Protein AF-A0A345HVX6-F1 (afdb_monomer_lite)

Structure (mmCIF, N/CA/C/O backbone):
data_AF-A0A345HVX6-F1
#
_entry.id   AF-A0A345HVX6-F1
#
loop_
_atom_site.group_PDB
_atom_site.id
_atom_site.type_symbol
_atom_site.label_atom_id
_atom_site.label_alt_id
_atom_site.label_comp_id
_atom_site.label_asym_id
_atom_site.label_entity_id
_atom_site.label_seq_id
_atom_site.pdbx_PDB_ins_code
_atom_site.Cartn_x
_atom_site.Cartn_y
_atom_site.Cartn_z
_atom_site.occupancy
_atom_site.B_iso_or_equiv
_atom_site.auth_seq_id
_atom_site.auth_comp_id
_atom_site.auth_asym_id
_atom_site.auth_atom_id
_atom_site.pdbx_PDB_model_num
ATOM 1 N N . MET A 1 1 ? 5.519 0.344 -18.608 1.00 38.16 1 MET A N 1
ATOM 2 C CA . MET A 1 1 ? 5.430 -0.136 -20.007 1.00 38.16 1 MET A CA 1
ATOM 3 C C . MET A 1 1 ? 4.080 0.292 -20.556 1.00 38.16 1 MET A C 1
ATOM 5 O O . MET A 1 1 ? 3.084 -0.039 -19.929 1.00 38.16 1 MET A O 1
ATOM 9 N N . ASN A 1 2 ? 4.025 1.031 -21.668 1.00 46.47 2 ASN A N 1
ATOM 10 C CA . ASN A 1 2 ? 2.743 1.305 -22.325 1.00 46.47 2 ASN A CA 1
ATOM 11 C C . ASN A 1 2 ? 2.247 0.001 -22.948 1.00 46.47 2 ASN A C 1
ATOM 13 O O . ASN A 1 2 ? 2.864 -0.511 -23.882 1.00 46.47 2 ASN A O 1
ATOM 17 N N . THR A 1 3 ? 1.179 -0.567 -22.397 1.00 55.59 3 THR A N 1
ATOM 18 C CA . THR A 1 3 ? 0.609 -1.817 -22.893 1.00 55.59 3 THR A CA 1
ATOM 19 C C . THR A 1 3 ? 0.104 -1.596 -24.312 1.00 55.59 3 THR A C 1
ATOM 21 O O . THR A 1 3 ? -0.669 -0.674 -24.581 1.00 55.59 3 THR A O 1
ATOM 24 N N . VAL A 1 4 ? 0.602 -2.412 -25.236 1.00 77.06 4 VAL A N 1
ATOM 25 C CA . VAL A 1 4 ? 0.165 -2.403 -26.627 1.00 77.06 4 VAL A CA 1
ATOM 26 C C . VAL A 1 4 ? -1.145 -3.179 -26.706 1.00 77.06 4 VAL A C 1
ATOM 28 O O . VAL A 1 4 ? -1.187 -4.363 -26.374 1.00 77.06 4 VAL A O 1
ATOM 31 N N . THR A 1 5 ? -2.203 -2.516 -27.159 1.00 86.31 5 THR A N 1
ATOM 32 C CA . THR A 1 5 ? -3.561 -3.062 -27.213 1.00 86.31 5 THR A CA 1
ATOM 33 C C . THR A 1 5 ? -4.066 -3.037 -28.651 1.00 86.31 5 THR A C 1
ATOM 35 O O . THR A 1 5 ? -3.842 -2.084 -29.391 1.00 86.31 5 THR A O 1
ATOM 38 N N . THR A 1 6 ? -4.746 -4.101 -29.077 1.00 91.62 6 THR A N 1
ATOM 39 C CA . THR A 1 6 ? -5.383 -4.151 -30.402 1.00 91.62 6 THR A CA 1
ATOM 40 C C . THR A 1 6 ? -6.834 -3.701 -30.284 1.00 91.62 6 THR A C 1
ATOM 42 O O . THR A 1 6 ? -7.590 -4.261 -29.491 1.00 91.62 6 THR A O 1
ATOM 45 N N . VAL A 1 7 ? -7.224 -2.707 -31.079 1.00 92.88 7 VAL A N 1
ATOM 46 C CA . VAL A 1 7 ? -8.613 -2.253 -31.225 1.00 92.88 7 VAL A CA 1
ATOM 47 C C . VAL A 1 7 ? -9.146 -2.587 -32.612 1.00 92.88 7 VAL A C 1
ATOM 49 O O . VAL A 1 7 ? -8.379 -2.731 -33.562 1.00 92.88 7 VAL A O 1
ATOM 52 N N . TYR A 1 8 ? -10.466 -2.714 -32.736 1.00 93.88 8 TYR A N 1
ATOM 53 C CA . TYR A 1 8 ? -11.118 -3.152 -33.969 1.00 93.88 8 TYR A CA 1
ATOM 54 C C . TYR A 1 8 ? -11.921 -2.016 -34.589 1.00 93.88 8 TYR A C 1
ATOM 56 O O . TYR A 1 8 ? -12.885 -1.525 -33.994 1.00 93.88 8 TYR A O 1
ATOM 64 N N . VAL A 1 9 ? -11.535 -1.606 -35.796 1.00 91.75 9 VAL A N 1
ATOM 65 C CA . VAL A 1 9 ? -12.159 -0.484 -36.506 1.00 91.75 9 VAL A CA 1
ATOM 66 C C . VAL A 1 9 ? -13.152 -1.007 -37.549 1.00 91.75 9 VAL A C 1
ATOM 68 O O . VAL A 1 9 ? -12.753 -1.807 -38.403 1.00 91.75 9 VAL A O 1
ATOM 71 N N . PRO A 1 10 ? -14.432 -0.586 -37.512 1.00 90.88 10 PRO A N 1
ATOM 72 C CA . PRO A 1 10 ? -15.415 -1.011 -38.500 1.00 90.88 10 PRO A CA 1
ATOM 73 C C . PRO A 1 10 ? -15.145 -0.368 -39.867 1.00 90.88 10 PRO A C 1
ATOM 75 O O . PRO A 1 10 ? -14.775 0.802 -39.970 1.00 90.88 10 PRO A O 1
ATOM 78 N N . CYS A 1 11 ? -15.375 -1.147 -40.919 1.00 89.38 11 CYS A N 1
ATOM 79 C CA . CYS A 1 11 ? -15.205 -0.775 -42.317 1.00 89.38 11 CYS A CA 1
ATOM 80 C C . CYS A 1 11 ? -16.458 -1.146 -43.119 1.00 89.38 11 CYS A C 1
ATOM 82 O O . CYS A 1 11 ? -16.923 -2.287 -43.040 1.00 89.38 11 CYS A O 1
ATOM 84 N N . ASP A 1 12 ? -16.972 -0.229 -43.937 1.00 87.62 12 ASP A N 1
ATOM 85 C CA . ASP A 1 12 ? -18.117 -0.513 -44.813 1.00 87.62 12 ASP A CA 1
ATOM 86 C C . ASP A 1 12 ? -17.631 -1.097 -46.141 1.00 87.62 12 ASP A C 1
ATOM 88 O O . ASP A 1 12 ? -16.760 -0.513 -46.789 1.00 87.62 12 ASP A O 1
ATOM 92 N N . VAL A 1 13 ? -18.181 -2.244 -46.556 1.00 87.75 13 VAL A N 1
ATOM 93 C CA . VAL A 1 13 ? -17.798 -2.909 -47.810 1.00 87.75 13 VAL A CA 1
ATOM 94 C C . VAL A 1 13 ? -18.684 -2.430 -48.955 1.00 87.75 13 VAL A C 1
ATOM 96 O O . VAL A 1 13 ? -19.912 -2.522 -48.890 1.00 87.75 13 VAL A O 1
ATOM 99 N N . VAL A 1 14 ? -18.050 -1.974 -50.031 1.00 84.50 14 VAL A N 1
ATOM 100 C CA . VAL A 1 14 ? -18.683 -1.448 -51.238 1.00 84.50 14 VAL A CA 1
ATOM 101 C C . VAL A 1 14 ? -18.183 -2.212 -52.459 1.00 84.50 14 VAL A C 1
ATOM 103 O O . VAL A 1 14 ? -16.980 -2.325 -52.695 1.00 84.50 14 VAL A O 1
ATOM 106 N N . ARG A 1 15 ? -19.120 -2.684 -53.279 1.00 85.44 15 ARG A N 1
ATOM 107 C CA . ARG A 1 15 ? -18.826 -3.337 -54.555 1.00 85.44 15 ARG A CA 1
ATOM 108 C C . ARG A 1 15 ? -18.630 -2.317 -55.675 1.00 85.44 15 ARG A C 1
ATOM 110 O O . ARG A 1 15 ? -19.474 -1.445 -55.882 1.00 85.44 15 ARG A O 1
ATOM 117 N N . VAL A 1 16 ? -17.550 -2.468 -56.433 1.00 86.00 16 VAL A N 1
ATOM 118 C CA . VAL A 1 16 ? -17.239 -1.676 -57.630 1.00 86.00 16 VAL A CA 1
ATOM 119 C C . VAL A 1 16 ? -17.115 -2.568 -58.859 1.00 86.00 16 VAL A C 1
ATOM 121 O O . VAL A 1 16 ? -16.668 -3.711 -58.771 1.00 86.00 16 VAL A O 1
ATOM 124 N N . HIS A 1 17 ? -17.511 -2.049 -60.020 1.00 85.31 17 HIS A N 1
ATOM 125 C CA . HIS A 1 17 ? -17.252 -2.701 -61.302 1.00 85.31 17 HIS A CA 1
ATOM 126 C C . HIS A 1 17 ? -15.926 -2.192 -61.849 1.00 85.31 17 HIS A C 1
ATOM 128 O O . HIS A 1 17 ? -15.724 -0.983 -61.935 1.00 85.31 17 HIS A O 1
ATOM 134 N N . VAL A 1 18 ? -15.035 -3.099 -62.219 1.00 86.56 18 VAL A N 1
ATOM 135 C CA . VAL A 1 18 ? -13.683 -2.783 -62.673 1.00 86.56 18 VAL A CA 1
ATOM 136 C C . VAL A 1 18 ? -13.504 -3.358 -64.065 1.00 86.56 18 VAL A C 1
ATOM 138 O O . VAL A 1 18 ? -13.782 -4.536 -64.290 1.00 86.56 18 VAL A O 1
ATOM 141 N N . ARG A 1 19 ? -13.044 -2.525 -64.995 1.00 82.00 19 ARG A N 1
ATOM 142 C CA . ARG A 1 19 ? -12.552 -2.960 -66.298 1.00 82.00 19 ARG A CA 1
ATOM 143 C C . ARG A 1 19 ? -11.035 -3.077 -66.210 1.00 82.00 19 ARG A C 1
ATOM 145 O O . ARG A 1 19 ? -10.368 -2.137 -65.774 1.00 82.00 19 ARG A O 1
ATOM 152 N N . MET A 1 20 ? -10.510 -4.228 -66.593 1.00 81.25 20 MET A N 1
ATOM 153 C CA . MET A 1 20 ? -9.087 -4.545 -66.553 1.00 81.25 20 MET A CA 1
ATOM 154 C C . MET A 1 20 ? -8.583 -4.910 -67.936 1.00 81.25 20 MET A C 1
ATOM 156 O O . MET A 1 20 ? -9.332 -5.507 -68.704 1.00 81.25 20 MET A O 1
ATOM 160 N N . ASP A 1 21 ? -7.315 -4.615 -68.184 1.00 75.69 21 ASP A N 1
ATOM 161 C CA . ASP A 1 21 ? -6.576 -5.038 -69.370 1.00 75.69 21 ASP A CA 1
ATOM 162 C C . ASP A 1 21 ? -5.542 -6.109 -68.967 1.00 75.69 21 ASP A C 1
ATOM 164 O O . ASP A 1 21 ? -5.035 -6.103 -67.834 1.00 75.69 21 ASP A O 1
ATOM 168 N N . TYR A 1 22 ? -5.242 -7.044 -69.872 1.00 69.06 22 TYR A N 1
ATOM 169 C CA . TYR A 1 22 ? -4.302 -8.145 -69.625 1.00 69.06 22 TYR A CA 1
ATOM 170 C C . TYR A 1 22 ? -2.944 -7.909 -70.295 1.00 69.06 22 TYR A C 1
ATOM 172 O O . TYR A 1 22 ? -2.820 -8.061 -71.506 1.00 69.06 22 TYR A O 1
ATOM 180 N N . GLY A 1 23 ? -1.907 -7.678 -69.481 1.00 64.75 23 GLY A N 1
ATOM 181 C CA . GLY A 1 23 ? -0.492 -7.721 -69.875 1.00 64.75 23 GLY A CA 1
ATOM 182 C C . GLY A 1 23 ? -0.025 -6.725 -70.952 1.00 64.75 23 GLY A C 1
ATOM 183 O O . GLY A 1 23 ? -0.797 -6.128 -71.691 1.00 64.75 23 GLY A O 1
ATOM 184 N N . ASP A 1 24 ? 1.296 -6.574 -71.070 1.00 66.19 24 ASP A N 1
ATOM 185 C CA . ASP A 1 24 ? 1.933 -5.690 -72.063 1.00 66.19 24 ASP A CA 1
ATOM 186 C C . ASP A 1 24 ? 2.161 -6.360 -73.436 1.00 66.19 24 ASP A C 1
ATOM 188 O O . ASP A 1 24 ? 2.753 -5.749 -74.320 1.00 66.19 24 ASP A O 1
ATOM 192 N N . THR A 1 25 ? 1.713 -7.607 -73.626 1.00 75.50 25 THR A N 1
ATOM 193 C CA . THR A 1 25 ? 1.951 -8.421 -74.838 1.00 75.50 25 THR A CA 1
ATOM 194 C C . THR A 1 25 ? 0.644 -8.886 -75.482 1.00 75.50 25 THR A C 1
ATOM 196 O O . THR A 1 25 ? -0.409 -8.764 -74.866 1.00 75.50 25 THR A O 1
ATOM 199 N N . LEU A 1 26 ? 0.662 -9.461 -76.685 1.00 78.12 26 LEU A N 1
ATOM 200 C CA . LEU A 1 26 ? -0.516 -10.116 -77.276 1.00 78.12 26 LEU A CA 1
ATOM 201 C C . LEU A 1 26 ? -0.820 -11.470 -76.607 1.00 78.12 26 LEU A C 1
ATOM 203 O O . LEU A 1 26 ? 0.087 -12.178 -76.163 1.00 78.12 26 LEU A O 1
ATOM 207 N N . SER A 1 27 ? -2.098 -11.843 -76.527 1.00 77.94 27 SER A N 1
ATOM 208 C CA . SER A 1 27 ? -2.522 -13.207 -76.194 1.00 77.94 27 SER A CA 1
ATOM 209 C C . SER A 1 27 ? -2.293 -14.151 -77.388 1.00 77.94 27 SER A C 1
ATOM 211 O O . SER A 1 27 ? -2.257 -13.694 -78.532 1.00 77.94 27 SER A O 1
ATOM 213 N N . PRO A 1 28 ? -2.199 -15.479 -77.177 1.00 79.50 28 PRO A N 1
ATOM 214 C CA . PRO A 1 28 ? -2.025 -16.426 -78.282 1.00 79.50 28 PRO A CA 1
ATOM 215 C C . PRO A 1 28 ? -3.136 -16.354 -79.339 1.00 79.50 28 PRO A C 1
ATOM 217 O O . PRO A 1 28 ? -2.877 -16.556 -80.522 1.00 79.50 28 PRO A O 1
ATOM 220 N N . ILE A 1 29 ? -4.372 -16.046 -78.927 1.00 80.94 29 ILE A N 1
ATOM 221 C CA . ILE A 1 29 ? -5.516 -15.927 -79.838 1.00 80.94 29 ILE A CA 1
ATOM 222 C C . ILE A 1 29 ? -5.486 -14.602 -80.614 1.00 80.94 29 ILE A C 1
ATOM 224 O O . ILE A 1 29 ? -5.817 -14.583 -81.795 1.00 80.94 29 ILE A O 1
ATOM 228 N N . GLU A 1 30 ? -5.015 -13.517 -79.993 1.00 85.25 30 GLU A N 1
ATOM 229 C CA . GLU A 1 30 ? -4.784 -12.232 -80.664 1.00 85.25 30 GLU A CA 1
ATOM 230 C C . GLU A 1 30 ? -3.649 -12.333 -81.680 1.00 85.25 30 GLU A C 1
ATOM 232 O O . GLU A 1 30 ? -3.800 -11.888 -82.814 1.00 85.25 30 GLU A O 1
ATOM 237 N N . GLU A 1 31 ? -2.534 -12.962 -81.300 1.00 85.94 31 GLU A N 1
ATOM 238 C CA . GLU A 1 31 ? -1.410 -13.218 -82.197 1.00 85.94 31 GLU A CA 1
ATOM 239 C C . GLU A 1 31 ? -1.854 -14.041 -83.411 1.00 85.94 31 GLU A C 1
ATOM 241 O O . GLU A 1 31 ? -1.546 -13.685 -84.550 1.00 85.94 31 GLU A O 1
ATOM 246 N N . LEU A 1 32 ? -2.614 -15.115 -83.177 1.00 85.44 32 LEU A N 1
ATOM 247 C CA . LEU A 1 32 ? -3.136 -15.975 -84.234 1.00 85.44 32 LEU A CA 1
ATOM 248 C C . LEU A 1 32 ? -4.038 -15.199 -85.202 1.00 85.44 32 LEU A C 1
ATOM 250 O O . LEU A 1 32 ? -3.911 -15.354 -86.415 1.00 85.44 32 LEU A O 1
ATOM 254 N N . VAL A 1 33 ? -4.915 -14.339 -84.681 1.00 86.88 33 VAL A N 1
ATOM 255 C CA . VAL A 1 33 ? -5.845 -13.545 -85.494 1.00 86.88 33 VAL A CA 1
ATOM 256 C C . VAL A 1 33 ? -5.110 -12.454 -86.274 1.00 86.88 33 VAL A C 1
ATOM 258 O O . VAL A 1 33 ? -5.381 -12.278 -87.458 1.00 86.88 33 VAL A O 1
ATOM 261 N N . LEU A 1 34 ? -4.126 -11.775 -85.677 1.00 88.44 34 LEU A N 1
ATOM 262 C CA . LEU A 1 34 ? -3.296 -10.798 -86.392 1.00 88.44 34 LEU A CA 1
ATOM 263 C C . LEU A 1 34 ? -2.458 -11.458 -87.498 1.00 88.44 34 LEU A C 1
ATOM 265 O O . LEU A 1 34 ? -2.364 -10.912 -88.597 1.00 88.44 34 LEU A O 1
ATOM 269 N N . ARG A 1 35 ? -1.896 -12.650 -87.245 1.00 88.06 35 ARG A N 1
ATOM 270 C CA . ARG A 1 35 ? -1.192 -13.450 -88.264 1.00 88.06 35 ARG A CA 1
ATOM 271 C C . ARG A 1 35 ? -2.133 -13.876 -89.393 1.00 88.06 35 ARG A C 1
ATOM 273 O O . ARG A 1 35 ? -1.755 -13.764 -90.555 1.00 88.06 35 ARG A O 1
ATOM 280 N N . ALA A 1 36 ? -3.347 -14.321 -89.066 1.00 86.81 36 ALA A N 1
ATOM 281 C CA . ALA A 1 36 ? -4.362 -14.719 -90.042 1.00 86.81 36 ALA A CA 1
ATOM 282 C C . ALA A 1 36 ? -4.778 -13.548 -90.949 1.00 86.81 36 ALA A C 1
ATOM 284 O O . ALA A 1 36 ? -4.767 -13.686 -92.171 1.00 86.81 36 ALA A O 1
ATOM 285 N N . ILE A 1 37 ? -5.052 -12.377 -90.364 1.00 88.44 37 ILE A N 1
ATOM 286 C CA . ILE A 1 37 ? -5.403 -11.162 -91.114 1.00 88.44 37 ILE A CA 1
ATOM 287 C C . ILE A 1 37 ? -4.232 -10.706 -91.992 1.00 88.44 37 ILE A C 1
ATOM 289 O O . ILE A 1 37 ? -4.421 -10.377 -93.159 1.00 88.44 37 ILE A O 1
ATOM 293 N N . HIS A 1 38 ? -2.998 -10.740 -91.479 1.00 87.25 38 HIS A N 1
ATOM 294 C CA . HIS A 1 38 ? -1.813 -10.403 -92.274 1.00 87.25 38 HIS A CA 1
ATOM 295 C C . HIS A 1 38 ? -1.563 -11.375 -93.436 1.00 87.25 38 HIS A C 1
ATOM 297 O O . HIS A 1 38 ? -1.060 -10.963 -94.478 1.00 87.25 38 HIS A O 1
ATOM 303 N N . ALA A 1 39 ? -1.943 -12.645 -93.277 1.00 84.56 39 ALA A N 1
ATOM 304 C CA . ALA A 1 39 ? -1.863 -13.665 -94.320 1.00 84.56 39 ALA A CA 1
ATOM 305 C C . ALA A 1 39 ? -2.977 -13.556 -95.384 1.00 84.56 39 ALA A C 1
ATOM 307 O O . ALA A 1 39 ? -2.992 -14.357 -96.318 1.00 84.56 39 ALA A O 1
ATOM 308 N N . GLY A 1 40 ? -3.880 -12.573 -95.271 1.00 82.06 40 GLY A N 1
ATOM 309 C CA . GLY A 1 40 ? -4.923 -12.286 -96.260 1.00 82.06 40 GLY A CA 1
ATOM 310 C C . GLY A 1 40 ? -6.326 -12.769 -95.890 1.00 82.06 40 GLY A C 1
ATOM 311 O O . GLY A 1 40 ? -7.204 -12.736 -96.744 1.00 82.06 40 GLY A O 1
ATOM 312 N N . LEU A 1 41 ? -6.557 -13.214 -94.648 1.00 86.94 41 LEU A N 1
ATOM 313 C CA . LEU A 1 41 ? -7.904 -13.487 -94.129 1.00 86.94 41 LEU A CA 1
ATOM 314 C C . LEU A 1 41 ? -8.497 -12.194 -93.554 1.00 86.94 41 LEU A C 1
ATOM 316 O O . LEU A 1 41 ? -8.465 -11.966 -92.345 1.00 86.94 41 LEU A O 1
ATOM 320 N N . ASP A 1 42 ? -8.981 -11.324 -94.434 1.00 84.25 42 ASP A N 1
ATOM 321 C CA . ASP A 1 42 ? -9.360 -9.941 -94.127 1.00 84.25 42 ASP A CA 1
ATOM 322 C C . ASP A 1 42 ? -10.869 -9.731 -93.890 1.00 84.25 42 ASP A C 1
ATOM 324 O O . ASP A 1 42 ? -11.290 -8.607 -93.619 1.00 84.25 42 ASP A O 1
ATOM 328 N N . ASP A 1 43 ? -11.682 -10.794 -93.896 1.00 85.81 43 ASP A N 1
ATOM 329 C CA . ASP A 1 43 ? -13.117 -10.752 -93.579 1.00 85.81 43 ASP A CA 1
ATOM 330 C C . ASP A 1 43 ? -13.484 -11.575 -92.322 1.00 85.81 43 ASP A C 1
ATOM 332 O O . ASP A 1 43 ? -12.956 -12.656 -92.045 1.00 85.81 43 ASP A O 1
ATOM 336 N N . VAL A 1 44 ? -14.438 -11.073 -91.531 1.00 82.38 44 VAL A N 1
ATOM 337 C CA . VAL A 1 44 ? -14.821 -11.642 -90.223 1.00 82.38 44 VAL A CA 1
ATOM 338 C C . VAL A 1 44 ? -15.423 -13.058 -90.323 1.00 82.38 44 VAL A C 1
ATOM 340 O O . VAL A 1 44 ? -15.032 -13.916 -89.531 1.00 82.38 44 VAL A O 1
ATOM 343 N N . PRO A 1 45 ? -16.358 -13.365 -91.244 1.00 82.69 45 PRO A N 1
ATOM 344 C CA . PRO A 1 45 ? -16.824 -14.725 -91.514 1.00 82.69 45 PRO A CA 1
ATOM 345 C C . PRO A 1 45 ? -15.701 -15.696 -91.898 1.00 82.69 45 PRO A C 1
ATOM 347 O O . PRO A 1 45 ? -15.709 -16.823 -91.408 1.00 82.69 45 PRO A O 1
ATOM 350 N N . GLN A 1 46 ? -14.716 -15.261 -92.694 1.00 84.06 46 GLN A N 1
ATOM 351 C CA . GLN A 1 46 ? -13.571 -16.102 -93.063 1.00 84.06 46 GLN A CA 1
ATOM 352 C C . GLN A 1 46 ? -12.713 -16.434 -91.838 1.00 84.06 46 GLN A C 1
ATOM 354 O O . GLN A 1 46 ? -12.343 -17.588 -91.637 1.00 84.06 46 GLN A O 1
ATOM 359 N N . LEU A 1 47 ? -12.456 -15.456 -90.965 1.00 84.12 47 LEU A N 1
ATOM 360 C CA . LEU A 1 47 ? -11.737 -15.683 -89.706 1.00 84.12 47 LEU A CA 1
ATOM 361 C C . LEU A 1 47 ? -12.475 -16.659 -88.777 1.00 84.12 47 LEU A C 1
ATOM 363 O O . LEU A 1 47 ? -11.845 -17.499 -88.140 1.00 84.12 47 LEU A O 1
ATOM 367 N N . VAL A 1 48 ? -13.806 -16.580 -88.712 1.00 86.12 48 VAL A N 1
ATOM 368 C CA . VAL A 1 48 ? -14.647 -17.513 -87.938 1.00 86.12 48 VAL A CA 1
ATOM 369 C C . VAL A 1 48 ? -14.551 -18.936 -88.480 1.00 86.12 48 VAL A C 1
ATOM 371 O O . VAL A 1 48 ? -14.389 -19.877 -87.702 1.00 86.12 48 VAL A O 1
ATOM 374 N N . GLU A 1 49 ? -14.641 -19.092 -89.801 1.00 85.06 49 GLU A N 1
ATOM 375 C CA . GLU A 1 49 ? -14.573 -20.390 -90.470 1.00 85.06 49 GLU A CA 1
ATOM 376 C C . GLU A 1 49 ? -13.184 -21.027 -90.330 1.00 85.06 49 GLU A C 1
ATOM 378 O O . GLU A 1 49 ? -13.083 -22.182 -89.919 1.00 85.06 49 GLU A O 1
ATOM 383 N N . HIS A 1 50 ? -12.118 -20.262 -90.587 1.00 83.56 50 HIS A N 1
ATOM 384 C CA . HIS A 1 50 ? -10.743 -20.764 -90.608 1.00 83.56 50 HIS A CA 1
ATOM 385 C C . HIS A 1 50 ? -10.124 -20.975 -89.225 1.00 83.56 50 HIS A C 1
ATOM 387 O O . HIS A 1 50 ? -9.302 -21.875 -89.061 1.00 83.56 50 HIS A O 1
ATOM 393 N N . LEU A 1 51 ? -10.490 -20.167 -88.225 1.00 82.81 51 LEU A N 1
ATOM 394 C CA . LEU A 1 51 ? -9.970 -20.324 -86.862 1.00 82.81 51 LEU A CA 1
ATOM 395 C C . LEU A 1 51 ? -10.855 -21.233 -85.997 1.00 82.81 51 LEU A C 1
ATOM 397 O O . LEU A 1 51 ? -10.475 -21.553 -84.873 1.00 82.81 51 LEU A O 1
ATOM 401 N N . HIS A 1 52 ? -12.027 -21.647 -86.499 1.00 81.50 52 HIS A N 1
ATOM 402 C CA . HIS A 1 52 ? -13.040 -22.418 -85.766 1.00 81.50 52 HIS A CA 1
ATOM 403 C C . HIS A 1 52 ? -13.454 -21.781 -84.424 1.00 81.50 52 HIS A C 1
ATOM 405 O O . HIS A 1 52 ? -13.821 -22.466 -83.466 1.00 81.50 52 HIS A O 1
ATOM 411 N N . LEU A 1 53 ? -13.414 -20.450 -84.351 1.00 81.12 53 LEU A N 1
ATOM 412 C CA . LEU A 1 53 ? -13.787 -19.666 -83.175 1.00 81.12 53 LEU A CA 1
ATOM 413 C C . LEU A 1 53 ? -15.181 -19.065 -83.373 1.00 81.12 53 LEU A C 1
ATOM 415 O O . LEU A 1 53 ? -15.525 -18.609 -84.459 1.00 81.12 53 LEU A O 1
ATOM 419 N N . GLY A 1 54 ? -16.004 -19.035 -82.323 1.00 80.31 54 GLY A N 1
ATOM 420 C CA . GLY A 1 54 ? -17.383 -18.543 -82.424 1.00 80.31 54 GLY A CA 1
ATOM 421 C C . GLY A 1 54 ? -17.474 -17.097 -82.938 1.00 80.31 54 GLY A C 1
ATOM 422 O O . GLY A 1 54 ? -16.690 -16.238 -82.538 1.00 80.31 54 GLY A O 1
ATOM 423 N N . SER A 1 55 ? -18.482 -16.794 -83.771 1.00 80.31 55 SER A N 1
ATOM 424 C CA . SER A 1 55 ? -18.601 -15.479 -84.436 1.00 80.31 55 SER A CA 1
ATOM 425 C C . SER A 1 55 ? -18.607 -14.279 -83.492 1.00 80.31 55 SER A C 1
ATOM 427 O O . SER A 1 55 ? -18.121 -13.214 -83.866 1.00 80.31 55 SER A O 1
ATOM 429 N N . ARG A 1 56 ? -19.131 -14.439 -82.276 1.00 79.38 56 ARG A N 1
ATOM 430 C CA . ARG A 1 56 ? -19.115 -13.380 -81.265 1.00 79.38 56 ARG A CA 1
ATOM 431 C C . ARG A 1 56 ? -17.699 -13.099 -80.758 1.00 79.38 56 ARG A C 1
ATOM 433 O O . ARG A 1 56 ? -17.304 -11.945 -80.723 1.00 79.38 56 ARG A O 1
ATOM 440 N N . LEU A 1 57 ? -16.930 -14.148 -80.465 1.00 78.25 57 LEU A N 1
ATOM 441 C CA . LEU A 1 57 ? -15.555 -14.036 -79.979 1.00 78.25 57 LEU A CA 1
ATOM 442 C C . LEU A 1 57 ? -14.650 -13.350 -81.009 1.00 78.25 57 LEU A C 1
ATOM 444 O O . LEU A 1 57 ? -13.906 -12.447 -80.654 1.00 78.25 57 LEU A O 1
ATOM 448 N N . ILE A 1 58 ? -14.753 -13.732 -82.288 1.00 83.12 58 ILE A N 1
ATOM 449 C CA . ILE A 1 58 ? -13.969 -13.097 -83.360 1.00 83.12 58 ILE A CA 1
ATOM 450 C C . ILE A 1 58 ? -14.358 -11.626 -83.535 1.00 83.12 58 ILE A C 1
ATOM 452 O O . ILE A 1 58 ? -13.478 -10.789 -83.698 1.00 83.12 58 ILE A O 1
ATOM 456 N N . ARG A 1 59 ? -15.650 -11.278 -83.471 1.00 82.88 59 ARG A N 1
ATOM 457 C CA . ARG A 1 59 ? -16.084 -9.872 -83.565 1.00 82.88 59 ARG A CA 1
ATOM 458 C C . ARG A 1 59 ? -15.585 -9.033 -82.394 1.00 82.88 59 ARG A C 1
ATOM 460 O O . ARG A 1 59 ? -15.106 -7.930 -82.632 1.00 82.88 59 ARG A O 1
ATOM 467 N N . ASP A 1 60 ? -15.688 -9.550 -81.173 1.00 79.94 60 ASP A N 1
ATOM 468 C CA . ASP A 1 60 ? -15.223 -8.859 -79.967 1.00 79.94 60 ASP A CA 1
ATOM 469 C C . ASP A 1 60 ? -13.700 -8.649 -80.032 1.00 79.94 60 ASP A C 1
ATOM 471 O O . ASP A 1 60 ? -13.214 -7.546 -79.803 1.00 79.94 60 ASP A O 1
ATOM 475 N N . LEU A 1 61 ? -12.956 -9.662 -80.481 1.00 82.31 61 LEU A N 1
ATOM 476 C CA . LEU A 1 61 ? -11.503 -9.600 -80.611 1.00 82.31 61 LEU A CA 1
ATOM 477 C C . LEU A 1 61 ? -11.039 -8.679 -81.753 1.00 82.31 61 LEU A C 1
ATOM 479 O O . LEU A 1 61 ? -10.099 -7.910 -81.576 1.00 82.31 61 LEU A O 1
ATOM 483 N N . VAL A 1 62 ? -11.719 -8.685 -82.905 1.00 83.06 62 VAL A N 1
ATOM 484 C CA . VAL A 1 62 ? -11.469 -7.719 -83.992 1.00 83.06 62 VAL A CA 1
ATOM 485 C C . VAL A 1 62 ? -11.775 -6.293 -83.528 1.00 83.06 62 VAL A C 1
ATOM 487 O O . VAL A 1 62 ? -11.013 -5.375 -83.826 1.00 83.06 62 VAL A O 1
ATOM 490 N N . TYR A 1 63 ? -12.855 -6.095 -82.768 1.00 83.19 63 TYR A N 1
ATOM 491 C CA . TYR A 1 63 ? -13.202 -4.795 -82.200 1.00 83.19 63 TYR A CA 1
ATOM 492 C C . TYR A 1 63 ? -12.154 -4.304 -81.189 1.00 83.19 63 TYR A C 1
ATOM 494 O O . TYR A 1 63 ? -11.727 -3.151 -81.269 1.00 83.19 63 TYR A O 1
ATOM 502 N N . ASP A 1 64 ? -11.702 -5.169 -80.280 1.00 80.81 64 ASP A N 1
ATOM 503 C CA . ASP A 1 64 ? -10.689 -4.835 -79.277 1.00 80.81 64 ASP A CA 1
ATOM 504 C C . ASP A 1 64 ? -9.328 -4.532 -79.937 1.00 80.81 64 ASP A C 1
ATOM 506 O O . ASP A 1 64 ? -8.712 -3.504 -79.636 1.00 80.81 64 ASP A O 1
ATOM 510 N N . LEU A 1 65 ? -8.891 -5.344 -80.910 1.00 84.62 65 LEU A N 1
ATOM 511 C CA . LEU A 1 65 ? -7.660 -5.107 -81.679 1.00 84.62 65 LEU A CA 1
ATOM 512 C C . LEU A 1 65 ? -7.734 -3.827 -82.528 1.00 84.62 65 LEU A C 1
ATOM 514 O O . LEU A 1 65 ? -6.749 -3.093 -82.629 1.00 84.62 65 LEU A O 1
ATOM 518 N N . TRP A 1 66 ? -8.894 -3.515 -83.112 1.00 84.06 66 TRP A N 1
ATOM 519 C CA . TRP A 1 66 ? -9.118 -2.250 -83.817 1.00 84.06 66 TRP A CA 1
ATOM 520 C C . TRP A 1 66 ? -9.047 -1.051 -82.867 1.00 84.06 66 TRP A C 1
ATOM 522 O O . TRP A 1 66 ? -8.359 -0.074 -83.161 1.00 84.06 66 TRP A O 1
ATOM 532 N N . ARG A 1 67 ? -9.683 -1.137 -81.692 1.00 80.19 67 ARG A N 1
ATOM 533 C CA . ARG A 1 67 ? -9.657 -0.074 -80.676 1.00 80.19 67 ARG A CA 1
ATOM 534 C C . ARG A 1 67 ? -8.249 0.191 -80.133 1.00 80.19 67 ARG A C 1
ATOM 536 O O . ARG A 1 67 ? -7.939 1.343 -79.836 1.00 80.19 67 ARG A O 1
ATOM 543 N N . GLN A 1 68 ? -7.404 -0.836 -80.028 1.00 78.56 68 GLN A N 1
ATOM 544 C CA . GLN A 1 68 ? -5.986 -0.696 -79.664 1.00 78.56 68 GLN A CA 1
ATOM 545 C C . GLN A 1 68 ? -5.092 -0.197 -80.815 1.00 78.56 68 GLN A C 1
ATOM 547 O O . GLN A 1 68 ? -3.900 0.024 -80.614 1.00 78.56 68 GLN A O 1
ATOM 552 N N . GLY A 1 69 ? -5.642 0.003 -82.019 1.00 81.31 69 GLY A N 1
ATOM 553 C CA . GLY A 1 69 ? -4.898 0.485 -83.188 1.00 81.31 69 GLY A CA 1
ATOM 554 C C . GLY A 1 69 ? -4.072 -0.589 -83.907 1.00 81.31 69 GLY A C 1
ATOM 555 O O . GLY A 1 69 ? -3.237 -0.263 -84.756 1.00 81.31 69 GLY A O 1
ATOM 556 N N . HIS A 1 70 ? -4.299 -1.869 -83.600 1.00 86.88 70 HIS A N 1
ATOM 557 C CA . HIS A 1 70 ? -3.625 -2.999 -84.254 1.00 86.88 70 HIS A CA 1
ATOM 558 C C . HIS A 1 70 ? -4.247 -3.365 -85.596 1.00 86.88 70 HIS A C 1
ATOM 560 O O . HIS A 1 70 ? -3.567 -3.919 -86.457 1.00 86.88 70 HIS A O 1
ATOM 566 N N . LEU A 1 71 ? -5.517 -3.019 -85.794 1.00 88.06 71 LEU A N 1
ATOM 567 C CA . LEU A 1 71 ? -6.228 -3.188 -87.057 1.00 88.06 71 LEU A CA 1
ATOM 568 C C . LEU A 1 71 ? -6.648 -1.834 -87.632 1.00 88.06 71 LEU A C 1
ATOM 570 O O . LEU A 1 71 ? -6.865 -0.866 -86.903 1.00 88.06 71 LEU A O 1
ATOM 574 N N . THR A 1 72 ? -6.818 -1.782 -88.946 1.00 82.56 72 THR A N 1
ATOM 575 C CA . THR A 1 72 ? -7.486 -0.711 -89.682 1.00 82.56 72 THR A CA 1
ATOM 576 C C . THR A 1 72 ? -8.656 -1.316 -90.453 1.00 82.56 72 THR A C 1
ATOM 578 O O . THR A 1 72 ? -8.516 -2.337 -91.120 1.00 82.56 72 THR A O 1
ATOM 581 N N . ALA A 1 73 ? -9.838 -0.712 -90.342 1.00 81.81 73 ALA A N 1
ATOM 582 C CA . ALA A 1 73 ? -11.037 -1.201 -91.017 1.00 81.81 73 ALA A CA 1
ATOM 583 C C . ALA A 1 73 ? -11.291 -0.399 -92.298 1.00 81.81 73 ALA A C 1
ATOM 585 O O . ALA A 1 73 ? -11.334 0.834 -92.251 1.00 81.81 73 ALA A O 1
ATOM 586 N N . ASN A 1 74 ? -11.508 -1.087 -93.421 1.00 78.56 74 ASN A N 1
ATOM 587 C CA . ASN A 1 74 ? -12.053 -0.477 -94.628 1.00 78.56 74 ASN A CA 1
ATOM 588 C C . ASN A 1 74 ? -13.580 -0.615 -94.599 1.00 78.56 74 ASN A C 1
ATOM 590 O O . ASN A 1 74 ? -14.144 -1.677 -94.852 1.00 78.56 74 ASN A O 1
ATOM 594 N N . THR A 1 75 ? -14.276 0.473 -94.278 1.00 72.31 75 THR A N 1
ATOM 595 C CA . THR A 1 75 ? -15.737 0.461 -94.120 1.00 72.31 75 THR A CA 1
ATOM 596 C C . THR A 1 75 ? -16.498 0.277 -95.435 1.00 72.31 75 THR A C 1
ATOM 598 O O . THR A 1 75 ? -17.663 -0.120 -95.394 1.00 72.31 75 THR A O 1
ATOM 601 N N . VAL A 1 76 ? -15.862 0.531 -96.586 1.00 73.19 76 VAL A N 1
ATOM 602 C CA . VAL A 1 76 ? -16.469 0.372 -97.919 1.00 73.19 76 VAL A CA 1
ATOM 603 C C . VAL A 1 76 ? -16.425 -1.089 -98.363 1.00 73.19 76 VAL A C 1
ATOM 605 O O . VAL A 1 76 ? -17.433 -1.625 -98.814 1.00 73.19 76 VAL A O 1
ATOM 608 N N . GLU A 1 77 ? -15.279 -1.742 -98.182 1.00 74.00 77 GLU A N 1
ATOM 609 C CA . GLU A 1 77 ? -15.049 -3.136 -98.595 1.00 74.00 77 GLU A CA 1
ATOM 610 C C . GLU A 1 77 ? -15.409 -4.151 -97.498 1.00 74.00 77 GLU A C 1
ATOM 612 O O . GLU A 1 77 ? -15.476 -5.345 -97.764 1.00 74.00 77 GLU A O 1
ATOM 617 N N . ARG A 1 78 ? -15.705 -3.673 -96.279 1.00 76.88 78 ARG A N 1
ATOM 618 C CA . ARG A 1 78 ? -15.986 -4.472 -95.069 1.00 76.88 78 ARG A CA 1
ATOM 619 C C . ARG A 1 78 ? -14.847 -5.405 -94.651 1.00 76.88 78 ARG A C 1
ATOM 621 O O . ARG A 1 78 ? -15.079 -6.330 -93.881 1.00 76.88 78 ARG A O 1
ATOM 628 N N . THR A 1 79 ? -13.633 -5.111 -95.091 1.00 83.75 79 THR A N 1
ATOM 629 C CA . THR A 1 79 ? -12.426 -5.851 -94.734 1.00 83.75 79 THR A CA 1
ATOM 630 C C . THR A 1 79 ? -11.669 -5.173 -93.592 1.00 83.75 79 THR A C 1
ATOM 632 O O . THR A 1 79 ? -11.798 -3.967 -93.336 1.00 83.75 79 THR A O 1
ATOM 635 N N . VAL A 1 80 ? -10.871 -5.959 -92.877 1.00 86.25 80 VAL A N 1
ATOM 636 C CA . VAL A 1 80 ? -9.937 -5.508 -91.847 1.00 86.25 80 VAL A CA 1
ATOM 637 C C . VAL A 1 80 ? -8.516 -5.839 -92.269 1.00 86.25 80 VAL A C 1
ATOM 639 O O . VAL A 1 80 ? -8.220 -6.950 -92.685 1.00 86.25 80 VAL A O 1
ATOM 642 N N . ALA A 1 81 ? -7.616 -4.875 -92.128 1.00 86.38 81 ALA A N 1
ATOM 643 C CA . ALA A 1 81 ? -6.193 -5.061 -92.363 1.00 86.38 81 ALA A CA 1
ATOM 644 C C . ALA A 1 81 ? -5.420 -4.831 -91.063 1.00 86.38 81 ALA A C 1
ATOM 646 O O . ALA A 1 81 ? -5.852 -4.077 -90.191 1.00 86.38 81 ALA A O 1
ATOM 647 N N . VAL A 1 82 ? -4.256 -5.464 -90.922 1.00 90.12 82 VAL A N 1
ATOM 648 C CA . VAL A 1 82 ? -3.335 -5.136 -89.827 1.00 90.12 82 VAL A CA 1
ATOM 649 C C . VAL A 1 82 ? -2.743 -3.739 -90.030 1.00 90.12 82 VAL A C 1
ATOM 651 O O . VAL A 1 82 ? -2.464 -3.323 -91.156 1.00 90.12 82 VAL A O 1
ATOM 654 N N . SER A 1 83 ? -2.534 -2.999 -88.942 1.00 87.88 83 SER A N 1
ATOM 655 C CA . SER A 1 83 ? -1.908 -1.679 -89.006 1.00 87.88 83 SER A CA 1
ATOM 656 C C . SER A 1 83 ? -0.431 -1.783 -89.407 1.00 87.88 83 SER A C 1
ATOM 658 O O . SER A 1 83 ? 0.198 -2.839 -89.300 1.00 87.88 83 SER A O 1
ATOM 660 N N . ARG A 1 84 ? 0.157 -0.671 -89.870 1.00 84.38 84 ARG A N 1
ATOM 661 C CA . ARG A 1 84 ? 1.549 -0.645 -90.352 1.00 84.38 84 ARG A CA 1
ATOM 662 C C . ARG A 1 84 ? 2.549 -1.166 -89.312 1.00 84.38 84 ARG A C 1
ATOM 664 O O . ARG A 1 84 ? 3.443 -1.924 -89.670 1.00 84.38 84 ARG A O 1
ATOM 671 N N . LEU A 1 85 ? 2.358 -0.801 -88.043 1.00 83.69 85 LEU A N 1
ATOM 672 C CA . LEU A 1 85 ? 3.196 -1.255 -86.932 1.00 83.69 85 LEU A CA 1
ATOM 673 C C . LEU A 1 85 ? 3.114 -2.778 -86.750 1.00 83.69 85 LEU A C 1
ATOM 675 O O . LEU A 1 85 ? 4.135 -3.438 -86.595 1.00 83.69 85 LEU A O 1
ATOM 679 N N . VAL A 1 86 ? 1.909 -3.347 -86.826 1.00 86.44 86 VAL A N 1
ATOM 680 C CA . VAL A 1 86 ? 1.700 -4.795 -86.688 1.00 86.44 86 VAL A CA 1
ATOM 681 C C . VAL A 1 86 ? 2.304 -5.556 -87.868 1.00 86.44 86 VAL A C 1
ATOM 683 O O . VAL A 1 86 ? 2.963 -6.572 -87.667 1.00 86.44 86 VAL A O 1
ATOM 686 N N . ALA A 1 87 ? 2.150 -5.042 -89.091 1.00 84.19 87 ALA A N 1
ATOM 687 C CA . ALA A 1 87 ? 2.751 -5.629 -90.290 1.00 84.19 87 ALA A CA 1
ATOM 688 C C . ALA A 1 87 ? 4.293 -5.592 -90.284 1.00 84.19 87 ALA A C 1
ATOM 690 O O . ALA A 1 87 ? 4.928 -6.405 -90.955 1.00 84.19 87 ALA A O 1
ATOM 691 N N . GLU A 1 88 ? 4.904 -4.630 -89.586 1.00 84.38 88 GLU A N 1
ATOM 692 C CA . GLU A 1 88 ? 6.353 -4.573 -89.347 1.00 84.38 88 GLU A CA 1
ATOM 693 C C . GLU A 1 88 ? 6.763 -5.606 -88.283 1.00 84.38 88 GLU A C 1
ATOM 695 O O . GLU A 1 88 ? 7.627 -6.436 -88.550 1.00 84.38 88 GLU A O 1
ATOM 700 N N . CYS A 1 89 ? 6.072 -5.661 -87.138 1.00 85.12 89 CYS A N 1
ATOM 701 C CA . CYS A 1 89 ? 6.366 -6.642 -86.085 1.00 85.12 89 CYS A CA 1
ATOM 702 C C . CYS A 1 89 ? 6.173 -8.104 -86.529 1.00 85.12 89 CYS A C 1
ATOM 704 O O . CYS A 1 89 ? 6.911 -8.976 -86.079 1.00 85.12 89 CYS A O 1
ATOM 706 N N . LEU A 1 90 ? 5.209 -8.386 -87.414 1.00 86.44 90 LEU A N 1
ATOM 707 C CA . LEU A 1 90 ? 5.001 -9.722 -87.987 1.00 86.44 90 LEU A CA 1
ATOM 708 C C . LEU A 1 90 ? 6.129 -10.149 -88.932 1.00 86.44 90 LEU A C 1
ATOM 710 O O . LEU A 1 90 ? 6.478 -11.327 -88.948 1.00 86.44 90 LEU A O 1
ATOM 714 N N . ARG A 1 91 ? 6.700 -9.208 -89.697 1.00 85.56 91 ARG A N 1
ATOM 715 C CA . ARG A 1 91 ? 7.842 -9.469 -90.589 1.00 85.56 91 ARG A CA 1
ATOM 716 C C . ARG A 1 91 ? 9.134 -9.718 -89.820 1.00 85.56 91 ARG A C 1
ATOM 718 O O . ARG A 1 91 ? 9.895 -10.595 -90.209 1.00 85.56 91 ARG A O 1
ATOM 725 N N . ASP A 1 92 ? 9.345 -8.978 -88.736 1.00 83.62 92 ASP A N 1
ATOM 726 C CA . ASP A 1 92 ? 10.550 -9.077 -87.904 1.00 83.62 92 ASP A CA 1
ATOM 727 C C . ASP A 1 92 ? 10.455 -10.195 -86.840 1.00 83.62 92 ASP A C 1
ATOM 729 O O . ASP A 1 92 ? 11.344 -10.330 -86.003 1.00 83.62 92 ASP A O 1
ATOM 733 N N . GLU A 1 93 ? 9.364 -10.976 -86.844 1.00 79.56 93 GLU A N 1
ATOM 734 C CA . GLU A 1 93 ? 9.012 -11.989 -85.832 1.00 79.56 93 GLU A CA 1
ATOM 735 C C . GLU A 1 93 ? 9.034 -11.478 -84.373 1.00 79.56 93 GLU A C 1
ATOM 737 O O . GLU A 1 93 ? 9.151 -12.251 -83.421 1.00 79.56 93 GLU A O 1
ATOM 742 N N . ASP A 1 94 ? 8.839 -10.172 -84.172 1.00 82.00 94 ASP A N 1
ATOM 743 C CA . ASP A 1 94 ? 8.916 -9.505 -82.868 1.00 82.00 94 ASP A CA 1
ATOM 744 C C . ASP A 1 94 ? 7.546 -9.005 -82.389 1.00 82.00 94 ASP A C 1
ATOM 746 O O . ASP A 1 94 ? 7.318 -7.838 -82.059 1.00 82.00 94 ASP A O 1
ATOM 750 N N . LEU A 1 95 ? 6.588 -9.929 -82.339 1.00 80.06 95 LEU A N 1
ATOM 751 C CA . LEU A 1 95 ? 5.223 -9.670 -81.864 1.00 80.06 95 LEU A CA 1
ATOM 752 C C . LEU A 1 95 ? 5.145 -9.334 -80.371 1.00 80.06 95 LEU A C 1
ATOM 754 O O . LEU A 1 95 ? 4.134 -8.812 -79.904 1.00 80.06 95 LEU A O 1
ATOM 758 N N . LYS A 1 96 ? 6.230 -9.564 -79.624 1.00 74.12 96 LYS A N 1
ATOM 759 C CA . LYS A 1 96 ? 6.344 -9.202 -78.206 1.00 74.12 96 LYS A CA 1
ATOM 760 C C . LYS A 1 96 ? 6.331 -7.687 -77.984 1.00 74.12 96 LYS A C 1
ATOM 762 O O . LYS A 1 96 ? 6.074 -7.254 -76.865 1.00 74.12 96 LYS A O 1
ATOM 767 N N . ARG A 1 97 ? 6.574 -6.886 -79.030 1.00 79.38 97 ARG A N 1
ATOM 768 C CA . ARG A 1 97 ? 6.465 -5.417 -78.999 1.00 79.38 97 ARG A CA 1
ATOM 769 C C . ARG A 1 97 ? 5.026 -4.898 -78.991 1.00 79.38 97 ARG A C 1
ATOM 771 O O . ARG A 1 97 ? 4.820 -3.720 -78.701 1.00 79.38 97 ARG A O 1
ATOM 778 N N . LEU A 1 98 ? 4.044 -5.731 -79.335 1.00 82.00 98 LEU A N 1
ATOM 779 C CA . LEU A 1 98 ? 2.643 -5.330 -79.430 1.00 82.00 98 LEU A CA 1
ATOM 780 C C . LEU A 1 98 ? 1.905 -5.602 -78.117 1.00 82.00 98 LEU A C 1
ATOM 782 O O . LEU A 1 98 ? 2.001 -6.694 -77.560 1.00 82.00 98 LEU A O 1
ATOM 786 N N . ARG A 1 99 ? 1.131 -4.615 -77.653 1.00 78.12 99 ARG A N 1
ATOM 787 C CA . ARG A 1 99 ? 0.287 -4.733 -76.453 1.00 78.12 99 ARG A CA 1
ATOM 788 C C . ARG A 1 99 ? -0.985 -5.529 -76.724 1.00 78.12 99 ARG A C 1
ATOM 790 O O . ARG A 1 99 ? -1.565 -5.391 -77.794 1.00 78.12 99 ARG A O 1
ATOM 797 N N . GLY A 1 100 ? -1.442 -6.302 -75.746 1.00 78.44 100 GLY A N 1
ATOM 798 C CA . GLY A 1 100 ? -2.702 -7.046 -75.815 1.00 78.44 100 GLY A CA 1
ATOM 799 C C . GLY A 1 100 ? -3.917 -6.126 -75.852 1.00 78.44 100 GLY A C 1
ATOM 800 O O . GLY A 1 100 ? -3.863 -4.992 -75.374 1.00 78.44 100 GLY A O 1
ATOM 801 N N . ALA A 1 101 ? -5.012 -6.611 -76.429 1.00 74.31 101 ALA A N 1
ATOM 802 C CA . ALA A 1 101 ? -6.289 -5.906 -76.497 1.00 74.31 101 ALA A CA 1
ATOM 803 C C . ALA A 1 101 ? -7.366 -6.503 -75.577 1.00 74.31 101 ALA A C 1
ATOM 805 O O . ALA A 1 101 ? -8.385 -5.861 -75.323 1.00 74.31 101 ALA A O 1
ATOM 806 N N . GLU A 1 102 ? -7.107 -7.693 -75.041 1.00 74.81 102 GLU A N 1
ATOM 807 C CA . GLU A 1 102 ? -7.952 -8.420 -74.110 1.00 74.81 102 GLU A CA 1
ATOM 808 C C . GLU A 1 102 ? -8.295 -7.561 -72.888 1.00 74.81 102 GLU A C 1
ATOM 810 O O . GLU A 1 102 ? -7.419 -7.087 -72.155 1.00 74.81 102 GLU A O 1
ATOM 815 N N . SER A 1 103 ? -9.597 -7.399 -72.647 1.00 71.44 103 SER A N 1
ATOM 816 C CA . SER A 1 103 ? -10.111 -6.707 -71.470 1.00 71.44 103 SER A CA 1
ATOM 817 C C . SER A 1 103 ? -11.226 -7.502 -70.795 1.00 71.44 103 SER A C 1
ATOM 819 O O . SER A 1 103 ? -12.084 -8.086 -71.455 1.00 71.44 103 SER A O 1
ATOM 821 N N . ALA A 1 104 ? -11.232 -7.520 -69.463 1.00 75.69 104 ALA A N 1
ATOM 822 C CA . ALA A 1 104 ? -12.270 -8.168 -68.664 1.00 75.69 104 ALA A CA 1
ATOM 823 C C . ALA A 1 104 ? -12.988 -7.163 -67.773 1.00 75.69 104 ALA A C 1
ATOM 825 O O . ALA A 1 104 ? -12.391 -6.229 -67.235 1.00 75.69 104 ALA A O 1
ATOM 826 N N . GLN A 1 105 ? -14.284 -7.393 -67.574 1.00 77.81 105 GLN A N 1
ATOM 827 C CA . GLN A 1 105 ? -15.069 -6.680 -66.579 1.00 77.81 105 GLN A CA 1
ATOM 828 C C . GLN A 1 105 ? -15.343 -7.606 -65.393 1.00 77.81 105 GLN A C 1
ATOM 830 O O . GLN A 1 105 ? -16.013 -8.625 -65.535 1.00 77.81 105 GLN A O 1
ATOM 835 N N . GLU A 1 106 ? -14.858 -7.229 -64.213 1.00 84.12 106 GLU A N 1
ATOM 836 C CA . GLU A 1 106 ? -15.074 -7.963 -62.963 1.00 84.12 106 GLU A CA 1
ATOM 837 C C . GLU A 1 106 ? -15.725 -7.056 -61.909 1.00 84.12 106 GLU A C 1
ATOM 839 O O . GLU A 1 106 ? -15.647 -5.827 -61.962 1.00 84.12 106 GLU A O 1
ATOM 844 N N . THR A 1 107 ? -16.374 -7.660 -60.916 1.00 84.12 107 THR A N 1
ATOM 845 C CA . THR A 1 107 ? -16.781 -6.963 -59.689 1.00 84.12 107 THR A CA 1
ATOM 846 C C . THR A 1 107 ? -15.742 -7.169 -58.604 1.00 84.12 107 THR A C 1
ATOM 848 O O . THR A 1 107 ? -15.335 -8.304 -58.359 1.00 84.12 107 THR A O 1
ATOM 851 N N . ARG A 1 108 ? -15.365 -6.095 -57.912 1.00 87.06 108 ARG A N 1
ATOM 852 C CA . ARG A 1 108 ? -14.433 -6.131 -56.784 1.00 87.06 108 ARG A CA 1
ATOM 853 C C . ARG A 1 108 ? -15.046 -5.466 -55.564 1.00 87.06 108 ARG A C 1
ATOM 855 O O . ARG A 1 108 ? -15.684 -4.424 -55.681 1.00 87.06 108 ARG A O 1
ATOM 862 N N . ASP A 1 109 ? -14.833 -6.073 -54.405 1.00 88.50 109 ASP A N 1
ATOM 863 C CA . ASP A 1 109 ? -15.278 -5.523 -53.132 1.00 88.50 109 ASP A CA 1
ATOM 864 C C . ASP A 1 109 ? -14.117 -4.727 -52.515 1.00 88.50 109 ASP A C 1
ATOM 866 O O . ASP A 1 109 ? -13.017 -5.240 -52.295 1.00 88.50 109 ASP A O 1
ATOM 870 N N . LEU A 1 110 ? -14.364 -3.447 -52.260 1.00 89.50 110 LEU A N 1
ATOM 871 C CA . LEU A 1 110 ? -13.485 -2.554 -51.511 1.00 89.50 110 LEU A CA 1
ATOM 872 C C . LEU A 1 110 ? -14.124 -2.266 -50.158 1.00 89.50 110 LEU A C 1
ATOM 874 O O . LEU A 1 110 ? -15.327 -2.431 -49.991 1.00 89.50 110 LEU A O 1
ATOM 878 N N . MET A 1 111 ? -13.342 -1.820 -49.184 1.00 90.38 111 MET A N 1
ATOM 879 C CA . MET A 1 111 ? -13.867 -1.383 -47.896 1.00 90.38 111 MET A CA 1
ATOM 880 C C . MET A 1 111 ? -13.339 -0.006 -47.519 1.00 90.38 111 MET A C 1
ATOM 882 O O . MET A 1 111 ? -12.201 0.333 -47.840 1.00 90.38 111 MET A O 1
ATOM 886 N N . ILE A 1 112 ? -14.171 0.782 -46.845 1.00 88.00 112 ILE A N 1
ATOM 887 C CA . ILE A 1 112 ? -13.813 2.110 -46.343 1.00 88.00 112 ILE A CA 1
ATOM 888 C C . ILE A 1 112 ? -13.700 2.029 -44.829 1.00 88.00 112 ILE A C 1
ATOM 890 O O . ILE A 1 112 ? -14.670 1.724 -44.139 1.00 88.00 112 ILE A O 1
ATOM 894 N N . GLU A 1 113 ? -12.501 2.288 -44.337 1.00 88.00 113 GLU A N 1
ATOM 895 C CA . GLU A 1 113 ? -12.133 2.301 -42.928 1.00 88.00 113 GLU A CA 1
ATOM 896 C C . GLU A 1 113 ? -12.583 3.628 -42.289 1.00 88.00 113 GLU A C 1
ATOM 898 O O . GLU A 1 113 ? -12.233 4.695 -42.787 1.00 88.00 113 GLU A O 1
ATOM 903 N N . LYS A 1 114 ? -13.416 3.578 -41.238 1.00 86.81 114 LYS A N 1
ATOM 904 C CA . LYS A 1 114 ? -14.185 4.745 -40.749 1.00 86.81 114 LYS A CA 1
ATOM 905 C C . LYS A 1 114 ? -13.434 5.718 -39.827 1.00 86.81 114 LYS A C 1
ATOM 907 O O . LYS A 1 114 ? -13.960 6.789 -39.542 1.00 86.81 114 LYS A O 1
ATOM 912 N N . LEU A 1 115 ? -12.260 5.361 -39.317 1.00 86.25 115 LEU A N 1
ATOM 913 C CA . LEU A 1 115 ? -11.438 6.196 -38.438 1.00 86.25 115 LEU A CA 1
ATOM 914 C C . LEU A 1 115 ? -10.582 7.184 -39.239 1.00 86.25 115 LEU A C 1
ATOM 916 O O . LEU A 1 115 ? -10.619 8.374 -38.941 1.00 86.25 115 LEU A O 1
ATOM 920 N N . ALA A 1 116 ? -9.833 6.710 -40.243 1.00 81.50 116 ALA A N 1
ATOM 921 C CA . ALA A 1 116 ? -8.976 7.550 -41.089 1.00 81.50 116 ALA A CA 1
ATOM 922 C C . ALA A 1 116 ? -9.504 7.709 -42.528 1.00 81.50 116 ALA A C 1
ATOM 924 O O . ALA A 1 116 ? -8.818 8.279 -43.377 1.00 81.50 116 ALA A O 1
ATOM 925 N N . MET A 1 117 ? -10.717 7.219 -42.811 1.00 81.75 117 MET A N 1
ATOM 926 C CA . MET A 1 117 ? -11.400 7.341 -44.109 1.00 81.75 117 MET A CA 1
ATOM 927 C C . MET A 1 117 ? -10.614 6.725 -45.275 1.00 81.75 117 MET A C 1
ATOM 929 O O . MET A 1 117 ? -10.661 7.195 -46.414 1.00 81.75 117 MET A O 1
ATOM 933 N N . ARG A 1 118 ? -9.876 5.644 -45.001 1.00 84.88 118 ARG A N 1
ATOM 934 C CA . ARG A 1 118 ? -9.014 4.988 -45.988 1.00 84.88 118 ARG A CA 1
ATOM 935 C C . ARG A 1 118 ? -9.784 3.950 -46.802 1.00 84.88 118 ARG A C 1
ATOM 937 O O . ARG A 1 118 ? -10.482 3.106 -46.246 1.00 84.88 118 ARG A O 1
ATOM 944 N N . VAL A 1 119 ? -9.581 3.955 -48.120 1.00 87.75 119 VAL A N 1
ATOM 945 C CA . VAL A 1 119 ? -10.080 2.898 -49.012 1.00 87.75 119 VAL A CA 1
ATOM 946 C C . VAL A 1 119 ? -9.075 1.750 -49.037 1.00 87.75 119 VAL A C 1
ATOM 948 O O . VAL A 1 119 ? -7.886 1.954 -49.276 1.00 87.75 119 VAL A O 1
ATOM 951 N N . LEU A 1 120 ? -9.550 0.539 -48.771 1.00 89.06 120 LEU A N 1
ATOM 952 C CA . LEU A 1 120 ? -8.751 -0.677 -48.667 1.00 89.06 120 LEU A CA 1
ATOM 953 C C . LEU A 1 120 ? -9.373 -1.809 -49.500 1.00 89.06 120 LEU A C 1
ATOM 955 O O . LEU A 1 120 ? -10.586 -1.815 -49.716 1.00 89.06 120 LEU A O 1
ATOM 959 N N . PRO A 1 121 ? -8.588 -2.813 -49.933 1.00 88.69 121 PRO A N 1
ATOM 960 C CA . PRO A 1 121 ? -9.150 -4.067 -50.433 1.00 88.69 121 PRO A CA 1
ATOM 961 C C . PRO A 1 121 ? -10.002 -4.738 -49.351 1.00 88.69 121 PRO A C 1
ATOM 963 O O . PRO A 1 121 ? -9.580 -4.775 -48.188 1.00 88.69 121 PRO A O 1
ATOM 966 N N . ALA A 1 122 ? -11.155 -5.312 -49.714 1.00 87.12 122 ALA A N 1
ATOM 967 C CA . ALA A 1 122 ? -12.001 -6.018 -48.753 1.00 87.12 122 ALA A CA 1
ATOM 968 C C . ALA A 1 122 ? -11.217 -7.151 -48.067 1.00 87.12 122 ALA A C 1
ATOM 970 O O . ALA A 1 122 ? -10.807 -8.133 -48.684 1.00 87.12 122 ALA A O 1
ATOM 971 N N . SER A 1 123 ? -10.960 -6.977 -46.774 1.00 82.69 123 SER A N 1
ATOM 972 C CA . SER A 1 123 ? -10.177 -7.892 -45.946 1.00 82.69 123 SER A CA 1
ATOM 973 C C . SER A 1 123 ? -10.556 -7.718 -44.472 1.00 82.69 123 SER A C 1
ATOM 975 O O . SER A 1 123 ? -11.434 -6.924 -44.141 1.00 82.69 123 SER A O 1
ATOM 977 N N . GLY A 1 124 ? -9.940 -8.494 -43.582 1.00 84.88 124 GLY A N 1
ATOM 978 C CA . GLY A 1 124 ? -10.232 -8.440 -42.151 1.00 84.88 124 GLY A CA 1
ATOM 979 C C . GLY A 1 124 ? -11.418 -9.308 -41.729 1.00 84.88 124 GLY A C 1
ATOM 980 O O . GLY A 1 124 ? -11.914 -10.164 -42.471 1.00 84.88 124 GLY A O 1
ATOM 981 N N . TRP A 1 125 ? -11.849 -9.112 -40.490 1.00 86.19 125 TRP A N 1
ATOM 982 C CA . TRP A 1 125 ? -12.783 -9.997 -39.813 1.00 86.19 125 TRP A CA 1
ATOM 983 C C . TRP A 1 125 ? -14.231 -9.716 -40.219 1.00 86.19 125 TRP A C 1
ATOM 985 O O . TRP A 1 125 ? -14.618 -8.570 -40.433 1.00 86.19 125 TRP A O 1
ATOM 995 N N . SER A 1 126 ? -15.055 -10.763 -40.326 1.00 84.81 126 SER A N 1
ATOM 996 C CA . SER A 1 126 ? -16.513 -10.631 -40.516 1.00 84.81 126 SER A CA 1
ATOM 997 C C . SER A 1 126 ? -17.257 -10.239 -39.238 1.00 84.81 126 SER A C 1
ATOM 999 O O . SER A 1 126 ? -18.412 -9.839 -39.319 1.00 84.81 126 SER A O 1
ATOM 1001 N N . LYS A 1 127 ? -16.618 -10.398 -38.075 1.00 84.06 127 LYS A N 1
ATOM 1002 C CA . LYS A 1 127 ? -17.053 -9.948 -36.748 1.00 84.06 127 LYS A CA 1
ATOM 1003 C C . LYS A 1 127 ? -15.800 -9.599 -35.939 1.00 84.06 127 LYS A C 1
ATOM 1005 O O . LYS A 1 127 ? -14.796 -10.286 -36.127 1.00 84.06 127 LYS A O 1
ATOM 1010 N N . PRO A 1 128 ? -15.821 -8.594 -35.052 1.00 85.62 128 PRO A N 1
ATOM 1011 C CA . PRO A 1 128 ? -14.644 -8.253 -34.264 1.00 85.62 128 PRO A CA 1
ATOM 1012 C C . PRO A 1 128 ? -14.299 -9.416 -33.312 1.00 85.62 128 PRO A C 1
ATOM 1014 O O . PRO A 1 128 ? -15.187 -9.886 -32.596 1.00 85.62 128 PRO A O 1
ATOM 1017 N N . PRO A 1 129 ? -13.036 -9.880 -33.268 1.00 85.00 129 PRO A N 1
ATOM 1018 C CA . PRO A 1 129 ? -12.594 -10.932 -32.350 1.00 85.00 129 PRO A CA 1
ATOM 1019 C C . PRO A 1 129 ? -12.875 -10.627 -30.874 1.00 85.00 129 PRO A C 1
ATOM 1021 O O . PRO A 1 129 ? -13.154 -11.539 -30.099 1.00 85.00 129 PRO A O 1
ATOM 1024 N N . ASN A 1 130 ? -12.840 -9.349 -30.483 1.00 85.88 130 ASN A N 1
ATOM 1025 C CA . ASN A 1 130 ? -13.245 -8.913 -29.153 1.00 85.88 130 ASN A CA 1
ATOM 1026 C C . ASN A 1 130 ? -14.125 -7.660 -29.236 1.00 85.88 130 ASN A C 1
ATOM 1028 O O . ASN A 1 130 ? -13.656 -6.553 -29.514 1.00 85.88 130 ASN A O 1
ATOM 1032 N N . SER A 1 131 ? -15.412 -7.839 -28.937 1.00 84.88 131 SER A N 1
ATOM 1033 C CA . SER A 1 131 ? -16.408 -6.765 -28.958 1.00 84.88 131 SER A CA 1
ATOM 1034 C C . SER A 1 131 ? -16.087 -5.632 -27.980 1.00 84.88 131 SER A C 1
ATOM 1036 O O . SER A 1 131 ? -16.410 -4.482 -28.266 1.00 84.88 131 SER A O 1
ATOM 1038 N N . ARG A 1 132 ? -15.380 -5.908 -26.872 1.00 87.06 132 ARG A N 1
ATOM 1039 C CA . ARG A 1 132 ? -15.012 -4.881 -25.882 1.00 87.06 132 ARG A CA 1
ATOM 1040 C C . ARG A 1 132 ? -14.067 -3.829 -26.452 1.00 87.06 132 ARG A C 1
ATOM 1042 O O . ARG A 1 132 ? -14.170 -2.684 -26.035 1.00 87.06 132 ARG A O 1
ATOM 1049 N N . PHE A 1 133 ? -13.224 -4.181 -27.425 1.00 91.38 133 PHE A N 1
ATOM 1050 C CA . PHE A 1 133 ? -12.273 -3.268 -28.077 1.00 91.38 133 PHE A CA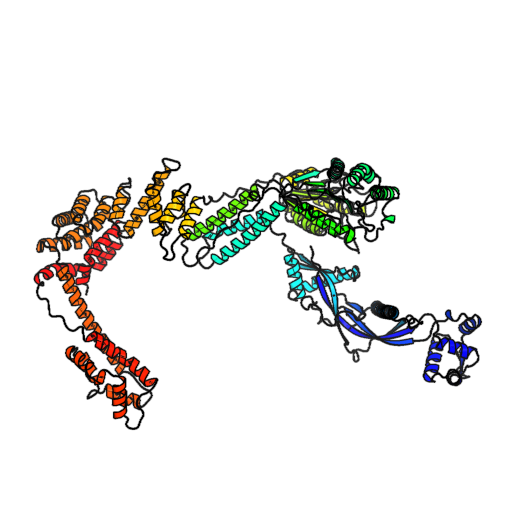 1
ATOM 1051 C C . PHE A 1 133 ? -12.752 -2.757 -29.445 1.00 91.38 133 PHE A C 1
ATOM 1053 O O . PHE A 1 133 ? -11.946 -2.328 -30.272 1.00 91.38 133 PHE A O 1
ATOM 1060 N N . THR A 1 134 ? -14.056 -2.820 -29.716 1.00 92.38 134 THR A N 1
ATOM 1061 C CA . THR A 1 134 ? -14.621 -2.341 -30.985 1.00 92.38 134 THR A CA 1
ATOM 1062 C C . THR A 1 134 ? -14.865 -0.834 -30.940 1.00 92.38 134 THR A C 1
ATOM 1064 O O . THR A 1 134 ? -15.406 -0.311 -29.967 1.00 92.38 134 THR A O 1
ATOM 1067 N N . MET A 1 135 ? -14.455 -0.128 -31.995 1.00 90.44 135 MET A N 1
ATOM 1068 C CA . MET A 1 135 ? -14.640 1.319 -32.117 1.00 90.44 135 MET A CA 1
ATOM 1069 C C . MET A 1 135 ? -16.113 1.696 -32.337 1.00 90.44 135 MET A C 1
ATOM 1071 O O . MET A 1 135 ? -16.760 1.097 -33.201 1.00 90.44 135 MET A O 1
ATOM 1075 N N . PRO A 1 136 ? -16.639 2.731 -31.648 1.00 86.88 136 PRO A N 1
ATOM 1076 C CA . PRO A 1 136 ? -18.042 3.144 -31.742 1.00 86.88 136 PRO A CA 1
ATOM 1077 C C . PRO A 1 136 ? -18.322 3.981 -33.008 1.00 86.88 136 PRO A C 1
ATOM 1079 O O . PRO A 1 136 ? -18.823 5.097 -32.935 1.00 86.88 136 PRO A O 1
ATOM 1082 N N . LEU A 1 137 ? -17.975 3.459 -34.188 1.00 83.44 137 LEU A N 1
ATOM 1083 C CA . LEU A 1 137 ? -18.073 4.172 -35.475 1.00 83.44 137 LEU A CA 1
ATOM 1084 C C . LEU A 1 137 ? -19.129 3.577 -36.420 1.00 83.44 137 LEU A C 1
ATOM 1086 O O . LEU A 1 137 ? -19.234 3.979 -37.577 1.00 83.44 137 LEU A O 1
ATOM 1090 N N . GLU A 1 138 ? -19.937 2.624 -35.952 1.00 72.69 138 GLU A N 1
ATOM 1091 C CA . GLU A 1 138 ? -20.910 1.907 -36.789 1.00 72.69 138 GLU A CA 1
ATOM 1092 C C . GLU A 1 138 ? -21.976 2.832 -37.400 1.00 72.69 138 GLU A C 1
ATOM 1094 O O . GLU A 1 138 ? -22.350 2.640 -38.557 1.00 72.69 138 GLU A O 1
ATOM 1099 N N . GLY A 1 139 ? -22.393 3.877 -36.674 1.00 68.62 139 GLY A N 1
ATOM 1100 C CA . GLY A 1 139 ? -23.404 4.846 -37.118 1.00 68.62 139 GLY A CA 1
ATOM 1101 C C . GLY A 1 139 ? -22.934 5.856 -38.173 1.00 68.62 139 GLY A C 1
ATOM 1102 O O . GLY A 1 139 ? -23.768 6.537 -38.771 1.00 68.62 139 GLY A O 1
ATOM 1103 N N . ILE A 1 140 ? -21.627 5.955 -38.437 1.00 75.19 140 ILE A N 1
ATOM 1104 C CA . ILE A 1 140 ? -21.083 6.894 -39.425 1.00 75.19 140 ILE A CA 1
ATOM 1105 C C . ILE A 1 140 ? -21.219 6.283 -40.818 1.00 75.19 140 ILE A C 1
ATOM 1107 O O . ILE A 1 140 ? -20.651 5.226 -41.102 1.00 75.19 140 ILE A O 1
ATOM 1111 N N . ARG A 1 141 ? -21.989 6.937 -41.694 1.00 69.44 141 ARG A N 1
ATOM 1112 C CA . ARG A 1 141 ? -22.125 6.530 -43.096 1.00 69.44 141 ARG A CA 1
ATOM 1113 C C . ARG A 1 141 ? -20.996 7.134 -43.913 1.00 69.44 141 ARG A C 1
ATOM 1115 O O . ARG A 1 141 ? -20.812 8.344 -43.898 1.00 69.44 141 ARG A O 1
ATOM 1122 N N . VAL A 1 142 ? -20.287 6.284 -44.645 1.00 72.44 142 VAL A N 1
ATOM 1123 C CA . VAL A 1 142 ? -19.175 6.685 -45.509 1.00 72.44 142 VAL A CA 1
ATOM 1124 C C . VAL A 1 142 ? -19.470 6.274 -46.948 1.00 72.44 142 VAL A C 1
ATOM 1126 O O . VAL A 1 142 ? -19.997 5.189 -47.202 1.00 72.44 142 VAL A O 1
ATOM 1129 N N . SER A 1 143 ? -19.183 7.156 -47.906 1.00 77.06 143 SER A N 1
ATOM 1130 C CA . SER A 1 143 ? -19.487 6.938 -49.322 1.00 77.06 143 SER A CA 1
ATOM 1131 C C . SER A 1 143 ? -18.205 6.847 -50.135 1.00 77.06 143 SER A C 1
ATOM 1133 O O . SER A 1 143 ? -17.371 7.745 -50.106 1.00 77.06 143 SER A O 1
ATOM 1135 N N . LEU A 1 144 ? -18.076 5.795 -50.948 1.00 77.56 144 LEU A N 1
ATOM 1136 C CA . LEU A 1 144 ? -16.931 5.651 -51.854 1.00 77.56 144 LEU A CA 1
ATOM 1137 C C . LEU A 1 144 ? -16.868 6.778 -52.898 1.00 77.56 144 LEU A C 1
ATOM 1139 O O . LEU A 1 144 ? -15.799 7.067 -53.415 1.00 77.56 144 LEU A O 1
ATOM 1143 N N . ALA A 1 145 ? -17.999 7.428 -53.195 1.00 73.31 145 ALA A N 1
ATOM 1144 C CA . ALA A 1 145 ? -18.053 8.546 -54.138 1.00 73.31 145 ALA A CA 1
ATOM 1145 C C . ALA A 1 145 ? -17.359 9.818 -53.618 1.00 73.31 145 ALA A C 1
ATOM 1147 O O . ALA A 1 145 ? -17.069 10.709 -54.406 1.00 73.31 145 ALA A O 1
ATOM 1148 N N . GLU A 1 146 ? -17.115 9.902 -52.310 1.00 73.44 146 GLU A N 1
ATOM 1149 C CA . GLU A 1 146 ? -16.430 11.028 -51.663 1.00 73.44 146 GLU A CA 1
ATOM 1150 C C . GLU A 1 146 ? -14.927 10.757 -51.489 1.00 73.44 146 GLU A C 1
ATOM 1152 O O . GLU A 1 146 ? -14.169 11.658 -51.135 1.00 73.44 146 GLU A O 1
ATOM 1157 N N . ALA A 1 147 ? -14.477 9.523 -51.742 1.00 79.44 147 ALA A N 1
ATOM 1158 C CA . ALA A 1 147 ? -13.072 9.164 -51.637 1.00 79.44 147 ALA A CA 1
ATOM 1159 C C . ALA A 1 147 ? -12.283 9.654 -52.869 1.00 79.44 147 ALA A C 1
ATOM 1161 O O . ALA A 1 147 ? -12.772 9.532 -53.995 1.00 79.44 147 ALA A O 1
ATOM 1162 N N . PRO A 1 148 ? -11.036 10.138 -52.695 1.00 80.31 148 PRO A N 1
ATOM 1163 C CA . PRO A 1 148 ? -10.178 10.496 -53.818 1.00 80.31 148 PRO A CA 1
ATOM 1164 C C . PRO A 1 148 ? -9.968 9.314 -54.768 1.00 80.31 148 PRO A C 1
ATOM 1166 O O . PRO A 1 148 ? -9.628 8.209 -54.338 1.00 80.31 148 PRO A O 1
ATOM 1169 N N . GLU A 1 149 ? -10.090 9.564 -56.072 1.00 78.94 149 GLU A N 1
ATOM 1170 C CA . GLU A 1 149 ? -9.926 8.548 -57.120 1.00 78.94 149 GLU A CA 1
ATOM 1171 C C . GLU A 1 149 ? -8.591 7.791 -57.008 1.00 78.94 149 GLU A C 1
ATOM 1173 O O . GLU A 1 149 ? -8.547 6.567 -57.155 1.00 78.94 149 GLU A O 1
ATOM 1178 N N . ALA A 1 150 ? -7.511 8.494 -56.650 1.00 78.06 150 ALA A N 1
ATOM 1179 C CA . ALA A 1 150 ? -6.192 7.900 -56.444 1.00 78.06 150 ALA A CA 1
ATOM 1180 C C . ALA A 1 150 ? -6.193 6.786 -55.377 1.00 78.06 150 ALA A C 1
ATOM 1182 O O . ALA A 1 150 ? -5.549 5.753 -55.568 1.00 78.06 150 ALA A O 1
ATOM 1183 N N . HIS A 1 151 ? -6.949 6.949 -54.285 1.00 81.75 151 HIS A N 1
ATOM 1184 C CA . HIS A 1 151 ? -7.035 5.956 -53.210 1.00 81.75 151 HIS A CA 1
ATOM 1185 C C . HIS A 1 151 ? -7.841 4.721 -53.632 1.00 81.75 151 HIS A C 1
ATOM 1187 O O . HIS A 1 151 ? -7.486 3.598 -53.273 1.00 81.75 151 HIS A O 1
ATOM 1193 N N . ILE A 1 152 ? -8.891 4.909 -54.437 1.00 84.81 152 ILE A N 1
ATOM 1194 C CA . ILE A 1 152 ? -9.695 3.808 -54.986 1.00 84.81 152 ILE A CA 1
ATOM 1195 C C . ILE A 1 152 ? -8.847 2.973 -55.950 1.00 84.81 152 ILE A C 1
ATOM 1197 O O . ILE A 1 152 ? -8.794 1.748 -55.828 1.00 84.81 152 ILE A O 1
ATOM 1201 N N . LEU A 1 153 ? -8.126 3.624 -56.868 1.00 82.44 153 LEU A N 1
ATOM 1202 C CA . LEU A 1 153 ? -7.228 2.947 -57.806 1.00 82.44 153 LEU A CA 1
ATOM 1203 C C . LEU A 1 153 ? -6.088 2.218 -57.085 1.00 82.44 153 LEU A C 1
ATOM 1205 O O . LEU A 1 153 ? -5.748 1.096 -57.461 1.00 82.44 153 LEU A O 1
ATOM 1209 N N . GLN A 1 154 ? -5.518 2.811 -56.032 1.00 83.12 154 GLN A N 1
ATOM 1210 C CA . GLN A 1 154 ? -4.492 2.161 -55.216 1.00 83.12 154 GLN A CA 1
ATOM 1211 C C . GLN A 1 154 ? -5.029 0.905 -54.515 1.00 83.12 154 GLN A C 1
ATOM 1213 O O . GLN A 1 154 ? -4.378 -0.139 -54.556 1.00 83.12 154 GLN A O 1
ATOM 1218 N N . ALA A 1 155 ? -6.225 0.973 -53.923 1.00 86.69 155 ALA A N 1
ATOM 1219 C CA . ALA A 1 155 ? -6.860 -0.176 -53.283 1.00 86.69 155 ALA A CA 1
ATOM 1220 C C . ALA A 1 155 ? -7.193 -1.292 -54.290 1.00 86.69 155 ALA A C 1
ATOM 1222 O O . ALA A 1 155 ? -7.001 -2.469 -53.991 1.00 86.69 155 ALA A O 1
ATOM 1223 N N . LEU A 1 156 ? -7.631 -0.941 -55.503 1.00 86.56 156 LEU A N 1
ATOM 1224 C CA . LEU A 1 156 ? -7.866 -1.910 -56.578 1.00 86.56 156 LEU A CA 1
ATOM 1225 C C . LEU A 1 156 ? -6.573 -2.588 -57.043 1.00 86.56 156 LEU A C 1
ATOM 1227 O O . LEU A 1 156 ? -6.544 -3.810 -57.174 1.00 86.56 156 LEU A O 1
ATOM 1231 N N . ARG A 1 157 ? -5.490 -1.824 -57.236 1.00 84.88 157 ARG A N 1
ATOM 1232 C CA . ARG A 1 157 ? -4.171 -2.374 -57.596 1.00 84.88 157 ARG A CA 1
ATOM 1233 C C . ARG A 1 157 ? -3.644 -3.328 -56.524 1.00 84.88 157 ARG A C 1
ATOM 1235 O O . ARG A 1 157 ? -3.197 -4.422 -56.849 1.00 84.88 157 ARG A O 1
ATOM 1242 N N . GLU A 1 158 ? -3.750 -2.952 -55.252 1.00 83.31 158 GLU A N 1
ATOM 1243 C CA . GLU A 1 158 ? -3.351 -3.816 -54.135 1.00 83.31 158 GLU A CA 1
ATOM 1244 C C . GLU A 1 158 ? -4.237 -5.070 -54.036 1.00 83.31 158 GLU A C 1
ATOM 1246 O O . GLU A 1 158 ? -3.738 -6.152 -53.735 1.00 83.31 158 GLU A O 1
ATOM 1251 N N . SER A 1 159 ? -5.536 -4.968 -54.348 1.00 86.00 159 SER A N 1
ATOM 1252 C CA . SER A 1 159 ? -6.415 -6.140 -54.436 1.00 86.00 159 SER A CA 1
ATOM 1253 C C . SER A 1 159 ? -5.966 -7.124 -55.520 1.00 86.00 159 SER A C 1
ATOM 1255 O O . SER A 1 159 ? -5.990 -8.325 -55.269 1.00 86.00 159 SER A O 1
ATOM 1257 N N . LEU A 1 160 ? -5.566 -6.642 -56.702 1.00 82.44 160 LEU A N 1
ATOM 1258 C CA . LEU A 1 160 ? -5.081 -7.499 -57.791 1.00 82.44 160 LEU A CA 1
ATOM 1259 C C . LEU A 1 160 ? -3.734 -8.140 -57.450 1.00 82.44 160 LEU A C 1
ATOM 1261 O O . LEU A 1 160 ? -3.555 -9.338 -57.651 1.00 82.44 160 LEU A O 1
ATOM 1265 N N . ARG A 1 161 ? -2.829 -7.374 -56.829 1.00 80.38 161 ARG A N 1
ATOM 1266 C CA . ARG A 1 161 ? -1.525 -7.874 -56.375 1.00 80.38 161 ARG A CA 1
ATOM 1267 C C . ARG A 1 161 ? -1.660 -9.027 -55.375 1.00 80.38 161 ARG A C 1
ATOM 1269 O O . ARG A 1 161 ? -0.894 -9.986 -55.429 1.00 80.38 161 ARG A O 1
ATOM 1276 N N . ARG A 1 162 ? -2.645 -8.960 -54.471 1.00 78.94 162 ARG A N 1
ATOM 1277 C CA . ARG A 1 162 ? -2.932 -10.039 -53.507 1.00 78.94 162 ARG A CA 1
ATOM 1278 C C . ARG A 1 162 ? -3.441 -11.312 -54.181 1.00 78.94 162 ARG A C 1
ATOM 1280 O O . ARG A 1 162 ? -3.059 -12.399 -53.753 1.00 78.94 162 ARG A O 1
ATOM 1287 N N . ASP A 1 163 ? -4.272 -11.195 -55.214 1.00 75.25 163 ASP A N 1
ATOM 1288 C CA . ASP A 1 163 ? -4.743 -12.354 -55.982 1.00 75.25 163 ASP A CA 1
ATOM 1289 C C . ASP A 1 163 ? -3.587 -13.043 -56.714 1.00 75.25 163 ASP A C 1
ATOM 1291 O O . ASP A 1 163 ? -3.467 -14.266 -56.651 1.00 75.25 163 ASP A O 1
ATOM 1295 N N . GLU A 1 164 ? -2.707 -12.263 -57.350 1.00 71.69 164 GLU A N 1
ATOM 1296 C CA . GLU A 1 164 ? -1.517 -12.770 -58.045 1.00 71.69 164 GLU A CA 1
ATOM 1297 C C . GLU A 1 164 ? -0.588 -13.532 -57.087 1.00 71.69 164 GLU A C 1
ATOM 1299 O O . GLU A 1 164 ? -0.200 -14.666 -57.374 1.00 71.69 164 GLU A O 1
ATOM 1304 N N . GLN A 1 165 ? -0.314 -12.969 -55.904 1.00 70.38 165 GLN A N 1
ATOM 1305 C CA . GLN A 1 165 ? 0.484 -13.628 -54.861 1.00 70.38 165 GLN A CA 1
ATOM 1306 C C . GLN A 1 165 ? -0.176 -14.911 -54.339 1.00 70.38 165 GLN A C 1
ATOM 1308 O O . GLN A 1 165 ? 0.499 -15.914 -54.106 1.00 70.38 165 GLN A O 1
ATOM 1313 N N . ARG A 1 166 ? -1.505 -14.911 -54.168 1.00 68.31 166 ARG A N 1
ATOM 1314 C CA . ARG A 1 166 ? -2.252 -16.087 -53.700 1.00 68.31 166 ARG A CA 1
ATOM 1315 C C . ARG A 1 166 ? -2.260 -17.202 -54.747 1.00 68.31 166 ARG A C 1
ATOM 1317 O O . ARG A 1 166 ? -2.132 -18.368 -54.384 1.00 68.31 166 ARG A O 1
ATOM 1324 N N . HIS A 1 167 ? -2.369 -16.852 -56.028 1.00 64.31 167 HIS A N 1
ATOM 1325 C CA . HIS A 1 167 ? -2.269 -17.794 -57.143 1.00 64.31 167 HIS A CA 1
ATOM 1326 C C . HIS A 1 167 ? -0.848 -18.363 -57.292 1.00 64.31 167 HIS A C 1
ATOM 1328 O O . HIS A 1 167 ? -0.714 -19.560 -57.537 1.00 64.31 167 HIS A O 1
ATOM 1334 N N . GLN A 1 168 ? 0.201 -17.560 -57.076 1.00 62.12 168 GLN A N 1
ATOM 1335 C CA . GLN A 1 168 ? 1.590 -18.043 -57.035 1.00 62.12 168 GLN A CA 1
ATOM 1336 C C . GLN A 1 168 ? 1.828 -19.025 -55.876 1.00 62.12 168 GLN A C 1
ATOM 1338 O O . GLN A 1 168 ? 2.356 -20.110 -56.100 1.00 62.12 168 GLN A O 1
ATOM 1343 N N . ALA A 1 169 ? 1.349 -18.713 -54.667 1.00 58.91 169 ALA A N 1
ATOM 1344 C CA . ALA A 1 169 ? 1.493 -19.595 -53.504 1.00 58.91 169 ALA A CA 1
ATOM 1345 C C . ALA A 1 169 ? 0.744 -20.941 -53.647 1.00 58.91 169 ALA A C 1
ATOM 1347 O O . ALA A 1 169 ? 1.165 -21.946 -53.081 1.00 58.91 169 ALA A O 1
ATOM 1348 N N . LEU A 1 170 ? -0.363 -20.979 -54.401 1.00 56.97 170 LEU A N 1
ATOM 1349 C CA . LEU A 1 170 ? -1.101 -22.210 -54.730 1.00 56.97 170 LEU A CA 1
ATOM 1350 C C . LEU A 1 170 ? -0.423 -23.032 -55.847 1.00 56.97 170 LEU A C 1
ATOM 1352 O O . LEU A 1 170 ? -0.516 -24.261 -55.838 1.00 56.97 170 LEU A O 1
ATOM 1356 N N . ALA A 1 171 ? 0.276 -22.377 -56.781 1.00 54.09 171 ALA A N 1
ATOM 1357 C CA . ALA A 1 171 ? 1.005 -23.033 -57.870 1.00 54.09 171 ALA A CA 1
ATOM 1358 C C . ALA A 1 171 ? 2.269 -23.774 -57.386 1.00 54.09 171 ALA A C 1
ATOM 1360 O O . ALA A 1 171 ? 2.579 -24.844 -57.908 1.00 54.09 171 ALA A O 1
ATOM 1361 N N . ASP A 1 172 ? 2.935 -23.291 -56.331 1.00 51.47 172 ASP A N 1
ATOM 1362 C CA . ASP A 1 172 ? 4.101 -23.962 -55.725 1.00 51.47 172 ASP A CA 1
ATOM 1363 C C . ASP A 1 172 ? 3.763 -25.312 -55.051 1.00 51.47 172 ASP A C 1
ATOM 1365 O O . ASP A 1 172 ? 4.652 -26.125 -54.794 1.00 51.47 172 ASP A O 1
ATOM 1369 N N . GLY A 1 173 ? 2.477 -25.602 -54.806 1.00 52.31 173 GLY A N 1
ATOM 1370 C CA . GLY A 1 173 ? 2.013 -26.865 -54.216 1.00 52.31 173 GLY A CA 1
ATOM 1371 C C . GLY A 1 173 ? 1.627 -27.962 -55.219 1.00 52.31 173 GLY A C 1
ATOM 1372 O O . GLY A 1 173 ? 1.518 -29.125 -54.833 1.00 52.31 173 GLY A O 1
ATOM 1373 N N . THR A 1 174 ? 1.425 -27.640 -56.502 1.00 49.66 174 THR A N 1
ATOM 1374 C CA . THR A 1 174 ? 1.023 -28.619 -57.530 1.00 49.66 174 THR A CA 1
ATOM 1375 C C . THR A 1 174 ? 1.763 -28.367 -58.843 1.00 49.66 174 THR A C 1
ATOM 1377 O O . THR A 1 174 ? 1.527 -27.391 -59.547 1.00 49.66 174 THR A O 1
ATOM 1380 N N . ARG A 1 175 ? 2.678 -29.282 -59.192 1.00 46.09 175 ARG A N 1
ATOM 1381 C CA . ARG A 1 175 ? 3.466 -29.270 -60.437 1.00 46.09 175 ARG A CA 1
ATOM 1382 C C . ARG A 1 175 ? 2.604 -29.560 -61.673 1.00 46.09 175 ARG A C 1
ATOM 1384 O O . ARG A 1 175 ? 2.813 -30.577 -62.315 1.00 46.09 175 ARG A O 1
ATOM 1391 N N . THR A 1 176 ? 1.671 -28.687 -62.036 1.00 43.31 176 THR A N 1
ATOM 1392 C CA . THR A 1 176 ? 1.040 -28.689 -63.370 1.00 43.31 176 THR A CA 1
ATOM 1393 C C . THR A 1 176 ? 0.330 -27.360 -63.644 1.00 43.31 176 THR A C 1
ATOM 1395 O O . THR A 1 176 ? -0.876 -27.258 -63.455 1.00 43.31 176 THR A O 1
ATOM 1398 N N . SER A 1 177 ? 1.060 -26.349 -64.120 1.00 38.25 177 SER A N 1
ATOM 1399 C CA . SER A 1 177 ? 0.619 -25.473 -65.222 1.00 38.25 177 SER A CA 1
ATOM 1400 C C . SER A 1 177 ? 1.782 -24.570 -65.647 1.00 38.25 177 SER A C 1
ATOM 1402 O O . SER A 1 177 ? 2.277 -23.774 -64.857 1.00 38.25 177 SER A O 1
ATOM 1404 N N . ALA A 1 178 ? 2.247 -24.712 -66.889 1.00 42.88 178 ALA A N 1
ATOM 1405 C CA . ALA A 1 178 ? 3.416 -24.011 -67.432 1.00 42.88 178 ALA A CA 1
ATOM 1406 C C . ALA A 1 178 ? 3.101 -22.612 -68.008 1.00 42.88 178 ALA A C 1
ATOM 1408 O O . ALA A 1 178 ? 3.864 -22.094 -68.817 1.00 42.88 178 ALA A O 1
ATOM 1409 N N . VAL A 1 179 ? 1.998 -21.975 -67.601 1.00 45.78 179 VAL A N 1
ATOM 1410 C CA . VAL A 1 179 ? 1.684 -20.586 -67.971 1.00 45.78 179 VAL A CA 1
ATOM 1411 C C . VAL A 1 179 ? 1.174 -19.865 -66.727 1.00 45.78 179 VAL A C 1
ATOM 1413 O O . VAL A 1 179 ? 0.072 -20.135 -66.253 1.00 45.78 179 VAL A O 1
ATOM 1416 N N . GLY A 1 180 ? 1.994 -18.974 -66.166 1.00 51.00 180 GLY A N 1
ATOM 1417 C CA . GLY A 1 180 ? 1.566 -18.099 -65.074 1.00 51.00 180 GLY A CA 1
ATOM 1418 C C . GLY A 1 180 ? 0.443 -17.156 -65.535 1.00 51.00 180 GLY A C 1
ATOM 1419 O O . GLY A 1 180 ? 0.414 -16.781 -66.710 1.00 51.00 180 GLY A O 1
ATOM 1420 N N . PRO A 1 181 ? -0.495 -16.765 -64.653 1.00 57.38 181 PRO A N 1
ATOM 1421 C CA . PRO A 1 181 ? -1.535 -15.802 -65.004 1.00 57.38 181 PRO A CA 1
ATOM 1422 C C . PRO A 1 181 ? -0.900 -14.475 -65.452 1.00 57.38 181 PRO A C 1
ATOM 1424 O O . PRO A 1 181 ? 0.012 -13.965 -64.803 1.00 57.38 181 PRO A O 1
ATOM 1427 N N . ARG A 1 182 ? -1.367 -13.929 -66.583 1.00 63.50 182 ARG A N 1
ATOM 1428 C CA . ARG A 1 182 ? -0.903 -12.638 -67.120 1.00 63.50 182 ARG A CA 1
ATOM 1429 C C . ARG A 1 182 ? -1.258 -11.519 -66.134 1.00 63.50 182 ARG A C 1
ATOM 1431 O O . ARG A 1 182 ? -2.359 -11.529 -65.584 1.00 63.50 182 ARG A O 1
ATOM 1438 N N . ALA A 1 183 ? -0.344 -10.567 -65.939 1.00 65.38 183 ALA A N 1
ATOM 1439 C CA . ALA A 1 183 ? -0.537 -9.452 -65.013 1.00 65.38 183 ALA A CA 1
ATOM 1440 C C . ALA A 1 183 ? -1.775 -8.623 -65.397 1.00 65.38 183 ALA A C 1
ATOM 1442 O O . ALA A 1 183 ? -1.908 -8.202 -66.552 1.00 65.38 183 ALA A O 1
ATOM 1443 N N . LYS A 1 184 ? -2.676 -8.395 -64.436 1.00 75.81 184 LYS A N 1
ATOM 1444 C CA . LYS A 1 184 ? -3.908 -7.617 -64.647 1.00 75.81 184 LYS A CA 1
ATOM 1445 C C . LYS A 1 184 ? -3.662 -6.149 -64.307 1.00 75.81 184 LYS A C 1
ATOM 1447 O O . LYS A 1 184 ? -3.183 -5.838 -63.218 1.00 75.81 184 LYS A O 1
ATOM 1452 N N . GLN A 1 185 ? -4.052 -5.230 -65.188 1.00 75.56 185 GLN A N 1
ATOM 1453 C CA . GLN A 1 185 ? -3.999 -3.790 -64.913 1.00 75.56 185 GLN A CA 1
ATOM 1454 C C . GLN A 1 185 ? -5.398 -3.172 -64.908 1.00 75.56 185 GLN A C 1
ATOM 1456 O O . GLN A 1 185 ? -6.250 -3.518 -65.718 1.00 75.56 185 GLN A O 1
ATOM 1461 N N . VAL A 1 186 ? -5.648 -2.245 -63.980 1.00 81.62 186 VAL A N 1
ATOM 1462 C CA . VAL A 1 186 ? -6.932 -1.532 -63.881 1.00 81.62 186 VAL A CA 1
ATOM 1463 C C . VAL A 1 186 ? -7.001 -0.459 -64.968 1.00 81.62 186 VAL A C 1
ATOM 1465 O O . VAL A 1 186 ? -6.244 0.508 -64.903 1.00 81.62 186 VAL A O 1
ATOM 1468 N N . HIS A 1 187 ? -7.928 -0.604 -65.917 1.00 77.81 187 HIS A N 1
ATOM 1469 C CA . HIS A 1 187 ? -8.177 0.375 -66.979 1.00 77.81 187 HIS A CA 1
ATOM 1470 C C . HIS A 1 187 ? -9.136 1.472 -66.513 1.00 77.81 187 HIS A C 1
ATOM 1472 O O . HIS A 1 187 ? -8.875 2.663 -66.657 1.00 77.81 187 HIS A O 1
ATOM 1478 N N . SER A 1 188 ? -10.270 1.067 -65.941 1.00 80.00 188 SER A N 1
ATOM 1479 C CA . SER A 1 188 ? -11.270 1.984 -65.398 1.00 80.00 188 SER A CA 1
ATOM 1480 C C . SER A 1 188 ? -12.139 1.298 -64.349 1.00 80.00 188 SER A C 1
ATOM 1482 O O . SER A 1 188 ? -12.190 0.069 -64.258 1.00 80.00 188 SER A O 1
ATOM 1484 N N . TYR A 1 189 ? -12.839 2.088 -63.537 1.00 85.81 189 TYR A N 1
ATOM 1485 C CA . TYR A 1 189 ? -13.800 1.580 -62.564 1.00 85.81 189 TYR A CA 1
ATOM 1486 C C . TYR A 1 189 ? -15.099 2.384 -62.617 1.00 85.81 189 TYR A C 1
ATOM 1488 O O . TYR A 1 189 ? -15.128 3.544 -63.023 1.00 85.81 189 TYR A O 1
ATOM 1496 N N . ARG A 1 190 ? -16.198 1.752 -62.206 1.00 82.75 190 ARG A N 1
ATOM 1497 C CA . ARG A 1 190 ? -17.513 2.375 -62.089 1.00 82.75 190 ARG A CA 1
ATOM 1498 C C . ARG A 1 190 ? -18.149 1.995 -60.761 1.00 82.75 190 ARG A C 1
ATOM 1500 O O . ARG A 1 190 ? -18.324 0.814 -60.452 1.00 82.75 190 ARG A O 1
ATOM 1507 N N . ILE A 1 191 ? -18.541 3.013 -60.001 1.00 79.69 191 ILE A N 1
ATOM 1508 C CA . ILE A 1 191 ? -19.335 2.853 -58.782 1.00 79.69 191 ILE A CA 1
ATOM 1509 C C . ILE A 1 191 ? -20.817 2.756 -59.189 1.00 79.69 191 ILE A C 1
ATOM 1511 O O . ILE A 1 191 ? -21.292 3.619 -59.936 1.00 79.69 191 ILE A O 1
ATOM 1515 N N . PRO A 1 192 ? -21.568 1.738 -58.734 1.00 71.31 192 PRO A N 1
ATOM 1516 C CA . PRO A 1 192 ? -22.998 1.640 -59.007 1.00 71.31 192 PRO A CA 1
ATOM 1517 C C . PRO A 1 192 ? -23.781 2.885 -58.530 1.00 71.31 192 PRO A C 1
ATOM 1519 O O . PRO A 1 192 ? -23.474 3.444 -57.463 1.00 71.31 192 PRO A O 1
ATOM 1522 N N . PRO A 1 193 ? -24.813 3.327 -59.280 1.00 64.69 193 PRO A N 1
ATOM 1523 C CA . PRO A 1 193 ? -25.672 4.431 -58.863 1.00 64.69 193 PRO A CA 1
ATOM 1524 C C . PRO A 1 193 ? -26.386 4.116 -57.535 1.00 64.69 193 PRO A C 1
ATOM 1526 O O . PRO A 1 193 ? -26.639 2.943 -57.257 1.00 64.69 193 PRO A O 1
ATOM 1529 N N . PRO A 1 194 ? -26.748 5.131 -56.721 1.00 58.94 194 PRO A N 1
ATOM 1530 C CA . PRO A 1 194 ? -27.245 4.954 -55.350 1.00 58.94 194 PRO A CA 1
ATOM 1531 C C . PRO A 1 194 ? -28.364 3.913 -55.170 1.00 58.94 194 PRO A C 1
ATOM 1533 O O . PRO A 1 194 ? -28.340 3.183 -54.186 1.00 58.94 194 PRO A O 1
ATOM 1536 N N . GLY A 1 195 ? -29.288 3.783 -56.131 1.00 50.03 195 GLY A N 1
ATOM 1537 C CA . GLY A 1 195 ? -30.402 2.820 -56.087 1.00 50.03 195 GLY A CA 1
ATOM 1538 C C . GLY A 1 195 ? -30.038 1.351 -56.362 1.00 50.03 195 GLY A C 1
ATOM 1539 O O . GLY A 1 195 ? -30.872 0.479 -56.153 1.00 50.03 195 GLY A O 1
ATOM 1540 N N . LEU A 1 196 ? -28.810 1.064 -56.811 1.00 52.66 196 LEU A N 1
ATOM 1541 C CA . LEU A 1 196 ? -28.283 -0.287 -57.073 1.00 52.66 196 LEU A CA 1
ATOM 1542 C C . LEU A 1 196 ? -27.114 -0.651 -56.135 1.00 52.66 196 LEU A C 1
ATOM 1544 O O . LEU A 1 196 ? -26.446 -1.666 -56.331 1.00 52.66 196 LEU A O 1
ATOM 1548 N N . ARG A 1 197 ? -26.840 0.176 -55.116 1.00 63.06 197 ARG A N 1
ATOM 1549 C CA . ARG A 1 197 ? -25.801 -0.087 -54.113 1.00 63.06 197 ARG A CA 1
ATOM 1550 C C . ARG A 1 197 ? -26.307 -1.119 -53.107 1.00 63.06 197 ARG A C 1
ATOM 1552 O O . ARG A 1 197 ? -26.879 -0.767 -52.080 1.00 63.06 197 ARG A O 1
ATOM 1559 N N . THR A 1 198 ? -26.080 -2.401 -53.364 1.00 52.25 198 THR A N 1
ATOM 1560 C CA . THR A 1 198 ? -26.197 -3.411 -52.306 1.00 52.25 198 THR A CA 1
ATOM 1561 C C . THR A 1 198 ? -25.015 -3.234 -51.355 1.00 52.25 198 THR A C 1
ATOM 1563 O O . THR A 1 198 ? -23.879 -3.512 -51.739 1.00 52.25 198 THR A O 1
ATOM 1566 N N . SER A 1 199 ? -25.260 -2.754 -50.134 1.00 54.09 199 SER A N 1
ATOM 1567 C CA . SER A 1 199 ? -24.292 -2.894 -49.040 1.00 54.09 199 SER A CA 1
ATOM 1568 C C . SER A 1 199 ? -23.936 -4.377 -48.919 1.00 54.09 199 SER A C 1
ATOM 1570 O O . SER A 1 199 ? -24.802 -5.207 -48.649 1.00 54.09 199 SER A O 1
ATOM 1572 N N . THR A 1 200 ? -22.679 -4.722 -49.186 1.00 62.44 200 THR A N 1
ATOM 1573 C CA . THR A 1 200 ? -22.186 -6.109 -49.156 1.00 62.44 200 THR A CA 1
ATOM 1574 C C . THR A 1 200 ? -21.813 -6.578 -47.746 1.00 62.44 200 THR A C 1
ATOM 1576 O O . THR A 1 200 ? -21.380 -7.715 -47.572 1.00 62.44 200 THR A O 1
ATOM 1579 N N . GLY A 1 201 ? -22.000 -5.723 -46.733 1.00 76.56 201 GLY A N 1
ATOM 1580 C CA . GLY A 1 201 ? -21.741 -6.011 -45.323 1.00 76.56 201 GLY A CA 1
ATOM 1581 C C . GLY A 1 201 ? -20.677 -5.104 -44.699 1.00 76.56 201 GLY A C 1
ATOM 1582 O O . GLY A 1 201 ? -20.208 -4.143 -45.311 1.00 76.56 201 GLY A O 1
ATOM 1583 N N . GLN A 1 202 ? -20.300 -5.431 -43.465 1.00 85.94 202 GLN A N 1
ATOM 1584 C CA . GLN A 1 202 ? -19.293 -4.724 -42.673 1.00 85.94 202 GLN A CA 1
ATOM 1585 C C . GLN A 1 202 ? -18.121 -5.659 -42.351 1.00 85.94 202 GLN A C 1
ATOM 1587 O O . GLN A 1 202 ? -18.299 -6.874 -42.216 1.00 85.94 202 GLN A O 1
ATOM 1592 N N . ARG A 1 203 ? -16.914 -5.098 -42.258 1.00 89.81 203 ARG A N 1
ATOM 1593 C CA . ARG A 1 203 ? -15.691 -5.800 -41.842 1.00 89.81 203 ARG A CA 1
ATOM 1594 C C . ARG A 1 203 ? -15.002 -5.041 -40.720 1.00 89.81 203 ARG A C 1
ATOM 1596 O O . ARG A 1 203 ? -15.211 -3.844 -40.575 1.00 89.81 203 ARG A O 1
ATOM 1603 N N . TRP A 1 204 ? -14.161 -5.727 -39.958 1.00 92.38 204 TRP A N 1
ATOM 1604 C CA . TRP A 1 204 ? -13.343 -5.116 -38.913 1.00 92.38 204 TRP A CA 1
ATOM 1605 C C . TRP A 1 204 ? -11.872 -5.346 -39.207 1.00 92.38 204 TRP A C 1
ATOM 1607 O O . TRP A 1 204 ? -11.463 -6.467 -39.521 1.00 92.38 204 TRP A O 1
ATOM 1617 N N . ILE A 1 205 ? -11.083 -4.284 -39.086 1.00 91.06 205 ILE A N 1
ATOM 1618 C CA . ILE A 1 205 ? -9.627 -4.366 -39.166 1.00 91.06 205 ILE A CA 1
ATOM 1619 C C . ILE A 1 205 ? -9.005 -4.146 -37.795 1.00 91.06 205 ILE A C 1
ATOM 1621 O O . ILE A 1 205 ? -9.520 -3.380 -36.978 1.00 91.06 205 ILE A O 1
ATOM 1625 N N . ASP A 1 206 ? -7.875 -4.804 -37.582 1.00 90.50 206 ASP A N 1
ATOM 1626 C CA . ASP A 1 206 ? -7.090 -4.686 -36.362 1.00 90.50 206 ASP A CA 1
ATOM 1627 C C . ASP A 1 206 ? -6.228 -3.433 -36.459 1.00 90.50 206 ASP A C 1
ATOM 1629 O O . ASP A 1 206 ? -5.500 -3.264 -37.440 1.00 90.50 206 ASP A O 1
ATOM 1633 N N . LEU A 1 207 ? -6.281 -2.593 -35.434 1.00 89.50 207 LEU A N 1
ATOM 1634 C CA . LEU A 1 207 ? -5.439 -1.420 -35.286 1.00 89.50 207 LEU A CA 1
ATOM 1635 C C . LEU A 1 207 ? -4.703 -1.509 -33.953 1.00 89.50 207 LEU A C 1
ATOM 1637 O O . LEU A 1 207 ? -5.316 -1.651 -32.897 1.00 89.50 207 LEU A O 1
ATOM 1641 N N . ILE A 1 208 ? -3.379 -1.432 -34.002 1.00 86.19 208 ILE A N 1
ATOM 1642 C CA . ILE A 1 208 ? -2.540 -1.516 -32.806 1.00 86.19 208 ILE A CA 1
ATOM 1643 C C . ILE A 1 208 ? -2.365 -0.119 -32.199 1.00 86.19 208 ILE A C 1
ATOM 1645 O O . ILE A 1 208 ? -1.899 0.807 -32.870 1.00 86.19 208 ILE A O 1
ATOM 1649 N N . VAL A 1 209 ? -2.717 0.029 -30.921 1.00 87.69 209 VAL A N 1
ATOM 1650 C CA . VAL A 1 209 ? -2.678 1.298 -30.185 1.00 87.69 209 VAL A CA 1
ATOM 1651 C C . VAL A 1 209 ? -1.972 1.157 -28.838 1.00 87.69 209 VAL A C 1
ATOM 1653 O O . VAL A 1 209 ? -1.875 0.071 -28.271 1.00 87.69 209 VAL A O 1
ATOM 1656 N N . THR A 1 210 ? -1.498 2.274 -28.305 1.00 81.12 210 THR A N 1
ATOM 1657 C CA . THR A 1 210 ? -1.101 2.438 -26.907 1.00 81.12 210 THR A CA 1
ATOM 1658 C C . THR A 1 210 ? -1.968 3.517 -26.273 1.00 81.12 210 THR A C 1
ATOM 1660 O O . THR A 1 210 ? -2.358 4.481 -26.931 1.00 81.12 210 THR A O 1
ATOM 1663 N N . SER A 1 211 ? -2.304 3.353 -24.998 1.00 81.88 211 SER A N 1
ATOM 1664 C CA . SER A 1 211 ? -3.132 4.302 -24.250 1.00 81.88 211 SER A CA 1
ATOM 1665 C C . SER A 1 211 ? -2.371 4.873 -23.061 1.00 81.88 211 SER A C 1
ATOM 1667 O O . SER A 1 211 ? -1.656 4.146 -22.373 1.00 81.88 211 SER A O 1
ATOM 1669 N N . HIS A 1 212 ? -2.554 6.164 -22.811 1.00 74.62 212 HIS A N 1
ATOM 1670 C CA . HIS A 1 212 ? -1.946 6.914 -21.719 1.00 74.62 212 HIS A CA 1
ATOM 1671 C C . HIS A 1 212 ? -3.017 7.755 -21.020 1.00 74.62 212 HIS A C 1
ATOM 1673 O O . HIS A 1 212 ? -3.853 8.359 -21.689 1.00 74.62 212 HIS A O 1
ATOM 1679 N N . TRP A 1 213 ? -3.013 7.770 -19.690 1.00 79.81 213 TRP A N 1
ATOM 1680 C CA . TRP A 1 213 ? -3.904 8.604 -18.893 1.00 79.81 213 TRP A CA 1
ATOM 1681 C C . TRP A 1 213 ? -3.136 9.847 -18.451 1.00 79.81 213 TRP A C 1
ATOM 1683 O O . TRP A 1 213 ? -2.032 9.732 -17.930 1.00 79.81 213 TRP A O 1
ATOM 1693 N N . ASP A 1 214 ? -3.698 11.014 -18.727 1.00 61.62 214 ASP A N 1
ATOM 1694 C CA . ASP A 1 214 ? -3.157 12.306 -18.325 1.00 61.62 214 ASP A CA 1
ATOM 1695 C C . ASP A 1 214 ? -3.892 12.748 -17.058 1.00 61.62 214 ASP A C 1
ATOM 1697 O O . ASP A 1 214 ? -5.055 13.147 -17.144 1.00 61.62 214 ASP A O 1
ATOM 1701 N N . ASP A 1 215 ? -3.243 12.608 -15.898 1.00 51.94 215 ASP A N 1
ATOM 1702 C CA . ASP A 1 215 ? -3.831 12.921 -14.587 1.00 51.94 215 ASP A CA 1
ATOM 1703 C C . ASP A 1 215 ? -4.163 14.412 -14.439 1.00 51.94 215 ASP A C 1
ATOM 1705 O O . ASP A 1 215 ? -5.192 14.749 -13.864 1.00 51.94 215 ASP A O 1
ATOM 1709 N N . ASP A 1 216 ? -3.358 15.299 -15.032 1.00 43.25 216 ASP A N 1
ATOM 1710 C CA . ASP A 1 216 ? -3.526 16.754 -14.904 1.00 43.25 216 ASP A CA 1
ATOM 1711 C C . ASP A 1 216 ? -4.752 17.280 -15.669 1.00 43.25 216 ASP A C 1
ATOM 1713 O O . ASP A 1 216 ? -5.370 18.270 -15.281 1.00 43.25 216 ASP A O 1
ATOM 1717 N N . HIS A 1 217 ? -5.122 16.608 -16.763 1.00 53.75 217 HIS A N 1
ATOM 1718 C CA . HIS A 1 217 ? -6.258 16.982 -17.614 1.00 53.75 217 HIS A CA 1
ATOM 1719 C C . HIS A 1 217 ? -7.408 15.968 -17.555 1.00 53.75 217 HIS A C 1
ATOM 1721 O O . HIS A 1 217 ? -8.346 16.064 -18.352 1.00 53.75 217 HIS A O 1
ATOM 1727 N N . GLU A 1 218 ? -7.302 14.968 -16.675 1.00 69.00 218 GLU A N 1
ATOM 1728 C CA . GLU A 1 218 ? -8.213 13.825 -16.542 1.00 69.00 218 GLU A CA 1
ATOM 1729 C C . GLU A 1 218 ? -8.612 13.204 -17.896 1.00 69.00 218 GLU A C 1
ATOM 1731 O O . GLU A 1 218 ? -9.784 12.910 -18.172 1.00 69.00 218 GLU A O 1
ATOM 1736 N N . ARG A 1 219 ? -7.632 13.021 -18.793 1.00 76.06 219 ARG A N 1
ATOM 1737 C CA . ARG A 1 219 ? -7.898 12.656 -20.192 1.00 76.06 219 ARG A CA 1
ATOM 1738 C C . ARG A 1 219 ? -7.144 11.413 -20.642 1.00 76.06 219 ARG A C 1
ATOM 1740 O O . ARG A 1 219 ? -5.944 11.264 -20.453 1.00 76.06 219 ARG A O 1
ATOM 1747 N N . LEU A 1 220 ? -7.854 10.539 -21.355 1.00 79.50 220 LEU A N 1
ATOM 1748 C CA . LEU A 1 220 ? -7.262 9.399 -22.050 1.00 79.50 220 LEU A CA 1
ATOM 1749 C C . LEU A 1 220 ? -6.683 9.842 -23.401 1.00 79.50 220 LEU A C 1
ATOM 1751 O O . LEU A 1 220 ? -7.431 10.244 -24.289 1.00 79.50 220 LEU A O 1
ATOM 1755 N N . THR A 1 221 ? -5.373 9.704 -23.570 1.00 80.88 221 THR A N 1
ATOM 1756 C CA . THR A 1 221 ? -4.670 9.873 -24.847 1.00 80.88 221 THR A CA 1
ATOM 1757 C C . THR A 1 221 ? -4.427 8.507 -25.486 1.00 80.88 221 THR A C 1
ATOM 1759 O O . THR A 1 221 ? -3.923 7.592 -24.833 1.00 80.88 221 THR A O 1
ATOM 1762 N N . VAL A 1 222 ? -4.777 8.350 -26.764 1.00 83.19 222 VAL A N 1
ATOM 1763 C CA . VAL A 1 222 ? -4.625 7.088 -27.507 1.00 83.19 222 VAL A CA 1
ATOM 1764 C C . VAL A 1 222 ? -3.726 7.308 -28.721 1.00 83.19 222 VAL A C 1
ATOM 1766 O O . VAL A 1 222 ? -4.037 8.115 -29.594 1.00 83.19 222 VAL A O 1
ATOM 1769 N N . THR A 1 223 ? -2.631 6.554 -28.797 1.00 82.56 223 THR A N 1
ATOM 1770 C CA . THR A 1 223 ? -1.620 6.651 -29.857 1.00 82.56 223 THR A CA 1
ATOM 1771 C C . THR A 1 223 ? -1.628 5.399 -30.725 1.00 82.56 223 THR A C 1
ATOM 1773 O O . THR A 1 223 ? -1.491 4.284 -30.231 1.00 82.56 223 THR A O 1
ATOM 1776 N N . VAL A 1 224 ? -1.738 5.561 -32.041 1.00 81.56 224 VAL A N 1
ATOM 1777 C CA . VAL A 1 224 ? -1.653 4.467 -33.016 1.00 81.56 224 VAL A CA 1
ATOM 1778 C C . VAL A 1 224 ? -0.190 4.103 -33.264 1.00 81.56 224 VAL A C 1
ATOM 1780 O O . VAL A 1 224 ? 0.594 4.903 -33.781 1.00 81.56 224 VAL A O 1
ATOM 1783 N N . VAL A 1 225 ? 0.169 2.861 -32.943 1.00 80.31 225 VAL A N 1
ATOM 1784 C CA . VAL A 1 225 ? 1.526 2.312 -33.115 1.00 80.31 225 VAL A CA 1
ATOM 1785 C C . VAL A 1 225 ? 1.602 1.243 -34.211 1.00 80.31 225 VAL A C 1
ATOM 1787 O O . VAL A 1 225 ? 2.639 0.617 -34.396 1.00 80.31 225 VAL A O 1
ATOM 1790 N N . ASP A 1 226 ? 0.515 1.037 -34.959 1.00 75.75 226 ASP A N 1
ATOM 1791 C CA . ASP A 1 226 ? 0.438 0.044 -36.031 1.00 75.75 226 ASP A CA 1
ATOM 1792 C C . ASP A 1 226 ? 1.345 0.383 -37.226 1.00 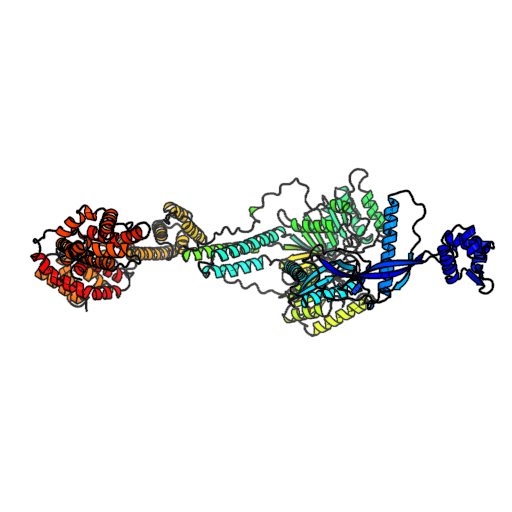75.75 226 ASP A C 1
ATOM 1794 O O . ASP A 1 226 ? 1.029 1.253 -38.040 1.00 75.75 226 ASP A O 1
ATOM 1798 N N . GLU A 1 227 ? 2.459 -0.337 -37.372 1.00 71.75 227 GLU A N 1
ATOM 1799 C CA . GLU A 1 227 ? 3.442 -0.127 -38.446 1.00 71.75 227 GLU A CA 1
ATOM 1800 C C . GLU A 1 227 ? 2.873 -0.360 -39.859 1.00 71.75 227 GLU A C 1
ATOM 1802 O O . GLU A 1 227 ? 3.428 0.141 -40.837 1.00 71.75 227 GLU A O 1
ATOM 1807 N N . ARG A 1 228 ? 1.731 -1.056 -39.990 1.00 75.31 228 ARG A N 1
ATOM 1808 C CA . ARG A 1 228 ? 1.031 -1.244 -41.277 1.00 75.31 228 ARG A CA 1
ATOM 1809 C C . ARG A 1 228 ? 0.356 0.046 -41.762 1.00 75.31 228 ARG A C 1
ATOM 1811 O O . ARG A 1 228 ? -0.151 0.096 -42.887 1.00 75.31 228 ARG A O 1
ATOM 1818 N N . MET A 1 229 ? 0.307 1.085 -40.926 1.00 72.44 229 MET A N 1
ATOM 1819 C CA . MET A 1 229 ? -0.239 2.398 -41.254 1.00 72.44 229 MET A CA 1
ATOM 1820 C C . MET A 1 229 ? 0.888 3.432 -41.481 1.00 72.44 229 MET A C 1
ATOM 1822 O O . MET A 1 229 ? 1.771 3.585 -40.630 1.00 72.44 229 MET A O 1
ATOM 1826 N N . PRO A 1 230 ? 0.862 4.187 -42.600 1.00 71.62 230 PRO A N 1
ATOM 1827 C CA . PRO A 1 230 ? 1.797 5.288 -42.846 1.00 71.62 230 PRO A CA 1
ATOM 1828 C C . PRO A 1 230 ? 1.820 6.307 -41.699 1.00 71.62 230 PRO A C 1
ATOM 1830 O O . PRO A 1 230 ? 0.783 6.600 -41.112 1.00 71.62 230 PRO A O 1
ATOM 1833 N N . ALA A 1 231 ? 2.994 6.875 -41.400 1.00 57.47 231 ALA A N 1
ATOM 1834 C CA . ALA A 1 231 ? 3.193 7.758 -40.242 1.00 57.47 231 ALA A CA 1
ATOM 1835 C C . ALA A 1 231 ? 2.246 8.972 -40.216 1.00 57.47 231 ALA A C 1
ATOM 1837 O O . ALA A 1 231 ? 1.678 9.268 -39.172 1.00 57.47 231 ALA A O 1
ATOM 1838 N N . GLU A 1 232 ? 2.025 9.604 -41.369 1.00 62.53 232 GLU A N 1
ATOM 1839 C CA . GLU A 1 232 ? 1.119 10.754 -41.523 1.00 62.53 232 GLU A CA 1
ATOM 1840 C C . GLU A 1 232 ? -0.337 10.397 -41.171 1.00 62.53 232 GLU A C 1
ATOM 1842 O O . GLU A 1 232 ? -1.046 11.182 -40.551 1.00 62.53 232 GLU A O 1
ATOM 1847 N N . LEU A 1 233 ? -0.772 9.170 -41.484 1.00 69.62 233 LEU A N 1
ATOM 1848 C CA . LEU A 1 233 ? -2.111 8.684 -41.135 1.00 69.62 233 LEU A CA 1
ATOM 1849 C C . LEU A 1 233 ? -2.206 8.225 -39.674 1.00 69.62 233 LEU A C 1
ATOM 1851 O O . LEU A 1 233 ? -3.281 8.307 -39.084 1.00 69.62 233 LEU A O 1
ATOM 1855 N N . ARG A 1 234 ? -1.097 7.775 -39.069 1.00 76.00 234 ARG A N 1
ATOM 1856 C CA . ARG A 1 234 ? -1.062 7.387 -37.649 1.00 76.00 234 ARG A CA 1
ATOM 1857 C C . ARG A 1 234 ? -1.305 8.573 -36.729 1.00 76.00 234 ARG A C 1
ATOM 1859 O O . ARG A 1 234 ? -2.015 8.417 -35.741 1.00 76.00 234 ARG A O 1
ATOM 1866 N N . GLU A 1 235 ? -0.747 9.738 -37.040 1.00 64.06 235 GLU A N 1
ATOM 1867 C CA . GLU A 1 235 ? -0.950 10.948 -36.239 1.00 64.06 235 GLU A CA 1
ATOM 1868 C C . GLU A 1 235 ? -2.414 11.404 -36.277 1.00 64.06 235 GLU A C 1
ATOM 1870 O O . GLU A 1 235 ? -3.041 11.522 -35.223 1.00 64.06 235 GLU A O 1
ATOM 1875 N N . GLY A 1 236 ? -2.996 11.527 -37.475 1.00 70.25 236 GLY A N 1
ATOM 1876 C CA . GLY A 1 236 ? -4.415 11.866 -37.634 1.00 70.25 236 GLY A CA 1
ATOM 1877 C C . GLY A 1 236 ? -5.353 10.847 -36.974 1.00 70.25 236 GLY A C 1
ATOM 1878 O O . GLY A 1 236 ? -6.301 11.223 -36.286 1.00 70.25 236 GLY A O 1
ATOM 1879 N N . ALA A 1 237 ? -5.056 9.549 -37.094 1.00 77.62 237 ALA A N 1
ATOM 1880 C CA . ALA A 1 237 ? -5.822 8.498 -36.426 1.00 77.62 237 ALA A CA 1
ATOM 1881 C C . ALA A 1 237 ? -5.683 8.545 -34.891 1.00 77.62 237 ALA A C 1
ATOM 1883 O O . ALA A 1 237 ? -6.666 8.330 -34.187 1.00 77.62 237 ALA A O 1
ATOM 1884 N N . SER A 1 238 ? -4.498 8.870 -34.359 1.00 79.12 238 SER A N 1
ATOM 1885 C CA . SER A 1 238 ? -4.262 9.028 -32.911 1.00 79.12 238 SER A CA 1
ATOM 1886 C C . SER A 1 238 ? -5.041 10.213 -32.340 1.00 79.12 238 SER A C 1
ATOM 1888 O O . SER A 1 238 ? -5.717 10.089 -31.316 1.00 79.12 238 SER A O 1
ATOM 1890 N N . GLN A 1 239 ? -5.008 11.352 -33.038 1.00 78.50 239 GLN A N 1
ATOM 1891 C CA . GLN A 1 239 ? -5.790 12.535 -32.679 1.00 78.50 239 GLN A CA 1
ATOM 1892 C C . GLN A 1 239 ? -7.290 12.218 -32.693 1.00 78.50 239 GLN A C 1
ATOM 1894 O O . GLN A 1 239 ? -7.987 12.501 -31.718 1.00 78.50 239 GLN A O 1
ATOM 1899 N N . ARG A 1 240 ? -7.782 11.543 -33.743 1.00 84.19 240 ARG A N 1
ATOM 1900 C CA . ARG A 1 240 ? -9.196 11.160 -33.841 1.00 84.19 240 ARG A CA 1
ATOM 1901 C C . ARG A 1 240 ? -9.611 10.158 -32.764 1.00 84.19 240 ARG A C 1
ATOM 1903 O O . ARG A 1 240 ? -10.693 10.305 -32.209 1.00 84.19 240 ARG A O 1
ATOM 1910 N N . LEU A 1 241 ? -8.778 9.173 -32.424 1.00 87.00 241 LEU A N 1
ATOM 1911 C CA . LEU A 1 241 ? -9.058 8.229 -31.330 1.00 87.00 241 LEU A CA 1
ATOM 1912 C C . LEU A 1 241 ? -9.101 8.917 -29.966 1.00 87.00 241 LEU A C 1
ATOM 1914 O O . LEU A 1 241 ? -9.993 8.636 -29.170 1.00 87.00 241 LEU A O 1
ATOM 1918 N N . THR A 1 242 ? -8.170 9.836 -29.716 1.00 83.12 242 THR A N 1
ATOM 1919 C CA . THR A 1 242 ? -8.153 10.649 -28.494 1.00 83.12 242 THR A CA 1
ATOM 1920 C C . THR A 1 242 ? -9.408 11.523 -28.407 1.00 83.12 242 THR A C 1
ATOM 1922 O O . THR A 1 242 ? -10.039 11.599 -27.357 1.00 83.12 242 THR A O 1
ATOM 1925 N N . GLN A 1 243 ? -9.845 12.109 -29.524 1.00 84.31 243 GLN A N 1
ATOM 1926 C CA . GLN A 1 243 ? -11.101 12.857 -29.597 1.00 84.31 243 GLN A CA 1
ATOM 1927 C C . GLN A 1 243 ? -12.327 11.960 -29.356 1.00 84.31 243 GLN A C 1
ATOM 1929 O O . GLN A 1 243 ? -13.205 12.312 -28.573 1.00 84.31 243 GLN A O 1
ATOM 1934 N N . LEU A 1 244 ? -12.383 10.777 -29.972 1.00 86.75 244 LEU A N 1
ATOM 1935 C CA . LEU A 1 244 ? -13.475 9.816 -29.780 1.00 86.75 244 LEU A CA 1
ATOM 1936 C C . LEU A 1 244 ? -13.568 9.315 -28.333 1.00 86.75 244 LEU A C 1
ATOM 1938 O O . LEU A 1 244 ? -14.670 9.052 -27.857 1.00 86.75 244 LEU A O 1
ATOM 1942 N N . ALA A 1 245 ? -12.442 9.218 -27.622 1.00 85.25 245 ALA A N 1
ATOM 1943 C CA . ALA A 1 245 ? -12.426 8.887 -26.200 1.00 85.25 245 ALA A CA 1
ATOM 1944 C C . ALA A 1 245 ? -13.117 9.959 -25.337 1.00 85.25 245 ALA A C 1
ATOM 1946 O O . ALA A 1 245 ? -13.704 9.626 -24.305 1.00 85.25 245 ALA A O 1
ATOM 1947 N N . VAL A 1 246 ? -13.076 11.223 -25.774 1.00 81.94 246 VAL A N 1
ATOM 1948 C CA . VAL A 1 246 ? -13.791 12.348 -25.152 1.00 81.94 246 VAL A CA 1
ATOM 1949 C C . VAL A 1 246 ? -15.260 12.377 -25.579 1.00 81.94 246 VAL A C 1
ATOM 1951 O O . VAL A 1 246 ? -16.127 12.578 -24.735 1.00 81.94 246 VAL A O 1
ATOM 1954 N N . GLU A 1 247 ? -15.558 12.142 -26.862 1.00 84.31 247 GLU A N 1
ATOM 1955 C CA . GLU A 1 247 ? -16.932 12.127 -27.395 1.00 84.31 247 GLU A CA 1
ATOM 1956 C C . GLU A 1 247 ? -17.763 10.952 -26.834 1.00 84.31 247 GLU A C 1
ATOM 1958 O O . GLU A 1 247 ? -18.951 11.106 -26.551 1.00 84.31 247 GLU A O 1
ATOM 1963 N N . TYR A 1 248 ? -17.142 9.784 -26.629 1.00 86.88 248 TYR A N 1
ATOM 1964 C CA . TYR A 1 248 ? -17.807 8.547 -26.199 1.00 86.88 248 TYR A CA 1
ATOM 1965 C C . TYR A 1 248 ? -17.141 7.916 -24.959 1.00 86.88 248 TYR A C 1
ATOM 1967 O O . TYR A 1 248 ? -16.709 6.759 -24.999 1.00 86.88 248 TYR A O 1
ATOM 1975 N N . PRO A 1 249 ? -17.106 8.604 -23.802 1.00 82.56 249 PRO A N 1
ATOM 1976 C CA . PRO A 1 249 ? -16.310 8.194 -22.639 1.00 82.56 249 PRO A CA 1
ATOM 1977 C C . PRO A 1 249 ? -16.803 6.910 -21.953 1.00 82.56 249 PRO A C 1
ATOM 1979 O O . PRO A 1 249 ? -16.092 6.355 -21.113 1.00 82.56 249 PRO A O 1
ATOM 1982 N N . ARG A 1 250 ? -18.021 6.456 -22.288 1.00 87.44 250 ARG A N 1
ATOM 1983 C CA . ARG A 1 250 ? -18.656 5.226 -21.784 1.00 87.44 250 ARG A CA 1
ATOM 1984 C C . ARG A 1 250 ? -18.603 4.056 -22.771 1.00 87.44 250 ARG A C 1
ATOM 1986 O O . ARG A 1 250 ? -19.099 2.981 -22.445 1.00 87.44 250 ARG A O 1
ATOM 1993 N N . ALA A 1 251 ? -18.043 4.234 -23.970 1.00 87.44 251 ALA A N 1
ATOM 1994 C CA . ALA A 1 251 ? -17.883 3.118 -24.897 1.00 87.44 251 ALA A CA 1
ATOM 1995 C C . ALA A 1 251 ? -16.922 2.082 -24.294 1.00 87.44 251 ALA A C 1
ATOM 1997 O O . ALA A 1 251 ? -15.890 2.448 -23.727 1.00 87.44 251 ALA A O 1
ATOM 1998 N N . SER A 1 252 ? -17.246 0.791 -24.428 1.00 87.81 252 SER A N 1
ATOM 1999 C CA . SER A 1 252 ? -16.515 -0.303 -23.766 1.00 87.81 252 SER A CA 1
ATOM 2000 C C . SER A 1 252 ? -15.011 -0.269 -24.036 1.00 87.81 252 SER A C 1
ATOM 2002 O O . SER A 1 252 ? -14.218 -0.541 -23.140 1.00 87.81 252 SER A O 1
ATOM 2004 N N . VAL A 1 253 ? -14.624 0.125 -25.250 1.00 91.44 253 VAL A N 1
ATOM 2005 C CA . VAL A 1 253 ? -13.224 0.216 -25.660 1.00 91.44 253 VAL A CA 1
ATOM 2006 C C . VAL A 1 253 ? -12.470 1.306 -24.911 1.00 91.44 253 VAL A C 1
ATOM 2008 O O . VAL A 1 253 ? -11.355 1.068 -24.467 1.00 91.44 253 VAL A O 1
ATOM 2011 N N . PHE A 1 254 ? -13.074 2.475 -24.697 1.00 92.19 254 PHE A N 1
ATOM 2012 C CA . PHE A 1 254 ? -12.422 3.573 -23.984 1.00 92.19 254 PHE A CA 1
ATOM 2013 C C . PHE A 1 254 ? -12.463 3.382 -22.470 1.00 92.19 254 PHE A C 1
ATOM 2015 O O . PHE A 1 254 ? -11.525 3.792 -21.797 1.00 92.19 254 PHE A O 1
ATOM 2022 N N . VAL A 1 255 ? -13.480 2.698 -21.934 1.00 87.31 255 VAL A N 1
ATOM 2023 C CA . VAL A 1 255 ? -13.488 2.257 -20.528 1.00 87.31 255 VAL A CA 1
ATOM 2024 C C . VAL A 1 255 ? -12.334 1.291 -20.267 1.00 87.31 255 VAL A C 1
ATOM 2026 O O . VAL A 1 255 ? -11.600 1.458 -19.299 1.00 87.31 255 VAL A O 1
ATOM 2029 N N . GLU A 1 256 ? -12.133 0.314 -21.149 1.00 83.62 256 GLU A N 1
ATOM 2030 C CA . GLU A 1 256 ? -11.076 -0.683 -20.992 1.00 83.62 256 GLU A CA 1
ATOM 2031 C C . GLU A 1 256 ? -9.679 -0.096 -21.248 1.00 83.62 256 GLU A C 1
ATOM 2033 O O . GLU A 1 256 ? -8.763 -0.362 -20.474 1.00 83.62 256 GLU A O 1
ATOM 2038 N N . LEU A 1 257 ? -9.513 0.765 -22.260 1.00 84.75 257 LEU A N 1
ATOM 2039 C CA . LEU A 1 257 ? -8.258 1.494 -22.485 1.00 84.75 257 LEU A CA 1
ATOM 2040 C C . LEU A 1 257 ? -7.940 2.461 -21.335 1.00 84.75 257 LEU A C 1
ATOM 2042 O O . LEU A 1 257 ? -6.783 2.565 -20.942 1.00 84.75 257 LEU A O 1
ATOM 2046 N N . ARG A 1 258 ? -8.945 3.130 -20.750 1.00 83.25 258 ARG A N 1
ATOM 2047 C CA . ARG A 1 258 ? -8.771 3.965 -19.551 1.00 83.25 258 ARG A CA 1
ATOM 2048 C C . ARG A 1 258 ? -8.363 3.121 -18.355 1.00 83.25 258 ARG A C 1
ATOM 2050 O O . ARG A 1 258 ? -7.388 3.462 -17.703 1.00 83.25 258 ARG A O 1
ATOM 2057 N N . ARG A 1 259 ? -9.047 2.002 -18.103 1.00 75.69 259 ARG A N 1
ATOM 2058 C CA . ARG A 1 259 ? -8.690 1.062 -17.034 1.00 75.69 259 ARG A CA 1
ATOM 2059 C C . ARG A 1 259 ? -7.248 0.592 -17.193 1.00 75.69 259 ARG A C 1
ATOM 2061 O O . ARG A 1 259 ? -6.494 0.641 -16.232 1.00 75.69 259 ARG A O 1
ATOM 2068 N N . GLN A 1 260 ? -6.843 0.195 -18.400 1.00 70.88 260 GLN A N 1
ATOM 2069 C CA . GLN A 1 260 ? -5.461 -0.189 -18.697 1.00 70.88 260 GLN A CA 1
ATOM 2070 C C . GLN A 1 260 ? -4.487 0.968 -18.460 1.00 70.88 260 GLN A C 1
ATOM 2072 O O . GLN A 1 260 ? -3.494 0.777 -17.770 1.00 70.88 260 GLN A O 1
ATOM 2077 N N . ALA A 1 261 ? -4.790 2.168 -18.955 1.00 67.19 261 ALA A N 1
ATOM 2078 C CA . ALA A 1 261 ? -3.949 3.349 -18.784 1.00 67.19 261 ALA A CA 1
ATOM 2079 C C . ALA A 1 261 ? -3.810 3.784 -17.311 1.00 67.19 261 ALA A C 1
ATOM 2081 O O . ALA A 1 261 ? -2.710 4.110 -16.886 1.00 67.19 261 ALA A O 1
ATOM 2082 N N . GLN A 1 262 ? -4.886 3.712 -16.524 1.00 62.22 262 GLN A N 1
ATOM 2083 C CA . GLN A 1 262 ? -4.906 4.021 -15.089 1.00 62.22 262 GLN A CA 1
ATOM 2084 C C . GLN A 1 262 ? -4.234 2.926 -14.248 1.00 62.22 262 GLN A C 1
ATOM 2086 O O . GLN A 1 262 ? -3.565 3.224 -13.268 1.00 62.22 262 GLN A O 1
ATOM 2091 N N . THR A 1 263 ? -4.327 1.654 -14.659 1.00 51.09 263 THR A N 1
ATOM 2092 C CA . THR A 1 263 ? -3.606 0.546 -13.997 1.00 51.09 263 THR A CA 1
ATOM 2093 C C . THR A 1 263 ? -2.086 0.651 -14.216 1.00 51.09 263 THR A C 1
ATOM 2095 O O . THR A 1 263 ? -1.311 0.117 -13.430 1.00 51.09 263 THR A O 1
ATOM 2098 N N . ILE A 1 264 ? -1.644 1.351 -15.270 1.00 46.34 264 ILE A N 1
ATOM 2099 C CA . ILE A 1 264 ? -0.224 1.608 -15.578 1.00 46.34 264 ILE A CA 1
ATOM 2100 C C . ILE A 1 264 ? 0.320 2.835 -14.809 1.00 46.34 264 ILE A C 1
ATOM 2102 O O . ILE A 1 264 ? 1.536 3.018 -14.761 1.00 46.34 264 ILE A O 1
ATOM 2106 N N . LEU A 1 265 ? -0.539 3.651 -14.182 1.00 39.50 265 LEU A N 1
ATOM 2107 C CA . LEU A 1 265 ? -0.207 4.985 -13.656 1.00 39.50 265 LEU A CA 1
ATOM 2108 C C . LEU A 1 265 ? -0.578 5.191 -12.180 1.00 39.50 265 LEU A C 1
ATOM 2110 O O . LEU A 1 265 ? -1.195 6.167 -11.782 1.00 39.50 265 LEU A O 1
ATOM 2114 N N . ALA A 1 266 ? -0.064 4.322 -11.327 1.00 42.62 266 ALA A N 1
ATOM 2115 C CA . ALA A 1 266 ? 0.585 4.830 -10.130 1.00 42.62 266 ALA A CA 1
ATOM 2116 C C . ALA A 1 266 ? 1.879 4.040 -10.007 1.00 42.62 266 ALA A C 1
ATOM 2118 O O . ALA A 1 266 ? 1.835 2.811 -9.910 1.00 42.62 266 ALA A O 1
ATOM 2119 N N . GLU A 1 267 ? 3.039 4.707 -10.036 1.00 50.12 267 GLU A N 1
ATOM 2120 C CA . GLU A 1 267 ? 4.199 4.062 -9.428 1.00 50.12 267 GLU A CA 1
ATOM 2121 C C . GLU A 1 267 ? 3.751 3.624 -8.032 1.00 50.12 267 GLU A C 1
ATOM 2123 O O . GLU A 1 267 ? 3.190 4.451 -7.300 1.00 50.12 267 GLU A O 1
ATOM 2128 N N . PRO A 1 268 ? 3.893 2.332 -7.679 1.00 55.00 268 PRO A N 1
ATOM 2129 C CA . PRO A 1 268 ? 3.496 1.892 -6.358 1.00 55.00 268 PRO A CA 1
ATOM 2130 C C . PRO A 1 268 ? 4.206 2.802 -5.350 1.00 55.00 268 PRO A C 1
ATOM 2132 O O . PRO A 1 268 ? 5.390 3.104 -5.553 1.00 55.00 268 PRO A O 1
ATOM 2135 N N . PRO A 1 269 ? 3.490 3.297 -4.324 1.00 64.69 269 PRO A N 1
ATOM 2136 C CA . PRO A 1 269 ? 4.059 4.256 -3.393 1.00 64.69 269 PRO A CA 1
ATOM 2137 C C . PRO A 1 269 ? 5.370 3.702 -2.839 1.00 64.69 269 PRO A C 1
ATOM 2139 O O . PRO A 1 269 ? 5.510 2.493 -2.637 1.00 64.69 269 PRO A O 1
ATOM 2142 N N . SER A 1 270 ? 6.342 4.581 -2.604 1.00 72.88 270 SER A N 1
ATOM 2143 C CA . SER A 1 270 ? 7.570 4.166 -1.934 1.00 72.88 270 SER A CA 1
ATOM 2144 C C . SER A 1 270 ? 7.229 3.555 -0.569 1.00 72.88 270 SER A C 1
ATOM 2146 O O . SER A 1 270 ? 6.230 3.931 0.051 1.00 72.88 270 SER A O 1
ATOM 2148 N N . ALA A 1 271 ? 8.053 2.618 -0.092 1.00 83.12 271 ALA A N 1
ATOM 2149 C CA . ALA A 1 271 ? 7.862 2.018 1.229 1.00 83.12 271 ALA A CA 1
ATOM 2150 C C . ALA A 1 271 ? 7.673 3.076 2.345 1.00 83.12 271 ALA A C 1
ATOM 2152 O O . ALA A 1 271 ? 6.730 2.918 3.118 1.00 83.12 271 ALA A O 1
ATOM 2153 N N . PRO A 1 272 ? 8.440 4.191 2.385 1.00 81.38 272 PRO A N 1
ATOM 2154 C CA . PRO A 1 272 ? 8.176 5.291 3.317 1.00 81.38 272 PRO A CA 1
ATOM 2155 C C . PRO A 1 272 ? 6.770 5.895 3.184 1.00 81.38 272 PRO A C 1
ATOM 2157 O O . PRO A 1 272 ? 6.040 5.971 4.164 1.00 81.38 272 PRO A O 1
ATOM 2160 N N . LYS A 1 273 ? 6.323 6.237 1.964 1.00 77.50 273 LYS A N 1
ATOM 2161 C CA . LYS A 1 273 ? 4.983 6.819 1.746 1.00 77.50 273 LYS A CA 1
ATOM 2162 C C . LYS A 1 273 ? 3.858 5.856 2.140 1.00 77.50 273 LYS A C 1
ATOM 2164 O O . LYS A 1 273 ? 2.832 6.291 2.665 1.00 77.50 273 LYS A O 1
ATOM 2169 N N . ALA A 1 274 ? 4.027 4.563 1.863 1.00 82.44 274 ALA A N 1
ATOM 2170 C CA . ALA A 1 274 ? 3.076 3.528 2.260 1.00 82.44 274 ALA A CA 1
ATOM 2171 C C . ALA A 1 274 ? 3.032 3.359 3.788 1.00 82.44 274 ALA A C 1
ATOM 2173 O O . ALA A 1 274 ? 1.945 3.256 4.353 1.00 82.44 274 ALA A O 1
ATOM 2174 N N . LEU A 1 275 ? 4.191 3.410 4.453 1.00 88.31 275 LEU A N 1
ATOM 2175 C CA . LEU A 1 275 ? 4.297 3.379 5.909 1.00 88.31 275 LEU A CA 1
ATOM 2176 C C . LEU A 1 275 ? 3.625 4.597 6.554 1.00 88.31 275 LEU A C 1
ATOM 2178 O O . LEU A 1 275 ? 2.841 4.424 7.481 1.00 88.31 275 LEU A O 1
ATOM 2182 N N . ASP A 1 276 ? 3.847 5.805 6.036 1.00 83.38 276 ASP A N 1
ATOM 2183 C CA . ASP A 1 276 ? 3.200 7.017 6.554 1.00 83.38 276 ASP A CA 1
ATOM 2184 C C . ASP A 1 276 ? 1.681 6.977 6.361 1.00 83.38 276 ASP A C 1
ATOM 2186 O O . ASP A 1 276 ? 0.917 7.427 7.218 1.00 83.38 276 ASP A O 1
ATOM 2190 N N . ARG A 1 277 ? 1.215 6.420 5.234 1.00 85.38 277 ARG A N 1
ATOM 2191 C CA . ARG A 1 277 ? -0.217 6.190 5.002 1.00 85.38 277 ARG A CA 1
ATOM 2192 C C . ARG A 1 277 ? -0.784 5.235 6.046 1.00 85.38 277 ARG A C 1
ATOM 2194 O O . ARG A 1 277 ? -1.805 5.564 6.645 1.00 85.38 277 ARG A O 1
ATOM 2201 N N . LEU A 1 278 ? -0.127 4.097 6.273 1.00 90.06 278 LEU A N 1
ATOM 2202 C CA . LEU A 1 278 ? -0.540 3.132 7.289 1.00 90.06 278 LEU A CA 1
ATOM 2203 C C . LEU A 1 278 ? -0.550 3.783 8.679 1.00 90.06 278 LEU A C 1
ATOM 2205 O O . LEU A 1 278 ? -1.563 3.710 9.363 1.00 90.06 278 LEU A O 1
ATOM 2209 N N . ALA A 1 279 ? 0.506 4.509 9.054 1.00 88.38 279 ALA A N 1
ATOM 2210 C CA . ALA A 1 279 ? 0.611 5.219 10.329 1.00 88.38 279 ALA A CA 1
ATOM 2211 C C . ALA A 1 279 ? -0.567 6.180 10.566 1.00 88.38 279 ALA A C 1
ATOM 2213 O O . ALA A 1 279 ? -1.213 6.120 11.613 1.00 88.38 279 ALA A O 1
ATOM 2214 N N . ARG A 1 280 ? -0.910 7.011 9.571 1.00 86.94 280 ARG A N 1
ATOM 2215 C CA . ARG A 1 280 ? -2.057 7.933 9.660 1.00 86.94 280 ARG A CA 1
ATOM 2216 C C . ARG A 1 280 ? -3.389 7.207 9.837 1.00 86.94 280 ARG A C 1
ATOM 2218 O O . ARG A 1 280 ? -4.243 7.678 10.580 1.00 86.94 280 ARG A O 1
ATOM 2225 N N . ARG A 1 281 ? -3.583 6.070 9.165 1.00 88.62 281 ARG A N 1
ATOM 2226 C CA . ARG A 1 281 ? -4.813 5.273 9.292 1.00 88.62 281 ARG A CA 1
ATOM 2227 C C . ARG A 1 281 ? -4.897 4.546 10.630 1.00 88.62 281 ARG A C 1
ATOM 2229 O O . ARG A 1 281 ? -5.968 4.479 11.225 1.00 88.62 281 ARG A O 1
ATOM 2236 N N . VAL A 1 282 ? -3.773 4.036 11.119 1.00 90.12 282 VAL A N 1
ATOM 2237 C CA . VAL A 1 282 ? -3.663 3.409 12.439 1.00 90.12 282 VAL A CA 1
ATOM 2238 C C . VAL A 1 282 ? -3.967 4.415 13.551 1.00 90.12 282 VAL A C 1
ATOM 2240 O O . VAL A 1 282 ? -4.658 4.070 14.503 1.00 90.12 282 VAL A O 1
ATOM 2243 N N . ALA A 1 283 ? -3.550 5.677 13.414 1.00 86.00 283 ALA A N 1
ATOM 2244 C CA . ALA A 1 283 ? -3.877 6.727 14.382 1.00 86.00 283 ALA A CA 1
ATOM 2245 C C . ALA A 1 283 ? -5.394 6.974 14.537 1.00 86.00 283 ALA A C 1
ATOM 2247 O O . ALA A 1 283 ? -5.840 7.421 15.590 1.00 86.00 283 ALA A O 1
ATOM 2248 N N . GLN A 1 284 ? -6.200 6.649 13.519 1.00 88.00 284 GLN A N 1
ATOM 2249 C CA . GLN A 1 284 ? -7.664 6.773 13.555 1.00 88.00 284 GLN A CA 1
ATOM 2250 C C . GLN A 1 284 ? -8.355 5.549 14.180 1.00 88.00 284 GLN A C 1
ATOM 2252 O O . GLN A 1 284 ? -9.538 5.621 14.510 1.00 88.00 284 GLN A O 1
ATOM 2257 N N . ALA A 1 285 ? -7.633 4.437 14.363 1.00 86.06 285 ALA A N 1
ATOM 2258 C CA . ALA A 1 285 ? -8.184 3.150 14.787 1.00 86.06 285 ALA A CA 1
ATOM 2259 C C . ALA A 1 285 ? -8.980 3.191 16.113 1.00 86.06 285 ALA A C 1
ATOM 2261 O O . ALA A 1 285 ? -10.052 2.582 16.150 1.00 86.06 285 ALA A O 1
ATOM 2262 N N . PRO A 1 286 ? -8.564 3.928 17.169 1.00 82.25 286 PRO A N 1
ATOM 2263 C CA . PRO A 1 286 ? -9.332 3.992 18.418 1.00 82.25 286 PRO A CA 1
ATOM 2264 C C . PRO A 1 286 ? -10.735 4.603 18.267 1.00 82.25 286 PRO A C 1
ATOM 2266 O O . PRO A 1 286 ? -11.620 4.301 19.059 1.00 82.25 286 PRO A O 1
ATOM 2269 N N . GLY A 1 287 ? -10.950 5.457 17.257 1.00 83.31 287 GLY A N 1
ATOM 2270 C CA . GLY A 1 287 ? -12.217 6.163 17.033 1.00 83.31 287 GLY A CA 1
ATOM 2271 C C . GLY A 1 287 ? -13.225 5.418 16.152 1.00 83.31 287 GLY A C 1
ATOM 2272 O O . GLY A 1 287 ? -14.288 5.964 15.859 1.00 83.31 287 GLY A O 1
ATOM 2273 N N . ILE A 1 288 ? -12.908 4.204 15.689 1.00 84.69 288 ILE A N 1
ATOM 2274 C CA . ILE A 1 288 ? -13.755 3.472 14.737 1.00 84.69 288 ILE A CA 1
ATOM 2275 C C . ILE A 1 288 ? -14.960 2.812 15.452 1.00 84.69 288 ILE A C 1
ATOM 2277 O O . ILE A 1 288 ? -14.766 2.073 16.428 1.00 84.69 288 ILE A O 1
ATOM 2281 N N . PRO A 1 289 ? -16.209 3.014 14.972 1.00 84.69 289 PRO A N 1
ATOM 2282 C CA . PRO A 1 289 ? -17.412 2.410 15.561 1.00 84.69 289 PRO A CA 1
ATOM 2283 C C . PRO A 1 289 ? -17.419 0.875 15.503 1.00 84.69 289 PRO A C 1
ATOM 2285 O O . PRO A 1 289 ? -16.973 0.306 14.509 1.00 84.69 289 PRO A O 1
ATOM 2288 N N . ALA A 1 290 ? -18.002 0.212 16.513 1.00 80.50 290 ALA A N 1
ATOM 2289 C CA . ALA A 1 290 ? -17.988 -1.250 16.701 1.00 80.50 290 ALA A CA 1
ATOM 2290 C C . ALA A 1 290 ? -18.282 -2.081 15.434 1.00 80.50 290 ALA A C 1
ATOM 2292 O O . ALA A 1 290 ? -17.484 -2.947 15.093 1.00 80.50 290 ALA A O 1
ATOM 2293 N N . GLY A 1 291 ? -19.329 -1.746 14.670 1.00 80.50 291 GLY A N 1
ATOM 2294 C CA . GLY A 1 291 ? -19.709 -2.471 13.442 1.00 80.50 291 GLY A CA 1
ATOM 2295 C C . GLY A 1 291 ? -18.872 -2.177 12.186 1.00 80.50 291 GLY A C 1
ATOM 2296 O O . GLY A 1 291 ? -19.222 -2.636 11.103 1.00 80.50 291 GLY A O 1
ATOM 2297 N N . GLN A 1 292 ? -17.815 -1.363 12.285 1.00 85.31 292 GLN A N 1
ATOM 2298 C CA . GLN A 1 292 ? -16.891 -1.071 11.176 1.00 85.31 292 GLN A CA 1
ATOM 2299 C C . GLN A 1 292 ? -15.458 -1.539 11.461 1.00 85.31 292 GLN A C 1
ATOM 2301 O O . GLN A 1 292 ? -14.607 -1.508 10.568 1.00 85.31 292 GLN A O 1
ATOM 2306 N N . ARG A 1 293 ? -15.165 -1.984 12.689 1.00 86.38 293 ARG A N 1
ATOM 2307 C CA . ARG A 1 293 ? -13.796 -2.284 13.134 1.00 86.38 293 ARG A CA 1
ATOM 2308 C C . ARG A 1 293 ? -13.181 -3.454 12.375 1.00 86.38 293 ARG A C 1
ATOM 2310 O O . ARG A 1 293 ? -12.004 -3.383 12.032 1.00 86.38 293 ARG A O 1
ATOM 2317 N N . ARG A 1 294 ? -13.947 -4.504 12.055 1.00 85.38 294 ARG A N 1
ATOM 2318 C CA . ARG A 1 294 ? -13.425 -5.658 11.305 1.00 85.38 294 ARG A CA 1
ATOM 2319 C C . ARG A 1 294 ? -13.105 -5.312 9.856 1.00 85.38 294 ARG A C 1
ATOM 2321 O O . ARG A 1 294 ? -12.060 -5.716 9.351 1.00 85.38 294 ARG A O 1
ATOM 2328 N N . ALA A 1 295 ? -13.970 -4.534 9.205 1.00 84.56 295 ALA A N 1
ATOM 2329 C CA . ALA A 1 295 ? -13.704 -4.011 7.867 1.00 84.56 295 ALA A CA 1
ATOM 2330 C C . ALA A 1 295 ? -12.429 -3.152 7.870 1.00 84.56 295 ALA A C 1
ATOM 2332 O O . ALA A 1 295 ? -11.513 -3.408 7.092 1.00 84.56 295 ALA A O 1
ATOM 2333 N N . TRP A 1 296 ? -12.313 -2.226 8.828 1.00 89.56 296 TRP A N 1
ATOM 2334 C CA . TRP A 1 296 ? -11.115 -1.402 8.994 1.00 89.56 296 TRP A CA 1
ATOM 2335 C C . TRP A 1 296 ? -9.857 -2.234 9.270 1.00 89.56 296 TRP A C 1
ATOM 2337 O O . TRP A 1 296 ? -8.808 -1.976 8.689 1.00 89.56 296 TRP A O 1
ATOM 2347 N N . HIS A 1 297 ? -9.948 -3.271 10.108 1.00 90.50 297 HIS A N 1
ATOM 2348 C CA . HIS A 1 297 ? -8.848 -4.204 10.350 1.00 90.50 297 HIS A CA 1
ATOM 2349 C C . HIS A 1 297 ? -8.380 -4.888 9.063 1.00 90.50 297 HIS A C 1
ATOM 2351 O O . HIS A 1 297 ? -7.177 -4.971 8.824 1.00 90.50 297 HIS A O 1
ATOM 2357 N N . HIS A 1 298 ? -9.306 -5.362 8.226 1.00 87.44 298 HIS A N 1
ATOM 2358 C CA . HIS A 1 298 ? -8.948 -5.967 6.946 1.00 87.44 298 HIS A CA 1
ATOM 2359 C C . HIS A 1 298 ? -8.251 -4.966 6.020 1.00 87.44 298 HIS A C 1
ATOM 2361 O O . HIS A 1 298 ? -7.239 -5.324 5.423 1.00 87.44 298 HIS A O 1
ATOM 2367 N N . GLU A 1 299 ? -8.712 -3.714 5.982 1.00 88.56 299 GLU A N 1
ATOM 2368 C CA . GLU A 1 299 ? -8.067 -2.650 5.208 1.00 88.56 299 GLU A CA 1
ATOM 2369 C C . GLU A 1 299 ? -6.659 -2.308 5.728 1.00 88.56 299 GLU A C 1
ATOM 2371 O O . GLU A 1 299 ? -5.734 -2.163 4.929 1.00 88.56 299 GLU A O 1
ATOM 2376 N N . LEU A 1 300 ? -6.458 -2.232 7.051 1.00 89.69 300 LEU A N 1
ATOM 2377 C CA . LEU A 1 300 ? -5.126 -2.065 7.650 1.00 89.69 300 LEU A CA 1
ATOM 2378 C C . LEU A 1 300 ? -4.217 -3.263 7.342 1.00 89.69 300 LEU A C 1
ATOM 2380 O O . LEU A 1 300 ? -3.039 -3.085 7.041 1.00 89.69 300 LEU A O 1
ATOM 2384 N N . ALA A 1 301 ? -4.756 -4.484 7.372 1.00 87.88 301 ALA A N 1
ATOM 2385 C CA . ALA A 1 301 ? -4.014 -5.695 7.040 1.00 87.88 301 ALA A CA 1
ATOM 2386 C C . ALA A 1 301 ? -3.646 -5.778 5.552 1.00 87.88 301 ALA A C 1
ATOM 2388 O O . ALA A 1 301 ? -2.564 -6.267 5.226 1.00 87.88 301 ALA A O 1
ATOM 2389 N N . ASP A 1 302 ? -4.503 -5.292 4.654 1.00 82.12 302 ASP A N 1
ATOM 2390 C CA . ASP A 1 302 ? -4.183 -5.131 3.234 1.00 82.12 302 ASP A CA 1
ATOM 2391 C C . ASP A 1 302 ? -3.077 -4.093 3.023 1.00 82.12 302 ASP A C 1
ATOM 2393 O O . ASP A 1 302 ? -2.098 -4.381 2.330 1.00 82.12 302 ASP A O 1
ATOM 2397 N N . ASP A 1 303 ? -3.177 -2.929 3.672 1.00 85.44 303 ASP A N 1
ATOM 2398 C CA . ASP A 1 303 ? -2.135 -1.898 3.633 1.00 85.44 303 ASP A CA 1
ATOM 2399 C C . ASP A 1 303 ? -0.796 -2.427 4.170 1.00 85.44 303 ASP A C 1
ATOM 2401 O O . ASP A 1 303 ? 0.253 -2.190 3.567 1.00 85.44 303 ASP A O 1
ATOM 2405 N N . ALA A 1 304 ? -0.819 -3.198 5.258 1.00 88.12 304 ALA A N 1
ATOM 2406 C CA . ALA A 1 304 ? 0.372 -3.805 5.842 1.00 88.12 304 ALA A CA 1
ATOM 2407 C C . ALA A 1 304 ? 0.974 -4.906 4.957 1.00 88.12 304 ALA A C 1
ATOM 2409 O O . ALA A 1 304 ? 2.192 -4.971 4.816 1.00 88.12 304 ALA A O 1
ATOM 2410 N N . ARG A 1 305 ? 0.155 -5.733 4.288 1.00 84.25 305 ARG A N 1
ATOM 2411 C CA . ARG A 1 305 ? 0.638 -6.693 3.275 1.00 84.25 305 ARG A CA 1
ATOM 2412 C C . ARG A 1 305 ? 1.260 -5.987 2.074 1.00 84.25 305 ARG A C 1
ATOM 2414 O O . ARG A 1 305 ? 2.292 -6.426 1.567 1.00 84.25 305 ARG A O 1
ATOM 2421 N N . GLN A 1 306 ? 0.648 -4.894 1.615 1.00 81.69 306 GLN A N 1
ATOM 2422 C CA . GLN A 1 306 ? 1.212 -4.076 0.546 1.00 81.69 306 GLN A CA 1
ATOM 2423 C C . GLN A 1 306 ? 2.562 -3.490 0.980 1.00 81.69 306 GLN A C 1
ATOM 2425 O O . GLN A 1 306 ? 3.527 -3.551 0.216 1.00 81.69 306 GLN A O 1
ATOM 2430 N N . LEU A 1 307 ? 2.644 -2.965 2.205 1.00 87.00 307 LEU A N 1
ATOM 2431 C CA . LEU A 1 307 ? 3.881 -2.458 2.787 1.00 87.00 307 LEU A CA 1
ATOM 2432 C C . LEU A 1 307 ? 4.947 -3.556 2.909 1.00 87.00 307 LEU A C 1
ATOM 2434 O O . LEU A 1 307 ? 6.072 -3.315 2.487 1.00 87.00 307 LEU A O 1
ATOM 2438 N N . ASP A 1 308 ? 4.614 -4.755 3.394 1.00 86.75 308 ASP A N 1
ATOM 2439 C CA . ASP A 1 308 ? 5.537 -5.901 3.466 1.00 86.75 308 ASP A CA 1
ATOM 2440 C C . ASP A 1 308 ? 6.147 -6.205 2.090 1.00 86.75 308 ASP A C 1
ATOM 2442 O O . ASP A 1 308 ? 7.368 -6.263 1.940 1.00 86.75 308 ASP A O 1
ATOM 2446 N N . GLY A 1 309 ? 5.311 -6.279 1.048 1.00 81.56 309 GLY A N 1
ATOM 2447 C CA . GLY A 1 309 ? 5.777 -6.447 -0.329 1.00 81.56 309 GLY A CA 1
ATOM 2448 C C . GLY A 1 309 ? 6.730 -5.334 -0.782 1.00 81.56 309 GLY A C 1
ATOM 2449 O O . GLY A 1 309 ? 7.742 -5.612 -1.428 1.00 81.56 309 GLY A O 1
ATOM 2450 N N . LEU A 1 310 ? 6.455 -4.078 -0.413 1.00 84.62 310 LEU A N 1
ATOM 2451 C CA . LEU A 1 310 ? 7.324 -2.932 -0.708 1.00 84.62 310 LEU A CA 1
ATOM 2452 C C . LEU A 1 310 ? 8.640 -2.967 0.085 1.00 84.62 310 LEU A C 1
ATOM 2454 O O . LEU A 1 310 ? 9.678 -2.605 -0.469 1.00 84.62 310 LEU A O 1
ATOM 2458 N N . LEU A 1 311 ? 8.620 -3.419 1.342 1.00 88.44 311 LEU A N 1
ATOM 2459 C CA . LEU A 1 311 ? 9.803 -3.576 2.193 1.00 88.44 311 LEU A CA 1
ATOM 2460 C C . LEU A 1 311 ? 10.713 -4.695 1.678 1.00 88.44 311 LEU A C 1
ATOM 2462 O O . LEU A 1 311 ? 11.911 -4.469 1.516 1.00 88.44 311 LEU A O 1
ATOM 2466 N N . ARG A 1 312 ? 10.165 -5.861 1.312 1.00 85.94 312 ARG A N 1
ATOM 2467 C CA . ARG A 1 312 ? 10.943 -6.931 0.653 1.00 85.94 312 ARG A CA 1
ATOM 2468 C C . ARG A 1 312 ? 11.550 -6.441 -0.655 1.00 85.94 312 ARG A C 1
ATOM 2470 O O . ARG A 1 312 ? 12.749 -6.565 -0.876 1.00 85.94 312 ARG A O 1
ATOM 2477 N N . ALA A 1 313 ? 10.736 -5.791 -1.487 1.00 82.88 313 ALA A N 1
ATOM 2478 C CA . ALA A 1 313 ? 11.169 -5.211 -2.753 1.00 82.88 313 ALA A CA 1
ATOM 2479 C C . ALA A 1 313 ? 12.249 -4.126 -2.594 1.00 82.88 313 ALA A C 1
ATOM 2481 O O . ALA A 1 313 ? 13.009 -3.900 -3.541 1.00 82.88 313 ALA A O 1
ATOM 2482 N N . ARG A 1 314 ? 12.288 -3.433 -1.447 1.00 86.62 314 ARG A N 1
ATOM 2483 C CA . ARG A 1 314 ? 13.333 -2.474 -1.068 1.00 86.62 314 ARG A CA 1
ATOM 2484 C C . ARG A 1 314 ? 14.635 -3.198 -0.723 1.00 86.62 314 ARG A C 1
ATOM 2486 O O . ARG A 1 314 ? 15.657 -2.813 -1.284 1.00 86.62 314 ARG A O 1
ATOM 2493 N N . VAL A 1 315 ? 14.580 -4.243 0.107 1.00 87.06 315 VAL A N 1
ATOM 2494 C CA . VAL A 1 315 ? 15.743 -5.051 0.531 1.00 87.06 315 VAL A CA 1
ATOM 2495 C C . VAL A 1 315 ? 16.373 -5.809 -0.635 1.00 87.06 315 VAL A C 1
ATOM 2497 O O . VAL A 1 315 ? 17.580 -5.748 -0.840 1.00 87.06 315 VAL A O 1
ATOM 2500 N N . GLU A 1 316 ? 15.571 -6.468 -1.472 1.00 85.81 316 GLU A N 1
ATOM 2501 C CA . GLU A 1 316 ? 16.075 -7.206 -2.641 1.00 85.81 316 GLU A CA 1
ATOM 2502 C C . GLU A 1 316 ? 16.845 -6.312 -3.626 1.00 85.81 316 GLU A C 1
ATOM 2504 O O . GLU A 1 316 ? 17.687 -6.791 -4.389 1.00 85.81 316 GLU A O 1
ATOM 2509 N N . ARG A 1 317 ? 16.545 -5.010 -3.610 1.00 89.56 317 ARG A N 1
ATOM 2510 C CA . ARG A 1 317 ? 17.134 -3.989 -4.480 1.00 89.56 317 ARG A CA 1
ATOM 2511 C C . ARG A 1 317 ? 18.177 -3.120 -3.784 1.00 89.56 317 ARG A C 1
ATOM 2513 O O . ARG A 1 317 ? 18.639 -2.157 -4.392 1.00 89.56 317 ARG A O 1
ATOM 2520 N N . GLU A 1 318 ? 18.531 -3.435 -2.539 1.00 91.44 318 GLU A N 1
ATOM 2521 C CA . GLU A 1 318 ? 19.674 -2.829 -1.857 1.00 91.44 318 GLU A CA 1
ATOM 2522 C C . GLU A 1 318 ? 20.955 -3.298 -2.511 1.00 91.44 318 GLU A C 1
ATOM 2524 O O . GLU A 1 318 ? 21.234 -4.493 -2.568 1.00 91.44 318 GLU A O 1
ATOM 2529 N N . ILE A 1 319 ? 21.736 -2.356 -3.011 1.00 93.81 319 ILE A N 1
ATOM 2530 C CA . ILE A 1 319 ? 22.979 -2.666 -3.697 1.00 93.81 319 ILE A CA 1
ATOM 2531 C C . ILE A 1 319 ? 24.012 -1.600 -3.369 1.00 93.81 319 ILE A C 1
ATOM 2533 O O . ILE A 1 319 ? 23.676 -0.441 -3.123 1.00 93.81 319 ILE A O 1
ATOM 2537 N N . GLU A 1 320 ? 25.275 -2.001 -3.328 1.00 95.88 320 GLU A N 1
ATOM 2538 C CA . GLU A 1 320 ? 26.367 -1.054 -3.176 1.00 95.88 320 GLU A CA 1
ATOM 2539 C C . GLU A 1 320 ? 26.533 -0.269 -4.476 1.00 95.88 320 GLU A C 1
ATOM 2541 O O . GLU A 1 320 ? 26.591 -0.861 -5.555 1.00 95.88 320 GLU A O 1
ATOM 2546 N N . VAL A 1 321 ? 26.573 1.059 -4.367 1.00 96.88 321 VAL A N 1
ATOM 2547 C CA . VAL A 1 321 ? 26.670 1.963 -5.513 1.00 96.88 321 VAL A CA 1
ATOM 2548 C C . VAL A 1 321 ? 27.922 2.807 -5.371 1.00 96.88 321 VAL A C 1
ATOM 2550 O O . VAL A 1 321 ? 28.089 3.513 -4.379 1.00 96.88 321 VAL A O 1
ATOM 2553 N N . ARG A 1 322 ? 28.773 2.776 -6.394 1.00 96.62 322 ARG A N 1
ATOM 2554 C CA . ARG A 1 322 ? 29.925 3.668 -6.521 1.00 96.62 322 ARG A CA 1
ATOM 2555 C C . ARG A 1 322 ? 29.745 4.558 -7.742 1.00 96.62 322 ARG A C 1
ATOM 2557 O O . ARG A 1 322 ? 29.585 4.064 -8.859 1.00 96.62 322 ARG A O 1
ATOM 2564 N N . ILE A 1 323 ? 29.781 5.871 -7.532 1.00 96.50 323 ILE A N 1
ATOM 2565 C CA . ILE A 1 323 ? 29.754 6.854 -8.618 1.00 96.50 323 ILE A CA 1
ATOM 2566 C C . ILE A 1 323 ? 31.119 6.856 -9.316 1.00 96.50 323 ILE A C 1
ATOM 2568 O O . ILE A 1 323 ? 32.159 6.810 -8.658 1.00 96.50 323 ILE A O 1
ATOM 2572 N N . VAL A 1 324 ? 31.122 6.860 -10.649 1.00 94.62 324 VAL A N 1
ATOM 2573 C CA . VAL A 1 324 ? 32.338 6.783 -11.468 1.00 94.62 324 VAL A CA 1
ATOM 2574 C C . VAL A 1 324 ? 32.330 7.890 -12.518 1.00 94.62 324 VAL A C 1
ATOM 2576 O O . VAL A 1 324 ? 31.499 7.899 -13.431 1.00 94.62 324 VAL A O 1
ATOM 2579 N N . ASP A 1 325 ? 33.284 8.808 -12.421 1.00 86.31 325 ASP A N 1
ATOM 2580 C CA . ASP A 1 325 ? 33.457 9.917 -13.358 1.00 86.31 325 ASP A CA 1
ATOM 2581 C C . ASP A 1 325 ? 34.457 9.593 -14.488 1.00 86.31 325 ASP A C 1
ATOM 2583 O O . ASP A 1 325 ? 35.119 8.550 -14.500 1.00 86.31 325 ASP A O 1
ATOM 2587 N N . GLY A 1 326 ? 34.502 10.465 -15.502 1.00 75.25 326 GLY A N 1
ATOM 2588 C CA . GLY A 1 326 ? 35.076 10.221 -16.834 1.00 75.25 326 GLY A CA 1
ATOM 2589 C C . GLY A 1 326 ? 36.427 9.489 -16.893 1.00 75.25 326 GLY A C 1
ATOM 2590 O O . GLY A 1 326 ? 36.559 8.536 -17.673 1.00 75.25 326 GLY A O 1
ATOM 2591 N N . ALA A 1 327 ? 37.409 9.881 -16.073 1.00 72.50 327 ALA A N 1
ATOM 2592 C CA . ALA A 1 327 ? 38.755 9.293 -16.092 1.00 72.50 327 ALA A CA 1
ATOM 2593 C C . ALA A 1 327 ? 38.782 7.862 -15.520 1.00 72.50 327 ALA A C 1
ATOM 2595 O O . ALA A 1 327 ? 39.522 6.996 -16.001 1.00 72.50 327 ALA A O 1
ATOM 2596 N N . ASP A 1 328 ? 37.913 7.580 -14.552 1.00 88.00 328 ASP A N 1
ATOM 2597 C CA . ASP A 1 328 ? 37.906 6.330 -13.793 1.00 88.00 328 ASP A CA 1
ATOM 2598 C C . ASP A 1 328 ? 37.048 5.242 -14.434 1.00 88.00 328 ASP A C 1
ATOM 2600 O O . ASP A 1 328 ? 37.188 4.054 -14.122 1.00 88.00 328 ASP A O 1
ATOM 2604 N N . GLN A 1 329 ? 36.214 5.607 -15.408 1.00 90.88 329 GLN A N 1
ATOM 2605 C CA . GLN A 1 329 ? 35.371 4.647 -16.118 1.00 90.88 329 GLN A CA 1
ATOM 2606 C C . GLN A 1 329 ? 36.176 3.625 -16.931 1.00 90.88 329 GLN A C 1
ATOM 2608 O O . GLN A 1 329 ? 35.799 2.457 -16.986 1.00 90.88 329 GLN A O 1
ATOM 2613 N N . ALA A 1 330 ? 37.303 4.025 -17.536 1.00 88.31 330 ALA A N 1
ATOM 2614 C CA . ALA A 1 330 ? 38.164 3.092 -18.278 1.00 88.31 330 ALA A CA 1
ATOM 2615 C C . ALA A 1 330 ? 38.829 2.076 -17.337 1.00 88.31 330 ALA A C 1
ATOM 2617 O O . ALA A 1 330 ? 38.941 0.896 -17.671 1.00 88.31 330 ALA A O 1
ATOM 2618 N N . ARG A 1 331 ? 39.244 2.537 -16.147 1.00 90.38 331 ARG A N 1
ATOM 2619 C CA . ARG A 1 331 ? 39.800 1.679 -15.093 1.00 90.38 331 ARG A CA 1
ATOM 2620 C C . ARG A 1 331 ? 38.747 0.703 -14.576 1.00 90.38 331 ARG A C 1
ATOM 2622 O O . ARG A 1 331 ? 39.036 -0.481 -14.468 1.00 90.38 331 ARG A O 1
ATOM 2629 N N . THR A 1 332 ? 37.526 1.185 -14.355 1.00 94.56 332 THR A N 1
ATOM 2630 C CA . THR A 1 332 ? 36.384 0.365 -13.921 1.00 94.56 332 THR A CA 1
ATOM 2631 C C . THR A 1 332 ? 36.040 -0.708 -14.959 1.00 94.56 332 THR A C 1
ATOM 2633 O O . THR A 1 332 ? 35.906 -1.874 -14.609 1.00 94.56 332 THR A O 1
ATOM 2636 N N . LEU A 1 333 ? 35.998 -0.362 -16.253 1.00 94.25 333 LEU A N 1
ATOM 2637 C CA . LEU A 1 333 ? 35.807 -1.343 -17.328 1.00 94.25 333 LEU A CA 1
ATOM 2638 C C . LEU A 1 333 ? 36.888 -2.437 -17.309 1.00 94.25 333 LEU A C 1
ATOM 2640 O O . LEU A 1 333 ? 36.568 -3.621 -17.368 1.00 94.25 333 LEU A O 1
ATOM 2644 N N . ASN A 1 334 ? 38.162 -2.054 -17.195 1.00 93.44 334 ASN A N 1
ATOM 2645 C CA . ASN A 1 334 ? 39.266 -3.013 -17.120 1.00 93.44 334 ASN A CA 1
ATOM 2646 C C . ASN A 1 334 ? 39.206 -3.909 -15.877 1.00 93.44 334 ASN A C 1
ATOM 2648 O O . ASN A 1 334 ? 39.497 -5.101 -15.987 1.00 93.44 334 ASN A O 1
ATOM 2652 N N . ALA A 1 335 ? 38.815 -3.361 -14.724 1.00 94.50 335 ALA A N 1
ATOM 2653 C CA . ALA A 1 335 ? 38.603 -4.140 -13.508 1.00 94.50 335 ALA A CA 1
ATOM 2654 C C . ALA A 1 335 ? 37.514 -5.199 -13.732 1.00 94.50 335 ALA A C 1
ATOM 2656 O O . ALA A 1 335 ? 37.785 -6.383 -13.581 1.00 94.50 335 ALA A O 1
ATOM 2657 N N . LEU A 1 336 ? 36.349 -4.813 -14.266 1.00 96.50 336 LEU A N 1
ATOM 2658 C CA . LEU A 1 336 ? 35.257 -5.751 -14.566 1.00 96.50 336 LEU A CA 1
ATOM 2659 C C . LEU A 1 336 ? 35.655 -6.853 -15.558 1.00 96.50 336 LEU A C 1
ATOM 2661 O O . LEU A 1 336 ? 35.260 -8.005 -15.389 1.00 96.50 336 LEU A O 1
ATOM 2665 N N . ILE A 1 337 ? 36.452 -6.529 -16.584 1.00 96.12 337 ILE A N 1
ATOM 2666 C CA . ILE A 1 337 ? 36.980 -7.529 -17.530 1.00 96.12 337 ILE A CA 1
ATOM 2667 C C . ILE A 1 337 ? 37.921 -8.518 -16.822 1.00 96.12 337 ILE A C 1
ATOM 2669 O O . ILE A 1 337 ? 37.928 -9.719 -17.115 1.00 96.12 337 ILE A O 1
ATOM 2673 N N . THR A 1 338 ? 38.745 -8.012 -15.908 1.00 95.12 338 THR A N 1
ATOM 2674 C CA . THR A 1 338 ? 39.733 -8.810 -15.173 1.00 95.12 338 THR A CA 1
ATOM 2675 C C . THR A 1 338 ? 39.061 -9.705 -14.136 1.00 95.12 338 THR A C 1
ATOM 2677 O O . THR A 1 338 ? 39.414 -10.880 -14.028 1.00 95.12 338 THR A O 1
ATOM 2680 N N . ASP A 1 339 ? 38.051 -9.182 -13.449 1.00 93.88 339 ASP A N 1
ATOM 2681 C CA . ASP A 1 339 ? 37.394 -9.840 -12.324 1.00 93.88 339 ASP A CA 1
ATOM 2682 C C . ASP A 1 339 ? 36.334 -10.856 -12.763 1.00 93.88 339 ASP A C 1
ATOM 2684 O O . ASP A 1 339 ? 36.044 -11.786 -12.011 1.00 93.88 339 ASP A O 1
ATOM 2688 N N . ALA A 1 340 ? 35.798 -10.742 -13.985 1.00 95.19 340 ALA A N 1
ATOM 2689 C CA . ALA A 1 340 ? 34.822 -11.688 -14.522 1.00 95.19 340 ALA A CA 1
ATOM 2690 C C . ALA A 1 340 ? 35.354 -13.134 -14.522 1.00 95.19 340 ALA A C 1
ATOM 2692 O O . ALA A 1 340 ? 36.456 -13.414 -15.016 1.00 95.19 340 ALA A O 1
ATOM 2693 N N . GLN A 1 341 ? 34.535 -14.059 -14.006 1.00 92.69 341 GLN A N 1
ATOM 2694 C CA . GLN A 1 341 ? 34.870 -15.481 -13.860 1.00 92.69 341 GLN A CA 1
ATOM 2695 C C . GLN A 1 341 ? 34.048 -16.396 -14.777 1.00 92.69 341 GLN A C 1
ATOM 2697 O O . GLN A 1 341 ? 34.555 -17.406 -15.263 1.00 92.69 341 GLN A O 1
ATOM 2702 N N . GLN A 1 342 ? 32.779 -16.070 -15.027 1.00 91.88 342 GLN A N 1
ATOM 2703 C CA . GLN A 1 342 ? 31.834 -16.908 -15.772 1.00 91.88 342 GLN A CA 1
ATOM 2704 C C . GLN A 1 342 ? 31.368 -16.247 -17.069 1.00 91.88 342 GLN A C 1
ATOM 2706 O O . GLN A 1 342 ? 31.388 -16.882 -18.128 1.00 91.88 342 GLN A O 1
ATOM 2711 N N . GLN A 1 343 ? 30.937 -14.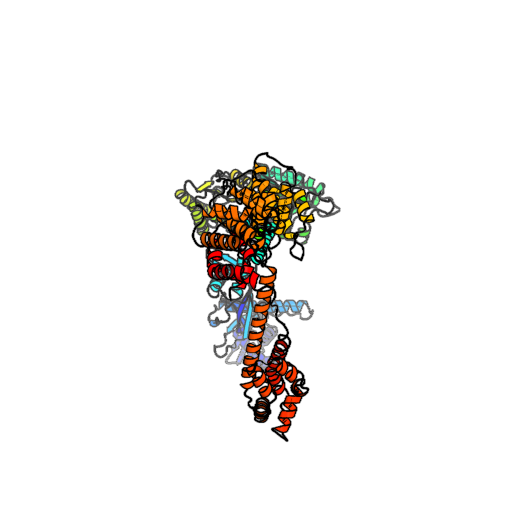990 -17.001 1.00 94.12 343 GLN A N 1
ATOM 2712 C CA . GLN A 1 343 ? 30.484 -14.211 -18.146 1.00 94.12 343 GLN A CA 1
ATOM 2713 C C . GLN A 1 343 ? 30.866 -12.739 -18.015 1.00 94.12 343 GLN A C 1
ATOM 2715 O O . GLN A 1 343 ? 30.926 -12.178 -16.923 1.00 94.12 343 GLN A O 1
ATOM 2720 N N . LEU A 1 344 ? 31.051 -12.105 -19.163 1.00 96.69 344 LEU A N 1
ATOM 2721 C CA . LEU A 1 344 ? 31.187 -10.669 -19.292 1.00 96.69 344 LEU A CA 1
ATOM 2722 C C . LEU A 1 344 ? 30.241 -10.213 -20.397 1.00 96.69 344 LEU A C 1
ATOM 2724 O O . LEU A 1 344 ? 30.375 -10.625 -21.547 1.00 96.69 344 LEU A O 1
ATOM 2728 N N . VAL A 1 345 ? 29.288 -9.358 -20.055 1.00 97.00 345 VAL A N 1
ATOM 2729 C CA . VAL A 1 345 ? 28.354 -8.756 -21.005 1.00 97.00 345 VAL A CA 1
ATOM 2730 C C . VAL A 1 345 ? 28.768 -7.313 -21.231 1.00 97.00 345 VAL A C 1
ATOM 2732 O O . VAL A 1 345 ? 28.868 -6.556 -20.274 1.00 97.00 345 VAL A O 1
ATOM 2735 N N . VAL A 1 346 ? 28.974 -6.912 -22.483 1.00 97.06 346 VAL A N 1
ATOM 2736 C CA . VAL A 1 346 ? 29.273 -5.526 -22.859 1.00 97.06 346 VAL A CA 1
ATOM 2737 C C . VAL A 1 346 ? 28.247 -5.059 -23.881 1.00 97.06 346 VAL A C 1
ATOM 2739 O O . VAL A 1 346 ? 28.183 -5.558 -25.004 1.00 97.06 346 VAL A O 1
ATOM 2742 N N . VAL A 1 347 ? 27.452 -4.070 -23.492 1.00 95.81 347 VAL A N 1
ATOM 2743 C CA . VAL A 1 347 ? 26.496 -3.373 -24.347 1.00 95.81 347 VAL A CA 1
ATOM 2744 C C . VAL A 1 347 ? 27.115 -2.043 -24.741 1.00 95.81 347 VAL A C 1
ATOM 2746 O O . VAL A 1 347 ? 27.343 -1.169 -23.901 1.00 95.81 347 VAL A O 1
ATOM 2749 N N . SER A 1 348 ? 27.432 -1.902 -26.024 1.00 93.81 348 SER A N 1
ATOM 2750 C CA . SER A 1 348 ? 28.054 -0.700 -26.560 1.00 93.81 348 SER A CA 1
ATOM 2751 C C . SER A 1 348 ? 27.427 -0.350 -27.906 1.00 93.81 348 SER A C 1
ATOM 2753 O O . SER A 1 348 ? 27.531 -1.143 -28.841 1.00 93.81 348 SER A O 1
ATOM 2755 N N . PRO A 1 349 ? 26.791 0.828 -28.053 1.00 89.50 349 PRO A N 1
ATOM 2756 C CA . PRO A 1 349 ? 26.090 1.173 -29.289 1.00 89.50 349 PRO A CA 1
ATOM 2757 C C . PRO A 1 349 ? 27.035 1.207 -30.493 1.00 89.50 349 PRO A C 1
ATOM 2759 O O . PRO A 1 349 ? 26.651 0.822 -31.594 1.00 89.50 349 PRO A O 1
ATOM 2762 N N . TRP A 1 350 ? 28.291 1.591 -30.270 1.00 89.06 350 TRP A N 1
ATOM 2763 C CA . TRP A 1 350 ? 29.352 1.569 -31.268 1.00 89.06 350 TRP A CA 1
ATOM 2764 C C . TRP A 1 350 ? 30.590 0.886 -30.693 1.00 89.06 350 TRP A C 1
ATOM 2766 O O . TRP A 1 350 ? 30.862 1.001 -29.501 1.00 89.06 350 TRP A O 1
ATOM 2776 N N . ILE A 1 351 ? 31.372 0.235 -31.553 1.00 91.25 351 ILE A N 1
ATOM 2777 C CA . ILE A 1 351 ? 32.676 -0.347 -31.214 1.00 91.25 351 ILE A CA 1
ATOM 2778 C C . ILE A 1 351 ? 33.681 0.212 -32.219 1.00 91.25 351 ILE A C 1
ATOM 2780 O O . ILE A 1 351 ? 33.408 0.215 -33.418 1.00 91.25 351 ILE A O 1
ATOM 2784 N N . ARG A 1 352 ? 34.812 0.734 -31.737 1.00 89.94 352 ARG A N 1
ATOM 2785 C CA . ARG A 1 352 ? 35.879 1.300 -32.577 1.00 89.94 352 ARG A CA 1
ATOM 2786 C C . ARG A 1 352 ? 37.232 0.773 -32.135 1.00 89.94 352 ARG A C 1
ATOM 2788 O O . ARG A 1 352 ? 37.506 0.755 -30.936 1.00 89.94 352 ARG A O 1
ATOM 2795 N N . TYR A 1 353 ? 38.101 0.456 -33.093 1.00 90.50 353 TYR A N 1
ATOM 2796 C CA . TYR A 1 353 ? 39.407 -0.149 -32.830 1.00 90.50 353 TYR A CA 1
ATOM 2797 C C . TYR A 1 353 ? 40.232 0.616 -31.792 1.00 90.50 353 TYR A C 1
ATOM 2799 O O . TYR A 1 353 ? 40.780 0.003 -30.888 1.00 90.50 353 TYR A O 1
ATOM 2807 N N . ARG A 1 354 ? 40.269 1.955 -31.845 1.00 87.44 354 ARG A N 1
ATOM 2808 C CA . ARG A 1 354 ? 41.046 2.764 -30.887 1.00 87.44 354 ARG A CA 1
ATOM 2809 C C . ARG A 1 354 ? 40.680 2.494 -29.421 1.00 87.44 354 ARG A C 1
ATOM 2811 O O . ARG A 1 354 ? 41.575 2.434 -28.588 1.00 87.44 354 ARG A O 1
ATOM 2818 N N . ALA A 1 355 ? 39.389 2.363 -29.111 1.00 88.56 355 ALA A N 1
ATOM 2819 C CA . ALA A 1 355 ? 38.915 2.111 -27.749 1.00 88.56 355 ALA A CA 1
ATOM 2820 C C . ALA A 1 355 ? 38.868 0.610 -27.431 1.00 88.56 355 ALA A C 1
ATOM 2822 O O . ALA A 1 355 ? 39.186 0.208 -26.322 1.00 88.56 355 ALA A O 1
ATOM 2823 N N . LEU A 1 356 ? 38.529 -0.241 -28.403 1.00 91.31 356 LEU A N 1
ATOM 2824 C CA . LEU A 1 356 ? 38.607 -1.694 -28.244 1.00 91.31 356 LEU A CA 1
ATOM 2825 C C . LEU A 1 356 ? 40.048 -2.150 -27.954 1.00 91.31 356 LEU A C 1
ATOM 2827 O O . LEU A 1 356 ? 40.273 -2.955 -27.057 1.00 91.31 356 LEU A O 1
ATOM 2831 N N . GLY A 1 357 ? 41.018 -1.595 -28.682 1.00 90.12 357 GLY A N 1
ATOM 2832 C CA . GLY A 1 357 ? 42.437 -1.934 -28.627 1.00 90.12 357 GLY A CA 1
ATOM 2833 C C . GLY A 1 357 ? 43.053 -1.783 -27.240 1.00 90.12 357 GLY A C 1
ATOM 2834 O O . GLY A 1 357 ? 43.841 -2.632 -26.841 1.00 90.12 357 GLY A O 1
ATOM 2835 N N . SER A 1 358 ? 42.632 -0.783 -26.457 1.00 89.50 358 SER A N 1
ATOM 2836 C CA . SER A 1 358 ? 43.098 -0.606 -25.073 1.00 89.50 358 SER A CA 1
ATOM 2837 C C . SER A 1 358 ? 42.592 -1.675 -24.097 1.00 89.50 358 SER A C 1
ATOM 2839 O O . SER A 1 358 ? 43.045 -1.713 -22.956 1.00 89.50 358 SER A O 1
ATOM 2841 N N . HIS A 1 359 ? 41.655 -2.524 -24.526 1.00 92.50 359 HIS A N 1
ATOM 2842 C CA . HIS A 1 359 ? 41.041 -3.577 -23.718 1.00 92.50 359 HIS A CA 1
ATOM 2843 C C . HIS A 1 359 ? 41.255 -4.988 -24.298 1.00 92.50 359 HIS A C 1
ATOM 2845 O O . HIS A 1 359 ? 40.878 -5.965 -23.650 1.00 92.50 359 HIS A O 1
ATOM 2851 N N . LEU A 1 360 ? 41.857 -5.127 -25.490 1.00 91.19 360 LEU A N 1
ATOM 2852 C CA . LEU A 1 360 ? 41.987 -6.416 -26.189 1.00 91.19 360 LEU A CA 1
ATOM 2853 C C . LEU A 1 360 ? 42.774 -7.458 -25.390 1.00 91.19 360 LEU A C 1
ATOM 2855 O O . LEU A 1 360 ? 42.340 -8.608 -25.328 1.00 91.19 360 LEU A O 1
ATOM 2859 N N . ASP A 1 361 ? 43.875 -7.073 -24.743 1.00 91.62 361 ASP A N 1
ATOM 2860 C CA . ASP A 1 361 ? 44.689 -8.002 -23.947 1.00 91.62 361 ASP A CA 1
ATOM 2861 C C . ASP A 1 361 ? 43.899 -8.554 -22.753 1.00 91.62 361 ASP A C 1
ATOM 2863 O O . ASP A 1 361 ? 43.874 -9.763 -22.513 1.00 91.62 361 ASP A O 1
ATOM 2867 N N . ALA A 1 362 ? 43.174 -7.681 -22.045 1.00 93.44 362 ALA A N 1
ATOM 2868 C CA . ALA A 1 362 ? 42.339 -8.063 -20.910 1.00 93.44 362 ALA A CA 1
ATOM 2869 C C . ALA A 1 362 ? 41.160 -8.954 -21.340 1.00 93.44 362 ALA A C 1
ATOM 2871 O O . ALA A 1 362 ? 40.888 -9.974 -20.703 1.00 93.44 362 ALA A O 1
ATOM 2872 N N . LEU A 1 363 ? 40.490 -8.611 -22.448 1.00 93.75 363 LEU A N 1
ATOM 2873 C CA . LEU A 1 363 ? 39.401 -9.408 -23.023 1.00 93.75 363 LEU A CA 1
ATOM 2874 C C . LEU A 1 363 ? 39.893 -10.784 -23.485 1.00 93.75 363 LEU A C 1
ATOM 2876 O O . LEU A 1 363 ? 39.243 -11.796 -23.221 1.00 93.75 363 LEU A O 1
ATOM 2880 N N . THR A 1 364 ? 41.062 -10.836 -24.125 1.00 91.50 364 THR A N 1
ATOM 2881 C CA . THR A 1 364 ? 41.694 -12.086 -24.565 1.00 91.50 364 THR A CA 1
ATOM 2882 C C . THR A 1 364 ? 42.024 -12.969 -23.366 1.00 91.50 364 THR A C 1
ATOM 2884 O O . THR A 1 364 ? 41.666 -14.148 -23.358 1.00 91.50 364 THR A O 1
ATOM 2887 N N . ALA A 1 365 ? 42.621 -12.394 -22.318 1.00 90.88 365 ALA A N 1
ATOM 2888 C CA . ALA A 1 365 ? 42.893 -13.106 -21.076 1.00 90.88 365 ALA A CA 1
ATOM 2889 C C . ALA A 1 365 ? 41.601 -13.642 -20.432 1.00 90.88 365 ALA A C 1
ATOM 2891 O O . ALA A 1 365 ? 41.570 -14.790 -19.998 1.00 90.88 365 ALA A O 1
ATOM 2892 N N . ALA A 1 366 ? 40.513 -12.865 -20.412 1.00 92.25 366 ALA A N 1
ATOM 2893 C CA . ALA A 1 366 ? 39.224 -13.309 -19.874 1.00 92.25 366 ALA A CA 1
ATOM 2894 C C . ALA A 1 366 ? 38.648 -14.514 -20.637 1.00 92.25 366 ALA A C 1
ATOM 2896 O O . ALA A 1 366 ? 38.280 -15.523 -20.028 1.00 92.25 366 ALA A O 1
ATOM 2897 N N . VAL A 1 367 ? 38.639 -14.461 -21.971 1.00 90.56 367 VAL A N 1
ATOM 2898 C CA . VAL A 1 367 ? 38.163 -15.571 -22.816 1.00 90.56 367 VAL A CA 1
ATOM 2899 C C . VAL A 1 367 ? 39.018 -16.829 -22.613 1.00 90.56 367 VAL A C 1
ATOM 2901 O O . VAL A 1 367 ? 38.474 -17.933 -22.474 1.00 90.56 367 VAL A O 1
ATOM 2904 N N . GLN A 1 368 ? 40.346 -16.670 -22.522 1.00 86.81 368 GLN A N 1
ATOM 2905 C CA . GLN A 1 368 ? 41.282 -17.762 -22.227 1.00 86.81 368 GLN A CA 1
ATOM 2906 C C . GLN A 1 368 ? 41.034 -18.390 -20.847 1.00 86.81 368 GLN A C 1
ATOM 2908 O O . GLN A 1 368 ? 41.121 -19.611 -20.718 1.00 86.81 368 GLN A O 1
ATOM 2913 N N . ARG A 1 369 ? 40.663 -17.592 -19.832 1.00 88.94 369 ARG A N 1
ATOM 2914 C CA . ARG A 1 369 ? 40.359 -18.095 -18.479 1.00 88.94 369 ARG A CA 1
ATOM 2915 C C . ARG A 1 369 ? 39.119 -18.983 -18.415 1.00 88.94 369 ARG A C 1
ATOM 2917 O O . ARG A 1 369 ? 39.050 -19.851 -17.553 1.00 88.94 369 ARG A O 1
ATOM 2924 N N . GLY A 1 370 ? 38.121 -18.785 -19.272 1.00 88.00 370 GLY A N 1
ATOM 2925 C CA . GLY A 1 370 ? 36.804 -19.376 -18.989 1.00 88.00 370 GLY A CA 1
ATOM 2926 C C . GLY A 1 370 ? 35.612 -18.549 -19.419 1.00 88.00 370 GLY A C 1
ATOM 2927 O O . GLY A 1 370 ? 34.540 -19.104 -19.654 1.00 88.00 370 GLY A O 1
ATOM 2928 N N . VAL A 1 371 ? 35.798 -17.233 -19.480 1.00 91.75 371 VAL A N 1
ATOM 2929 C CA . VAL A 1 371 ? 34.698 -16.275 -19.451 1.00 91.75 371 VAL A CA 1
ATOM 2930 C C . VAL A 1 371 ? 33.954 -16.279 -20.781 1.00 91.75 371 VAL A C 1
ATOM 2932 O O . VAL A 1 371 ? 34.558 -16.197 -21.851 1.00 91.75 371 VAL A O 1
ATOM 2935 N N . THR A 1 372 ? 32.626 -16.355 -20.711 1.00 91.88 372 THR A N 1
ATOM 2936 C CA . THR A 1 372 ? 31.757 -16.152 -21.875 1.00 91.88 372 THR A CA 1
ATOM 2937 C C . THR A 1 372 ? 31.587 -14.656 -22.118 1.00 91.88 372 THR A C 1
ATOM 2939 O O . THR A 1 372 ? 30.961 -13.966 -21.318 1.00 91.88 372 THR A O 1
ATOM 2942 N N . LEU A 1 373 ? 32.140 -14.146 -23.213 1.00 94.00 373 LEU A N 1
ATOM 2943 C CA . LEU A 1 373 ? 32.012 -12.752 -23.623 1.00 94.00 373 LEU A CA 1
ATOM 2944 C C . LEU A 1 373 ? 30.768 -12.568 -24.498 1.00 94.00 373 LEU A C 1
ATOM 2946 O O . LEU A 1 373 ? 30.675 -13.172 -25.564 1.00 94.00 373 LEU A O 1
ATOM 2950 N N . VAL A 1 374 ? 29.844 -11.697 -24.094 1.00 93.69 374 VAL A N 1
ATOM 2951 C CA . VAL A 1 374 ? 28.661 -11.315 -24.877 1.00 93.69 374 VAL A CA 1
ATOM 2952 C C . VAL A 1 374 ? 28.760 -9.845 -25.264 1.00 93.69 374 VAL A C 1
ATOM 2954 O O . VAL A 1 374 ? 28.772 -8.972 -24.401 1.00 93.69 374 VAL A O 1
ATOM 2957 N N . LEU A 1 375 ? 28.801 -9.565 -26.564 1.00 93.38 375 LEU A N 1
ATOM 2958 C CA . LEU A 1 375 ? 28.859 -8.213 -27.114 1.00 93.38 375 LEU A CA 1
ATOM 2959 C C . LEU A 1 375 ? 27.518 -7.847 -27.754 1.00 93.38 375 LEU A C 1
ATOM 2961 O O . LEU A 1 375 ? 27.077 -8.497 -28.700 1.00 93.38 375 LEU A O 1
ATOM 2965 N N . VAL A 1 376 ? 26.882 -6.783 -27.269 1.00 92.00 376 VAL A N 1
ATOM 2966 C CA . VAL A 1 376 ? 25.606 -6.263 -27.786 1.00 92.00 376 VAL A CA 1
ATOM 2967 C C . VAL A 1 376 ? 25.848 -4.881 -28.380 1.00 92.00 376 VAL A C 1
ATOM 2969 O O . VAL A 1 376 ? 26.381 -4.006 -27.699 1.00 92.00 376 VAL A O 1
ATOM 2972 N N . TRP A 1 377 ? 25.492 -4.681 -29.653 1.00 90.56 377 TRP A N 1
ATOM 2973 C CA . TRP A 1 377 ? 25.919 -3.496 -30.403 1.00 90.56 377 TRP A CA 1
ATOM 2974 C C . TRP A 1 377 ? 24.912 -2.986 -31.435 1.00 90.56 377 TRP A C 1
ATOM 2976 O O . TRP A 1 377 ? 24.017 -3.707 -31.882 1.00 90.56 377 TRP A O 1
ATOM 2986 N N . GLY A 1 378 ? 25.117 -1.736 -31.854 1.00 83.31 378 GLY A N 1
ATOM 2987 C CA . GLY A 1 378 ? 24.466 -1.101 -32.995 1.00 83.31 378 GLY A CA 1
ATOM 2988 C C . GLY A 1 378 ? 23.145 -0.402 -32.641 1.00 83.31 378 GLY A C 1
ATOM 2989 O O . GLY A 1 378 ? 22.262 -1.048 -32.078 1.00 83.31 378 GLY A O 1
ATOM 2990 N N . PRO A 1 379 ? 22.956 0.873 -33.027 1.00 74.50 379 PRO A N 1
ATOM 2991 C CA . PRO A 1 379 ? 21.705 1.602 -32.813 1.00 74.50 379 PRO A CA 1
ATOM 2992 C C . PRO A 1 379 ? 20.687 1.506 -33.970 1.00 74.50 379 PRO A C 1
ATOM 2994 O O . PRO A 1 379 ? 19.520 1.842 -33.777 1.00 74.50 379 PRO A O 1
ATOM 2997 N N . GLY A 1 380 ? 21.105 1.091 -35.174 1.00 68.88 380 GLY A N 1
ATOM 2998 C CA . GLY A 1 380 ? 20.311 1.166 -36.411 1.00 68.88 380 GLY A CA 1
ATOM 2999 C C . GLY A 1 380 ? 19.537 -0.109 -36.767 1.00 68.88 380 GLY A C 1
ATOM 3000 O O . GLY A 1 380 ? 19.925 -1.211 -36.409 1.00 68.88 380 GLY A O 1
ATOM 3001 N N . SER A 1 381 ? 18.430 0.028 -37.505 1.00 54.78 381 SER A N 1
ATOM 3002 C CA . SER A 1 381 ? 17.573 -1.107 -37.889 1.00 54.78 381 SER A CA 1
ATOM 3003 C C . SER A 1 381 ? 18.124 -1.994 -39.007 1.00 54.78 381 SER A C 1
ATOM 3005 O O . SER A 1 381 ? 17.703 -3.143 -39.101 1.00 54.78 381 SER A O 1
ATOM 3007 N N . ASP A 1 382 ? 19.023 -1.448 -39.833 1.00 56.16 382 ASP A N 1
ATOM 3008 C CA . ASP A 1 382 ? 19.487 -2.035 -41.103 1.00 56.16 382 ASP A CA 1
ATOM 3009 C C . ASP A 1 382 ? 21.027 -2.032 -41.183 1.00 56.16 382 ASP A C 1
ATOM 3011 O O . ASP A 1 382 ? 21.609 -2.098 -42.259 1.00 56.16 382 ASP A O 1
ATOM 3015 N N . SER A 1 383 ? 21.706 -1.871 -40.045 1.00 59.50 383 SER A N 1
ATOM 3016 C CA . SER A 1 383 ? 23.165 -1.847 -39.991 1.00 59.50 383 SER A CA 1
ATOM 3017 C C . SER A 1 383 ? 23.690 -3.282 -40.031 1.00 59.50 383 SER A C 1
ATOM 3019 O O . SER A 1 383 ? 23.591 -4.007 -39.034 1.00 59.50 383 SER A O 1
ATOM 3021 N N . GLU A 1 384 ? 24.215 -3.702 -41.181 1.00 60.75 384 GLU A N 1
ATOM 3022 C CA . GLU A 1 384 ? 24.895 -4.988 -41.311 1.00 60.75 384 GLU A CA 1
ATOM 3023 C C . GLU A 1 384 ? 26.282 -4.938 -40.651 1.00 60.75 384 GLU A C 1
ATOM 3025 O O . GLU A 1 384 ? 26.936 -3.891 -40.577 1.00 60.75 384 GLU A O 1
ATOM 3030 N N . TYR A 1 385 ? 26.724 -6.085 -40.124 1.00 67.31 385 TYR A N 1
ATOM 3031 C CA . TYR A 1 385 ? 28.021 -6.245 -39.455 1.00 67.31 385 TYR A CA 1
ATOM 3032 C C . TYR A 1 385 ? 29.193 -5.754 -40.316 1.00 67.31 385 TYR A C 1
ATOM 3034 O O . TYR A 1 385 ? 30.119 -5.126 -39.802 1.00 67.31 385 TYR A O 1
ATOM 3042 N N . GLU A 1 386 ? 29.144 -6.017 -41.623 1.00 62.38 386 GLU A N 1
ATOM 3043 C CA . GLU A 1 386 ? 30.216 -5.675 -42.562 1.00 62.38 386 GLU A CA 1
ATOM 3044 C C . GLU A 1 386 ? 30.258 -4.186 -42.924 1.00 62.38 386 GLU A C 1
ATOM 3046 O O . GLU A 1 386 ? 31.336 -3.667 -43.206 1.00 62.38 386 GLU A O 1
ATOM 3051 N N . ASP A 1 387 ? 29.131 -3.484 -42.831 1.00 63.75 387 ASP A N 1
ATOM 3052 C CA . ASP A 1 387 ? 29.044 -2.055 -43.151 1.00 63.75 387 ASP A CA 1
ATOM 3053 C C . ASP A 1 387 ? 29.321 -1.161 -41.935 1.00 63.75 387 ASP A C 1
ATOM 3055 O O . ASP A 1 387 ? 29.650 0.017 -42.073 1.00 63.75 387 ASP A O 1
ATOM 3059 N N . THR A 1 388 ? 29.180 -1.705 -40.720 1.00 73.38 388 THR A N 1
ATOM 3060 C CA . THR A 1 388 ? 29.261 -0.917 -39.478 1.00 73.38 388 THR A CA 1
ATOM 3061 C C . THR A 1 388 ? 30.667 -0.866 -38.879 1.00 73.38 388 THR A C 1
ATOM 3063 O O . THR A 1 388 ? 31.037 0.144 -38.277 1.00 73.38 388 THR A O 1
ATOM 3066 N N . PHE A 1 389 ? 31.448 -1.943 -39.008 1.00 82.94 389 PHE A N 1
ATOM 3067 C CA . PHE A 1 389 ? 32.793 -2.034 -38.434 1.00 82.94 389 PHE A CA 1
ATOM 3068 C C . PHE A 1 389 ? 33.873 -1.809 -39.488 1.00 82.94 389 PHE A C 1
ATOM 3070 O O . PHE A 1 389 ? 33.895 -2.495 -40.517 1.00 82.94 389 PHE A O 1
ATOM 3077 N N . ASP A 1 390 ? 34.815 -0.911 -39.182 1.00 84.75 390 ASP A N 1
ATOM 3078 C CA . ASP A 1 390 ? 36.049 -0.791 -39.956 1.00 84.75 390 ASP A CA 1
ATOM 3079 C C . ASP A 1 390 ? 36.849 -2.108 -39.936 1.00 84.75 390 ASP A C 1
ATOM 3081 O O . ASP A 1 390 ? 36.668 -2.972 -39.069 1.00 84.75 390 ASP A O 1
ATOM 3085 N N . GLU A 1 391 ? 37.718 -2.279 -40.932 1.00 86.00 391 GLU A N 1
ATOM 3086 C CA . GLU A 1 391 ? 38.478 -3.516 -41.141 1.00 86.00 391 GLU A CA 1
ATOM 3087 C C . GLU A 1 391 ? 39.313 -3.901 -39.907 1.00 86.00 391 GLU A C 1
ATOM 3089 O O . GLU A 1 391 ? 39.334 -5.063 -39.505 1.00 86.00 391 GLU A O 1
ATOM 3094 N N . GLN A 1 392 ? 39.933 -2.921 -39.240 1.00 89.56 392 GLN A N 1
ATOM 3095 C CA . GLN A 1 392 ? 40.752 -3.152 -38.045 1.00 89.56 392 GLN A CA 1
ATOM 3096 C C . GLN A 1 392 ? 39.920 -3.663 -36.862 1.00 89.56 392 GLN A C 1
ATOM 3098 O O . GLN A 1 392 ? 40.302 -4.626 -36.197 1.00 89.56 392 GLN A O 1
ATOM 3103 N N . THR A 1 393 ? 38.763 -3.049 -36.611 1.00 89.50 393 THR A N 1
ATOM 3104 C CA . THR A 1 393 ? 37.830 -3.448 -35.550 1.00 89.50 393 THR A CA 1
ATOM 3105 C C . THR A 1 393 ? 37.302 -4.854 -35.808 1.00 89.50 393 THR A C 1
ATOM 3107 O O . THR A 1 393 ? 37.245 -5.673 -34.892 1.00 89.50 393 THR A O 1
ATOM 3110 N N . ARG A 1 394 ? 36.954 -5.157 -37.063 1.00 88.31 394 ARG A N 1
ATOM 3111 C CA . ARG A 1 394 ? 36.460 -6.473 -37.470 1.00 88.31 394 ARG A CA 1
ATOM 3112 C C . ARG A 1 394 ? 37.504 -7.561 -37.262 1.00 88.31 394 ARG A C 1
ATOM 3114 O O . ARG A 1 394 ? 37.198 -8.559 -36.617 1.00 88.31 394 ARG A O 1
ATOM 3121 N N . ASN A 1 395 ? 38.725 -7.335 -37.744 1.00 88.50 395 ASN A N 1
ATOM 3122 C CA . ASN A 1 395 ? 39.829 -8.277 -37.591 1.00 88.50 395 ASN A CA 1
ATOM 3123 C C . ASN A 1 395 ? 40.104 -8.559 -36.110 1.00 88.50 395 ASN A C 1
ATOM 3125 O O . ASN A 1 395 ? 40.188 -9.720 -35.724 1.00 88.50 395 ASN A O 1
ATOM 3129 N N . ALA A 1 396 ? 40.122 -7.526 -35.261 1.00 89.19 396 ALA A N 1
ATOM 3130 C CA . ALA A 1 396 ? 40.320 -7.687 -33.821 1.00 89.19 396 ALA A CA 1
ATOM 3131 C C . ALA A 1 396 ? 39.206 -8.506 -33.139 1.00 89.19 396 ALA A C 1
ATOM 3133 O O . ALA A 1 396 ? 39.488 -9.372 -32.310 1.00 89.19 396 ALA A O 1
ATOM 3134 N N . LEU A 1 397 ? 37.936 -8.266 -33.488 1.00 88.88 397 LEU A N 1
ATOM 3135 C CA . LEU A 1 397 ? 36.800 -9.027 -32.950 1.00 88.88 397 LEU A CA 1
ATOM 3136 C C . LEU A 1 397 ? 36.805 -10.486 -33.432 1.00 88.88 397 LEU A C 1
ATOM 3138 O O . LEU A 1 397 ? 36.482 -11.397 -32.668 1.00 88.88 397 LEU A O 1
ATOM 3142 N N . GLU A 1 398 ? 37.188 -10.723 -34.686 1.00 86.31 398 GLU A N 1
ATOM 3143 C CA . GLU A 1 398 ? 37.321 -12.069 -35.242 1.00 86.31 398 GLU A CA 1
ATOM 3144 C C . GLU A 1 398 ? 38.515 -12.825 -34.662 1.00 86.31 398 GLU A C 1
ATOM 3146 O O . GLU A 1 398 ? 38.390 -14.015 -34.381 1.00 86.31 398 GLU A O 1
ATOM 3151 N N . ASP A 1 399 ? 39.644 -12.156 -34.436 1.00 86.06 399 ASP A N 1
ATOM 3152 C CA . ASP A 1 399 ? 40.805 -12.730 -33.756 1.00 86.06 399 ASP A CA 1
ATOM 3153 C C . ASP A 1 399 ? 40.457 -13.102 -32.310 1.00 86.06 399 ASP A C 1
ATOM 3155 O O . ASP A 1 399 ? 40.787 -14.204 -31.872 1.00 86.06 399 ASP A O 1
ATOM 3159 N N . LEU A 1 400 ? 39.698 -12.262 -31.598 1.00 86.38 400 LEU A N 1
ATOM 3160 C CA . LEU A 1 400 ? 39.190 -12.567 -30.256 1.00 86.38 400 LEU A CA 1
ATOM 3161 C C . LEU A 1 400 ? 38.265 -13.802 -30.255 1.00 86.38 400 LEU A C 1
ATOM 3163 O O . LEU A 1 400 ? 38.346 -14.649 -29.361 1.00 86.38 400 LEU A O 1
ATOM 3167 N N . ALA A 1 401 ? 37.421 -13.944 -31.282 1.00 82.94 401 ALA A N 1
ATOM 3168 C CA . ALA A 1 401 ? 36.544 -15.103 -31.462 1.00 82.94 401 ALA A CA 1
ATOM 3169 C C . ALA A 1 401 ? 37.279 -16.372 -31.951 1.00 82.94 401 ALA A C 1
ATOM 3171 O O . ALA A 1 401 ? 36.829 -17.485 -31.678 1.00 82.94 401 ALA A O 1
ATOM 3172 N N . ARG A 1 402 ? 38.400 -16.232 -32.676 1.00 77.00 402 ARG A N 1
ATOM 3173 C CA . ARG A 1 402 ? 39.239 -17.345 -33.169 1.00 77.00 402 ARG A CA 1
ATOM 3174 C C . ARG A 1 402 ? 40.250 -17.824 -32.126 1.00 77.00 402 ARG A C 1
ATOM 3176 O O . ARG A 1 402 ? 40.517 -19.022 -32.043 1.00 77.00 402 ARG A O 1
ATOM 3183 N N . GLY A 1 403 ? 40.770 -16.918 -31.299 1.00 65.44 403 GLY A N 1
ATOM 3184 C CA . GLY A 1 403 ? 41.716 -17.191 -30.214 1.00 65.44 403 GLY A CA 1
ATOM 3185 C C . GLY A 1 403 ? 41.149 -18.054 -29.079 1.00 65.44 403 GLY A C 1
ATOM 3186 O O . GLY A 1 403 ? 41.890 -18.455 -28.187 1.00 65.44 403 GLY A O 1
ATOM 3187 N N . SER A 1 404 ? 39.855 -18.395 -29.122 1.00 60.50 404 SER A N 1
ATOM 3188 C CA . SER A 1 404 ? 39.145 -19.174 -28.097 1.00 60.50 404 SER A CA 1
ATOM 3189 C C . SER A 1 404 ? 39.464 -20.684 -28.070 1.00 60.50 404 SER A C 1
ATOM 3191 O O . SER A 1 404 ? 38.847 -21.408 -27.294 1.00 60.50 404 SER A O 1
ATOM 3193 N N . GLY A 1 405 ? 40.422 -21.173 -28.869 1.00 53.50 405 GLY A N 1
ATOM 3194 C CA . GLY A 1 405 ? 40.878 -22.572 -28.863 1.00 53.50 405 GLY A CA 1
ATOM 3195 C C . GLY A 1 405 ? 39.948 -23.538 -29.616 1.00 53.50 405 GLY A C 1
ATOM 3196 O O . GLY A 1 405 ? 38.754 -23.640 -29.354 1.00 53.50 405 GLY A O 1
ATOM 3197 N N . GLY A 1 406 ? 40.507 -24.285 -30.572 1.00 49.34 406 GLY A N 1
ATOM 3198 C CA . GLY A 1 406 ? 39.788 -25.053 -31.601 1.00 49.34 406 GLY A CA 1
ATOM 3199 C C . GLY A 1 406 ? 39.003 -26.303 -31.175 1.00 49.34 406 GLY A C 1
ATOM 3200 O O . GLY A 1 406 ? 38.841 -27.198 -31.999 1.00 49.34 406 GLY A O 1
ATOM 3201 N N . ARG A 1 407 ? 38.509 -26.421 -29.941 1.00 48.56 407 ARG A N 1
ATOM 3202 C CA . ARG A 1 407 ? 37.628 -27.526 -29.518 1.00 48.56 407 ARG A CA 1
ATOM 3203 C C . ARG A 1 407 ? 36.946 -27.150 -28.197 1.00 48.56 407 ARG A C 1
ATOM 3205 O O . ARG A 1 407 ? 37.627 -27.079 -27.185 1.00 48.56 407 ARG A O 1
ATOM 3212 N N . ILE A 1 408 ? 35.609 -27.032 -28.224 1.00 46.56 408 ILE A N 1
ATOM 3213 C CA . ILE A 1 408 ? 34.654 -26.922 -27.090 1.00 46.56 408 ILE A CA 1
ATOM 3214 C C . ILE A 1 408 ? 34.133 -25.484 -26.808 1.00 46.56 408 ILE A C 1
ATOM 3216 O O . ILE A 1 408 ? 34.724 -24.722 -26.055 1.00 46.56 408 ILE A O 1
ATOM 3220 N N . LEU A 1 409 ? 32.934 -25.205 -27.360 1.00 53.88 409 LEU A N 1
ATOM 3221 C CA . LEU A 1 409 ? 31.996 -24.083 -27.117 1.00 53.88 409 LEU A CA 1
ATOM 3222 C C . LEU A 1 409 ? 32.436 -22.677 -27.587 1.00 53.88 409 LEU A C 1
ATOM 3224 O O . LEU A 1 409 ? 33.484 -22.170 -27.207 1.00 53.88 409 LEU A O 1
ATOM 3228 N N . ARG A 1 410 ? 31.588 -22.005 -28.387 1.00 64.56 410 ARG A N 1
ATOM 3229 C CA . ARG A 1 410 ? 31.752 -20.582 -28.746 1.00 64.56 410 ARG A CA 1
ATOM 3230 C C . ARG A 1 410 ? 31.699 -19.738 -27.465 1.00 64.56 410 ARG A C 1
ATOM 3232 O O . ARG A 1 4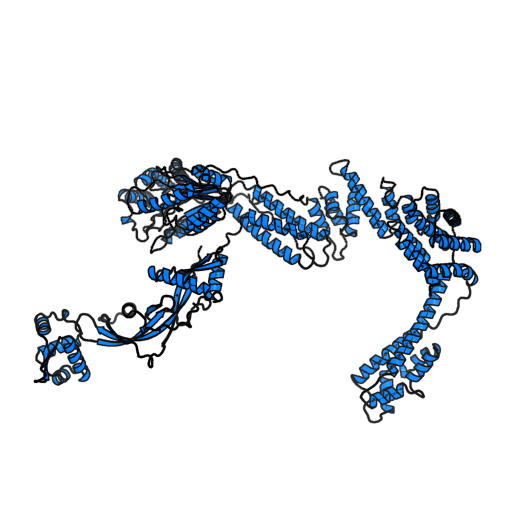10 ? 30.633 -19.615 -26.871 1.00 64.56 410 ARG A O 1
ATOM 3239 N N . ARG A 1 411 ? 32.838 -19.181 -27.039 1.00 79.94 411 ARG A N 1
ATOM 3240 C CA . ARG A 1 411 ? 32.950 -18.336 -25.830 1.00 79.94 411 ARG A CA 1
ATOM 3241 C C . ARG A 1 411 ? 32.756 -16.849 -26.092 1.00 79.94 411 ARG A C 1
ATOM 3243 O O . ARG A 1 411 ? 32.589 -16.095 -25.145 1.00 79.94 411 ARG A O 1
ATOM 3250 N N . VAL A 1 412 ? 32.766 -16.435 -27.356 1.00 87.44 412 VAL A N 1
ATOM 3251 C CA . VAL A 1 412 ? 32.469 -15.063 -27.772 1.00 87.44 412 VAL A CA 1
ATOM 3252 C C . VAL A 1 412 ? 31.153 -15.067 -28.539 1.00 87.44 412 VAL A C 1
ATOM 3254 O O . VAL A 1 412 ? 31.007 -15.768 -29.543 1.00 87.44 412 VAL A O 1
ATOM 3257 N N . VAL A 1 413 ? 30.194 -14.288 -28.053 1.00 87.56 413 VAL A N 1
ATOM 3258 C CA . VAL A 1 413 ? 28.860 -14.113 -28.621 1.00 87.56 413 VAL A CA 1
ATOM 3259 C C . VAL A 1 413 ? 28.774 -12.703 -29.179 1.00 87.56 413 VAL A C 1
ATOM 3261 O O . VAL A 1 413 ? 28.752 -11.725 -28.435 1.00 87.56 413 VAL A O 1
ATOM 3264 N N . LEU A 1 414 ? 28.728 -12.609 -30.504 1.00 87.50 414 LEU A N 1
ATOM 3265 C CA . LEU A 1 414 ? 28.667 -11.353 -31.241 1.00 87.50 414 LEU A CA 1
ATOM 3266 C C . LEU A 1 414 ? 27.575 -11.472 -32.316 1.00 87.50 414 LEU A C 1
ATOM 3268 O O . LEU A 1 414 ? 27.776 -12.165 -33.319 1.00 87.50 414 LEU A O 1
ATOM 3272 N N . PRO A 1 415 ? 26.395 -10.855 -32.119 1.00 83.88 415 PRO A N 1
ATOM 3273 C CA . PRO A 1 415 ? 25.332 -10.850 -33.115 1.00 83.88 415 PRO A CA 1
ATOM 3274 C C . PRO A 1 415 ? 25.808 -10.241 -34.440 1.00 83.88 415 PRO A C 1
ATOM 3276 O O . PRO A 1 415 ? 26.526 -9.244 -34.447 1.00 83.88 415 PRO A O 1
ATOM 3279 N N . ARG A 1 416 ? 25.386 -10.828 -35.569 1.00 82.94 416 ARG A N 1
ATOM 3280 C CA . ARG A 1 416 ? 25.674 -10.308 -36.923 1.00 82.94 416 ARG A CA 1
ATOM 3281 C C . ARG A 1 416 ? 24.730 -9.181 -37.352 1.00 82.94 416 ARG A C 1
ATOM 3283 O O . ARG A 1 416 ? 24.992 -8.498 -38.332 1.00 82.94 416 ARG A O 1
ATOM 3290 N N . THR A 1 417 ? 23.646 -8.983 -36.615 1.00 81.75 417 THR A N 1
ATOM 3291 C CA . THR A 1 417 ? 22.687 -7.901 -36.828 1.00 81.75 417 THR A CA 1
ATOM 3292 C C . THR A 1 417 ? 22.723 -6.958 -35.641 1.00 81.75 417 THR A C 1
ATOM 3294 O O . THR A 1 417 ? 22.866 -7.404 -34.497 1.00 81.75 417 THR A O 1
ATOM 3297 N N . SER A 1 418 ? 22.524 -5.669 -35.902 1.00 83.56 418 SER A N 1
ATOM 3298 C CA . SER A 1 418 ? 22.375 -4.677 -34.845 1.00 83.56 418 SER A CA 1
ATOM 3299 C C . SER A 1 418 ? 21.276 -5.066 -33.845 1.00 83.56 418 SER A C 1
ATOM 3301 O O . SER A 1 418 ? 20.195 -5.533 -34.207 1.00 83.56 418 SER A O 1
ATOM 3303 N N . SER A 1 419 ? 21.565 -4.836 -32.567 1.00 83.81 419 SER A N 1
ATOM 3304 C CA . SER A 1 419 ? 20.645 -5.011 -31.438 1.00 83.81 419 SER A CA 1
ATOM 3305 C C . SER A 1 419 ? 19.730 -3.800 -31.233 1.00 83.81 419 SER A C 1
ATOM 3307 O O . SER A 1 419 ? 18.935 -3.788 -30.300 1.00 83.81 419 SER A O 1
ATOM 3309 N N . ARG A 1 420 ? 19.831 -2.780 -32.102 1.00 84.00 420 ARG A N 1
ATOM 3310 C CA . ARG A 1 420 ? 19.045 -1.540 -32.058 1.00 84.00 420 ARG A CA 1
ATOM 3311 C C . ARG A 1 420 ? 19.049 -0.931 -30.660 1.00 84.00 420 ARG A C 1
ATOM 3313 O O . ARG A 1 420 ? 17.999 -0.674 -30.092 1.00 84.00 420 ARG A O 1
ATOM 3320 N N . THR A 1 421 ? 20.225 -0.735 -30.083 1.00 85.75 421 THR A N 1
ATOM 3321 C CA . THR A 1 421 ? 20.367 -0.268 -28.704 1.00 85.75 421 THR A CA 1
ATOM 3322 C C . THR A 1 421 ? 21.300 0.928 -28.620 1.00 85.75 421 THR A C 1
ATOM 3324 O O . THR A 1 421 ? 22.334 0.976 -29.288 1.00 85.75 421 THR A O 1
ATOM 3327 N N . HIS A 1 422 ? 20.913 1.908 -27.807 1.00 87.88 422 HIS A N 1
ATOM 3328 C CA . HIS A 1 422 ? 21.766 3.016 -27.379 1.00 87.88 422 HIS A CA 1
ATOM 3329 C C . HIS A 1 422 ? 22.287 2.824 -25.949 1.00 87.88 422 HIS A C 1
ATOM 3331 O O . HIS A 1 422 ? 23.097 3.632 -25.487 1.00 87.88 422 HIS A O 1
ATOM 3337 N N . ALA A 1 423 ? 21.877 1.755 -25.266 1.00 92.19 423 ALA A N 1
ATOM 3338 C CA . ALA A 1 423 ? 22.306 1.432 -23.916 1.00 92.19 423 ALA A CA 1
ATOM 3339 C C . ALA A 1 423 ? 23.821 1.232 -23.803 1.00 92.19 423 ALA A C 1
ATOM 3341 O O . ALA A 1 423 ? 24.499 0.824 -24.746 1.00 92.19 423 ALA A O 1
ATOM 3342 N N . LYS A 1 424 ? 24.344 1.516 -22.614 1.00 95.00 424 LYS A N 1
ATOM 3343 C CA . LYS A 1 424 ? 25.770 1.481 -22.292 1.00 95.00 424 LYS A CA 1
ATOM 3344 C C . LYS A 1 424 ? 25.907 0.800 -20.937 1.00 95.00 424 LYS A C 1
ATOM 3346 O O . LYS A 1 424 ? 25.662 1.403 -19.893 1.00 95.00 424 LYS A O 1
ATOM 3351 N N . LEU A 1 425 ? 26.198 -0.490 -20.988 1.00 97.56 425 LEU A N 1
ATOM 3352 C CA . LEU A 1 425 ? 26.141 -1.382 -19.837 1.00 97.56 425 LEU A CA 1
ATOM 3353 C C . LEU A 1 425 ? 27.292 -2.372 -19.920 1.00 97.56 425 LEU A C 1
ATOM 3355 O O . LEU A 1 425 ? 27.568 -2.912 -20.988 1.00 97.56 425 LEU A O 1
ATOM 3359 N N . VAL A 1 426 ? 27.913 -2.655 -18.785 1.00 97.94 426 VAL A N 1
ATOM 3360 C CA . VAL A 1 426 ? 28.841 -3.774 -18.634 1.00 97.94 426 VAL A CA 1
ATOM 3361 C C . VAL A 1 426 ? 28.409 -4.595 -17.435 1.00 97.94 426 VAL A C 1
ATOM 3363 O O . VAL A 1 426 ? 28.140 -4.025 -16.389 1.00 97.94 426 VAL A O 1
ATOM 3366 N N . VAL A 1 427 ? 28.307 -5.914 -17.565 1.00 97.62 427 VAL A N 1
ATOM 3367 C CA . VAL A 1 427 ? 27.976 -6.804 -16.444 1.00 97.62 427 VAL A CA 1
ATOM 3368 C C . VAL A 1 427 ? 29.034 -7.887 -16.346 1.00 97.62 427 VAL A C 1
ATOM 3370 O O . VAL A 1 427 ? 29.269 -8.607 -17.316 1.00 97.62 427 VAL A O 1
ATOM 3373 N N . ALA A 1 428 ? 29.653 -8.001 -15.176 1.00 96.06 428 ALA A N 1
ATOM 3374 C CA . ALA A 1 428 ? 30.526 -9.105 -14.817 1.00 96.06 428 ALA A CA 1
ATOM 3375 C C . ALA A 1 428 ? 29.728 -10.102 -13.965 1.00 96.06 428 ALA A C 1
ATOM 3377 O O . ALA A 1 428 ? 29.238 -9.790 -12.873 1.00 96.06 428 ALA A O 1
ATOM 3378 N N . ASP A 1 429 ? 29.587 -11.318 -14.486 1.00 93.19 429 ASP A N 1
ATOM 3379 C CA . ASP A 1 429 ? 28.881 -12.421 -13.841 1.00 93.19 429 ASP A CA 1
ATOM 3380 C C . ASP A 1 429 ? 27.427 -12.087 -13.462 1.00 93.19 429 ASP A C 1
ATOM 3382 O O . ASP A 1 429 ? 26.646 -11.672 -14.316 1.00 93.19 429 ASP A O 1
ATOM 3386 N N . HIS A 1 430 ? 27.037 -12.352 -12.216 1.00 89.12 430 HIS A N 1
ATOM 3387 C CA . HIS A 1 430 ? 25.727 -12.047 -11.628 1.00 89.12 430 HIS A CA 1
ATOM 3388 C C . HIS A 1 430 ? 25.880 -11.123 -10.408 1.00 89.12 430 HIS A C 1
ATOM 3390 O O . HIS A 1 430 ? 24.978 -11.044 -9.577 1.00 89.12 430 HIS A O 1
ATOM 3396 N N . ARG A 1 431 ? 27.043 -10.461 -10.284 1.00 90.38 431 ARG A N 1
ATOM 3397 C CA . ARG A 1 431 ? 27.426 -9.701 -9.087 1.00 90.38 431 ARG A CA 1
ATOM 3398 C C . ARG A 1 431 ? 27.624 -8.219 -9.344 1.00 90.38 431 ARG A C 1
ATOM 3400 O O . ARG A 1 431 ? 27.146 -7.428 -8.540 1.00 90.38 431 ARG A O 1
ATOM 3407 N N . THR A 1 432 ? 28.282 -7.847 -10.442 1.00 96.06 432 THR A N 1
ATOM 3408 C CA . THR A 1 432 ? 28.670 -6.449 -10.658 1.00 96.06 432 THR A CA 1
ATOM 3409 C C . THR A 1 432 ? 28.195 -5.941 -12.008 1.00 96.06 432 THR A C 1
ATOM 3411 O O . THR A 1 432 ? 28.384 -6.598 -13.033 1.00 96.06 432 THR A O 1
ATOM 3414 N N . ALA A 1 433 ? 27.586 -4.759 -12.022 1.00 97.88 433 ALA A N 1
ATOM 3415 C CA . ALA A 1 433 ? 27.153 -4.078 -13.233 1.00 97.88 433 ALA A CA 1
ATOM 3416 C C . ALA A 1 433 ? 27.654 -2.632 -13.254 1.00 97.88 433 ALA A C 1
ATOM 3418 O O . ALA A 1 433 ? 27.664 -1.955 -12.237 1.00 97.88 433 ALA A O 1
ATOM 3419 N N . PHE A 1 434 ? 28.027 -2.136 -14.426 1.00 98.06 434 PHE A N 1
ATOM 3420 C CA . PHE A 1 434 ? 28.425 -0.758 -14.662 1.00 98.06 434 PHE A CA 1
ATOM 3421 C C . PHE A 1 434 ? 27.519 -0.137 -15.719 1.00 98.06 434 PHE A C 1
ATOM 3423 O O . PHE A 1 434 ? 27.549 -0.525 -16.889 1.00 98.06 434 PHE A O 1
ATOM 3430 N N . VAL A 1 435 ? 26.694 0.815 -15.288 1.00 98.00 435 VAL A N 1
ATOM 3431 C CA . VAL A 1 435 ? 25.737 1.549 -16.125 1.00 98.00 435 VAL A CA 1
ATOM 3432 C C . VAL A 1 435 ? 26.269 2.960 -16.310 1.00 98.00 435 VAL A C 1
ATOM 3434 O O . VAL A 1 435 ? 26.591 3.628 -15.332 1.00 98.00 435 VAL A O 1
ATOM 3437 N N . THR A 1 436 ? 26.397 3.429 -17.549 1.00 95.88 436 THR A N 1
ATOM 3438 C CA . THR A 1 436 ? 27.120 4.683 -17.812 1.00 95.88 436 THR A CA 1
ATOM 3439 C C . THR A 1 436 ? 26.557 5.483 -18.984 1.00 95.88 436 THR A C 1
ATOM 3441 O O . THR A 1 436 ? 25.859 4.960 -19.846 1.00 95.88 436 THR A O 1
ATOM 3444 N N . SER A 1 437 ? 26.884 6.774 -19.047 1.00 93.38 437 SER A N 1
ATOM 3445 C CA . SER A 1 437 ? 26.671 7.624 -20.219 1.00 93.38 437 SER A CA 1
ATOM 3446 C C . SER A 1 437 ? 27.760 7.480 -21.292 1.00 93.38 437 SER A C 1
ATOM 3448 O O . SER A 1 437 ? 27.548 7.966 -22.415 1.00 93.38 437 SER A O 1
ATOM 3450 N N . ARG A 1 438 ? 28.880 6.815 -20.959 1.00 91.38 438 ARG A N 1
ATOM 3451 C CA . ARG A 1 438 ? 30.046 6.532 -21.813 1.00 91.38 438 ARG A CA 1
ATOM 3452 C C . ARG A 1 438 ? 29.838 5.316 -22.694 1.00 91.38 438 ARG A C 1
ATOM 3454 O O . ARG A 1 438 ? 29.402 4.278 -22.224 1.00 91.38 438 ARG A O 1
ATOM 3461 N N . ASN A 1 439 ? 30.229 5.398 -23.964 1.00 91.56 439 ASN A N 1
ATOM 3462 C CA . ASN A 1 439 ? 30.279 4.217 -24.832 1.00 91.56 439 ASN A CA 1
ATOM 3463 C C . ASN A 1 439 ? 31.474 3.329 -24.440 1.00 91.56 439 ASN A C 1
ATOM 3465 O O . ASN A 1 439 ? 32.609 3.762 -24.681 1.00 91.56 439 ASN A O 1
ATOM 3469 N N . PRO A 1 440 ? 31.264 2.106 -23.901 1.00 92.12 440 PRO A N 1
ATOM 3470 C CA . PRO A 1 440 ? 32.365 1.328 -23.326 1.00 92.12 440 PRO A CA 1
ATOM 3471 C C . PRO A 1 440 ? 33.498 1.012 -24.310 1.00 92.12 440 PRO A C 1
ATOM 3473 O O . PRO A 1 440 ? 34.661 1.082 -23.935 1.00 92.12 440 PRO A O 1
ATOM 3476 N N . LEU A 1 441 ? 33.174 0.729 -25.578 1.00 92.31 441 LEU A N 1
ATOM 3477 C CA . LEU A 1 441 ? 34.145 0.286 -26.587 1.00 92.31 441 LEU A CA 1
ATOM 3478 C C . LEU A 1 441 ? 34.323 1.272 -27.753 1.00 92.31 441 LEU A C 1
ATOM 3480 O O . LEU A 1 441 ? 34.818 0.893 -28.816 1.00 92.31 441 LEU A O 1
ATOM 3484 N N . SER A 1 442 ? 33.925 2.540 -27.592 1.00 87.88 442 SER A N 1
ATOM 3485 C CA . SER A 1 442 ? 34.139 3.564 -28.633 1.00 87.88 442 SER A CA 1
ATOM 3486 C C . SER A 1 442 ? 34.542 4.952 -28.136 1.00 87.88 442 SER A C 1
ATOM 3488 O O . SER A 1 442 ? 34.929 5.777 -28.965 1.00 87.88 442 SER A O 1
ATOM 3490 N N . SER A 1 443 ? 34.386 5.251 -26.842 1.00 84.62 443 SER A N 1
ATOM 3491 C CA . SER A 1 443 ? 34.764 6.541 -26.248 1.00 84.62 443 SER A CA 1
ATOM 3492 C C . SER A 1 443 ? 36.185 6.470 -25.693 1.00 84.62 443 SER A C 1
ATOM 3494 O O . SER A 1 443 ? 36.534 5.510 -25.001 1.00 84.62 443 SER A O 1
ATOM 3496 N N . ASP A 1 444 ? 36.984 7.506 -25.947 1.00 75.19 444 ASP A N 1
ATOM 3497 C CA . ASP A 1 444 ? 38.326 7.667 -25.376 1.00 75.19 444 ASP A CA 1
ATOM 3498 C C . ASP A 1 444 ? 38.314 8.276 -23.961 1.00 75.19 444 ASP A C 1
ATOM 3500 O O . ASP A 1 444 ? 39.369 8.410 -23.349 1.00 75.19 444 ASP A O 1
ATOM 3504 N N . GLY A 1 445 ? 37.131 8.595 -23.419 1.00 75.12 445 GLY A N 1
ATOM 3505 C CA . GLY A 1 445 ? 36.968 9.138 -22.067 1.00 75.12 445 GLY A CA 1
ATOM 3506 C C . GLY A 1 445 ? 37.332 10.620 -21.934 1.00 75.12 445 GLY A C 1
ATOM 3507 O O . GLY A 1 445 ? 37.442 11.113 -20.819 1.00 75.12 445 GLY A O 1
ATOM 3508 N N . SER A 1 446 ? 37.506 11.340 -23.048 1.00 77.06 446 SER A N 1
ATOM 3509 C CA . SER A 1 446 ? 37.856 12.772 -23.060 1.00 77.06 446 SER A CA 1
ATOM 3510 C C . SER A 1 446 ? 36.704 13.721 -22.692 1.00 77.06 446 SER A C 1
ATOM 3512 O O . SER A 1 446 ? 36.918 14.922 -22.528 1.00 77.06 446 SER A O 1
ATOM 3514 N N . ARG A 1 447 ? 35.474 13.206 -22.585 1.00 82.69 447 ARG A N 1
ATOM 3515 C CA . ARG A 1 447 ? 34.258 13.972 -22.276 1.00 82.69 447 ARG A CA 1
ATOM 3516 C C . ARG A 1 447 ? 33.860 13.780 -20.814 1.00 82.69 447 ARG A C 1
ATOM 3518 O O . ARG A 1 447 ? 34.114 12.727 -20.238 1.00 82.69 447 ARG A O 1
ATOM 3525 N N . GLY A 1 448 ? 33.182 14.773 -20.241 1.00 84.81 448 GLY A N 1
ATOM 3526 C CA . GLY A 1 448 ? 32.575 14.676 -18.914 1.00 84.81 448 GLY A CA 1
ATOM 3527 C C . GLY A 1 448 ? 31.430 13.668 -18.932 1.00 84.81 448 GLY A C 1
ATOM 3528 O O . GLY A 1 448 ? 30.314 14.004 -19.311 1.00 84.81 448 GLY A O 1
ATOM 3529 N N . GLU A 1 449 ? 31.719 12.416 -18.598 1.00 91.00 449 GLU A N 1
ATOM 3530 C CA . GLU A 1 449 ? 30.770 11.302 -18.579 1.00 91.00 449 GLU A CA 1
ATOM 3531 C C . GLU A 1 449 ? 30.592 10.794 -17.147 1.00 91.00 449 GLU A C 1
ATOM 3533 O O . GLU A 1 449 ? 31.513 10.868 -16.334 1.00 91.00 449 GLU A O 1
ATOM 3538 N N . LEU A 1 450 ? 29.414 10.242 -16.856 1.00 94.00 450 LEU A N 1
ATOM 3539 C CA . LEU A 1 450 ? 29.062 9.727 -15.537 1.00 94.00 450 LEU A CA 1
ATOM 3540 C C . LEU A 1 450 ? 28.564 8.290 -15.657 1.00 94.00 450 LEU A C 1
ATOM 3542 O O . LEU A 1 450 ? 27.813 7.963 -16.579 1.00 94.00 450 LEU A O 1
ATOM 3546 N N . GLY A 1 451 ? 28.977 7.440 -14.728 1.00 96.06 451 GLY A N 1
ATOM 3547 C CA . GLY A 1 451 ? 28.458 6.093 -14.584 1.00 96.06 451 GLY A CA 1
ATOM 3548 C C . GLY A 1 451 ? 28.342 5.686 -13.126 1.00 96.06 451 GLY A C 1
ATOM 3549 O O . GLY A 1 451 ? 28.814 6.378 -12.227 1.00 96.06 451 GLY A O 1
ATOM 3550 N N . VAL A 1 452 ? 27.701 4.547 -12.914 1.00 97.94 452 VAL A N 1
ATOM 3551 C CA . VAL A 1 452 ? 27.541 3.923 -11.607 1.00 97.94 452 VAL A CA 1
ATOM 3552 C C . VAL A 1 452 ? 27.934 2.462 -11.690 1.00 97.94 452 VAL A C 1
ATOM 3554 O O . VAL A 1 452 ? 27.465 1.725 -12.561 1.00 97.94 452 VAL A O 1
ATOM 3557 N N . GLU A 1 453 ? 28.833 2.059 -10.801 1.00 97.88 453 GLU A N 1
ATOM 3558 C CA . GLU A 1 453 ? 29.125 0.658 -10.533 1.00 97.88 453 GLU A CA 1
ATOM 3559 C C . GLU A 1 453 ? 28.189 0.168 -9.429 1.00 97.88 453 GLU A C 1
ATOM 3561 O O . GLU A 1 453 ? 28.031 0.819 -8.397 1.00 97.88 453 GLU A O 1
ATOM 3566 N N . LEU A 1 454 ? 27.549 -0.965 -9.684 1.00 97.75 454 LEU A N 1
ATOM 3567 C CA . LEU A 1 454 ? 26.566 -1.616 -8.838 1.00 97.75 454 LEU A CA 1
ATOM 3568 C C . LEU A 1 454 ? 27.125 -2.975 -8.432 1.00 97.75 454 LEU A C 1
ATOM 3570 O O . LEU A 1 454 ? 27.328 -3.817 -9.308 1.00 97.75 454 LEU A O 1
ATOM 3574 N N . THR A 1 455 ? 27.328 -3.206 -7.138 1.00 96.38 455 THR A N 1
ATOM 3575 C CA . THR A 1 455 ? 27.910 -4.454 -6.619 1.00 96.38 455 THR A CA 1
ATOM 3576 C C . THR A 1 455 ? 26.946 -5.135 -5.653 1.00 96.38 455 THR A C 1
ATOM 3578 O O . THR A 1 455 ? 26.650 -4.617 -4.575 1.00 96.38 455 THR A O 1
ATOM 3581 N N . ALA A 1 456 ? 26.440 -6.308 -6.040 1.00 91.44 456 ALA A N 1
ATOM 3582 C CA . ALA A 1 456 ? 25.573 -7.135 -5.208 1.00 91.44 456 ALA A CA 1
ATOM 3583 C C . ALA A 1 456 ? 26.352 -7.761 -4.039 1.00 91.44 456 ALA A C 1
ATOM 3585 O O . ALA A 1 456 ? 27.473 -8.253 -4.212 1.00 91.44 456 ALA A O 1
ATOM 3586 N N . ARG A 1 457 ? 25.731 -7.781 -2.856 1.00 85.06 457 ARG A N 1
ATOM 3587 C CA . ARG A 1 457 ? 26.254 -8.427 -1.643 1.00 85.06 457 ARG A CA 1
ATOM 3588 C C . ARG A 1 457 ? 25.504 -9.733 -1.397 1.00 85.06 457 ARG A C 1
ATOM 3590 O O . ARG A 1 457 ? 24.433 -9.958 -1.952 1.00 85.06 457 ARG A O 1
ATOM 3597 N N . ASP A 1 458 ? 26.052 -10.600 -0.555 1.00 72.94 458 ASP A N 1
ATOM 3598 C CA . ASP A 1 458 ? 25.384 -11.860 -0.228 1.00 72.94 458 ASP A CA 1
ATOM 3599 C C . ASP A 1 458 ? 24.026 -11.567 0.445 1.00 72.94 458 ASP A C 1
ATOM 3601 O O . ASP A 1 458 ? 23.965 -11.024 1.549 1.00 72.94 458 ASP A O 1
ATOM 3605 N N . GLY A 1 459 ? 22.931 -11.895 -0.249 1.00 70.69 459 GLY A N 1
ATOM 3606 C CA . GLY A 1 459 ? 21.555 -11.681 0.215 1.00 70.69 459 GLY A CA 1
ATOM 3607 C C . GLY A 1 459 ? 20.859 -10.395 -0.260 1.00 70.69 459 GLY A C 1
ATOM 3608 O O . GLY A 1 459 ? 19.658 -10.275 -0.028 1.00 70.69 459 GLY A O 1
ATOM 3609 N N . THR A 1 460 ? 21.537 -9.462 -0.945 1.00 81.94 460 THR A N 1
ATOM 3610 C CA . THR A 1 460 ? 20.916 -8.231 -1.490 1.00 81.94 460 THR A CA 1
ATOM 3611 C C . THR A 1 460 ? 21.518 -7.802 -2.839 1.00 81.94 460 THR A C 1
ATOM 3613 O O . THR A 1 460 ? 22.680 -8.059 -3.150 1.00 81.94 460 THR A O 1
ATOM 3616 N N . GLY A 1 461 ? 20.725 -7.155 -3.698 1.00 84.50 461 GLY A N 1
ATOM 3617 C CA . GLY A 1 461 ? 21.214 -6.530 -4.936 1.00 84.50 461 GLY A CA 1
ATOM 3618 C C . GLY A 1 461 ? 21.347 -7.466 -6.143 1.00 84.50 461 GLY A C 1
ATOM 3619 O O . GLY A 1 461 ? 21.307 -6.998 -7.281 1.00 84.50 461 GLY A O 1
ATOM 3620 N N . GLU A 1 462 ? 21.390 -8.789 -5.947 1.00 88.94 462 GLU A N 1
ATOM 3621 C CA . GLU A 1 462 ? 21.391 -9.774 -7.046 1.00 88.94 462 GLU A CA 1
ATOM 3622 C C . GLU A 1 462 ? 20.181 -9.610 -7.980 1.00 88.94 462 GLU A C 1
ATOM 3624 O O . GLU A 1 462 ? 20.289 -9.796 -9.193 1.00 88.94 462 GLU A O 1
ATOM 3629 N N . THR A 1 463 ? 19.024 -9.218 -7.429 1.00 88.94 463 THR A N 1
ATOM 3630 C CA . THR A 1 463 ? 17.817 -8.920 -8.211 1.00 88.94 463 THR A CA 1
ATOM 3631 C C . THR A 1 463 ? 18.063 -7.799 -9.220 1.00 88.94 463 THR A C 1
ATOM 3633 O O . THR A 1 463 ? 17.610 -7.916 -10.355 1.00 88.94 463 THR A O 1
ATOM 3636 N N . VAL A 1 464 ? 18.819 -6.760 -8.857 1.00 92.06 464 VAL A N 1
ATOM 3637 C CA . VAL A 1 464 ? 19.122 -5.627 -9.747 1.00 92.06 464 VAL A CA 1
ATOM 3638 C C . VAL A 1 464 ? 19.974 -6.088 -10.928 1.00 92.06 464 VAL A C 1
ATOM 3640 O O . VAL A 1 464 ? 19.637 -5.828 -12.083 1.00 92.06 464 VAL A O 1
ATOM 3643 N N . VAL A 1 465 ? 21.056 -6.825 -10.654 1.00 94.94 465 VAL A N 1
ATOM 3644 C CA . VAL A 1 465 ? 21.956 -7.342 -11.699 1.00 94.94 465 VAL A CA 1
ATOM 3645 C C . VAL A 1 465 ? 21.225 -8.337 -12.602 1.00 94.94 465 VAL A C 1
ATOM 3647 O O . VAL A 1 465 ? 21.381 -8.300 -13.824 1.00 94.94 465 VAL A O 1
ATOM 3650 N N . ARG A 1 466 ? 20.363 -9.182 -12.026 1.00 92.62 466 ARG A N 1
ATOM 3651 C CA . ARG A 1 466 ? 19.490 -10.088 -12.778 1.00 92.62 466 ARG A CA 1
ATOM 3652 C C . ARG A 1 466 ? 18.535 -9.334 -13.699 1.00 92.62 466 ARG A C 1
ATOM 3654 O O . ARG A 1 466 ? 18.462 -9.694 -14.866 1.00 92.62 466 ARG A O 1
ATOM 3661 N N . GLU A 1 467 ? 17.839 -8.303 -13.216 1.00 90.94 467 GLU A N 1
ATOM 3662 C CA . GLU A 1 467 ? 16.920 -7.498 -14.038 1.00 90.94 467 GLU A CA 1
ATOM 3663 C C . GLU A 1 467 ? 17.664 -6.823 -15.215 1.00 90.94 467 GLU A C 1
ATOM 3665 O O . GLU A 1 467 ? 17.142 -6.779 -16.331 1.00 90.94 467 GLU A O 1
ATOM 3670 N N . LEU A 1 468 ? 18.910 -6.370 -15.012 1.00 95.19 468 LEU A N 1
ATOM 3671 C CA . LEU A 1 468 ? 19.766 -5.846 -16.089 1.00 95.19 468 LEU A CA 1
ATOM 3672 C C . LEU A 1 468 ? 20.139 -6.930 -17.115 1.00 95.19 468 LEU A C 1
ATOM 3674 O O . LEU A 1 468 ? 20.058 -6.694 -18.320 1.00 95.19 468 LEU A O 1
ATOM 3678 N N . LEU A 1 469 ? 20.518 -8.128 -16.666 1.00 94.31 469 LEU A N 1
ATOM 3679 C CA . LEU A 1 469 ? 20.822 -9.261 -17.549 1.00 94.31 469 LEU A CA 1
ATOM 3680 C C . LEU A 1 469 ? 19.574 -9.771 -18.291 1.00 94.31 469 LEU A C 1
ATOM 3682 O O . LEU A 1 469 ? 19.663 -10.132 -19.466 1.00 94.31 469 LEU A O 1
ATOM 3686 N N . ASP A 1 470 ? 18.408 -9.777 -17.642 1.00 89.50 470 ASP A N 1
ATOM 3687 C CA . ASP A 1 470 ? 17.126 -10.117 -18.265 1.00 89.50 470 ASP A CA 1
ATOM 3688 C C . ASP A 1 470 ? 16.792 -9.102 -19.368 1.00 89.50 470 ASP A C 1
ATOM 3690 O O . ASP A 1 470 ? 16.417 -9.497 -20.474 1.00 89.50 470 ASP A O 1
ATOM 3694 N N . TRP A 1 471 ? 17.025 -7.805 -19.130 1.00 91.94 471 TRP A N 1
ATOM 3695 C CA . TRP A 1 471 ? 16.920 -6.790 -20.179 1.00 91.94 471 TRP A CA 1
ATOM 3696 C C . TRP A 1 471 ? 17.880 -7.075 -21.345 1.00 91.94 471 TRP A C 1
ATOM 3698 O O . TRP A 1 471 ? 17.450 -7.063 -22.501 1.00 91.94 471 TRP A O 1
ATOM 3708 N N . VAL A 1 472 ? 19.143 -7.435 -21.079 1.00 91.12 472 VAL A N 1
ATOM 3709 C CA . VAL A 1 472 ? 20.100 -7.802 -22.142 1.00 91.12 472 VAL A CA 1
ATOM 3710 C C . VAL A 1 472 ? 19.564 -8.955 -22.993 1.00 91.12 472 VAL A C 1
ATOM 3712 O O . VAL A 1 472 ? 19.643 -8.891 -24.220 1.00 91.12 472 VAL A O 1
ATOM 3715 N N . ARG A 1 473 ? 18.962 -9.987 -22.384 1.00 87.94 473 ARG A N 1
ATOM 3716 C CA . ARG A 1 473 ? 18.354 -11.105 -23.134 1.00 87.94 473 ARG A CA 1
ATOM 3717 C C . ARG A 1 473 ? 17.278 -10.646 -24.106 1.00 87.94 473 ARG A C 1
ATOM 3719 O O . ARG A 1 473 ? 17.152 -11.234 -25.176 1.00 87.94 473 ARG A O 1
ATOM 3726 N N . THR A 1 474 ? 16.520 -9.612 -23.749 1.00 82.50 474 THR A N 1
ATOM 3727 C CA . THR A 1 474 ? 15.505 -9.034 -24.641 1.00 82.50 474 THR A CA 1
ATOM 3728 C C . THR A 1 474 ? 16.101 -8.163 -25.746 1.00 82.50 474 THR A C 1
ATOM 3730 O O . THR A 1 474 ? 15.530 -8.094 -26.832 1.00 82.50 474 THR A O 1
ATOM 3733 N N . ALA A 1 475 ? 17.256 -7.537 -25.499 1.00 83.94 475 ALA A N 1
ATOM 3734 C CA . ALA A 1 475 ? 17.943 -6.683 -26.466 1.00 83.94 475 ALA A CA 1
ATOM 3735 C C . ALA A 1 475 ? 18.709 -7.480 -27.540 1.00 83.94 475 ALA A C 1
ATOM 3737 O O . ALA A 1 475 ? 18.900 -6.995 -28.655 1.00 83.94 475 ALA A O 1
ATOM 3738 N N . VAL A 1 476 ? 19.147 -8.707 -27.237 1.00 83.38 476 VAL A N 1
ATOM 3739 C CA . VAL A 1 476 ? 19.871 -9.555 -28.195 1.00 83.38 476 VAL A CA 1
ATOM 3740 C C . VAL A 1 476 ? 18.918 -10.063 -29.297 1.00 83.38 476 VAL A C 1
ATOM 3742 O O . VAL A 1 476 ? 17.953 -10.764 -28.995 1.00 83.38 476 VAL A O 1
ATOM 3745 N N . PRO A 1 477 ? 19.188 -9.788 -30.590 1.00 77.75 477 PRO A N 1
ATOM 3746 C CA . PRO A 1 477 ? 18.227 -10.043 -31.669 1.00 77.75 477 PRO A CA 1
ATOM 3747 C C . PRO A 1 477 ? 18.040 -11.528 -32.021 1.00 77.75 477 PRO A C 1
ATOM 3749 O O . PRO A 1 477 ? 16.985 -11.912 -32.520 1.00 77.75 477 PRO A O 1
ATOM 3752 N N . SER A 1 478 ? 19.046 -12.375 -31.775 1.00 78.81 478 SER A N 1
ATOM 3753 C CA . SER A 1 478 ? 18.960 -13.822 -32.015 1.00 78.81 478 SER A CA 1
ATOM 3754 C C . SER A 1 478 ? 18.551 -14.556 -30.743 1.00 78.81 478 SER A C 1
ATOM 3756 O O . SER A 1 478 ? 19.210 -14.410 -29.713 1.00 78.81 478 SER A O 1
ATOM 3758 N N . TYR A 1 479 ? 17.524 -15.406 -30.834 1.00 76.12 479 TYR A N 1
ATOM 3759 C CA . TYR A 1 479 ? 17.105 -16.269 -29.727 1.00 76.12 479 TYR A CA 1
ATOM 3760 C C . TYR A 1 479 ? 18.242 -17.182 -29.241 1.00 76.12 479 TYR A C 1
ATOM 3762 O O . TYR A 1 479 ? 18.419 -17.358 -28.042 1.00 76.12 479 TYR A O 1
ATOM 3770 N N . GLU A 1 480 ? 19.062 -17.718 -30.149 1.00 78.81 480 GLU A N 1
ATOM 3771 C CA . GLU A 1 480 ? 20.208 -18.564 -29.785 1.00 78.81 480 GLU A CA 1
ATOM 3772 C C . GLU A 1 480 ? 21.221 -17.789 -28.932 1.00 78.81 480 GLU A C 1
ATOM 3774 O O . GLU A 1 480 ? 21.635 -18.249 -27.869 1.00 78.81 480 GLU A O 1
ATOM 3779 N N . HIS A 1 481 ? 21.566 -16.570 -29.353 1.00 82.44 481 HIS A N 1
ATOM 3780 C CA . HIS A 1 481 ? 22.476 -15.711 -28.603 1.00 82.44 481 HIS A CA 1
ATOM 3781 C C . HIS A 1 481 ? 21.841 -15.232 -27.288 1.00 82.44 481 HIS A C 1
ATOM 3783 O O . HIS A 1 481 ? 22.537 -15.155 -26.282 1.00 82.44 481 HIS A O 1
ATOM 3789 N N . SER A 1 482 ? 20.531 -14.981 -27.221 1.00 83.06 482 SER A N 1
ATOM 3790 C CA . SER A 1 482 ? 19.885 -14.571 -25.966 1.00 83.06 482 SER A CA 1
ATOM 3791 C C . SER A 1 482 ? 19.842 -15.686 -24.915 1.00 83.06 482 SER A C 1
ATOM 3793 O O . SER A 1 482 ? 19.812 -15.395 -23.720 1.00 83.06 482 SER A O 1
ATOM 3795 N N . GLN A 1 483 ? 19.884 -16.963 -25.318 1.00 83.31 483 GLN A N 1
ATOM 3796 C CA . GLN A 1 483 ? 20.018 -18.090 -24.384 1.00 83.31 483 GLN A CA 1
ATOM 3797 C C . GLN A 1 483 ? 21.428 -18.230 -23.791 1.00 83.31 483 GLN A C 1
ATOM 3799 O O . GLN A 1 483 ? 21.588 -18.888 -22.766 1.00 83.31 483 GLN A O 1
ATOM 3804 N N . THR A 1 484 ? 22.447 -17.611 -24.393 1.00 84.50 484 THR A N 1
ATOM 3805 C CA . THR A 1 484 ? 23.820 -17.651 -23.853 1.00 84.50 484 THR A CA 1
ATOM 3806 C C . THR A 1 484 ? 24.056 -16.690 -22.689 1.00 84.50 484 THR A C 1
ATOM 3808 O O . THR A 1 484 ? 24.963 -16.923 -21.891 1.00 84.50 484 THR A O 1
ATOM 3811 N N . VAL A 1 485 ? 23.228 -15.649 -22.550 1.00 89.06 485 VAL A N 1
ATOM 3812 C CA . VAL A 1 485 ? 23.286 -14.718 -21.416 1.00 89.06 485 VAL A CA 1
ATOM 3813 C C . VAL A 1 485 ? 22.709 -15.413 -20.186 1.00 89.06 485 VAL A C 1
ATOM 3815 O O . VAL A 1 485 ? 21.527 -15.769 -20.149 1.00 89.06 485 VAL A O 1
ATOM 3818 N N . ARG A 1 486 ? 23.536 -15.605 -19.158 1.00 88.06 486 ARG A N 1
ATOM 3819 C CA . ARG A 1 486 ? 23.119 -16.274 -17.922 1.00 88.06 486 ARG A CA 1
ATOM 3820 C C . ARG A 1 486 ? 22.525 -15.245 -16.973 1.00 88.06 486 ARG A C 1
ATOM 3822 O O . ARG A 1 486 ? 23.206 -14.311 -16.580 1.00 88.06 486 ARG A O 1
ATOM 3829 N N . THR A 1 487 ? 21.270 -15.419 -16.573 1.00 86.62 487 THR A N 1
ATOM 3830 C CA . THR A 1 487 ? 20.601 -14.498 -15.629 1.00 86.62 487 THR A CA 1
ATOM 3831 C C . THR A 1 487 ? 20.547 -15.034 -14.202 1.00 86.62 487 THR A C 1
ATOM 3833 O O . THR A 1 487 ? 20.085 -14.353 -13.292 1.00 86.62 487 THR A O 1
ATOM 3836 N N . ARG A 1 488 ? 21.029 -16.263 -13.983 1.00 80.94 488 ARG A N 1
ATOM 3837 C CA . ARG A 1 488 ? 21.130 -16.902 -12.669 1.00 80.94 488 ARG A CA 1
ATOM 3838 C C . ARG A 1 488 ? 22.497 -17.572 -12.507 1.00 80.94 488 ARG A C 1
ATOM 3840 O O . ARG A 1 488 ? 23.038 -18.054 -13.509 1.00 80.94 488 ARG A O 1
ATOM 3847 N N . PRO A 1 489 ? 23.038 -17.637 -11.279 1.00 70.50 489 PRO A N 1
ATOM 3848 C CA . PRO A 1 489 ? 24.237 -18.415 -10.993 1.00 70.50 489 PRO A CA 1
ATOM 3849 C C . PRO A 1 489 ? 24.025 -19.906 -11.292 1.00 70.50 489 PRO A C 1
ATOM 3851 O O . PRO A 1 489 ? 22.911 -20.428 -11.200 1.00 70.50 489 PRO A O 1
ATOM 3854 N N . VAL A 1 490 ? 25.104 -20.606 -11.647 1.00 62.69 490 VAL A N 1
ATOM 3855 C CA . VAL A 1 490 ? 25.097 -22.069 -11.801 1.00 62.69 490 VAL A CA 1
ATOM 3856 C C . VAL A 1 490 ? 24.929 -22.699 -10.414 1.00 62.69 490 VAL A C 1
ATOM 3858 O O . VAL A 1 490 ? 25.695 -22.395 -9.504 1.00 62.69 490 VAL A O 1
ATOM 3861 N N . SER A 1 491 ? 23.910 -23.545 -10.243 1.00 48.56 491 SER A N 1
ATOM 3862 C CA . SER A 1 491 ? 23.539 -24.165 -8.964 1.00 48.56 491 SER A CA 1
ATOM 3863 C C . SER A 1 491 ? 24.715 -24.927 -8.334 1.00 48.56 491 SER A C 1
ATOM 3865 O O . SER A 1 491 ? 25.261 -25.827 -8.971 1.00 48.56 491 SER A O 1
ATOM 3867 N N . GLY A 1 492 ? 25.088 -24.596 -7.089 1.00 46.09 492 GLY A N 1
ATOM 3868 C CA . GLY A 1 492 ? 26.156 -25.314 -6.377 1.00 46.09 492 GLY A CA 1
ATOM 3869 C C . GLY A 1 492 ? 26.660 -24.721 -5.056 1.00 46.09 492 GLY A C 1
ATOM 3870 O O . GLY A 1 492 ? 27.255 -25.458 -4.277 1.00 46.09 492 GLY A O 1
ATOM 3871 N N . THR A 1 493 ? 26.408 -23.449 -4.748 1.00 37.94 493 THR A N 1
ATOM 3872 C CA . THR A 1 493 ? 26.774 -22.856 -3.449 1.00 37.94 493 THR A CA 1
ATOM 3873 C C . THR A 1 493 ? 25.516 -22.533 -2.641 1.00 37.94 493 THR A C 1
ATOM 3875 O O . THR A 1 493 ? 24.732 -21.686 -3.069 1.00 37.94 493 THR A O 1
ATOM 3878 N N . PRO A 1 494 ? 25.280 -23.197 -1.494 1.00 37.22 494 PRO A N 1
ATOM 3879 C CA . PRO A 1 494 ? 24.284 -22.740 -0.536 1.00 37.22 494 PRO A CA 1
ATOM 3880 C C . PRO A 1 494 ? 24.719 -21.359 -0.039 1.00 37.22 494 PRO A C 1
ATOM 3882 O O . PRO A 1 494 ? 25.819 -21.226 0.498 1.00 37.22 494 PRO A O 1
ATOM 3885 N N . SER A 1 495 ? 23.886 -20.337 -0.235 1.00 40.47 495 SER A N 1
ATOM 3886 C CA . SER A 1 495 ? 24.099 -19.051 0.432 1.00 40.47 495 SER A CA 1
ATOM 3887 C C . SER A 1 495 ? 23.983 -19.268 1.944 1.00 40.47 495 SER A C 1
ATOM 3889 O O . SER A 1 495 ? 23.029 -19.924 2.377 1.00 40.47 495 SER A O 1
ATOM 3891 N N . PRO A 1 496 ? 24.935 -18.774 2.753 1.00 38.59 496 PRO A N 1
ATOM 3892 C CA . PRO A 1 496 ? 24.843 -18.879 4.197 1.00 38.59 496 PRO A CA 1
ATOM 3893 C C . PRO A 1 496 ? 23.595 -18.143 4.686 1.00 38.59 496 PRO A C 1
ATOM 3895 O O . PRO A 1 496 ? 23.211 -17.093 4.178 1.00 38.59 496 PRO A O 1
ATOM 3898 N N . THR A 1 497 ? 22.959 -18.752 5.674 1.00 41.34 497 THR A N 1
ATOM 3899 C CA . THR A 1 497 ? 21.753 -18.340 6.385 1.00 41.34 497 THR A CA 1
ATOM 3900 C C . THR A 1 497 ? 21.918 -16.940 7.001 1.00 41.34 497 THR A C 1
ATOM 3902 O O . THR A 1 497 ? 22.232 -16.799 8.175 1.00 41.34 497 THR A O 1
ATOM 3905 N N . THR A 1 498 ? 21.718 -15.878 6.218 1.00 46.59 498 THR A N 1
ATOM 3906 C CA . THR A 1 498 ? 21.566 -14.485 6.699 1.00 46.59 498 THR A CA 1
ATOM 3907 C C . THR A 1 498 ? 20.099 -14.036 6.738 1.00 46.59 498 THR A C 1
ATOM 3909 O O . THR A 1 498 ? 19.809 -12.861 6.958 1.00 46.59 498 THR A O 1
ATOM 3912 N N . ALA A 1 499 ? 19.163 -14.975 6.548 1.00 49.00 499 ALA A N 1
ATOM 3913 C CA . ALA A 1 499 ? 17.734 -14.722 6.359 1.00 49.00 499 ALA A CA 1
ATOM 3914 C C . ALA A 1 499 ? 17.069 -13.927 7.502 1.00 49.00 499 ALA A C 1
ATOM 3916 O O . ALA A 1 499 ? 16.213 -13.093 7.228 1.00 49.00 499 ALA A O 1
ATOM 3917 N N . GLU A 1 500 ? 17.494 -14.097 8.759 1.00 50.19 500 GLU A N 1
ATOM 3918 C CA . GLU A 1 500 ? 16.810 -13.466 9.902 1.00 50.19 500 GLU A CA 1
ATOM 3919 C C . GLU A 1 500 ? 16.992 -11.939 9.997 1.00 50.19 500 GLU A C 1
ATOM 3921 O O . GLU A 1 500 ? 16.145 -11.263 10.572 1.00 50.19 500 GLU A O 1
ATOM 3926 N N . VAL A 1 501 ? 18.047 -11.352 9.412 1.00 54.84 501 VAL A N 1
ATOM 3927 C CA . VAL A 1 501 ? 18.317 -9.897 9.532 1.00 54.84 501 VAL A CA 1
ATOM 3928 C C . VAL A 1 501 ? 17.570 -9.071 8.465 1.00 54.84 501 VAL A C 1
ATOM 3930 O O . VAL A 1 501 ? 17.467 -7.845 8.558 1.00 54.84 501 VAL A O 1
ATOM 3933 N N . ASN A 1 502 ? 17.013 -9.727 7.443 1.00 66.56 502 ASN A N 1
ATOM 3934 C CA . ASN A 1 502 ? 16.486 -9.072 6.243 1.00 66.56 502 ASN A CA 1
ATOM 3935 C C . ASN A 1 502 ? 14.977 -9.238 6.016 1.00 66.56 502 ASN A C 1
ATOM 3937 O O . ASN A 1 502 ? 14.455 -8.658 5.062 1.00 66.56 502 ASN A O 1
ATOM 3941 N N . GLU A 1 503 ? 14.265 -9.958 6.884 1.00 77.81 503 GLU A N 1
ATOM 3942 C CA . GLU A 1 503 ? 12.811 -10.085 6.772 1.00 77.81 503 GLU A CA 1
ATOM 3943 C C . GLU A 1 503 ? 12.072 -8.887 7.387 1.00 77.81 503 GLU A C 1
ATOM 3945 O O . GLU A 1 503 ? 12.413 -8.450 8.492 1.00 77.81 503 GLU A O 1
ATOM 3950 N N . PRO A 1 504 ? 11.057 -8.332 6.698 1.00 81.94 504 PRO A N 1
ATOM 3951 C CA . PRO A 1 504 ? 10.246 -7.271 7.271 1.00 81.94 504 PRO A CA 1
ATOM 3952 C C . PRO A 1 504 ? 9.444 -7.768 8.485 1.00 81.94 504 PRO A C 1
ATOM 3954 O O . PRO A 1 504 ? 9.117 -8.954 8.576 1.00 81.94 504 PRO A O 1
ATOM 3957 N N . PRO A 1 505 ? 9.066 -6.868 9.410 1.00 83.44 505 PRO A N 1
ATOM 3958 C CA . PRO A 1 505 ? 8.222 -7.229 10.544 1.00 83.44 505 PRO A CA 1
ATOM 3959 C C . PRO A 1 505 ? 6.871 -7.779 10.071 1.00 83.44 505 PRO A C 1
ATOM 3961 O O . PRO A 1 505 ? 6.197 -7.147 9.261 1.00 83.44 505 PRO A O 1
ATOM 3964 N N . SER A 1 506 ? 6.429 -8.913 10.617 1.00 77.56 506 SER A N 1
ATOM 3965 C CA . SER A 1 506 ? 5.105 -9.466 10.306 1.00 77.56 506 SER A CA 1
ATOM 3966 C C . SER A 1 506 ? 4.004 -8.818 11.165 1.00 77.56 506 SER A C 1
ATOM 3968 O O . SER A 1 506 ? 4.157 -8.740 12.393 1.00 77.56 506 SER A O 1
ATOM 3970 N N . PRO A 1 507 ? 2.877 -8.377 10.573 1.00 75.38 507 PRO A N 1
ATOM 3971 C CA . PRO A 1 507 ? 1.703 -7.913 11.304 1.00 75.38 507 PRO A CA 1
ATOM 3972 C C . PRO A 1 507 ? 0.879 -9.120 11.783 1.00 75.38 507 PRO A C 1
ATOM 3974 O O . PRO A 1 507 ? -0.184 -9.416 11.245 1.00 75.38 507 PRO A O 1
ATOM 3977 N N . ALA A 1 508 ? 1.358 -9.858 12.785 1.00 74.88 508 ALA A N 1
ATOM 3978 C CA . ALA A 1 508 ? 0.577 -10.920 13.432 1.00 74.88 508 ALA A CA 1
ATOM 3979 C C . ALA A 1 508 ? -0.493 -10.324 14.378 1.00 74.88 508 ALA A C 1
ATOM 3981 O O . ALA A 1 508 ? -0.461 -10.523 15.592 1.00 74.88 508 ALA A O 1
ATOM 3982 N N . ILE A 1 509 ? -1.409 -9.526 13.823 1.00 82.12 509 ILE A N 1
ATOM 3983 C CA . ILE A 1 509 ? -2.443 -8.779 14.550 1.00 82.12 509 ILE A CA 1
ATOM 3984 C C . ILE A 1 509 ? -3.806 -9.348 14.149 1.00 82.12 509 ILE A C 1
ATOM 3986 O O . ILE A 1 509 ? -4.099 -9.448 12.959 1.00 82.12 509 ILE A O 1
ATOM 3990 N N . GLY A 1 510 ? -4.625 -9.741 15.127 1.00 78.88 510 GLY A N 1
ATOM 3991 C CA . GLY A 1 510 ? -5.992 -10.223 14.899 1.00 78.88 510 GLY A CA 1
ATOM 3992 C C . GLY A 1 510 ? -7.022 -9.082 14.848 1.00 78.88 510 GLY A C 1
ATOM 3993 O O . GLY A 1 510 ? -6.724 -7.969 15.293 1.00 78.88 510 GLY A O 1
ATOM 3994 N N . PRO A 1 511 ? -8.228 -9.313 14.296 1.00 79.81 511 PRO A N 1
ATOM 3995 C CA . PRO A 1 511 ? -9.323 -8.350 14.386 1.00 79.81 511 PRO A CA 1
ATOM 3996 C C . PRO A 1 511 ? -9.847 -8.249 15.829 1.00 79.81 511 PRO A C 1
ATOM 3998 O O . PRO A 1 511 ? -9.860 -9.260 16.531 1.00 79.81 511 PRO A O 1
ATOM 4001 N N . PRO A 1 512 ? -10.335 -7.074 16.266 1.00 76.38 512 PRO A N 1
ATOM 4002 C CA . PRO A 1 512 ? -11.067 -6.965 17.523 1.00 76.38 512 PRO A CA 1
ATOM 4003 C C . PRO A 1 512 ? -12.454 -7.622 17.375 1.00 76.38 512 PRO A C 1
ATOM 4005 O O . PRO A 1 512 ? -13.041 -7.584 16.290 1.00 76.38 512 PRO A O 1
ATOM 4008 N N . GLU A 1 513 ? -12.991 -8.216 18.444 1.00 71.44 513 GLU A N 1
ATOM 4009 C CA . GLU A 1 513 ? -14.353 -8.784 18.446 1.00 71.44 513 GLU A CA 1
ATOM 4010 C C . GLU A 1 513 ? -15.419 -7.671 18.342 1.00 71.44 513 GLU A C 1
ATOM 4012 O O . GLU A 1 513 ? -15.354 -6.678 19.061 1.00 71.44 513 GLU A O 1
ATOM 4017 N N . GLU A 1 514 ? -16.399 -7.793 17.437 1.00 66.06 514 GLU A N 1
ATOM 4018 C CA . GLU A 1 514 ? -17.338 -6.690 17.137 1.00 66.06 514 GLU A CA 1
ATOM 4019 C C . GLU A 1 514 ? -18.436 -6.496 18.198 1.00 66.06 514 GLU A C 1
ATOM 4021 O O . GLU A 1 514 ? -18.824 -5.355 18.453 1.00 66.06 514 GLU A O 1
ATOM 4026 N N . ASP A 1 515 ? -18.884 -7.577 18.846 1.00 54.50 515 ASP A N 1
ATOM 4027 C CA . ASP A 1 515 ? -20.063 -7.574 19.730 1.00 54.50 515 ASP A CA 1
ATOM 4028 C C . ASP A 1 515 ? -19.721 -7.535 21.239 1.00 54.50 515 ASP A C 1
ATOM 4030 O O . ASP A 1 515 ? -20.605 -7.324 22.069 1.00 54.50 515 ASP A O 1
ATOM 4034 N N . SER A 1 516 ? -18.446 -7.715 21.607 1.00 54.59 516 SER A N 1
ATOM 4035 C CA . SER A 1 516 ? -17.976 -7.921 22.994 1.00 54.59 516 SER A CA 1
ATOM 4036 C C . SER A 1 516 ? -16.722 -7.120 23.374 1.00 54.59 516 SER A C 1
ATOM 4038 O O . SER A 1 516 ? -16.367 -7.078 24.556 1.00 54.59 516 SER A O 1
ATOM 4040 N N . ALA A 1 517 ? -16.020 -6.498 22.416 1.00 59.47 517 ALA A N 1
ATOM 4041 C CA . ALA A 1 517 ? -14.761 -5.814 22.708 1.00 59.47 517 ALA A CA 1
ATOM 4042 C C . ALA A 1 517 ? -14.992 -4.557 23.556 1.00 59.47 517 ALA A C 1
ATOM 4044 O O . ALA A 1 517 ? -15.590 -3.580 23.096 1.00 59.47 517 ALA A O 1
ATOM 4045 N N . SER A 1 518 ? -14.452 -4.572 24.778 1.00 66.88 518 SER A N 1
ATOM 4046 C CA . SER A 1 518 ? -14.361 -3.386 25.630 1.00 66.88 518 SER A CA 1
ATOM 4047 C C . SER A 1 518 ? -13.502 -2.301 24.973 1.00 66.88 518 SER A C 1
ATOM 4049 O O . SER A 1 518 ? -12.649 -2.590 24.127 1.00 66.88 518 SER A O 1
ATOM 4051 N N . ASP A 1 519 ? -13.667 -1.045 25.394 1.00 72.62 519 ASP A N 1
ATOM 4052 C CA . ASP A 1 519 ? -12.821 0.062 24.925 1.00 72.62 519 ASP A CA 1
ATOM 4053 C C . ASP A 1 519 ? -11.325 -0.230 25.148 1.00 72.62 519 ASP A C 1
ATOM 4055 O O . ASP A 1 519 ? -10.489 0.113 24.311 1.00 72.62 519 ASP A O 1
ATOM 4059 N N . THR A 1 520 ? -10.978 -0.972 26.207 1.00 71.31 520 THR A N 1
ATOM 4060 C CA . THR A 1 520 ? -9.627 -1.515 26.418 1.00 71.31 520 THR A CA 1
ATOM 4061 C C . THR A 1 520 ? -9.173 -2.432 25.280 1.00 71.31 520 THR A C 1
ATOM 4063 O O . THR A 1 520 ? -8.073 -2.244 24.766 1.00 71.31 520 THR A O 1
ATOM 4066 N N . ALA A 1 521 ? -9.988 -3.397 24.846 1.00 73.62 521 ALA A N 1
ATOM 4067 C CA . ALA A 1 521 ? -9.614 -4.306 23.759 1.00 73.62 521 ALA A CA 1
ATOM 4068 C C . ALA A 1 521 ? -9.363 -3.550 22.439 1.00 73.62 521 ALA A C 1
ATOM 4070 O O . ALA A 1 521 ? -8.425 -3.867 21.707 1.00 73.62 521 ALA A O 1
ATOM 4071 N N . VAL A 1 522 ? -10.141 -2.495 22.168 1.00 80.19 522 VAL A N 1
ATOM 4072 C CA . VAL A 1 522 ? -9.946 -1.619 20.999 1.00 80.19 522 VAL A CA 1
ATOM 4073 C C . VAL A 1 522 ? -8.655 -0.804 21.118 1.00 80.19 522 VAL A C 1
ATOM 4075 O O . VAL A 1 522 ? -7.902 -0.718 20.146 1.00 80.19 522 VAL A O 1
ATOM 4078 N N . ARG A 1 523 ? -8.364 -0.237 22.300 1.00 80.06 523 ARG A N 1
ATOM 4079 C CA . ARG A 1 523 ? -7.105 0.483 22.569 1.00 80.06 523 ARG A CA 1
ATOM 4080 C C . ARG A 1 523 ? -5.886 -0.417 22.355 1.00 80.06 523 ARG A C 1
ATOM 4082 O O . ARG A 1 523 ? -4.937 0.005 21.700 1.00 80.06 523 ARG A O 1
ATOM 4089 N N . LEU A 1 524 ? -5.927 -1.653 22.853 1.00 76.31 524 LEU A N 1
ATOM 4090 C CA . LEU A 1 524 ? -4.836 -2.622 22.702 1.00 76.31 524 LEU A CA 1
ATOM 4091 C C . LEU A 1 524 ? -4.634 -3.032 21.238 1.00 76.31 524 LEU A C 1
ATOM 4093 O O . LEU A 1 524 ? -3.509 -2.988 20.746 1.00 76.31 524 LEU A O 1
ATOM 4097 N N . TRP A 1 525 ? -5.718 -3.326 20.513 1.00 85.44 525 TRP A N 1
ATOM 4098 C CA . TRP A 1 525 ? -5.663 -3.609 19.076 1.00 85.44 525 TRP A CA 1
ATOM 4099 C C . TRP A 1 525 ? -5.051 -2.453 18.269 1.00 85.44 525 TRP A C 1
ATOM 4101 O O . TRP A 1 525 ? -4.203 -2.676 17.402 1.00 85.44 525 TRP A O 1
ATOM 4111 N N . ALA A 1 526 ? -5.445 -1.208 18.557 1.00 86.25 526 ALA A N 1
ATOM 4112 C CA . ALA A 1 526 ? -4.847 -0.033 17.926 1.00 86.25 526 ALA A CA 1
ATOM 4113 C C . ALA A 1 526 ? -3.356 0.116 18.293 1.00 86.25 526 ALA A C 1
ATOM 4115 O O . ALA A 1 526 ? -2.545 0.461 17.432 1.00 86.25 526 ALA A O 1
ATOM 4116 N N . GLY A 1 527 ? -2.988 -0.195 19.540 1.00 81.62 527 GLY A N 1
ATOM 4117 C CA . GLY A 1 527 ? -1.604 -0.214 20.012 1.00 81.62 527 GLY A CA 1
ATOM 4118 C C . GLY A 1 527 ? -0.717 -1.210 19.255 1.00 81.62 527 GLY A C 1
ATOM 4119 O O . GLY A 1 527 ? 0.388 -0.856 18.850 1.00 81.62 527 GLY A O 1
ATOM 4120 N N . ASP A 1 528 ? -1.201 -2.418 18.960 1.00 82.44 528 ASP A N 1
ATOM 4121 C CA . ASP A 1 528 ? -0.427 -3.401 18.184 1.00 82.44 528 ASP A CA 1
ATOM 4122 C C . ASP A 1 528 ? -0.107 -2.919 16.768 1.00 82.44 528 ASP A C 1
ATOM 4124 O O . ASP A 1 528 ? 0.988 -3.146 16.243 1.00 82.44 528 ASP A O 1
ATOM 4128 N N . TRP A 1 529 ? -1.061 -2.232 16.138 1.00 89.50 529 TRP A N 1
ATOM 4129 C CA . TRP A 1 529 ? -0.837 -1.619 14.836 1.00 89.50 529 TRP A CA 1
ATOM 4130 C C . TRP A 1 529 ? 0.209 -0.506 14.903 1.00 89.50 529 TRP A C 1
ATOM 4132 O O . TRP A 1 529 ? 1.026 -0.385 13.988 1.00 89.50 529 TRP A O 1
ATOM 4142 N N . GLN A 1 530 ? 0.223 0.281 15.982 1.00 87.31 530 GLN A N 1
ATOM 4143 C CA . GLN A 1 530 ? 1.246 1.305 16.206 1.00 87.31 530 GLN A CA 1
ATOM 4144 C C . GLN A 1 530 ? 2.631 0.675 16.416 1.00 87.31 530 GLN A C 1
ATOM 4146 O O . GLN A 1 530 ? 3.592 1.122 15.791 1.00 87.31 530 GLN A O 1
ATOM 4151 N N . ASP A 1 531 ? 2.739 -0.402 17.202 1.00 82.00 531 ASP A N 1
ATOM 4152 C CA . ASP A 1 531 ? 3.987 -1.171 17.366 1.00 82.00 531 ASP A CA 1
ATOM 4153 C C . ASP A 1 531 ? 4.478 -1.741 16.027 1.00 82.00 531 ASP A C 1
ATOM 4155 O O . ASP A 1 531 ? 5.665 -1.671 15.703 1.00 82.00 531 ASP A O 1
ATOM 4159 N N . HIS A 1 532 ? 3.575 -2.270 15.195 1.00 88.06 532 HIS A N 1
ATOM 4160 C CA . HIS A 1 532 ? 3.931 -2.739 13.857 1.00 88.06 532 HIS A CA 1
ATOM 4161 C C . HIS A 1 532 ? 4.480 -1.609 12.969 1.00 88.06 532 HIS A C 1
ATOM 4163 O O . HIS A 1 532 ? 5.553 -1.768 12.383 1.00 88.06 532 HIS A O 1
ATOM 4169 N N . VAL A 1 533 ? 3.809 -0.453 12.922 1.00 90.00 533 VAL A N 1
ATOM 4170 C CA . VAL A 1 533 ? 4.284 0.739 12.193 1.00 90.00 533 VAL A CA 1
ATOM 4171 C C . VAL A 1 533 ? 5.672 1.169 12.676 1.00 90.00 533 VAL A C 1
ATOM 4173 O O . VAL A 1 533 ? 6.554 1.420 11.854 1.00 90.00 533 VAL A O 1
ATOM 4176 N N . SER A 1 534 ? 5.901 1.206 13.989 1.00 84.38 534 SER A N 1
ATOM 4177 C CA . SER A 1 534 ? 7.199 1.573 14.565 1.00 84.38 534 SER A CA 1
ATOM 4178 C C . SER A 1 534 ? 8.297 0.582 14.189 1.00 84.38 534 SER A C 1
ATOM 4180 O O . SER A 1 534 ? 9.348 0.997 13.705 1.00 84.38 534 SER A O 1
ATOM 4182 N N . ARG A 1 535 ? 8.040 -0.729 14.282 1.00 86.94 535 ARG A N 1
ATOM 4183 C CA . ARG A 1 535 ? 9.000 -1.753 13.835 1.00 86.94 535 ARG A CA 1
ATOM 4184 C C . ARG A 1 535 ? 9.320 -1.632 12.346 1.00 86.94 535 ARG A C 1
ATOM 4186 O O . ARG A 1 535 ? 10.472 -1.814 11.960 1.00 86.94 535 ARG A O 1
ATOM 4193 N N . CYS A 1 536 ? 8.338 -1.304 11.504 1.00 90.38 536 CYS A N 1
ATOM 4194 C CA . CYS A 1 536 ? 8.566 -1.044 10.081 1.00 90.38 536 CYS A CA 1
ATOM 4195 C C . CYS A 1 536 ? 9.391 0.231 9.843 1.00 90.38 536 CYS A C 1
ATOM 4197 O O . CYS A 1 536 ? 10.238 0.246 8.947 1.00 90.38 536 CYS A O 1
ATOM 4199 N N . ARG A 1 537 ? 9.185 1.283 10.647 1.00 90.00 537 ARG A N 1
ATOM 4200 C CA . ARG A 1 537 ? 9.984 2.516 10.595 1.00 90.00 537 ARG A CA 1
ATOM 4201 C C . ARG A 1 537 ? 11.436 2.253 10.979 1.00 90.00 537 ARG A C 1
ATOM 4203 O O . ARG A 1 537 ? 12.328 2.608 10.214 1.00 90.00 537 ARG A O 1
ATOM 4210 N N . ASP A 1 538 ? 11.667 1.553 12.086 1.00 85.88 538 ASP A N 1
ATOM 4211 C CA . ASP A 1 538 ? 13.004 1.149 12.533 1.00 85.88 538 ASP A CA 1
ATOM 4212 C C . ASP A 1 538 ? 13.691 0.246 11.508 1.00 85.88 538 ASP A C 1
ATOM 4214 O O . ASP A 1 538 ? 14.889 0.373 11.247 1.00 85.88 538 ASP A O 1
ATOM 4218 N N . PHE A 1 539 ? 12.931 -0.669 10.900 1.00 89.25 539 PHE A N 1
ATOM 4219 C CA . PHE A 1 539 ? 13.427 -1.534 9.838 1.00 89.25 539 PHE A CA 1
ATOM 4220 C C . PHE A 1 539 ? 13.916 -0.727 8.632 1.00 89.25 539 PHE A C 1
ATOM 4222 O O . PHE A 1 539 ? 14.995 -1.023 8.124 1.00 89.25 539 PHE A O 1
ATOM 4229 N N . LEU A 1 540 ? 13.161 0.289 8.191 1.00 86.94 540 LEU A N 1
ATOM 4230 C CA . LEU A 1 540 ? 13.566 1.190 7.106 1.00 86.94 540 LEU A CA 1
ATOM 4231 C C . LEU A 1 540 ? 14.748 2.082 7.501 1.00 86.94 540 LEU A C 1
ATOM 4233 O O . LEU A 1 540 ? 15.664 2.241 6.700 1.00 86.94 540 LEU A O 1
ATOM 4237 N N . GLY A 1 541 ? 14.761 2.620 8.723 1.00 84.31 541 GLY A N 1
ATOM 4238 C CA . GLY A 1 541 ? 15.832 3.491 9.218 1.00 84.31 541 GLY A CA 1
ATOM 4239 C C . GLY A 1 541 ? 17.198 2.802 9.302 1.00 84.31 541 GLY A C 1
ATOM 4240 O O . GLY A 1 541 ? 18.229 3.449 9.158 1.00 84.31 541 GLY A O 1
ATOM 4241 N N . LYS A 1 542 ? 17.226 1.472 9.461 1.00 86.00 542 LYS A N 1
ATOM 4242 C CA . LYS A 1 542 ? 18.459 0.663 9.435 1.00 86.00 542 LYS A CA 1
ATOM 4243 C C . LYS A 1 542 ? 19.003 0.411 8.019 1.00 86.00 542 LYS A C 1
ATOM 4245 O O . LYS A 1 542 ? 20.090 -0.151 7.881 1.00 86.00 542 LYS A O 1
ATOM 4250 N N . ARG A 1 543 ? 18.272 0.779 6.958 1.00 85.44 543 ARG A N 1
ATOM 4251 C CA . ARG A 1 543 ? 18.666 0.534 5.558 1.00 85.44 543 ARG A CA 1
ATOM 4252 C C . ARG A 1 543 ? 19.554 1.652 5.021 1.00 85.44 543 ARG A C 1
ATOM 4254 O O . ARG A 1 543 ? 19.066 2.634 4.473 1.00 85.44 543 ARG A O 1
ATOM 4261 N N . VAL A 1 544 ? 20.865 1.454 5.131 1.00 84.06 544 VAL A N 1
ATOM 4262 C CA . VAL A 1 544 ? 21.884 2.431 4.701 1.00 84.06 544 VAL A CA 1
ATOM 4263 C C . VAL A 1 544 ? 22.206 2.389 3.203 1.00 84.06 544 VAL A C 1
ATOM 4265 O O . VAL A 1 544 ? 22.629 3.387 2.635 1.00 84.06 544 VAL A O 1
ATOM 4268 N N . LEU A 1 545 ? 22.009 1.249 2.530 1.00 90.06 545 LEU A N 1
ATOM 4269 C CA . LEU A 1 545 ? 22.312 1.123 1.099 1.00 90.06 545 LEU A CA 1
ATOM 4270 C C . LEU A 1 545 ? 21.170 1.678 0.236 1.00 90.06 545 LEU A C 1
ATOM 4272 O O . LEU A 1 545 ? 20.000 1.442 0.562 1.00 90.06 545 LEU A O 1
ATOM 4276 N N . PRO A 1 546 ? 21.455 2.339 -0.898 1.00 92.38 546 PRO A N 1
ATOM 4277 C CA . PRO A 1 546 ? 20.415 2.820 -1.801 1.00 92.38 546 PRO A CA 1
ATOM 4278 C C . PRO A 1 546 ? 19.652 1.667 -2.467 1.00 92.38 546 PRO A C 1
ATOM 4280 O O . PRO A 1 546 ? 20.146 0.544 -2.586 1.00 92.38 546 PRO A O 1
ATOM 4283 N N . SER A 1 547 ? 18.425 1.949 -2.910 1.00 91.81 547 SER A N 1
ATOM 4284 C CA . SER A 1 547 ? 17.630 1.017 -3.718 1.00 91.81 547 SER A CA 1
ATOM 4285 C C . SER A 1 547 ? 17.819 1.318 -5.195 1.00 91.81 547 SER A C 1
ATOM 4287 O O . SER A 1 547 ? 17.764 2.485 -5.582 1.00 91.81 547 SER A O 1
ATOM 4289 N N . VAL A 1 548 ? 18.001 0.290 -6.025 1.00 92.62 548 VAL A N 1
ATOM 4290 C CA . VAL A 1 548 ? 18.254 0.480 -7.460 1.00 92.62 548 VAL A CA 1
ATOM 4291 C C . VAL A 1 548 ? 17.247 -0.264 -8.330 1.00 92.62 548 VAL A C 1
ATOM 4293 O O . VAL A 1 548 ? 16.896 -1.412 -8.062 1.00 92.62 548 VAL A O 1
ATOM 4296 N N . ARG A 1 549 ? 16.769 0.394 -9.393 1.00 91.50 549 ARG A N 1
ATOM 4297 C CA . ARG A 1 549 ? 15.851 -0.177 -10.393 1.00 91.50 549 ARG A CA 1
ATOM 4298 C C . ARG A 1 549 ? 16.289 0.167 -11.816 1.00 91.50 549 ARG A C 1
ATOM 4300 O O . ARG A 1 549 ? 16.576 1.334 -12.077 1.00 91.50 549 ARG A O 1
ATOM 4307 N N . PRO A 1 550 ? 16.283 -0.781 -12.766 1.00 91.06 550 PRO A N 1
ATOM 4308 C CA . PRO A 1 550 ? 16.472 -0.462 -14.176 1.00 91.06 550 PRO A CA 1
ATOM 4309 C C . PRO A 1 550 ? 15.351 0.434 -14.718 1.00 91.06 550 PRO A C 1
ATOM 4311 O O . PRO A 1 550 ? 14.177 0.273 -14.385 1.00 91.06 550 PRO A O 1
ATOM 4314 N N . VAL A 1 551 ? 15.718 1.360 -15.596 1.00 88.25 551 VAL A N 1
ATOM 4315 C CA . VAL A 1 551 ? 14.823 2.274 -16.312 1.00 88.25 551 VAL A CA 1
ATOM 4316 C C . VAL A 1 551 ? 15.037 2.060 -17.801 1.00 88.25 551 VAL A C 1
ATOM 4318 O O . VAL A 1 551 ? 16.170 2.066 -18.274 1.00 88.25 551 VAL A O 1
ATOM 4321 N N . THR A 1 552 ? 13.952 1.870 -18.546 1.00 84.44 552 THR A N 1
ATOM 4322 C CA . THR A 1 552 ? 14.008 1.544 -19.975 1.00 84.44 552 THR A CA 1
ATOM 4323 C C . THR A 1 552 ? 13.114 2.461 -20.795 1.00 84.44 552 THR A C 1
ATOM 4325 O O . THR A 1 552 ? 12.018 2.837 -20.372 1.00 84.44 552 THR A O 1
ATOM 4328 N N . ASP A 1 553 ? 13.596 2.832 -21.980 1.00 81.06 553 ASP A N 1
ATOM 4329 C CA . ASP A 1 553 ? 12.819 3.472 -23.046 1.00 81.06 553 ASP A CA 1
ATOM 4330 C C . ASP A 1 553 ? 11.933 4.638 -22.564 1.00 81.06 553 ASP A C 1
ATOM 4332 O O . ASP A 1 553 ? 12.432 5.626 -22.019 1.00 81.06 553 ASP A O 1
ATOM 4336 N N . SER A 1 554 ? 10.609 4.533 -22.734 1.00 70.75 554 SER A N 1
ATOM 4337 C CA . SER A 1 554 ? 9.649 5.592 -22.410 1.00 70.75 554 SER A CA 1
ATOM 4338 C C . SER A 1 554 ? 9.599 5.952 -20.922 1.00 70.75 554 SER A C 1
ATOM 4340 O O . SER A 1 554 ? 9.156 7.051 -20.595 1.00 70.75 554 SER A O 1
ATOM 4342 N N . ALA A 1 555 ? 10.062 5.075 -20.020 1.00 76.62 555 ALA A N 1
ATOM 4343 C CA . ALA A 1 555 ? 10.069 5.349 -18.582 1.00 76.62 555 ALA A CA 1
ATOM 4344 C C . ALA A 1 555 ? 10.936 6.569 -18.228 1.00 76.62 555 ALA A C 1
ATOM 4346 O O . ALA A 1 555 ? 10.617 7.292 -17.289 1.00 76.62 555 ALA A O 1
ATOM 4347 N N . HIS A 1 556 ? 11.976 6.862 -19.017 1.00 84.06 556 HIS A N 1
ATOM 4348 C CA . HIS A 1 556 ? 12.814 8.047 -18.814 1.00 84.06 556 HIS A CA 1
ATOM 4349 C C . HIS A 1 556 ? 12.016 9.353 -18.938 1.00 84.06 556 HIS A C 1
ATOM 4351 O O . HIS A 1 556 ? 12.251 10.289 -18.178 1.00 84.06 556 HIS A O 1
ATOM 4357 N N . ARG A 1 557 ? 11.049 9.421 -19.865 1.00 82.94 557 ARG A N 1
ATOM 4358 C CA . ARG A 1 557 ? 10.200 10.609 -20.043 1.00 82.94 557 ARG A CA 1
ATOM 4359 C C . ARG A 1 557 ? 9.188 10.768 -18.918 1.00 82.94 557 ARG A C 1
ATOM 4361 O O . ARG A 1 557 ? 8.990 11.885 -18.453 1.00 82.94 557 ARG A O 1
ATOM 4368 N N . THR A 1 558 ? 8.621 9.663 -18.440 1.00 80.56 558 THR A N 1
ATOM 4369 C CA . THR A 1 558 ? 7.782 9.675 -17.238 1.00 80.56 558 THR A CA 1
ATOM 4370 C C . THR A 1 558 ? 8.568 10.206 -16.042 1.00 80.56 558 THR A C 1
ATOM 4372 O O . THR A 1 558 ? 8.107 11.139 -15.399 1.00 80.56 558 THR A O 1
ATOM 4375 N N . LEU A 1 559 ? 9.787 9.705 -15.805 1.00 86.00 559 LEU A N 1
ATOM 4376 C CA . LEU A 1 559 ? 10.628 10.163 -14.695 1.00 86.00 559 LEU A CA 1
ATOM 4377 C C . LEU A 1 559 ? 11.069 11.623 -14.836 1.00 86.00 559 LEU A C 1
ATOM 4379 O O . LEU A 1 559 ? 11.141 12.318 -13.833 1.00 86.00 559 LEU A O 1
ATOM 4383 N N . LEU A 1 560 ? 11.310 12.119 -16.054 1.00 91.31 560 LEU A N 1
ATOM 4384 C CA . LEU A 1 560 ? 11.578 13.544 -16.264 1.00 91.31 560 LEU A CA 1
ATOM 4385 C C . LEU A 1 560 ? 10.385 14.415 -15.843 1.00 91.31 560 LEU A C 1
ATOM 4387 O O . LEU A 1 560 ? 10.579 15.408 -15.148 1.00 91.31 560 LEU A O 1
ATOM 4391 N N . ARG A 1 561 ? 9.159 14.043 -16.239 1.00 87.88 561 ARG A N 1
ATOM 4392 C CA . ARG A 1 561 ? 7.946 14.768 -15.827 1.00 87.88 561 ARG A CA 1
ATOM 4393 C C . ARG A 1 561 ? 7.732 14.663 -14.318 1.00 87.88 561 ARG A C 1
ATOM 4395 O O . ARG A 1 561 ? 7.439 15.671 -13.683 1.00 87.88 561 ARG A O 1
ATOM 4402 N N . THR A 1 562 ? 7.950 13.486 -13.728 1.00 86.19 562 THR A N 1
ATOM 4403 C CA . THR A 1 562 ? 7.941 13.299 -12.269 1.00 86.19 562 THR A CA 1
ATOM 4404 C C . THR A 1 562 ? 8.934 14.238 -11.593 1.00 86.19 562 THR A C 1
ATOM 4406 O O . THR A 1 562 ? 8.556 14.951 -10.674 1.00 86.19 562 THR A O 1
ATOM 4409 N N . ALA A 1 563 ? 10.174 14.311 -12.077 1.00 93.12 563 ALA A N 1
ATOM 4410 C CA . ALA A 1 563 ? 11.188 15.199 -11.527 1.00 93.12 563 ALA A CA 1
ATOM 4411 C C . ALA A 1 563 ? 10.753 16.674 -11.633 1.00 93.12 563 ALA A C 1
ATOM 4413 O O . ALA A 1 563 ? 10.768 17.391 -10.638 1.00 93.12 563 ALA A O 1
ATOM 4414 N N . LEU A 1 564 ? 10.263 17.129 -12.789 1.00 93.00 564 LEU A N 1
ATOM 4415 C CA . LEU A 1 564 ? 9.793 18.512 -12.967 1.00 93.00 564 LEU A CA 1
ATOM 4416 C C . LEU A 1 564 ? 8.586 18.871 -12.082 1.00 93.00 564 LEU A C 1
ATOM 4418 O O . LEU A 1 564 ? 8.479 20.002 -11.611 1.00 93.00 564 LEU A O 1
ATOM 4422 N N . THR A 1 565 ? 7.684 17.925 -11.824 1.00 89.88 565 THR A N 1
ATOM 4423 C CA . THR A 1 565 ? 6.426 18.178 -11.093 1.00 89.88 565 THR A CA 1
ATOM 4424 C C . THR A 1 565 ? 6.523 17.915 -9.591 1.00 89.88 565 THR A C 1
ATOM 4426 O O . THR A 1 565 ? 5.852 18.589 -8.813 1.00 89.88 565 THR A O 1
ATOM 4429 N N . GLN A 1 566 ? 7.363 16.970 -9.164 1.00 87.38 566 GLN A N 1
ATOM 4430 C CA . GLN A 1 566 ? 7.425 16.500 -7.776 1.00 87.38 566 GLN A CA 1
ATOM 4431 C C . GLN A 1 566 ? 8.659 16.967 -7.006 1.00 87.38 566 GLN A C 1
ATOM 4433 O O . GLN A 1 566 ? 8.651 16.821 -5.784 1.00 87.38 566 GLN A O 1
ATOM 4438 N N . SER A 1 567 ? 9.676 17.538 -7.670 1.00 92.56 567 SER A N 1
ATOM 4439 C CA . SER A 1 567 ? 10.835 18.111 -6.967 1.00 92.56 567 SER A CA 1
ATOM 4440 C C . SER A 1 567 ? 10.384 19.146 -5.942 1.00 92.56 567 SER A C 1
ATOM 4442 O O . SER A 1 567 ? 9.545 20.005 -6.254 1.00 92.56 567 SER A O 1
ATOM 4444 N N . ARG A 1 568 ? 10.965 19.073 -4.742 1.00 92.56 568 ARG A N 1
ATOM 4445 C CA . ARG A 1 568 ? 10.689 19.981 -3.622 1.00 92.56 568 ARG A CA 1
ATOM 4446 C C . ARG A 1 568 ? 11.856 20.899 -3.294 1.00 92.56 568 ARG A C 1
ATOM 4448 O O . ARG A 1 568 ? 11.621 22.042 -2.920 1.00 92.56 568 ARG A O 1
ATOM 4455 N N . HIS A 1 569 ? 13.089 20.423 -3.439 1.00 93.31 569 HIS A N 1
ATOM 4456 C CA . HIS A 1 569 ? 14.279 21.166 -3.024 1.00 93.31 569 HIS A CA 1
ATOM 4457 C C . HIS A 1 569 ? 15.253 21.381 -4.178 1.00 93.31 569 HIS A C 1
ATOM 4459 O O . HIS A 1 569 ? 15.728 22.502 -4.384 1.00 93.31 569 HIS A O 1
ATOM 4465 N N . GLN A 1 570 ? 15.537 20.329 -4.947 1.00 95.12 570 GLN A N 1
ATOM 4466 C CA . GLN A 1 570 ? 16.535 20.385 -6.010 1.00 95.12 570 GLN A CA 1
ATOM 4467 C C . GLN A 1 570 ? 16.144 19.531 -7.213 1.00 95.12 570 GLN A C 1
ATOM 4469 O O . GLN A 1 570 ? 15.629 18.428 -7.059 1.00 95.12 570 GLN A O 1
ATOM 4474 N N . LEU A 1 571 ? 16.474 20.029 -8.404 1.00 97.56 571 LEU A N 1
ATOM 4475 C CA . LEU A 1 571 ? 16.416 19.307 -9.668 1.00 97.56 571 LEU A CA 1
ATOM 4476 C C . LEU A 1 571 ? 17.724 19.515 -10.442 1.00 97.56 571 LEU A C 1
ATOM 4478 O O . LEU A 1 571 ? 18.113 20.644 -10.726 1.00 97.56 571 LEU A O 1
ATOM 4482 N N . VAL A 1 572 ? 18.398 18.442 -10.841 1.00 97.69 572 VAL A N 1
ATOM 4483 C CA . VAL A 1 572 ? 19.569 18.491 -11.728 1.00 97.69 572 VAL A CA 1
ATOM 4484 C C . VAL A 1 572 ? 19.261 17.690 -12.981 1.00 97.69 572 VAL A C 1
ATOM 4486 O O . VAL A 1 572 ? 18.816 16.552 -12.887 1.00 97.69 572 VAL A O 1
ATOM 4489 N N . ILE A 1 573 ? 19.499 18.255 -14.163 1.00 97.44 573 ILE A N 1
ATOM 4490 C CA . ILE A 1 573 ? 19.329 17.549 -15.438 1.00 97.44 573 ILE A CA 1
ATOM 4491 C C . ILE A 1 573 ? 20.619 17.674 -16.238 1.00 97.44 573 ILE A C 1
ATOM 4493 O O . ILE A 1 573 ? 20.973 18.761 -16.687 1.00 97.44 573 ILE A O 1
ATOM 4497 N N . ALA A 1 574 ? 21.297 16.552 -16.458 1.00 95.50 574 ALA A N 1
ATOM 4498 C CA . ALA A 1 574 ? 22.470 16.444 -17.309 1.00 95.50 574 ALA A CA 1
ATOM 4499 C C . ALA A 1 574 ? 22.143 15.697 -18.605 1.00 95.50 574 ALA A C 1
ATOM 4501 O O . ALA A 1 574 ? 21.559 14.611 -18.597 1.00 95.50 574 ALA A O 1
ATOM 4502 N N . SER A 1 575 ? 22.542 16.274 -19.735 1.00 94.38 575 SER A N 1
ATOM 4503 C CA . SER A 1 575 ? 22.312 15.694 -21.058 1.00 94.38 575 SER A CA 1
ATOM 4504 C C . SER A 1 575 ? 23.525 15.893 -21.960 1.00 94.38 575 SER A C 1
ATOM 4506 O O . SER A 1 575 ? 24.155 16.950 -21.944 1.00 94.38 575 SER A O 1
ATOM 4508 N N . GLY A 1 576 ? 23.819 14.904 -22.811 1.00 89.81 576 GLY A N 1
ATOM 4509 C CA . GLY A 1 576 ? 24.917 14.966 -23.782 1.00 89.81 576 GLY A CA 1
ATOM 4510 C C . GLY A 1 576 ? 24.620 15.806 -25.026 1.00 89.81 576 GLY A C 1
ATOM 4511 O O . GLY A 1 576 ? 25.399 15.793 -25.974 1.00 89.81 576 GLY A O 1
ATOM 4512 N N . GLY A 1 577 ? 23.498 16.523 -25.030 1.00 89.88 577 GLY A N 1
ATOM 4513 C CA . GLY A 1 577 ? 23.107 17.493 -26.044 1.00 89.88 577 GLY A CA 1
ATOM 4514 C C . GLY A 1 577 ? 21.979 18.389 -25.534 1.00 89.88 577 GLY A C 1
ATOM 4515 O O . GLY A 1 577 ? 21.362 18.091 -24.508 1.00 89.88 577 GLY A O 1
ATOM 4516 N N . LEU A 1 578 ? 21.686 19.441 -26.299 1.00 92.75 578 LEU A N 1
ATOM 4517 C CA . LEU A 1 578 ? 20.590 20.384 -26.068 1.00 92.75 578 LEU A CA 1
ATOM 4518 C C . LEU A 1 578 ? 19.872 20.673 -27.400 1.00 92.75 578 LEU A C 1
ATOM 4520 O O . LEU A 1 578 ? 20.543 20.933 -28.399 1.00 92.75 578 LEU A O 1
ATOM 4524 N N . SER A 1 579 ? 18.538 20.598 -27.422 1.00 92.19 579 SER A N 1
ATOM 4525 C CA . SER A 1 579 ? 17.709 20.842 -28.613 1.00 92.19 579 SER A CA 1
ATOM 4526 C C . SER A 1 579 ? 16.338 21.405 -28.242 1.00 92.19 579 SER A C 1
ATOM 4528 O O . SER A 1 579 ? 15.763 21.021 -27.228 1.00 92.19 579 SER A O 1
ATOM 4530 N N . ASP A 1 580 ? 15.789 22.248 -29.111 1.00 90.81 580 ASP A N 1
ATOM 4531 C CA . ASP A 1 580 ? 14.440 22.831 -29.028 1.00 90.81 580 ASP A CA 1
ATOM 4532 C C . ASP A 1 580 ? 13.302 21.803 -29.145 1.00 90.81 580 ASP A C 1
ATOM 4534 O O . ASP A 1 580 ? 12.236 22.014 -28.587 1.00 90.81 580 ASP A O 1
ATOM 4538 N N . GLU A 1 581 ? 13.539 20.661 -29.796 1.00 87.19 581 GLU A N 1
ATOM 4539 C CA . GLU A 1 581 ? 12.625 19.503 -29.780 1.00 87.19 581 GLU A CA 1
ATOM 4540 C C . GLU A 1 581 ? 12.382 18.957 -28.359 1.00 87.19 581 GLU A C 1
ATOM 4542 O O . GLU A 1 581 ? 11.270 18.604 -27.990 1.00 87.19 581 GLU A O 1
ATOM 4547 N N . ALA A 1 582 ? 13.420 18.884 -27.521 1.00 87.94 582 ALA A N 1
ATOM 4548 C CA . ALA A 1 582 ? 13.275 18.385 -26.151 1.00 87.94 582 ALA A CA 1
ATOM 4549 C C . ALA A 1 582 ? 12.981 19.497 -25.135 1.00 87.94 582 ALA A C 1
ATOM 4551 O O . ALA A 1 582 ? 12.383 19.219 -24.098 1.00 87.94 582 ALA A O 1
ATOM 4552 N N . VAL A 1 583 ? 13.428 20.722 -25.418 1.00 92.69 583 VAL A N 1
ATOM 4553 C CA . VAL A 1 583 ? 13.137 21.935 -24.644 1.00 92.69 583 VAL A CA 1
ATOM 4554 C C . VAL A 1 583 ? 12.003 22.685 -25.344 1.00 92.69 583 VAL A C 1
ATOM 4556 O O . VAL A 1 583 ? 12.180 23.784 -25.869 1.00 92.69 583 VAL A O 1
ATOM 4559 N N . ASP A 1 584 ? 10.846 22.032 -25.396 1.00 88.94 584 ASP A N 1
ATOM 4560 C CA . ASP A 1 584 ? 9.630 22.554 -26.008 1.00 88.94 584 ASP A CA 1
ATOM 4561 C C . ASP A 1 584 ? 8.808 23.402 -25.013 1.00 88.94 584 ASP A C 1
ATOM 4563 O O . ASP A 1 584 ? 9.198 23.636 -23.866 1.00 88.94 584 ASP A O 1
ATOM 4567 N N . GLN A 1 585 ? 7.641 23.886 -25.445 1.00 89.00 585 GLN A N 1
ATOM 4568 C CA . GLN A 1 585 ? 6.771 24.713 -24.598 1.00 89.00 585 GLN A CA 1
ATOM 4569 C C . GLN A 1 585 ? 6.207 23.967 -23.380 1.00 89.00 585 GLN A C 1
ATOM 4571 O O . GLN A 1 585 ? 5.992 24.584 -22.336 1.00 89.00 585 GLN A O 1
ATOM 4576 N N . ALA A 1 586 ? 5.968 22.659 -23.492 1.00 86.69 586 ALA A N 1
ATOM 4577 C CA . ALA A 1 586 ? 5.468 21.857 -22.380 1.00 86.69 586 ALA A CA 1
ATOM 4578 C C . ALA A 1 586 ? 6.550 21.704 -21.303 1.00 86.69 586 ALA A C 1
ATOM 4580 O O . ALA A 1 586 ? 6.313 22.029 -20.142 1.00 86.69 586 ALA A O 1
ATOM 4581 N N . PHE A 1 587 ? 7.770 21.337 -21.706 1.00 93.06 587 PHE A N 1
ATOM 4582 C CA . PHE A 1 587 ? 8.926 21.274 -20.814 1.00 93.06 587 PHE A CA 1
ATOM 4583 C C . PHE A 1 587 ? 9.182 22.612 -20.112 1.00 93.06 587 PHE A C 1
ATOM 4585 O O . PHE A 1 587 ? 9.437 22.638 -18.910 1.00 93.06 587 PHE A O 1
ATOM 4592 N N . LEU A 1 588 ? 9.103 23.729 -20.841 1.00 95.25 588 LEU A N 1
ATOM 4593 C CA . LEU A 1 588 ? 9.322 25.062 -20.272 1.00 95.25 588 LEU A CA 1
ATOM 4594 C C . LEU A 1 588 ? 8.244 25.458 -19.262 1.00 95.25 588 LEU A C 1
ATOM 4596 O O . LEU A 1 588 ? 8.559 26.106 -18.267 1.00 95.25 588 LEU A O 1
ATOM 4600 N N . THR A 1 589 ? 6.996 25.057 -19.502 1.00 94.75 589 THR A N 1
ATOM 4601 C CA . THR A 1 589 ? 5.878 25.296 -18.583 1.00 94.75 589 THR A CA 1
ATOM 4602 C C . THR A 1 589 ? 6.082 24.515 -17.284 1.00 94.75 589 THR A C 1
ATOM 4604 O O . THR A 1 589 ? 6.027 25.102 -16.204 1.00 94.75 589 THR A O 1
ATOM 4607 N N . ASP A 1 590 ? 6.417 23.227 -17.380 1.00 94.31 590 ASP A N 1
ATOM 4608 C CA . ASP A 1 590 ? 6.693 22.377 -16.216 1.00 94.31 590 ASP A CA 1
ATOM 4609 C C . ASP A 1 590 ? 7.933 22.856 -15.442 1.00 94.31 590 ASP A C 1
ATOM 4611 O O . ASP A 1 590 ? 7.938 22.894 -14.209 1.00 94.31 590 ASP A O 1
ATOM 4615 N N . LEU A 1 591 ? 8.986 23.272 -16.156 1.00 97.25 591 LEU A N 1
ATOM 4616 C CA . LEU A 1 591 ? 10.196 23.833 -15.558 1.00 97.25 591 LEU A CA 1
ATOM 4617 C C . LEU A 1 591 ? 9.912 25.157 -14.839 1.00 97.25 591 LEU A C 1
ATOM 4619 O O . LEU A 1 591 ? 10.410 25.359 -13.732 1.00 97.25 591 LEU A O 1
ATOM 4623 N N . ARG A 1 592 ? 9.098 26.043 -15.425 1.00 97.62 592 ARG A N 1
ATOM 4624 C CA . ARG A 1 592 ? 8.682 27.291 -14.771 1.00 97.62 592 ARG A CA 1
ATOM 4625 C C . ARG A 1 592 ? 7.894 27.001 -13.498 1.00 97.62 592 ARG A C 1
ATOM 4627 O O . ARG A 1 592 ? 8.255 27.519 -12.449 1.00 97.62 592 ARG A O 1
ATOM 4634 N N . ALA A 1 593 ? 6.903 26.112 -13.564 1.00 96.12 593 ALA A N 1
ATOM 4635 C CA . ALA A 1 593 ? 6.134 25.700 -12.392 1.00 96.12 593 ALA A CA 1
ATOM 4636 C C . ALA A 1 593 ? 7.030 25.082 -11.301 1.00 96.12 593 ALA A C 1
ATOM 4638 O O . ALA A 1 593 ? 6.766 25.241 -10.112 1.00 96.12 593 ALA A O 1
ATOM 4639 N N . CYS A 1 594 ? 8.104 24.382 -11.684 1.00 96.38 594 CYS A N 1
ATOM 4640 C CA . CYS A 1 594 ? 9.120 23.879 -10.758 1.00 96.38 594 CYS A CA 1
ATOM 4641 C C . CYS A 1 594 ? 9.872 25.012 -10.043 1.00 96.38 594 CYS A C 1
ATOM 4643 O O . CYS A 1 594 ? 9.969 25.011 -8.815 1.00 96.38 594 CYS A O 1
ATOM 4645 N N . LEU A 1 595 ? 10.341 26.009 -10.795 1.00 97.25 595 LEU A N 1
ATOM 4646 C CA . LEU A 1 595 ? 11.035 27.184 -10.258 1.00 97.25 595 LEU A CA 1
ATOM 4647 C C . LEU A 1 595 ? 10.122 28.037 -9.362 1.00 97.25 595 LEU A C 1
ATOM 4649 O O . LEU A 1 595 ? 10.550 28.480 -8.301 1.00 97.25 595 LEU A O 1
ATOM 4653 N N . GLU A 1 596 ? 8.851 28.209 -9.730 1.00 96.44 596 GLU A N 1
ATOM 4654 C CA . GLU A 1 596 ? 7.850 28.940 -8.937 1.00 96.44 596 GLU A CA 1
ATOM 4655 C C . GLU A 1 596 ? 7.581 28.297 -7.568 1.00 96.44 596 GLU A C 1
ATOM 4657 O O . GLU A 1 596 ? 7.268 29.000 -6.608 1.00 96.44 596 GLU A O 1
ATOM 4662 N N . ARG A 1 597 ? 7.770 26.975 -7.433 1.00 94.88 597 ARG A N 1
ATOM 4663 C CA . ARG A 1 597 ? 7.728 26.280 -6.131 1.00 94.88 597 ARG A CA 1
ATOM 4664 C C . ARG A 1 597 ? 8.968 26.530 -5.261 1.00 94.88 597 ARG A C 1
ATOM 4666 O O . ARG A 1 597 ? 9.020 26.032 -4.140 1.00 94.88 597 ARG A O 1
ATOM 4673 N N . GLY A 1 598 ? 9.961 27.271 -5.753 1.00 95.38 598 GLY A N 1
ATOM 4674 C CA . GLY A 1 598 ? 11.218 27.542 -5.051 1.00 95.38 598 GLY A CA 1
ATOM 4675 C C . GLY A 1 598 ? 12.274 26.443 -5.201 1.00 95.38 598 GLY A C 1
ATOM 4676 O O . GLY A 1 598 ? 13.260 26.443 -4.465 1.00 95.38 598 GLY A O 1
ATOM 4677 N N . VAL A 1 599 ? 12.093 25.504 -6.136 1.00 96.19 599 VAL A N 1
ATOM 4678 C CA . VAL A 1 599 ? 13.057 24.424 -6.393 1.00 96.19 599 VAL A CA 1
ATOM 4679 C C . VAL A 1 599 ? 14.300 24.991 -7.076 1.00 96.19 599 VAL A C 1
ATOM 4681 O O . VAL A 1 599 ? 14.197 25.704 -8.075 1.00 96.19 599 VAL A O 1
ATOM 4684 N N . ARG A 1 600 ? 15.494 24.627 -6.593 1.00 96.19 600 ARG A N 1
ATOM 4685 C CA . ARG A 1 600 ? 16.749 24.965 -7.278 1.00 96.19 600 ARG A CA 1
ATOM 4686 C C . ARG A 1 600 ? 16.985 24.010 -8.444 1.00 96.19 600 ARG A C 1
ATOM 4688 O O . ARG A 1 600 ? 17.134 22.808 -8.235 1.00 96.19 600 ARG A O 1
ATOM 4695 N N . VAL A 1 601 ? 17.079 24.543 -9.657 1.00 97.50 601 VAL A N 1
ATOM 4696 C CA . VAL A 1 601 ? 17.282 23.767 -10.881 1.00 97.50 601 VAL A CA 1
ATOM 4697 C C . VAL A 1 601 ? 18.668 24.010 -11.478 1.00 97.50 601 VAL A C 1
ATOM 4699 O O . VAL A 1 601 ? 19.047 25.148 -11.749 1.00 97.50 601 VAL A O 1
ATOM 4702 N N . THR A 1 602 ? 19.401 22.936 -11.768 1.00 97.00 602 THR A N 1
ATOM 4703 C CA . THR A 1 602 ? 20.683 22.974 -12.486 1.00 97.00 602 THR A CA 1
ATOM 4704 C C . THR A 1 602 ? 20.579 22.184 -13.788 1.00 97.00 602 THR A C 1
ATOM 4706 O O . THR A 1 602 ? 20.372 20.972 -13.774 1.00 97.00 602 THR A O 1
ATOM 4709 N N . LEU A 1 603 ? 20.761 22.848 -14.930 1.00 96.62 603 LEU A N 1
ATOM 4710 C CA . LEU A 1 603 ? 20.806 22.201 -16.244 1.00 96.62 603 LEU A CA 1
ATOM 4711 C C . LEU A 1 603 ? 22.252 22.119 -16.736 1.00 96.62 603 LEU A C 1
ATOM 4713 O O . LEU A 1 603 ? 22.900 23.146 -16.937 1.00 96.62 603 LEU A O 1
ATOM 4717 N N . VAL A 1 604 ? 22.746 20.902 -16.958 1.00 94.56 604 VAL A N 1
ATOM 4718 C CA . VAL A 1 604 ? 24.108 20.614 -17.418 1.00 94.56 604 VAL A CA 1
ATOM 4719 C C . VAL A 1 604 ? 24.062 20.103 -18.857 1.00 94.56 604 VAL A C 1
ATOM 4721 O O . VAL A 1 604 ? 23.481 19.056 -19.154 1.00 94.56 604 VAL A O 1
ATOM 4724 N N . HIS A 1 605 ? 24.679 20.834 -19.779 1.00 92.62 605 HIS A N 1
ATOM 4725 C CA . HIS A 1 605 ? 24.670 20.516 -21.206 1.00 92.62 605 HIS A CA 1
ATOM 4726 C C . HIS A 1 605 ? 26.029 20.831 -21.853 1.00 92.62 605 HIS A C 1
ATOM 4728 O O . HIS A 1 605 ? 26.800 21.615 -21.304 1.00 92.62 605 HIS A O 1
ATOM 4734 N N . PRO A 1 606 ? 26.372 20.230 -23.007 1.00 89.56 606 PRO A N 1
ATOM 4735 C CA . PRO A 1 606 ? 27.586 20.601 -23.727 1.00 89.56 606 PRO A CA 1
ATOM 4736 C C . PRO A 1 606 ? 27.475 21.986 -24.370 1.00 89.56 606 PRO A C 1
ATOM 4738 O O . PRO A 1 606 ? 26.370 22.507 -24.592 1.00 89.56 606 PRO A O 1
ATOM 4741 N N . GLY A 1 607 ? 28.631 22.520 -24.763 1.00 86.12 607 GLY A N 1
ATOM 4742 C CA . GLY A 1 607 ? 28.727 23.672 -25.657 1.00 86.12 607 GLY A CA 1
ATOM 4743 C C . GLY A 1 607 ? 28.075 23.437 -27.034 1.00 86.12 607 GLY A C 1
ATOM 4744 O O . GLY A 1 607 ? 27.632 22.326 -27.347 1.00 86.12 607 GLY A O 1
ATOM 4745 N N . PRO A 1 608 ? 27.989 24.486 -27.871 1.00 86.25 608 PRO A N 1
ATOM 4746 C CA . PRO A 1 608 ? 27.332 24.405 -29.170 1.00 86.25 608 PRO A CA 1
ATOM 4747 C C . PRO A 1 608 ? 28.036 23.399 -30.098 1.00 86.25 608 PRO A C 1
ATOM 4749 O O . PRO A 1 608 ? 29.266 23.361 -30.127 1.00 86.25 608 PRO A O 1
ATOM 4752 N N . PRO A 1 609 ? 27.289 22.621 -30.902 1.00 84.56 609 PRO A N 1
ATOM 4753 C CA . PRO A 1 609 ? 27.885 21.755 -31.914 1.00 84.56 609 PRO A CA 1
ATOM 4754 C C . PRO A 1 609 ? 28.524 22.572 -33.054 1.00 84.56 609 PRO A C 1
ATOM 4756 O O . PRO A 1 609 ? 28.148 23.723 -33.302 1.00 84.56 609 PRO A O 1
ATOM 4759 N N . ASP A 1 610 ? 29.462 21.955 -33.780 1.00 79.06 610 ASP A N 1
ATOM 4760 C CA . ASP A 1 610 ? 30.353 22.646 -34.727 1.00 79.06 610 ASP A CA 1
ATOM 4761 C C . ASP A 1 610 ? 29.605 23.380 -35.864 1.00 79.06 610 ASP A C 1
ATOM 4763 O O . ASP A 1 610 ? 29.898 24.544 -36.157 1.00 79.06 610 ASP A O 1
ATOM 4767 N N . ALA A 1 611 ? 28.593 22.750 -36.482 1.00 79.19 611 ALA A N 1
ATOM 4768 C CA . ALA A 1 611 ? 27.799 23.337 -37.571 1.00 79.19 611 ALA A CA 1
ATOM 4769 C C . ALA A 1 611 ? 26.459 22.603 -37.822 1.00 79.19 611 ALA A C 1
ATOM 4771 O O . ALA A 1 611 ? 26.224 21.506 -37.319 1.00 79.19 611 ALA A O 1
ATOM 4772 N N . GLY A 1 612 ? 25.589 23.195 -38.654 1.00 84.44 612 GLY A N 1
ATOM 4773 C CA . GLY A 1 612 ? 24.384 22.552 -39.205 1.00 84.44 612 GLY A CA 1
ATOM 4774 C C . GLY A 1 612 ? 23.092 22.764 -38.405 1.00 84.44 612 GLY A C 1
ATOM 4775 O O . GLY A 1 612 ? 23.034 23.580 -37.488 1.00 84.44 612 GLY A O 1
ATOM 4776 N N . GLN A 1 613 ? 22.035 22.017 -38.751 1.00 81.94 613 GLN A N 1
ATOM 4777 C CA . GLN A 1 613 ? 20.712 22.135 -38.110 1.00 81.94 613 GLN A CA 1
ATOM 4778 C C . GLN A 1 613 ? 20.761 21.901 -36.592 1.00 81.94 613 GLN A C 1
ATOM 4780 O O . GLN A 1 613 ? 20.063 22.584 -35.849 1.00 81.94 613 GLN A O 1
ATOM 4785 N N . ALA A 1 614 ? 21.634 21.004 -36.121 1.00 81.94 614 ALA A N 1
ATOM 4786 C CA . ALA A 1 614 ? 21.839 20.758 -34.695 1.00 81.94 614 ALA A CA 1
ATOM 4787 C C . ALA A 1 614 ? 22.317 22.013 -33.940 1.00 81.94 614 ALA A C 1
ATOM 4789 O O . ALA A 1 614 ? 21.906 22.237 -32.806 1.00 81.94 614 ALA A O 1
ATOM 4790 N N . LYS A 1 615 ? 23.134 22.866 -34.576 1.00 88.88 615 LYS A N 1
ATOM 4791 C CA . LYS A 1 615 ? 23.588 24.136 -33.991 1.00 88.88 615 LYS A CA 1
ATOM 4792 C C . LYS A 1 615 ? 22.446 25.135 -33.859 1.00 88.88 615 LYS A C 1
ATOM 4794 O O . LYS A 1 615 ? 22.316 25.751 -32.809 1.00 88.88 615 LYS A O 1
ATOM 4799 N N . ASN A 1 616 ? 21.595 25.244 -34.879 1.00 89.06 616 ASN A N 1
ATOM 4800 C CA . ASN A 1 616 ? 20.435 26.137 -34.840 1.00 89.06 616 ASN A CA 1
ATOM 4801 C C . ASN A 1 616 ? 19.456 25.723 -33.731 1.00 89.06 616 ASN A C 1
ATOM 4803 O O . ASN A 1 616 ? 19.050 26.554 -32.927 1.00 89.06 616 ASN A O 1
ATOM 4807 N N . ARG A 1 617 ? 19.139 24.428 -33.640 1.00 89.81 617 ARG A N 1
ATOM 4808 C CA . ARG A 1 617 ? 18.264 23.874 -32.595 1.00 89.81 617 ARG A CA 1
ATOM 4809 C C . ARG A 1 617 ? 18.819 24.074 -31.187 1.00 89.81 617 ARG A C 1
ATOM 4811 O O . ARG A 1 617 ? 18.091 24.462 -30.278 1.00 89.81 617 ARG A O 1
ATOM 4818 N N . TRP A 1 618 ? 20.126 23.864 -31.021 1.00 93.31 618 TRP A N 1
ATOM 4819 C CA . TRP A 1 618 ? 20.829 24.161 -29.774 1.00 93.31 618 TRP A CA 1
ATOM 4820 C C . TRP A 1 618 ? 20.725 25.648 -29.414 1.00 93.31 618 TRP A C 1
ATOM 4822 O O . TRP A 1 618 ? 20.431 25.978 -28.269 1.00 93.31 618 TRP A O 1
ATOM 4832 N N . GLN A 1 619 ? 20.928 26.551 -30.383 1.00 92.94 619 GLN A N 1
ATOM 4833 C CA . GLN A 1 619 ? 20.866 28.001 -30.164 1.00 92.94 619 GLN A CA 1
ATOM 4834 C C . GLN A 1 619 ? 19.472 28.453 -29.730 1.00 92.94 619 GLN A C 1
ATOM 4836 O O . GLN A 1 619 ? 19.372 29.272 -28.820 1.00 92.94 619 GLN A O 1
ATOM 4841 N N . ILE A 1 620 ? 18.418 27.896 -30.335 1.00 93.81 620 ILE A N 1
ATOM 4842 C CA . ILE A 1 620 ? 17.026 28.175 -29.962 1.00 93.81 620 ILE A CA 1
ATOM 4843 C C . ILE A 1 620 ? 16.780 27.747 -28.511 1.00 93.81 620 ILE A C 1
ATOM 4845 O O . ILE A 1 620 ? 16.447 28.590 -27.682 1.00 93.81 620 ILE A O 1
ATOM 4849 N N . ALA A 1 621 ? 17.040 26.480 -28.171 1.00 94.31 621 ALA A N 1
ATOM 4850 C CA . ALA A 1 621 ? 16.852 25.984 -26.807 1.00 94.31 621 ALA A CA 1
ATOM 4851 C C . ALA A 1 621 ? 17.681 26.761 -25.775 1.00 94.31 621 ALA A C 1
ATOM 4853 O O . ALA A 1 621 ? 17.187 27.102 -24.699 1.00 94.31 621 ALA A O 1
ATOM 4854 N N . ARG A 1 622 ? 18.938 27.086 -26.102 1.00 94.88 622 ARG A N 1
ATOM 4855 C CA . ARG A 1 622 ? 19.815 27.865 -25.223 1.00 94.88 622 ARG A CA 1
ATOM 4856 C C . ARG A 1 622 ? 19.278 29.274 -24.987 1.00 94.88 622 ARG A C 1
ATOM 4858 O O . ARG A 1 622 ? 19.316 29.730 -23.848 1.00 94.88 622 ARG A O 1
ATOM 4865 N N . ALA A 1 623 ? 18.789 29.949 -26.028 1.00 94.50 623 ALA A N 1
ATOM 4866 C CA . ALA A 1 623 ? 18.208 31.283 -25.906 1.00 94.50 623 ALA A CA 1
ATOM 4867 C C . ALA A 1 623 ? 16.949 31.266 -25.026 1.00 94.50 623 ALA A C 1
ATOM 4869 O O . ALA A 1 623 ? 16.800 32.119 -24.155 1.00 94.50 623 ALA A O 1
ATOM 4870 N N . THR A 1 624 ? 16.084 30.262 -25.188 1.00 95.19 624 THR A N 1
ATOM 4871 C CA . THR A 1 624 ? 14.864 30.143 -24.381 1.00 95.19 624 THR A CA 1
ATOM 4872 C C . THR A 1 624 ? 15.160 29.852 -22.908 1.00 95.19 624 THR A C 1
ATOM 4874 O O . THR A 1 624 ? 14.565 30.472 -22.030 1.00 95.19 624 THR A O 1
ATOM 4877 N N . LEU A 1 625 ? 16.127 28.975 -22.616 1.00 96.31 625 LEU A N 1
ATOM 4878 C CA . LEU A 1 625 ? 16.567 28.724 -21.238 1.00 96.31 625 LEU A CA 1
ATOM 4879 C C . LEU A 1 625 ? 17.264 29.941 -20.615 1.00 96.31 625 LEU A C 1
ATOM 4881 O O . LEU A 1 625 ? 17.109 30.180 -19.420 1.00 96.31 625 LEU A O 1
ATOM 4885 N N . ALA A 1 626 ? 18.018 30.715 -21.402 1.00 95.31 626 ALA A N 1
ATOM 4886 C CA . ALA A 1 626 ? 18.647 31.946 -20.929 1.00 95.31 626 ALA A CA 1
ATOM 4887 C C . ALA A 1 626 ? 17.601 32.995 -20.526 1.00 95.31 626 ALA A C 1
ATOM 4889 O O . ALA A 1 626 ? 17.723 33.572 -19.451 1.00 95.31 626 ALA A O 1
ATOM 4890 N N . ALA A 1 627 ? 16.540 33.164 -21.321 1.00 95.69 627 ALA A N 1
ATOM 4891 C CA . ALA A 1 627 ? 15.430 34.051 -20.975 1.00 95.69 627 ALA A CA 1
ATOM 4892 C C . ALA A 1 627 ? 14.731 33.624 -19.668 1.00 95.69 627 ALA A C 1
ATOM 4894 O O . ALA A 1 627 ? 14.451 34.462 -18.818 1.00 95.69 627 ALA A O 1
ATOM 4895 N N . LEU A 1 628 ? 14.512 32.319 -19.459 1.00 96.38 628 LEU A N 1
ATOM 4896 C CA . LEU A 1 628 ? 13.940 31.816 -18.203 1.00 96.38 628 LEU A CA 1
ATOM 4897 C C . LEU A 1 628 ? 14.888 32.020 -17.007 1.00 96.38 628 LEU A C 1
ATOM 4899 O O . LEU A 1 628 ? 14.445 32.279 -15.892 1.00 96.38 628 LEU A O 1
ATOM 4903 N N . ARG A 1 629 ? 16.205 31.940 -17.224 1.00 96.56 629 ARG A N 1
ATOM 4904 C CA . ARG A 1 629 ? 17.204 32.224 -16.184 1.00 96.56 629 ARG A CA 1
ATOM 4905 C C . ARG A 1 629 ? 17.213 33.696 -15.777 1.00 96.56 629 ARG A C 1
ATOM 4907 O O . ARG A 1 629 ? 17.454 33.977 -14.610 1.00 96.56 629 ARG A O 1
ATOM 4914 N N . GLU A 1 630 ? 16.973 34.620 -16.704 1.00 96.12 630 GLU A N 1
ATOM 4915 C CA . GLU A 1 630 ? 16.850 36.048 -16.375 1.00 96.12 630 GLU A CA 1
ATOM 4916 C C . GLU A 1 630 ? 15.654 36.322 -15.452 1.00 96.12 630 GLU A C 1
ATOM 4918 O O . GLU A 1 630 ? 15.728 37.209 -14.605 1.00 96.12 630 GLU A O 1
ATOM 4923 N N . GLU A 1 631 ? 14.585 35.531 -15.565 1.00 96.56 631 GLU A N 1
ATOM 4924 C CA . GLU A 1 631 ? 13.420 35.600 -14.677 1.00 96.56 631 GLU A CA 1
ATOM 4925 C C . GLU A 1 631 ? 13.670 34.957 -13.301 1.00 96.56 631 GLU A C 1
ATOM 4927 O O . GLU A 1 631 ? 13.194 35.469 -12.290 1.00 96.56 631 GLU A O 1
ATOM 4932 N N . PHE A 1 632 ? 14.452 33.872 -13.246 1.00 97.06 632 PHE A N 1
ATOM 4933 C CA . PHE A 1 632 ? 14.754 33.121 -12.019 1.00 97.06 632 PHE A CA 1
ATOM 4934 C C . PHE A 1 632 ? 16.272 33.002 -11.749 1.00 97.06 632 PHE A C 1
ATOM 4936 O O . PHE A 1 632 ? 16.804 31.885 -11.713 1.00 97.06 632 PHE A O 1
ATOM 4943 N N . PRO A 1 633 ? 17.001 34.116 -11.537 1.00 95.12 633 PRO A N 1
ATOM 4944 C CA . PRO A 1 633 ? 18.468 34.122 -11.505 1.00 95.12 633 PRO A CA 1
ATOM 4945 C C . PRO A 1 633 ? 19.084 33.319 -10.349 1.00 95.12 633 PRO A C 1
ATOM 4947 O O . PRO A 1 633 ? 20.165 32.755 -10.518 1.00 95.12 633 PRO A O 1
ATOM 4950 N N . ASP A 1 634 ? 18.391 33.226 -9.210 1.00 93.56 634 ASP A N 1
ATOM 4951 C CA . ASP A 1 634 ? 18.869 32.526 -8.005 1.00 93.56 634 ASP A CA 1
ATOM 4952 C C . ASP A 1 634 ? 18.467 31.041 -7.957 1.00 93.56 634 ASP A C 1
ATOM 4954 O O . ASP A 1 634 ? 18.998 30.266 -7.154 1.00 93.56 634 ASP A O 1
ATOM 4958 N N . LEU A 1 635 ? 17.520 30.634 -8.810 1.00 95.31 635 LEU A N 1
ATOM 4959 C CA . LEU A 1 635 ? 16.953 29.285 -8.817 1.00 95.31 635 LEU A CA 1
ATOM 4960 C C . LEU A 1 635 ? 17.364 28.473 -10.045 1.00 95.31 635 LEU A C 1
ATOM 4962 O O . LEU A 1 635 ? 17.484 27.259 -9.918 1.00 95.31 635 LEU A O 1
ATOM 4966 N N . LEU A 1 636 ? 17.626 29.098 -11.201 1.00 97.06 636 LEU A N 1
ATOM 4967 C CA . LEU A 1 636 ? 18.020 28.395 -12.426 1.00 97.06 636 LEU A CA 1
ATOM 4968 C C . LEU A 1 636 ? 19.505 28.594 -12.759 1.00 97.06 636 LEU A C 1
ATOM 4970 O O . LEU A 1 636 ? 19.941 29.642 -13.234 1.00 97.06 636 LEU A O 1
ATOM 4974 N N . THR A 1 637 ? 20.281 27.525 -12.606 1.00 95.44 637 THR A N 1
ATOM 4975 C CA . THR A 1 637 ? 21.683 27.459 -13.025 1.00 95.44 637 THR A CA 1
ATOM 4976 C C . THR A 1 637 ? 21.806 26.733 -14.361 1.00 95.44 637 THR A C 1
ATOM 4978 O O . THR A 1 637 ? 21.284 25.634 -14.539 1.00 95.44 637 THR A O 1
ATOM 4981 N N . LEU A 1 638 ? 22.533 27.331 -15.309 1.00 94.06 638 LEU A N 1
ATOM 4982 C CA . LEU A 1 638 ? 22.829 26.706 -16.599 1.00 94.06 638 LEU A CA 1
ATOM 4983 C C . LEU A 1 638 ? 24.340 26.502 -16.764 1.00 94.06 638 LEU A C 1
ATOM 4985 O O . LEU A 1 638 ? 25.063 27.482 -16.958 1.00 94.06 638 LEU A O 1
ATOM 4989 N N . ASN A 1 639 ? 24.781 25.246 -16.767 1.00 90.06 639 ASN A N 1
ATOM 4990 C CA . ASN A 1 639 ? 26.177 24.833 -16.913 1.00 90.06 639 ASN A CA 1
ATOM 4991 C C . ASN A 1 639 ? 26.408 24.314 -18.341 1.00 90.06 639 ASN A C 1
ATOM 4993 O O . ASN A 1 639 ? 26.058 23.177 -18.655 1.00 90.06 639 ASN A O 1
ATOM 4997 N N . GLY A 1 640 ? 26.952 25.172 -19.213 1.00 76.69 640 GLY A N 1
ATOM 4998 C CA . GLY A 1 640 ? 27.005 24.937 -20.663 1.00 76.69 640 GLY A CA 1
ATOM 4999 C C . GLY A 1 640 ? 28.388 24.972 -21.321 1.00 76.69 640 GLY A C 1
ATOM 5000 O O . GLY A 1 640 ? 28.480 24.729 -22.521 1.00 76.69 640 GLY A O 1
ATOM 5001 N N . ASP A 1 641 ? 29.450 25.284 -20.573 1.00 63.75 641 ASP A N 1
ATOM 5002 C CA . ASP A 1 641 ? 30.738 25.709 -21.155 1.00 63.75 641 ASP A CA 1
ATOM 5003 C C . ASP A 1 641 ? 31.786 24.579 -21.250 1.00 63.75 641 ASP A C 1
ATOM 5005 O O . ASP A 1 641 ? 32.935 24.812 -21.622 1.00 63.75 641 ASP A O 1
ATOM 5009 N N . GLY A 1 642 ? 31.401 23.338 -20.925 1.00 67.62 642 GLY A N 1
ATOM 5010 C CA . GLY A 1 642 ? 32.295 22.176 -20.862 1.00 67.62 642 GLY A CA 1
ATOM 5011 C C . GLY A 1 642 ? 31.980 21.064 -21.869 1.00 67.62 642 GLY A C 1
ATOM 5012 O O . GLY A 1 642 ? 30.940 21.046 -22.529 1.00 67.62 642 GLY A O 1
ATOM 5013 N N . ALA A 1 643 ? 32.867 20.066 -21.939 1.00 78.56 643 ALA A N 1
ATOM 5014 C CA . ALA A 1 643 ? 32.697 18.842 -22.729 1.00 78.56 643 ALA A CA 1
ATOM 5015 C C . ALA A 1 643 ? 31.729 17.834 -22.066 1.00 78.56 643 ALA A C 1
ATOM 5017 O O . ALA A 1 643 ? 32.022 16.638 -22.013 1.00 78.56 643 ALA A O 1
ATOM 5018 N N . ASN A 1 644 ? 30.599 18.302 -21.519 1.00 87.56 644 ASN A N 1
ATOM 5019 C CA . ASN A 1 644 ? 29.635 17.440 -20.834 1.00 87.56 644 ASN A CA 1
ATOM 5020 C C . ASN A 1 644 ? 28.993 16.439 -21.804 1.00 87.56 644 ASN A C 1
ATOM 5022 O O . ASN A 1 644 ? 28.490 16.791 -22.868 1.00 87.56 644 ASN A O 1
ATOM 5026 N N . HIS A 1 645 ? 28.964 15.179 -21.401 1.00 89.62 645 HIS A N 1
ATOM 5027 C CA . HIS A 1 645 ? 28.270 14.103 -22.092 1.00 89.62 645 HIS A CA 1
ATOM 5028 C C . HIS A 1 645 ? 27.543 13.164 -21.111 1.00 89.62 645 HIS A C 1
ATOM 5030 O O . HIS A 1 645 ? 27.065 12.091 -21.508 1.00 89.62 645 HIS A O 1
ATOM 5036 N N . ALA A 1 646 ? 27.432 13.575 -19.842 1.00 92.19 646 ALA A N 1
ATOM 5037 C CA . ALA A 1 646 ? 26.657 12.899 -18.818 1.00 92.19 646 ALA A CA 1
ATOM 5038 C C . ALA A 1 646 ? 25.163 12.913 -19.159 1.00 92.19 646 ALA A C 1
ATOM 5040 O O . ALA A 1 646 ? 24.661 13.793 -19.864 1.00 92.19 646 ALA A O 1
ATOM 5041 N N . LYS A 1 647 ? 24.471 11.877 -18.694 1.00 94.56 647 LYS A N 1
ATOM 5042 C CA . LYS A 1 647 ? 23.069 11.589 -18.993 1.00 94.56 647 LYS A CA 1
ATOM 5043 C C . LYS A 1 647 ? 22.418 11.131 -17.707 1.00 94.56 647 LYS A C 1
ATOM 5045 O O . LYS A 1 647 ? 22.477 9.950 -17.356 1.00 94.56 647 LYS A O 1
ATOM 5050 N N . ALA A 1 648 ? 21.913 12.106 -16.970 1.00 96.56 648 ALA A N 1
ATOM 5051 C CA . ALA A 1 648 ? 21.390 11.879 -15.644 1.00 96.56 648 ALA A CA 1
ATOM 5052 C C . ALA A 1 648 ? 20.324 12.905 -15.278 1.00 96.56 648 ALA A C 1
ATOM 5054 O O . ALA A 1 648 ? 20.337 14.031 -15.774 1.00 96.56 648 ALA A O 1
ATOM 5055 N N . ILE A 1 649 ? 19.422 12.513 -14.389 1.00 97.19 649 ILE A N 1
ATOM 5056 C CA . ILE A 1 649 ? 18.529 13.434 -13.688 1.00 97.19 649 ILE A CA 1
ATOM 5057 C C . ILE A 1 649 ? 18.616 13.157 -12.195 1.00 97.19 649 ILE A C 1
ATOM 5059 O O . ILE A 1 649 ? 18.735 12.000 -11.805 1.00 97.19 649 ILE A O 1
ATOM 5063 N N . VAL A 1 650 ? 18.560 14.196 -11.375 1.00 97.19 650 VAL A N 1
ATOM 5064 C CA . VAL A 1 650 ? 18.481 14.099 -9.915 1.00 97.19 650 VAL A CA 1
ATOM 5065 C C . VAL A 1 650 ? 17.312 14.948 -9.460 1.00 97.19 650 VAL A C 1
ATOM 5067 O O . VAL A 1 650 ? 17.200 16.090 -9.898 1.00 97.19 650 VAL A O 1
ATOM 5070 N N . TRP A 1 651 ? 16.454 14.414 -8.603 1.00 95.12 651 TRP A N 1
ATOM 5071 C CA . TRP A 1 651 ? 15.458 15.197 -7.887 1.00 95.12 651 TRP A CA 1
ATOM 5072 C C . TRP A 1 651 ? 15.362 14.697 -6.455 1.00 95.12 651 TRP A C 1
ATOM 5074 O O . TRP A 1 651 ? 15.123 13.515 -6.218 1.00 95.12 651 TRP A O 1
ATOM 5084 N N . ASP A 1 652 ? 15.563 15.601 -5.501 1.00 91.69 652 ASP A N 1
ATOM 5085 C CA . ASP A 1 652 ? 15.554 15.292 -4.071 1.00 91.69 652 ASP A CA 1
ATOM 5086 C C . ASP A 1 652 ? 16.348 13.997 -3.744 1.00 91.69 652 ASP A C 1
ATOM 5088 O O . ASP A 1 652 ? 17.564 13.958 -3.925 1.00 91.69 652 ASP A O 1
ATOM 5092 N N . ASP A 1 653 ? 15.717 12.937 -3.227 1.00 90.62 653 ASP A N 1
ATOM 5093 C CA . ASP A 1 653 ? 16.375 11.677 -2.810 1.00 90.62 653 ASP A CA 1
ATOM 5094 C C . ASP A 1 653 ? 16.611 10.676 -3.953 1.00 90.62 653 ASP A C 1
ATOM 5096 O O . ASP A 1 653 ? 16.856 9.487 -3.717 1.00 90.62 653 ASP A O 1
ATOM 5100 N N . GLU A 1 654 ? 16.473 11.118 -5.198 1.00 93.88 654 GLU A N 1
ATOM 5101 C CA . GLU A 1 654 ? 16.432 10.239 -6.354 1.00 93.88 654 GLU A CA 1
ATOM 5102 C C . GLU A 1 654 ? 17.372 10.685 -7.463 1.00 93.88 654 GLU A C 1
ATOM 5104 O O . GLU A 1 654 ? 17.460 11.862 -7.797 1.00 93.88 654 GLU A O 1
ATOM 5109 N N . ALA A 1 655 ? 18.030 9.716 -8.093 1.00 96.69 655 ALA A N 1
ATOM 5110 C CA . ALA A 1 655 ? 18.871 9.945 -9.256 1.00 96.69 655 ALA A CA 1
ATOM 5111 C C . ALA A 1 655 ? 18.624 8.883 -10.326 1.00 96.69 655 ALA A C 1
ATOM 5113 O O . ALA A 1 655 ? 18.380 7.723 -10.021 1.00 96.69 655 ALA A O 1
ATOM 5114 N N . VAL A 1 656 ? 18.720 9.245 -11.599 1.00 97.56 656 VAL A N 1
ATOM 5115 C CA . VAL A 1 656 ? 18.717 8.304 -12.723 1.00 97.56 656 VAL A CA 1
ATOM 5116 C C . VAL A 1 656 ? 19.986 8.523 -13.520 1.00 97.56 656 VAL A C 1
ATOM 5118 O O . VAL A 1 656 ? 20.252 9.650 -13.921 1.00 97.56 656 VAL A O 1
ATOM 5121 N N . VAL A 1 657 ? 20.757 7.463 -13.763 1.00 97.56 657 VAL A N 1
ATOM 5122 C CA . VAL A 1 657 ? 22.031 7.517 -14.500 1.00 97.56 657 VAL A CA 1
ATOM 5123 C C . VAL A 1 657 ? 22.047 6.449 -15.587 1.00 97.56 657 VAL A C 1
ATOM 5125 O O . VAL A 1 657 ? 21.738 5.285 -15.321 1.00 97.56 657 VAL A O 1
ATOM 5128 N N . GLY A 1 658 ? 22.419 6.820 -16.814 1.00 95.56 658 GLY A N 1
ATOM 5129 C CA . GLY A 1 658 ? 22.560 5.854 -17.902 1.00 95.56 658 GLY A CA 1
ATOM 5130 C C . GLY A 1 658 ? 22.708 6.472 -19.280 1.00 95.56 658 GLY A C 1
ATOM 5131 O O . GLY A 1 658 ? 23.558 7.332 -19.505 1.00 95.56 658 GLY A O 1
ATOM 5132 N N . SER A 1 659 ? 21.925 5.984 -20.242 1.00 92.50 659 SER A N 1
ATOM 5133 C CA . SER A 1 659 ? 22.168 6.240 -21.662 1.00 92.50 659 SER A CA 1
ATOM 5134 C C . SER A 1 659 ? 21.254 7.279 -22.319 1.00 92.50 659 SER A C 1
ATOM 5136 O O . SER A 1 659 ? 21.584 7.697 -23.433 1.00 92.50 659 SER A O 1
ATOM 5138 N N . PHE A 1 660 ? 20.187 7.730 -21.644 1.00 92.06 660 PHE A N 1
ATOM 5139 C CA . PHE A 1 660 ? 19.127 8.587 -22.198 1.00 92.06 660 PHE A CA 1
ATOM 5140 C C . PHE A 1 660 ? 19.457 10.093 -22.167 1.00 92.06 660 PHE A C 1
ATOM 5142 O O . PHE A 1 660 ? 19.923 10.619 -21.162 1.00 92.06 660 PHE A O 1
ATOM 5149 N N . ASN A 1 661 ? 19.178 10.826 -23.253 1.00 90.88 661 ASN A N 1
ATOM 5150 C CA . ASN A 1 661 ? 19.433 12.273 -23.336 1.00 90.88 661 ASN A CA 1
ATOM 5151 C C . ASN A 1 661 ? 18.172 13.100 -23.048 1.00 90.88 661 ASN A C 1
ATOM 5153 O O . ASN A 1 661 ? 17.308 13.255 -23.910 1.00 90.88 661 ASN A O 1
ATOM 5157 N N . TYR A 1 662 ? 18.090 13.687 -21.857 1.00 92.44 662 TYR A N 1
ATOM 5158 C CA . TYR A 1 662 ? 16.888 14.387 -21.396 1.00 92.44 662 TYR A CA 1
ATOM 5159 C C . TYR A 1 662 ? 16.606 15.722 -22.108 1.00 92.44 662 TYR A C 1
ATOM 5161 O O . TYR A 1 662 ? 15.439 16.060 -22.303 1.00 92.44 662 TYR A O 1
ATOM 5169 N N . LEU A 1 663 ? 17.647 16.451 -22.538 1.00 92.69 663 LEU A N 1
ATOM 5170 C CA . LEU A 1 663 ? 17.529 17.812 -23.098 1.00 92.69 663 LEU A CA 1
ATOM 5171 C C . LEU A 1 663 ? 17.704 17.893 -24.621 1.00 92.69 663 LEU A C 1
ATOM 5173 O O . LEU A 1 663 ? 17.684 18.986 -25.179 1.00 92.69 663 LEU A O 1
ATOM 5177 N N . SER A 1 664 ? 17.901 16.771 -25.316 1.00 84.75 664 SER A N 1
ATOM 5178 C CA . SER A 1 664 ? 18.093 16.771 -26.777 1.00 84.75 664 SER A CA 1
ATOM 5179 C C . SER A 1 664 ? 17.329 15.705 -27.540 1.00 84.75 664 SER A C 1
ATOM 5181 O O . SER A 1 664 ? 17.455 15.646 -28.760 1.00 84.75 664 SER A O 1
ATOM 5183 N N . PHE A 1 665 ? 16.566 14.846 -26.863 1.00 73.69 665 PHE A N 1
ATOM 5184 C CA . PHE A 1 665 ? 15.930 13.719 -27.530 1.00 73.69 665 PHE A CA 1
ATOM 5185 C C . PHE A 1 665 ? 14.513 13.452 -27.030 1.00 73.69 665 PHE A C 1
ATOM 5187 O O . PHE A 1 665 ? 14.354 12.861 -25.969 1.00 73.69 665 PHE A O 1
ATOM 5194 N N . GLU A 1 666 ? 13.473 13.813 -27.792 1.00 61.19 666 GLU A N 1
ATOM 5195 C CA . GLU A 1 666 ? 12.034 13.654 -27.462 1.00 61.19 666 GLU A CA 1
ATOM 5196 C C . GLU A 1 666 ? 11.596 12.241 -27.025 1.00 61.19 666 GLU A C 1
ATOM 5198 O O . GLU A 1 666 ? 10.535 12.082 -26.426 1.00 61.19 666 GLU A O 1
ATOM 5203 N N . GLY A 1 667 ? 12.398 11.198 -27.264 1.00 55.66 667 GLY A N 1
ATOM 5204 C CA . GLY A 1 667 ? 11.988 9.807 -27.030 1.00 55.66 667 GLY A CA 1
ATOM 5205 C C . GLY A 1 667 ? 11.414 9.132 -28.278 1.00 55.66 667 GLY A C 1
ATOM 5206 O O . GLY A 1 667 ? 10.853 8.043 -28.181 1.00 55.66 667 GLY A O 1
ATOM 5207 N N . ARG A 1 668 ? 11.543 9.764 -29.454 1.00 52.72 668 ARG A N 1
ATOM 5208 C CA . ARG A 1 668 ? 11.090 9.251 -30.753 1.00 52.72 668 ARG A CA 1
ATOM 5209 C C . ARG A 1 668 ? 12.280 9.093 -31.702 1.00 52.72 668 ARG A C 1
ATOM 5211 O O . ARG A 1 668 ? 12.743 10.057 -32.299 1.00 52.72 668 ARG A O 1
ATOM 5218 N N . TYR A 1 669 ? 12.757 7.865 -31.888 1.00 48.38 669 TYR A N 1
ATOM 5219 C CA . TYR A 1 669 ? 13.460 7.505 -33.125 1.00 48.38 669 TYR A CA 1
ATOM 5220 C C . TYR A 1 669 ? 12.386 7.284 -34.198 1.00 48.38 669 TYR A C 1
ATOM 5222 O O . TYR A 1 669 ? 11.323 6.776 -33.862 1.00 48.38 669 TYR A O 1
ATOM 5230 N N . GLY A 1 670 ? 12.615 7.718 -35.442 1.00 41.09 670 GLY A N 1
ATOM 5231 C CA . GLY A 1 670 ? 11.614 7.782 -36.523 1.00 41.09 670 GLY A CA 1
ATOM 5232 C C . GLY A 1 670 ? 10.909 6.463 -36.920 1.00 41.09 670 GLY A C 1
ATOM 5233 O O . GLY A 1 670 ? 10.579 5.619 -36.104 1.00 41.09 670 GLY A O 1
ATOM 5234 N N . ARG A 1 671 ? 10.598 6.274 -38.211 1.00 33.94 671 ARG A N 1
ATOM 5235 C CA . ARG A 1 671 ? 9.650 5.263 -38.760 1.00 33.94 671 ARG A CA 1
ATOM 5236 C C . ARG A 1 671 ? 9.912 3.754 -38.463 1.00 33.94 671 ARG A C 1
ATOM 5238 O O . ARG A 1 671 ? 9.271 2.927 -39.101 1.00 33.94 671 ARG A O 1
ATOM 5245 N N . ARG A 1 672 ? 10.802 3.344 -37.550 1.00 42.25 672 ARG A N 1
ATOM 5246 C CA . ARG A 1 672 ? 11.108 1.930 -37.223 1.00 42.25 672 ARG A CA 1
ATOM 5247 C C . ARG A 1 672 ? 11.399 1.771 -35.720 1.00 42.25 672 ARG A C 1
ATOM 5249 O O . ARG A 1 672 ? 11.968 2.699 -35.163 1.00 42.25 672 ARG A O 1
ATOM 5256 N N . ARG A 1 673 ? 11.076 0.608 -35.106 1.00 43.88 673 ARG A N 1
ATOM 5257 C CA . ARG A 1 673 ? 11.341 0.220 -33.683 1.00 43.88 673 ARG A CA 1
ATOM 5258 C C . ARG A 1 673 ? 12.382 1.111 -32.968 1.00 43.88 673 ARG A C 1
ATOM 5260 O O . ARG A 1 673 ? 13.537 1.156 -33.399 1.00 43.88 673 ARG A O 1
ATOM 5267 N N . LEU A 1 674 ? 11.969 1.774 -31.885 1.00 55.62 674 LEU A N 1
ATOM 5268 C CA . LEU A 1 674 ? 12.828 2.602 -31.027 1.00 55.62 674 LEU A CA 1
ATOM 5269 C C . LEU A 1 674 ? 14.127 1.857 -30.710 1.00 55.62 674 LEU A C 1
ATOM 5271 O O . LEU A 1 674 ? 14.083 0.657 -30.428 1.00 55.62 674 LEU A O 1
ATOM 5275 N N . SER A 1 675 ? 15.272 2.536 -30.800 1.00 58.78 675 SER A N 1
ATOM 5276 C CA . SER A 1 675 ? 16.472 1.951 -30.228 1.00 58.78 675 SER A CA 1
ATOM 5277 C C . SER A 1 675 ? 16.311 1.913 -28.708 1.00 58.78 675 SER A C 1
ATOM 5279 O O . SER A 1 675 ? 15.820 2.872 -28.112 1.00 58.78 675 SER A O 1
ATOM 5281 N N . SER A 1 676 ? 16.644 0.781 -28.093 1.00 77.56 676 SER A N 1
ATOM 5282 C CA . SER A 1 676 ? 16.423 0.586 -26.664 1.00 77.56 676 SER A CA 1
ATOM 5283 C C . SER A 1 676 ? 17.420 1.410 -25.850 1.00 77.56 676 SER A C 1
ATOM 5285 O O . SER A 1 676 ? 18.628 1.334 -26.102 1.00 77.56 676 SER A O 1
ATOM 5287 N N . GLU A 1 677 ? 16.928 2.150 -24.863 1.00 85.75 677 GLU A N 1
ATOM 5288 C CA . GLU A 1 677 ? 17.724 2.949 -23.925 1.00 85.75 677 GLU A CA 1
ATOM 5289 C C . GLU A 1 677 ? 17.642 2.339 -22.522 1.00 85.75 677 GLU A C 1
ATOM 5291 O O . GLU A 1 677 ? 16.600 1.807 -22.131 1.00 85.75 677 GLU A O 1
ATOM 5296 N N . LEU A 1 678 ? 18.727 2.439 -21.752 1.00 91.81 678 LEU A N 1
ATOM 5297 C CA . LEU A 1 678 ? 18.831 1.859 -20.417 1.00 91.81 678 LEU A CA 1
ATOM 5298 C C . LEU A 1 678 ? 19.516 2.827 -19.450 1.00 91.81 678 LEU A C 1
ATOM 5300 O O . LEU A 1 678 ? 20.616 3.320 -19.704 1.00 91.81 678 LEU A O 1
ATOM 5304 N N . SER A 1 679 ? 18.889 3.013 -18.299 1.00 96.00 679 SER A N 1
ATOM 5305 C CA . SER A 1 679 ? 19.469 3.684 -17.140 1.00 96.00 679 SER A CA 1
ATOM 5306 C C . SER A 1 679 ? 19.145 2.904 -15.873 1.00 96.00 679 SER A C 1
ATOM 5308 O O . SER A 1 679 ? 18.418 1.911 -15.906 1.00 96.00 679 SER A O 1
ATOM 5310 N N . VAL A 1 680 ? 19.665 3.358 -14.741 1.00 96.88 680 VAL A N 1
ATOM 5311 C CA . VAL A 1 680 ? 19.246 2.894 -13.420 1.00 96.88 680 VAL A CA 1
ATOM 5312 C C . VAL A 1 680 ? 18.778 4.070 -12.584 1.00 96.88 680 VAL A C 1
ATOM 5314 O O . VAL A 1 680 ? 19.416 5.118 -12.576 1.00 96.88 680 VAL A O 1
ATOM 5317 N N . ARG A 1 681 ? 17.647 3.887 -11.907 1.00 95.44 681 ARG A N 1
ATOM 5318 C CA . ARG A 1 681 ? 17.106 4.781 -10.888 1.00 95.44 681 ARG A CA 1
ATOM 5319 C C . ARG A 1 681 ? 17.647 4.347 -9.535 1.00 95.44 681 ARG A C 1
ATOM 5321 O O . ARG A 1 681 ? 17.503 3.183 -9.170 1.00 95.44 681 ARG A O 1
ATOM 5328 N N . LEU A 1 682 ? 18.257 5.282 -8.833 1.00 95.06 682 LEU A N 1
ATOM 5329 C CA . LEU A 1 682 ? 18.867 5.171 -7.521 1.00 95.06 682 LEU A CA 1
ATOM 5330 C C . LEU A 1 682 ? 17.974 5.949 -6.552 1.00 95.06 682 LEU A C 1
ATOM 5332 O O . LEU A 1 682 ? 17.656 7.109 -6.810 1.00 95.06 682 LEU A O 1
ATOM 5336 N N . THR A 1 683 ? 17.570 5.321 -5.455 1.00 91.88 683 THR A N 1
ATOM 5337 C CA . THR A 1 683 ? 16.785 5.960 -4.395 1.00 91.88 683 THR A CA 1
ATOM 5338 C C . THR A 1 683 ? 17.577 5.919 -3.095 1.00 91.88 683 THR A C 1
ATOM 5340 O O . THR A 1 683 ? 17.897 4.836 -2.595 1.00 91.88 683 THR A O 1
ATOM 5343 N N . GLY A 1 684 ? 17.872 7.097 -2.557 1.00 89.19 684 GLY A N 1
ATOM 5344 C CA . GLY A 1 684 ? 18.631 7.323 -1.333 1.00 89.19 684 GLY A CA 1
ATOM 5345 C C . GLY A 1 684 ? 19.283 8.704 -1.366 1.00 89.19 684 GLY A C 1
ATOM 5346 O O . GLY A 1 684 ? 19.887 9.074 -2.371 1.00 89.19 684 GLY A O 1
ATOM 5347 N N . GLN A 1 685 ? 19.183 9.449 -0.266 1.00 89.38 685 GLN A N 1
ATOM 5348 C CA . GLN A 1 685 ? 19.684 10.821 -0.187 1.00 89.38 685 GLN A CA 1
ATOM 5349 C C . GLN A 1 685 ? 21.181 10.912 -0.519 1.00 89.38 685 GLN A C 1
ATOM 5351 O O . GLN A 1 685 ? 21.560 11.632 -1.436 1.00 89.38 685 GLN A O 1
ATOM 5356 N N . GLU A 1 686 ? 22.018 10.117 0.156 1.00 91.38 686 GLU A N 1
ATOM 5357 C CA . GLU A 1 686 ? 23.478 10.155 -0.019 1.00 91.38 686 GLU A CA 1
ATOM 5358 C C . GLU A 1 686 ? 23.910 9.875 -1.467 1.00 91.38 686 GLU A C 1
ATOM 5360 O O . GLU A 1 686 ? 24.787 10.550 -2.002 1.00 91.38 686 GLU A O 1
ATOM 5365 N N . VAL A 1 687 ? 23.278 8.900 -2.134 1.00 94.19 687 VAL A N 1
ATOM 5366 C CA . VAL A 1 687 ? 23.622 8.566 -3.525 1.00 94.19 687 VAL A CA 1
ATOM 5367 C C . VAL A 1 687 ? 23.124 9.631 -4.504 1.00 94.19 687 VAL A C 1
ATOM 5369 O O . VAL A 1 687 ? 23.807 9.914 -5.486 1.00 94.19 687 VAL A O 1
ATOM 5372 N N . ALA A 1 688 ? 21.960 10.235 -4.251 1.00 94.62 688 ALA A N 1
ATOM 5373 C CA . ALA A 1 688 ? 21.422 11.304 -5.085 1.00 94.62 688 ALA A CA 1
ATOM 5374 C C . ALA A 1 688 ? 22.282 12.571 -4.985 1.00 94.62 688 ALA A C 1
ATOM 5376 O O . ALA A 1 688 ? 22.644 13.145 -6.015 1.00 94.62 688 ALA A O 1
ATOM 5377 N N . ASP A 1 689 ? 22.688 12.938 -3.768 1.00 94.31 689 ASP A N 1
ATOM 5378 C CA . ASP A 1 689 ? 23.597 14.055 -3.510 1.00 94.31 689 ASP A CA 1
ATOM 5379 C C . ASP A 1 689 ? 24.968 13.808 -4.168 1.00 94.31 689 ASP A C 1
ATOM 5381 O O . ASP A 1 689 ? 25.470 14.677 -4.881 1.00 94.31 689 ASP A O 1
ATOM 5385 N N . ALA A 1 690 ? 25.528 12.596 -4.056 1.00 94.75 690 ALA A N 1
ATOM 5386 C CA . ALA A 1 690 ? 26.786 12.238 -4.719 1.00 94.75 690 ALA A CA 1
ATOM 5387 C C . ALA A 1 690 ? 26.704 12.326 -6.258 1.00 94.75 690 ALA A C 1
ATOM 5389 O O . ALA A 1 690 ? 27.656 12.753 -6.914 1.00 94.75 690 ALA A O 1
ATOM 5390 N N . VAL A 1 691 ? 25.567 11.947 -6.860 1.00 95.81 691 VAL A N 1
ATOM 5391 C CA . VAL A 1 691 ? 25.339 12.121 -8.306 1.00 95.81 691 VAL A CA 1
ATOM 5392 C C . VAL A 1 691 ? 25.230 13.604 -8.665 1.00 95.81 691 VAL A C 1
ATOM 5394 O O . VAL A 1 691 ? 25.825 14.027 -9.655 1.00 95.81 691 VAL A O 1
ATOM 5397 N N . ALA A 1 692 ? 24.492 14.400 -7.888 1.00 94.56 692 ALA A N 1
ATOM 5398 C CA . ALA A 1 692 ? 24.354 15.837 -8.123 1.00 94.56 692 ALA A CA 1
ATOM 5399 C C . ALA A 1 692 ? 25.709 16.561 -8.041 1.00 94.56 692 ALA A C 1
ATOM 5401 O O . ALA A 1 692 ? 26.028 17.371 -8.916 1.00 94.56 692 ALA A O 1
ATOM 5402 N N . GLU A 1 693 ? 26.528 16.225 -7.046 1.00 93.31 693 GLU A N 1
ATOM 5403 C CA . GLU A 1 693 ? 27.874 16.769 -6.869 1.00 93.31 693 GLU A CA 1
ATOM 5404 C C . GLU A 1 693 ? 28.800 16.378 -8.031 1.00 93.31 693 GLU A C 1
ATOM 5406 O O . GLU A 1 693 ? 29.465 17.243 -8.602 1.00 93.31 693 GLU A O 1
ATOM 5411 N N . ALA A 1 694 ? 28.768 15.115 -8.474 1.00 92.31 694 ALA A N 1
ATOM 5412 C CA . ALA A 1 694 ? 29.537 14.653 -9.635 1.00 92.31 694 ALA A CA 1
ATOM 5413 C C . ALA A 1 694 ? 29.143 15.357 -10.952 1.00 92.31 694 ALA A C 1
ATOM 5415 O O . ALA A 1 694 ? 29.934 15.418 -11.894 1.00 92.31 694 ALA A O 1
ATOM 5416 N N . LEU A 1 695 ? 27.928 15.912 -11.027 1.00 91.94 695 LEU A N 1
ATOM 5417 C CA . LEU A 1 695 ? 27.451 16.741 -12.141 1.00 91.94 695 LEU A CA 1
ATOM 5418 C C . LEU A 1 695 ? 27.774 18.238 -11.966 1.00 91.94 695 LEU A C 1
ATOM 5420 O O . LEU A 1 695 ? 27.432 19.044 -12.835 1.00 91.94 695 LEU A O 1
ATOM 5424 N N . GLY A 1 696 ? 28.431 18.619 -10.868 1.00 88.62 696 GLY A N 1
ATOM 5425 C CA . GLY A 1 696 ? 28.812 19.995 -10.555 1.00 88.62 696 GLY A CA 1
ATOM 5426 C C . GLY A 1 696 ? 27.664 20.861 -10.032 1.00 88.62 696 GLY A C 1
ATOM 5427 O O . GLY A 1 696 ? 27.702 22.081 -10.202 1.00 88.62 696 GLY A O 1
ATOM 5428 N N . ALA A 1 697 ? 26.620 20.263 -9.449 1.00 90.06 697 ALA A N 1
ATOM 5429 C CA . ALA A 1 697 ? 25.535 21.005 -8.814 1.00 90.06 697 ALA A CA 1
ATOM 5430 C C . ALA A 1 697 ? 25.854 21.321 -7.344 1.00 90.06 697 ALA A C 1
ATOM 5432 O O . ALA A 1 697 ? 26.360 20.481 -6.606 1.00 90.06 697 ALA A O 1
ATOM 5433 N N . THR A 1 698 ? 25.497 22.524 -6.892 1.00 88.38 698 THR A N 1
ATOM 5434 C CA . THR A 1 698 ? 25.588 22.900 -5.475 1.00 88.38 698 THR A CA 1
ATOM 5435 C C . THR A 1 698 ? 24.451 22.258 -4.686 1.00 88.38 698 THR A C 1
ATOM 5437 O O . THR A 1 698 ? 23.282 22.532 -4.972 1.00 88.38 698 THR A O 1
ATOM 5440 N N . LEU A 1 699 ? 24.783 21.448 -3.680 1.00 86.81 699 LEU A N 1
ATOM 5441 C CA . LEU A 1 699 ? 23.803 20.790 -2.815 1.00 86.81 699 LEU A CA 1
ATOM 5442 C C . LEU A 1 699 ? 22.956 21.809 -2.037 1.00 86.81 699 LEU A C 1
ATOM 5444 O O . LEU A 1 699 ? 23.430 22.872 -1.623 1.00 86.81 699 LEU A O 1
ATOM 5448 N N . VAL A 1 700 ? 21.676 21.487 -1.861 1.00 82.69 700 VAL A N 1
ATOM 5449 C CA . VAL A 1 700 ? 20.730 22.279 -1.068 1.00 82.69 700 VAL A CA 1
ATOM 5450 C C . VAL A 1 700 ? 20.572 21.595 0.284 1.00 82.69 700 VAL A C 1
ATOM 5452 O O . VAL A 1 700 ? 20.221 20.419 0.333 1.00 82.69 700 VAL A O 1
ATOM 5455 N N . ALA A 1 701 ? 20.813 22.323 1.378 1.00 75.25 701 ALA A N 1
ATOM 5456 C CA . ALA A 1 701 ? 20.521 21.818 2.715 1.00 75.25 701 ALA A CA 1
ATOM 5457 C C . ALA A 1 701 ? 19.015 21.551 2.833 1.00 75.25 701 ALA A C 1
ATOM 5459 O O . ALA A 1 701 ? 18.200 22.453 2.623 1.00 75.25 701 ALA A O 1
ATOM 5460 N N . ARG A 1 702 ? 18.652 20.305 3.134 1.00 73.44 702 ARG A N 1
ATOM 5461 C CA . ARG A 1 702 ? 17.260 19.899 3.329 1.00 73.44 702 ARG A CA 1
ATOM 5462 C C . ARG A 1 702 ? 16.913 20.100 4.803 1.00 73.44 702 ARG A C 1
ATOM 5464 O O . ARG A 1 702 ? 17.750 19.771 5.645 1.00 73.44 702 ARG A O 1
ATOM 5471 N N . PRO A 1 703 ? 15.734 20.650 5.137 1.00 63.12 703 PRO A N 1
ATOM 5472 C CA . PRO A 1 703 ? 15.278 20.629 6.518 1.00 63.12 703 PRO A CA 1
ATOM 5473 C C . PRO A 1 703 ? 15.209 19.167 6.965 1.00 63.12 703 PRO A C 1
ATOM 5475 O O . PRO A 1 703 ? 14.650 18.337 6.244 1.00 63.12 703 PRO A O 1
ATOM 5478 N N . GLU A 1 704 ? 15.807 18.845 8.117 1.00 52.56 704 GLU A N 1
ATOM 5479 C CA . GLU A 1 704 ? 15.555 17.545 8.735 1.00 52.56 704 GLU A CA 1
ATOM 5480 C C . GLU A 1 704 ? 14.037 17.393 8.868 1.00 52.56 704 GLU A C 1
ATOM 5482 O O . GLU A 1 704 ? 13.370 18.365 9.247 1.00 52.56 704 GLU A O 1
ATOM 5487 N N . PRO A 1 705 ? 13.465 16.233 8.500 1.00 52.28 705 PRO A N 1
ATOM 5488 C CA . PRO A 1 705 ? 12.048 16.010 8.713 1.00 52.28 705 PRO A CA 1
ATOM 5489 C C . PRO A 1 705 ? 11.765 16.290 10.187 1.00 52.28 705 PRO A C 1
ATOM 5491 O O . PRO A 1 705 ? 12.396 15.677 11.049 1.00 52.28 705 PRO A O 1
ATOM 5494 N N . GLU A 1 706 ? 10.870 17.248 10.469 1.00 39.69 706 GLU A N 1
ATOM 5495 C CA . GLU A 1 706 ? 10.375 17.478 11.824 1.00 39.69 706 GLU A CA 1
ATOM 5496 C C . GLU A 1 706 ? 9.958 16.112 12.352 1.00 39.69 706 GLU A C 1
ATOM 5498 O O . GLU A 1 706 ? 9.057 15.475 11.799 1.00 39.69 706 GLU A O 1
ATOM 5503 N N . ALA A 1 707 ? 10.690 15.616 13.349 1.00 41.00 707 ALA A N 1
ATOM 5504 C CA . ALA A 1 707 ? 10.349 14.376 14.002 1.00 41.00 707 ALA A CA 1
ATOM 5505 C C . ALA A 1 707 ? 8.977 14.608 14.629 1.00 41.00 707 ALA A C 1
ATOM 5507 O O . ALA A 1 707 ? 8.877 15.232 15.687 1.00 41.00 707 ALA A O 1
ATOM 5508 N N . GLU A 1 708 ? 7.915 14.174 13.940 1.00 40.16 708 GLU A N 1
ATOM 5509 C CA . GLU A 1 708 ? 6.589 14.128 14.536 1.00 40.16 708 GLU A CA 1
ATOM 5510 C C . GLU A 1 708 ? 6.765 13.442 15.891 1.00 40.16 708 GLU A C 1
ATOM 5512 O O . GLU A 1 708 ? 7.423 12.393 15.950 1.00 40.16 708 GLU A O 1
ATOM 5517 N N . PRO A 1 709 ? 6.271 14.049 16.985 1.00 36.16 709 PRO A N 1
ATOM 5518 C CA . PRO A 1 709 ? 6.478 13.507 18.312 1.00 36.16 709 PRO A CA 1
ATOM 5519 C C . PRO A 1 709 ? 5.999 12.063 18.287 1.00 36.16 709 PRO A C 1
ATOM 5521 O O . PRO A 1 709 ? 4.823 11.798 18.036 1.00 36.16 709 PRO A O 1
ATOM 5524 N N . LEU A 1 710 ? 6.942 11.136 18.478 1.00 38.88 710 LEU A N 1
ATOM 5525 C CA . LEU A 1 710 ? 6.653 9.718 18.599 1.00 38.88 710 LEU A CA 1
ATOM 5526 C C . LEU A 1 710 ? 5.594 9.593 19.692 1.00 38.88 710 LEU A C 1
ATOM 5528 O O . LEU A 1 710 ? 5.884 9.794 20.872 1.00 38.88 710 LEU A O 1
ATOM 5532 N N . LEU A 1 711 ? 4.355 9.317 19.282 1.00 41.28 711 LEU A N 1
ATOM 5533 C CA . LEU A 1 711 ? 3.301 8.884 20.185 1.00 41.28 711 LEU A CA 1
ATOM 5534 C C . LEU A 1 711 ? 3.889 7.750 21.024 1.00 41.28 711 LEU A C 1
ATOM 5536 O O . LEU A 1 711 ? 4.471 6.813 20.472 1.00 41.28 711 LEU A O 1
ATOM 5540 N N . VAL A 1 712 ? 3.810 7.914 22.347 1.00 43.56 712 VAL A N 1
ATOM 5541 C CA . VAL A 1 712 ? 4.378 7.007 23.350 1.00 43.56 712 VAL A CA 1
ATOM 5542 C C . VAL A 1 712 ? 4.083 5.568 22.938 1.00 43.56 712 VAL A C 1
ATOM 5544 O O . VAL A 1 712 ? 2.925 5.176 22.802 1.00 43.56 712 VAL A O 1
ATOM 5547 N N . LEU A 1 713 ? 5.151 4.818 22.668 1.00 47.16 713 LEU A N 1
ATOM 5548 C CA . LEU A 1 713 ? 5.079 3.461 22.144 1.00 47.16 713 LEU A CA 1
ATOM 5549 C C . LEU A 1 713 ? 4.326 2.559 23.137 1.00 47.16 713 LEU A C 1
ATOM 5551 O O . LEU A 1 713 ? 4.635 2.602 24.331 1.00 47.16 713 LEU A O 1
ATOM 5555 N N . PRO A 1 714 ? 3.408 1.692 22.679 1.00 53.62 714 PRO A N 1
ATOM 5556 C CA . PRO A 1 714 ? 2.903 0.617 23.518 1.00 53.62 714 PRO A CA 1
ATOM 5557 C C . PRO A 1 714 ? 4.052 -0.365 23.788 1.00 53.62 714 PRO A C 1
ATOM 5559 O O . PRO A 1 714 ? 4.495 -1.104 22.909 1.00 53.62 714 PRO A O 1
ATOM 5562 N N . GLY A 1 715 ? 4.596 -0.308 25.006 1.00 60.91 715 GLY A N 1
ATOM 5563 C CA . GLY A 1 715 ? 5.706 -1.145 25.458 1.00 60.91 715 GLY A CA 1
ATOM 5564 C C . GLY A 1 715 ? 5.341 -2.634 25.579 1.00 60.91 715 GLY A C 1
ATOM 5565 O O . GLY A 1 715 ? 4.187 -3.022 25.389 1.00 60.91 715 GLY A O 1
ATOM 5566 N N . PRO A 1 716 ? 6.305 -3.510 25.920 1.00 66.19 716 PRO A N 1
ATOM 5567 C CA . PRO A 1 716 ? 6.071 -4.944 26.113 1.00 66.19 716 PRO A CA 1
ATOM 5568 C C . PRO A 1 716 ? 4.910 -5.277 27.070 1.00 66.19 716 PRO A C 1
ATOM 5570 O O . PRO A 1 716 ? 4.251 -6.295 26.852 1.00 66.19 716 PRO A O 1
ATOM 5573 N N . GLY A 1 717 ? 4.595 -4.416 28.049 1.00 68.00 717 GLY A N 1
ATOM 5574 C CA . GLY A 1 717 ? 3.419 -4.574 28.912 1.00 68.00 717 GLY A CA 1
ATOM 5575 C C . GLY A 1 717 ? 2.075 -4.608 28.167 1.00 68.00 717 GLY A C 1
ATOM 5576 O O . GLY A 1 717 ? 1.211 -5.417 28.505 1.00 68.00 717 GLY A O 1
ATOM 5577 N N . PHE A 1 718 ? 1.921 -3.831 27.087 1.00 70.44 718 PHE A N 1
ATOM 5578 C CA . PHE A 1 718 ? 0.691 -3.790 26.279 1.00 70.44 718 PHE A CA 1
ATOM 5579 C C . PHE A 1 718 ? 0.408 -5.121 25.568 1.00 70.44 718 PHE A C 1
ATOM 5581 O O . PHE A 1 718 ? -0.736 -5.576 25.521 1.00 70.44 718 PHE A O 1
ATOM 5588 N N . ARG A 1 719 ? 1.450 -5.792 25.060 1.00 69.88 719 ARG A N 1
ATOM 5589 C CA . ARG A 1 719 ? 1.306 -7.102 24.399 1.00 69.88 719 ARG A CA 1
ATOM 5590 C C . ARG A 1 719 ? 0.872 -8.184 25.383 1.00 69.88 719 ARG A C 1
ATOM 5592 O O . ARG A 1 719 ? -0.009 -8.984 25.072 1.00 69.88 719 ARG A O 1
ATOM 5599 N N . SER A 1 720 ? 1.454 -8.182 26.581 1.00 77.06 720 SER A N 1
ATOM 5600 C CA . SER A 1 720 ? 1.048 -9.093 27.652 1.00 77.06 720 SER A CA 1
ATOM 5601 C C . SER A 1 720 ? -0.398 -8.842 28.087 1.00 77.06 720 SER A C 1
ATOM 5603 O O . SER A 1 720 ? -1.135 -9.802 28.290 1.00 77.06 720 SER A O 1
ATOM 5605 N N . ALA A 1 721 ? -0.845 -7.581 28.152 1.00 75.94 721 ALA A N 1
ATOM 5606 C CA . ALA A 1 721 ? -2.229 -7.238 28.492 1.00 75.94 721 ALA A CA 1
ATOM 5607 C C . ALA A 1 721 ? -3.233 -7.801 27.471 1.00 75.94 721 ALA A C 1
ATOM 5609 O O . ALA A 1 721 ? -4.275 -8.336 27.849 1.00 75.94 721 ALA A O 1
ATOM 5610 N N . ARG A 1 722 ? -2.900 -7.762 26.175 1.00 73.56 722 ARG A N 1
ATOM 5611 C CA . ARG A 1 722 ? -3.727 -8.365 25.119 1.00 73.56 722 ARG A CA 1
ATOM 5612 C C . ARG A 1 722 ? -3.803 -9.883 25.237 1.00 73.56 722 ARG A C 1
ATOM 5614 O O . ARG A 1 722 ? -4.889 -10.448 25.162 1.00 73.56 722 ARG A O 1
ATOM 5621 N N . LEU A 1 723 ? -2.666 -10.535 25.474 1.00 78.00 723 LEU A N 1
ATOM 5622 C CA . LEU A 1 723 ? -2.608 -11.986 25.641 1.00 78.00 723 LEU A CA 1
ATOM 5623 C C . LEU A 1 723 ? -3.499 -12.455 26.808 1.00 78.00 723 LEU A C 1
ATOM 5625 O O . LEU A 1 723 ? -4.139 -13.497 26.709 1.00 78.00 723 LEU A O 1
ATOM 5629 N N . LEU A 1 724 ? -3.603 -11.661 27.881 1.00 80.94 724 LEU A N 1
ATOM 5630 C CA . LEU A 1 724 ? -4.531 -11.927 28.987 1.00 80.94 724 LEU A CA 1
ATOM 5631 C C . LEU A 1 724 ? -6.008 -11.856 28.574 1.00 80.94 724 LEU A C 1
ATOM 5633 O O . LEU A 1 724 ? -6.810 -12.649 29.064 1.00 80.94 724 LEU A O 1
ATOM 5637 N N . LEU A 1 725 ? -6.376 -10.929 27.685 1.00 75.00 725 LEU A N 1
ATOM 5638 C CA . LEU A 1 725 ? -7.745 -10.819 27.170 1.00 75.00 725 LEU A CA 1
ATOM 5639 C C . LEU A 1 725 ? -8.094 -11.951 26.197 1.00 75.00 725 LEU A C 1
ATOM 5641 O O . LEU A 1 725 ? -9.229 -12.417 26.199 1.00 75.00 725 LEU A O 1
ATOM 5645 N N . GLU A 1 726 ? -7.131 -12.409 25.397 1.00 72.75 726 GLU A N 1
ATOM 5646 C CA . GLU A 1 726 ? -7.316 -13.511 24.441 1.00 72.75 726 GLU A CA 1
ATOM 5647 C C . GLU A 1 726 ? -7.388 -14.889 25.125 1.00 72.75 726 GLU A C 1
ATOM 5649 O O . GLU A 1 726 ? -7.994 -15.811 24.591 1.00 72.75 726 GLU A O 1
ATOM 5654 N N . GLN A 1 727 ? -6.792 -15.046 26.313 1.00 73.50 727 GLN A N 1
ATOM 5655 C CA . GLN A 1 727 ? -6.752 -16.312 27.064 1.00 73.50 727 GLN A CA 1
ATOM 5656 C C . GLN A 1 727 ? -7.975 -16.559 27.966 1.00 73.50 727 GLN A C 1
ATOM 5658 O O . GLN A 1 727 ? -7.913 -17.369 28.897 1.00 73.50 727 GLN A O 1
ATOM 5663 N N . ARG A 1 728 ? -9.097 -15.875 27.724 1.00 73.50 728 ARG A N 1
ATOM 5664 C CA . ARG A 1 728 ? -10.342 -16.155 28.453 1.00 73.50 728 ARG A CA 1
ATOM 5665 C C . ARG A 1 728 ? -10.908 -17.515 28.040 1.00 73.50 728 ARG A C 1
ATOM 5667 O O . ARG A 1 728 ? -10.744 -17.959 26.908 1.00 73.50 728 ARG A O 1
ATOM 5674 N N . ARG A 1 729 ? -11.547 -18.198 28.989 1.00 67.50 729 ARG A N 1
ATOM 5675 C CA . ARG A 1 729 ? -12.221 -19.484 28.760 1.00 67.50 729 ARG A CA 1
ATOM 5676 C C . ARG A 1 729 ? -13.499 -19.285 27.940 1.00 67.50 729 ARG A C 1
ATOM 5678 O O . ARG A 1 729 ? -14.023 -18.177 27.879 1.00 67.50 729 ARG A O 1
ATOM 5685 N N . ASP A 1 730 ? -14.038 -20.371 27.381 1.00 68.62 730 ASP A N 1
ATOM 5686 C CA . ASP A 1 730 ? -15.280 -20.359 26.583 1.00 68.62 730 ASP A CA 1
ATOM 5687 C C . ASP A 1 730 ? -16.501 -19.821 27.356 1.00 68.62 730 ASP A C 1
ATOM 5689 O O . ASP A 1 730 ? -17.456 -19.333 26.758 1.00 68.62 730 ASP A O 1
ATOM 5693 N N . ASP A 1 731 ? -16.476 -19.892 28.691 1.00 69.62 731 ASP A N 1
ATOM 5694 C CA . ASP A 1 731 ? -17.498 -19.321 29.579 1.00 69.62 731 ASP A CA 1
ATOM 5695 C C . ASP A 1 731 ? -17.261 -17.834 29.913 1.00 69.62 731 ASP A C 1
ATOM 5697 O O . ASP A 1 731 ? -17.987 -17.250 30.716 1.00 69.62 731 ASP A O 1
ATOM 5701 N N . GLY A 1 732 ? -16.238 -17.218 29.313 1.00 65.06 732 GLY A N 1
ATOM 5702 C CA . GLY A 1 732 ? -15.817 -15.844 29.556 1.00 65.06 732 GLY A CA 1
ATOM 5703 C C . GLY A 1 732 ? -14.981 -15.658 30.823 1.00 65.06 732 GLY A C 1
ATOM 5704 O O . GLY A 1 732 ? -14.528 -14.546 31.077 1.00 65.06 732 GLY A O 1
ATOM 5705 N N . SER A 1 733 ? -14.713 -16.689 31.626 1.00 73.62 733 SER A N 1
ATOM 5706 C CA . SER A 1 733 ? -13.926 -16.525 32.854 1.00 73.62 733 SER A CA 1
ATOM 5707 C C . SER A 1 733 ? -12.410 -16.427 32.579 1.00 73.62 733 SER A C 1
ATOM 5709 O O . SER A 1 733 ? -11.895 -17.056 31.647 1.00 73.62 733 SER A O 1
ATOM 5711 N N . PRO A 1 734 ? -11.654 -15.630 33.358 1.00 76.75 734 PRO A N 1
ATOM 5712 C CA . PRO A 1 734 ? -10.204 -15.532 33.224 1.00 76.75 734 PRO A CA 1
ATOM 5713 C C . PRO A 1 734 ? -9.511 -16.814 33.708 1.00 76.75 734 PRO A C 1
ATOM 5715 O O . PRO A 1 734 ? -9.810 -17.336 34.786 1.00 76.75 734 PRO A O 1
ATOM 5718 N N . ASP A 1 735 ? -8.526 -17.309 32.951 1.00 81.75 735 ASP A N 1
ATOM 5719 C CA . ASP A 1 735 ? -7.684 -18.419 33.401 1.00 81.75 735 ASP A CA 1
ATOM 5720 C C . ASP A 1 735 ? -6.657 -17.943 34.439 1.00 81.75 735 ASP A C 1
ATOM 5722 O O . ASP A 1 735 ? -5.576 -17.467 34.100 1.00 81.75 735 ASP A O 1
ATOM 5726 N N . ALA A 1 736 ? -6.976 -18.079 35.727 1.00 80.50 736 ALA A N 1
ATOM 5727 C CA . ALA A 1 736 ? -6.138 -17.571 36.817 1.00 80.50 736 ALA A CA 1
ATOM 5728 C C . ALA A 1 736 ? -4.683 -18.095 36.813 1.00 80.50 736 ALA A C 1
ATOM 5730 O O . ALA A 1 736 ? -3.799 -17.440 37.368 1.00 80.50 736 ALA A O 1
ATOM 5731 N N . GLU A 1 737 ? -4.420 -19.277 36.244 1.00 81.94 737 GLU A N 1
ATOM 5732 C CA . GLU A 1 737 ? -3.059 -19.809 36.078 1.00 81.94 737 GLU A CA 1
ATOM 5733 C C . GLU A 1 737 ? -2.344 -19.164 34.882 1.00 81.94 737 GLU A C 1
ATOM 5735 O O . GLU A 1 737 ? -1.196 -18.739 35.016 1.00 81.94 737 GLU A O 1
ATOM 5740 N N . GLY A 1 738 ? -3.029 -19.019 33.743 1.00 82.31 738 GLY A N 1
ATOM 5741 C CA . GLY A 1 738 ? -2.565 -18.241 32.595 1.00 82.31 738 GLY A CA 1
ATOM 5742 C C . GLY A 1 738 ? -2.214 -16.804 32.975 1.00 82.31 738 GLY A C 1
ATOM 5743 O O . GLY A 1 738 ? -1.093 -16.369 32.719 1.00 82.31 738 GLY A O 1
ATOM 5744 N N . VAL A 1 739 ? -3.096 -16.111 33.707 1.00 84.88 739 VAL A N 1
ATOM 5745 C CA . VAL A 1 739 ? -2.851 -14.736 34.177 1.00 84.88 739 VAL A CA 1
ATOM 5746 C C . VAL A 1 739 ? -1.576 -14.645 35.012 1.00 84.88 739 VAL A C 1
ATOM 5748 O O . VAL A 1 739 ? -0.737 -13.768 34.798 1.00 84.88 739 VAL A O 1
ATOM 5751 N N . ARG A 1 740 ? -1.389 -15.589 35.943 1.00 83.69 740 ARG A N 1
ATOM 5752 C CA . ARG A 1 740 ? -0.193 -15.643 36.792 1.00 83.69 740 ARG A CA 1
ATOM 5753 C C . ARG A 1 740 ? 1.085 -15.885 35.994 1.00 83.69 740 ARG A C 1
ATOM 5755 O O . ARG A 1 740 ? 2.103 -15.289 36.335 1.00 83.69 740 ARG A O 1
ATOM 5762 N N . ARG A 1 741 ? 1.035 -16.722 34.956 1.00 83.38 741 ARG A N 1
ATOM 5763 C CA . ARG A 1 741 ? 2.179 -17.012 34.081 1.00 83.38 741 ARG A CA 1
ATOM 5764 C C . ARG A 1 741 ? 2.587 -15.786 33.270 1.00 83.38 741 ARG A C 1
ATOM 5766 O O . ARG A 1 741 ? 3.741 -15.389 33.309 1.00 83.38 741 ARG A O 1
ATOM 5773 N N . VAL A 1 742 ? 1.624 -15.133 32.627 1.00 84.56 742 VAL A N 1
ATOM 5774 C CA . VAL A 1 742 ? 1.871 -13.964 31.769 1.00 84.56 742 VAL A CA 1
ATOM 5775 C C . VAL A 1 742 ? 2.446 -12.791 32.558 1.00 84.56 742 VAL A C 1
ATOM 5777 O O . VAL A 1 742 ? 3.371 -12.136 32.091 1.00 84.56 742 VAL A O 1
ATOM 5780 N N . LEU A 1 743 ? 1.945 -12.551 33.774 1.00 85.50 743 LEU A N 1
ATOM 5781 C CA . LEU A 1 743 ? 2.502 -11.526 34.661 1.00 85.50 743 LEU A CA 1
ATOM 5782 C C . LEU A 1 743 ? 3.890 -11.897 35.201 1.00 85.50 743 LEU A C 1
ATOM 5784 O O . LEU A 1 743 ? 4.683 -11.003 35.466 1.00 85.50 743 LEU A O 1
ATOM 5788 N N . ALA A 1 744 ? 4.195 -13.187 35.373 1.00 82.56 744 ALA A N 1
ATOM 5789 C CA . ALA A 1 744 ? 5.522 -13.638 35.797 1.00 82.56 744 ALA A CA 1
ATOM 5790 C C . ALA A 1 744 ? 6.573 -13.525 34.678 1.00 82.56 744 ALA A C 1
ATOM 5792 O O . ALA A 1 744 ? 7.735 -13.254 34.972 1.00 82.56 744 ALA A O 1
ATOM 5793 N N . ASP A 1 745 ? 6.160 -13.708 33.422 1.00 80.94 745 ASP A N 1
ATOM 5794 C CA . ASP A 1 745 ? 7.027 -13.594 32.243 1.00 80.94 745 ASP A CA 1
ATOM 5795 C C . ASP A 1 745 ? 7.195 -12.134 31.766 1.00 80.94 745 ASP A C 1
ATOM 5797 O O . ASP A 1 745 ? 8.081 -11.832 30.964 1.00 80.94 745 ASP A O 1
ATOM 5801 N N . ALA A 1 746 ? 6.347 -11.215 32.240 1.00 77.88 746 ALA A N 1
ATOM 5802 C CA . ALA A 1 746 ? 6.416 -9.798 31.900 1.00 77.88 746 ALA A CA 1
ATOM 5803 C C . ALA A 1 746 ? 7.627 -9.109 32.554 1.00 77.88 746 ALA A C 1
ATOM 5805 O O . ALA A 1 746 ? 7.930 -9.326 33.726 1.00 77.88 746 ALA A O 1
ATOM 5806 N N . ALA A 1 747 ? 8.286 -8.219 31.803 1.00 76.81 747 ALA A N 1
ATOM 5807 C CA . ALA A 1 747 ? 9.417 -7.438 32.310 1.00 76.81 747 ALA A CA 1
ATOM 5808 C C . ALA A 1 747 ? 9.010 -6.480 33.448 1.00 76.81 747 ALA A C 1
ATOM 5810 O O . ALA A 1 747 ? 9.741 -6.355 34.428 1.00 76.81 747 ALA A O 1
ATOM 5811 N N . ASP A 1 748 ? 7.838 -5.847 33.326 1.00 81.75 748 ASP A N 1
ATOM 5812 C CA . ASP A 1 748 ? 7.170 -5.111 34.402 1.00 81.75 748 ASP A CA 1
ATOM 5813 C C . ASP A 1 748 ? 5.685 -5.533 34.455 1.00 81.75 748 ASP A C 1
ATOM 5815 O O . ASP A 1 748 ? 4.917 -5.178 33.555 1.00 81.75 748 ASP A O 1
ATOM 5819 N N . PRO A 1 749 ? 5.246 -6.295 35.477 1.00 84.44 749 PRO A N 1
ATOM 5820 C CA . PRO A 1 749 ? 3.847 -6.700 35.618 1.00 84.44 749 PRO A CA 1
ATOM 5821 C C . PRO A 1 749 ? 2.907 -5.509 35.846 1.00 84.44 749 PRO A C 1
ATOM 5823 O O . PRO A 1 749 ? 1.715 -5.604 35.554 1.00 84.44 749 PRO A O 1
ATOM 5826 N N . TRP A 1 750 ? 3.423 -4.373 36.322 1.00 85.75 750 TRP A N 1
ATOM 5827 C CA . TRP A 1 750 ? 2.626 -3.166 36.479 1.00 85.75 750 TRP A CA 1
ATOM 5828 C C . TRP A 1 750 ? 2.274 -2.512 35.144 1.00 85.75 750 TRP A C 1
ATOM 5830 O O . TRP A 1 750 ? 1.148 -2.055 34.998 1.00 85.75 750 TRP A O 1
ATOM 5840 N N . GLU A 1 751 ? 3.166 -2.525 34.146 1.00 82.81 751 GLU A N 1
ATOM 5841 C CA . GLU A 1 751 ? 2.829 -2.038 32.796 1.00 82.81 751 GLU A CA 1
ATOM 5842 C C . GLU A 1 751 ? 1.715 -2.866 32.146 1.00 82.81 751 GLU A C 1
ATOM 5844 O O . GLU A 1 751 ? 0.922 -2.340 31.367 1.00 82.81 751 GLU A O 1
ATOM 5849 N N . VAL A 1 752 ? 1.636 -4.163 32.466 1.00 85.00 752 VAL A N 1
ATOM 5850 C CA . VAL A 1 752 ? 0.548 -5.037 32.002 1.00 85.00 752 VAL A CA 1
ATOM 5851 C C . VAL A 1 752 ? -0.783 -4.603 32.611 1.00 85.00 752 VAL A C 1
ATOM 5853 O O . VAL A 1 752 ? -1.786 -4.504 31.908 1.00 85.00 752 VAL A O 1
ATOM 5856 N N . LEU A 1 753 ? -0.785 -4.335 33.918 1.00 85.31 753 LEU A N 1
ATOM 5857 C CA . LEU A 1 753 ? -1.975 -3.920 34.652 1.00 85.31 753 LEU A CA 1
ATOM 5858 C C . LEU A 1 753 ? -2.435 -2.513 34.231 1.00 85.31 753 LEU A C 1
ATOM 5860 O O . LEU A 1 753 ? -3.611 -2.323 33.926 1.00 85.31 753 LEU A O 1
ATOM 5864 N N . ASP A 1 754 ? -1.503 -1.566 34.104 1.00 83.19 754 ASP A N 1
ATOM 5865 C CA . ASP A 1 754 ? -1.761 -0.218 33.585 1.00 83.19 754 ASP A CA 1
ATOM 5866 C C . ASP A 1 754 ? -2.291 -0.276 32.132 1.00 83.19 754 ASP A C 1
ATOM 5868 O O . ASP A 1 754 ? -3.186 0.485 31.766 1.00 83.19 754 ASP A O 1
ATOM 5872 N N . GLY A 1 755 ? -1.799 -1.218 31.314 1.00 77.44 755 GLY A N 1
ATOM 5873 C CA . GLY A 1 755 ? -2.257 -1.445 29.938 1.00 77.44 755 GLY A CA 1
ATOM 5874 C C . GLY A 1 755 ? -3.674 -2.023 29.819 1.00 77.44 755 GLY A C 1
ATOM 5875 O O . GLY A 1 755 ? -4.373 -1.727 28.848 1.00 77.44 755 GLY A O 1
ATOM 5876 N N . LEU A 1 756 ? -4.132 -2.815 30.799 1.00 82.38 756 LEU A N 1
ATOM 5877 C CA . LEU A 1 756 ? -5.537 -3.241 30.884 1.00 82.38 756 LEU A CA 1
ATOM 5878 C C . LEU A 1 756 ? -6.458 -2.058 31.244 1.00 82.38 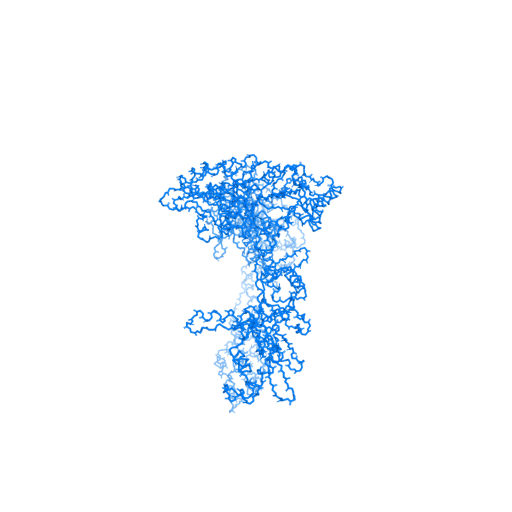756 LEU A C 1
ATOM 5880 O O . LEU A 1 756 ? -7.581 -1.973 30.737 1.00 82.38 756 LEU A O 1
ATOM 5884 N N . GLY A 1 757 ? -5.967 -1.136 32.077 1.00 81.62 757 GLY A N 1
ATOM 5885 C CA . GLY A 1 757 ? -6.701 0.039 32.551 1.00 81.62 757 GLY A CA 1
ATOM 5886 C C . GLY A 1 757 ? -7.888 -0.304 33.462 1.00 81.62 757 GLY A C 1
ATOM 5887 O O . GLY A 1 757 ? -8.331 -1.448 33.530 1.00 81.62 757 GLY A O 1
ATOM 5888 N N . GLU A 1 758 ? -8.436 0.695 34.162 1.00 82.44 758 GLU A N 1
ATOM 5889 C CA . GLU A 1 758 ? -9.566 0.493 35.092 1.00 82.44 758 GLU A CA 1
ATOM 5890 C C . GLU A 1 758 ? -10.856 0.007 34.399 1.00 82.44 758 GLU A C 1
ATOM 5892 O O . GLU A 1 758 ? -11.698 -0.609 35.051 1.00 82.44 758 GLU A O 1
ATOM 5897 N N . ASP A 1 759 ? -10.991 0.235 33.086 1.00 74.50 759 ASP A N 1
ATOM 5898 C CA . ASP A 1 759 ? -12.146 -0.183 32.269 1.00 74.50 759 ASP A CA 1
ATOM 5899 C C . ASP A 1 759 ? -12.051 -1.642 31.771 1.00 74.50 759 ASP A C 1
ATOM 5901 O O . ASP A 1 759 ? -12.899 -2.112 31.005 1.00 74.50 759 ASP A O 1
ATOM 5905 N N . GLY A 1 760 ? -10.974 -2.352 32.119 1.00 77.69 760 GLY A N 1
ATOM 5906 C CA . GLY A 1 760 ? -10.791 -3.756 31.764 1.00 77.69 760 GLY A CA 1
ATOM 5907 C C . GLY A 1 760 ? -11.831 -4.680 32.423 1.00 77.69 760 GLY A C 1
ATOM 5908 O O . GLY A 1 760 ? -12.529 -4.283 33.357 1.00 77.69 760 GLY A O 1
ATOM 5909 N N . PRO A 1 761 ? -11.947 -5.945 31.975 1.00 82.31 761 PRO A N 1
ATOM 5910 C CA . PRO A 1 761 ? -12.844 -6.906 32.606 1.00 82.31 761 PRO A CA 1
ATOM 5911 C C . PRO A 1 761 ? -12.528 -7.064 34.093 1.00 82.31 761 PRO A C 1
ATOM 5913 O O . PRO A 1 761 ? -11.415 -7.438 34.469 1.00 82.31 761 PRO A O 1
ATOM 5916 N N . THR A 1 762 ? -13.508 -6.758 34.939 1.00 85.50 762 THR A N 1
ATOM 5917 C CA . THR A 1 762 ? -13.303 -6.597 36.380 1.00 85.50 762 THR A CA 1
ATOM 5918 C C . THR A 1 762 ? -12.764 -7.870 37.033 1.00 85.50 762 THR A C 1
ATOM 5920 O O . THR A 1 762 ? -11.865 -7.813 37.866 1.00 85.50 762 THR A O 1
ATOM 5923 N N . ASP A 1 763 ? -13.252 -9.036 36.614 1.00 84.31 763 ASP A N 1
ATOM 5924 C CA . ASP A 1 763 ? -12.794 -10.357 37.054 1.00 84.31 763 ASP A CA 1
ATOM 5925 C C . ASP A 1 763 ? -11.313 -10.623 36.745 1.00 84.31 763 ASP A C 1
ATOM 5927 O O . ASP A 1 763 ? -10.581 -11.125 37.602 1.00 84.31 763 ASP A O 1
ATOM 5931 N N . LEU A 1 764 ? -10.848 -10.229 35.558 1.00 85.75 764 LEU A N 1
ATOM 5932 C CA . LEU A 1 764 ? -9.439 -10.295 35.170 1.00 85.75 764 LEU A CA 1
ATOM 5933 C C . LEU A 1 764 ? -8.587 -9.289 35.959 1.00 85.75 764 LEU A C 1
ATOM 5935 O O . LEU A 1 764 ? -7.541 -9.665 36.496 1.00 85.75 764 LEU A O 1
ATOM 5939 N N . LEU A 1 765 ? -9.043 -8.035 36.062 1.00 89.00 765 LEU A N 1
ATOM 5940 C CA . LEU A 1 765 ? -8.350 -6.973 36.798 1.00 89.00 765 LEU A CA 1
ATOM 5941 C C . LEU A 1 765 ? -8.142 -7.345 38.265 1.00 89.00 765 LEU A C 1
ATOM 5943 O O . LEU A 1 765 ? -7.049 -7.156 38.790 1.00 89.00 765 LEU A O 1
ATOM 5947 N N . ARG A 1 766 ? -9.142 -7.956 38.911 1.00 89.12 766 ARG A N 1
ATOM 5948 C CA . ARG A 1 766 ? -9.049 -8.448 40.296 1.00 89.12 766 ARG A CA 1
ATOM 5949 C C . ARG A 1 766 ? -7.886 -9.425 40.474 1.00 89.12 766 ARG A C 1
ATOM 5951 O O . ARG A 1 766 ? -7.092 -9.273 41.401 1.00 89.12 766 ARG A O 1
ATOM 5958 N N . ILE A 1 767 ? -7.760 -10.409 39.578 1.00 88.56 767 ILE A N 1
ATOM 5959 C CA . ILE A 1 767 ? -6.691 -11.420 39.630 1.00 88.56 767 ILE A CA 1
ATOM 5960 C C . ILE A 1 767 ? -5.328 -10.781 39.344 1.00 88.56 767 ILE A C 1
ATOM 5962 O O . ILE A 1 767 ? -4.358 -11.057 40.054 1.00 88.56 767 ILE A O 1
ATOM 5966 N N . ALA A 1 768 ? -5.252 -9.924 38.324 1.00 88.88 768 ALA A N 1
ATOM 5967 C CA . ALA A 1 768 ? -4.012 -9.270 37.925 1.00 88.88 768 ALA A CA 1
ATOM 5968 C C . ALA A 1 768 ? -3.505 -8.295 39.005 1.00 88.88 768 ALA A C 1
ATOM 5970 O O . ALA A 1 768 ? -2.353 -8.401 39.426 1.00 88.88 768 ALA A O 1
ATOM 5971 N N . ALA A 1 769 ? -4.375 -7.433 39.541 1.00 89.88 769 ALA A N 1
ATOM 5972 C CA . ALA A 1 769 ? -4.057 -6.515 40.633 1.00 89.88 769 ALA A CA 1
ATOM 5973 C C . ALA A 1 769 ? -3.634 -7.264 41.902 1.00 89.88 769 ALA A C 1
ATOM 5975 O O . ALA A 1 769 ? -2.593 -6.953 42.481 1.00 89.88 769 ALA A O 1
ATOM 5976 N N . ALA A 1 770 ? -4.367 -8.311 42.301 1.00 87.31 770 ALA A N 1
ATOM 5977 C CA . ALA A 1 770 ? -3.986 -9.144 43.441 1.00 87.31 770 ALA A CA 1
ATOM 5978 C C . ALA A 1 770 ? -2.603 -9.790 43.244 1.00 87.31 770 ALA A C 1
ATOM 5980 O O . ALA A 1 770 ? -1.807 -9.859 44.185 1.00 87.31 770 ALA A O 1
ATOM 5981 N N . ARG A 1 771 ? -2.271 -10.231 42.023 1.00 86.44 771 ARG A N 1
ATOM 5982 C CA . ARG A 1 771 ? -0.947 -10.784 41.710 1.00 86.44 771 ARG A CA 1
ATOM 5983 C C . ARG A 1 771 ? 0.156 -9.725 41.788 1.00 86.44 771 ARG A C 1
ATOM 5985 O O . ARG A 1 771 ? 1.191 -10.010 42.393 1.00 86.44 771 ARG A O 1
ATOM 5992 N N . CYS A 1 772 ? -0.053 -8.532 41.235 1.00 86.44 772 CYS A N 1
ATOM 5993 C CA . CYS A 1 772 ? 0.909 -7.427 41.328 1.00 86.44 772 CYS A CA 1
ATOM 5994 C C . CYS A 1 772 ? 1.147 -7.001 42.787 1.00 86.44 772 CYS A C 1
ATOM 5996 O O . CYS A 1 772 ? 2.292 -6.836 43.200 1.00 86.44 772 CYS A O 1
ATOM 5998 N N . LEU A 1 773 ? 0.089 -6.926 43.601 1.00 86.50 773 LEU A N 1
ATOM 5999 C CA . LEU A 1 773 ? 0.167 -6.539 45.017 1.00 86.50 773 LEU A CA 1
ATOM 6000 C C . LEU A 1 773 ? 0.838 -7.592 45.916 1.00 86.50 773 LEU A C 1
ATOM 6002 O O . LEU A 1 773 ? 1.465 -7.238 46.912 1.00 86.50 773 LEU A O 1
ATOM 6006 N N . THR A 1 774 ? 0.722 -8.880 45.581 1.00 81.81 774 THR A N 1
ATOM 6007 C CA . THR A 1 774 ? 1.299 -9.991 46.368 1.00 81.81 774 THR A CA 1
ATOM 6008 C C . THR A 1 774 ? 2.707 -10.397 45.937 1.00 81.81 774 THR A C 1
ATOM 6010 O O . THR A 1 774 ? 3.359 -11.176 46.635 1.00 81.81 774 THR A O 1
ATOM 6013 N N . THR A 1 775 ? 3.199 -9.895 44.802 1.00 75.12 775 THR A N 1
ATOM 6014 C CA . THR A 1 775 ? 4.544 -10.217 44.312 1.00 75.12 775 THR A CA 1
ATOM 6015 C C . THR A 1 775 ? 5.563 -9.227 44.897 1.00 75.12 775 THR A C 1
ATOM 6017 O O . THR A 1 775 ? 5.403 -8.017 44.726 1.00 75.12 775 THR A O 1
ATOM 6020 N N . PRO A 1 776 ? 6.621 -9.693 45.592 1.00 61.62 776 PRO A N 1
ATOM 6021 C CA . PRO A 1 776 ? 7.691 -8.810 46.054 1.00 61.62 776 PRO A CA 1
ATOM 6022 C C . PRO A 1 776 ? 8.383 -8.164 44.843 1.00 61.62 776 PRO A C 1
ATOM 6024 O O . PRO A 1 776 ? 8.775 -8.877 43.922 1.00 61.62 776 PRO A O 1
ATOM 6027 N N . GLY A 1 777 ? 8.500 -6.831 44.823 1.00 59.38 777 GLY A N 1
ATOM 6028 C CA . GLY A 1 777 ? 8.923 -6.073 43.638 1.00 59.38 777 GLY A CA 1
ATOM 6029 C C . GLY A 1 777 ? 10.292 -6.491 43.083 1.00 59.38 777 GLY A C 1
ATOM 6030 O O . GLY A 1 777 ? 11.284 -6.500 43.810 1.00 59.38 777 GLY A O 1
ATOM 6031 N N . THR A 1 778 ? 10.347 -6.813 41.786 1.00 51.19 778 THR A N 1
ATOM 6032 C CA . THR A 1 778 ? 11.566 -7.235 41.070 1.00 51.19 778 THR A CA 1
ATOM 6033 C C . THR A 1 778 ? 12.139 -6.205 40.084 1.00 51.19 778 THR A C 1
ATOM 6035 O O . THR A 1 778 ? 13.188 -6.491 39.513 1.00 51.19 778 THR A O 1
ATOM 6038 N N . ALA A 1 779 ? 11.578 -4.997 39.899 1.00 43.53 779 ALA A N 1
ATOM 6039 C CA . ALA A 1 779 ? 12.172 -4.008 38.980 1.00 43.53 779 ALA A CA 1
ATOM 6040 C C . ALA A 1 779 ? 11.997 -2.519 39.379 1.00 43.53 779 ALA A C 1
ATOM 6042 O O . ALA A 1 779 ? 10.896 -2.024 39.581 1.00 43.53 779 ALA A O 1
ATOM 6043 N N . THR A 1 780 ? 13.154 -1.845 39.472 1.00 45.97 780 THR A N 1
ATOM 6044 C CA . THR A 1 780 ? 13.492 -0.405 39.357 1.00 45.97 780 THR A CA 1
ATOM 6045 C C . THR A 1 780 ? 12.597 0.677 39.995 1.00 45.97 780 THR A C 1
ATOM 6047 O O . THR A 1 780 ? 11.758 1.277 39.331 1.00 45.97 780 THR A O 1
ATOM 6050 N N . GLY A 1 781 ? 12.949 1.079 41.228 1.00 47.88 781 GLY A N 1
ATOM 6051 C CA . GLY A 1 781 ? 12.706 2.431 41.764 1.00 47.88 781 GLY A CA 1
ATOM 6052 C C . GLY A 1 781 ? 11.817 2.493 43.022 1.00 47.88 781 GLY A C 1
ATOM 6053 O O . GLY A 1 781 ? 10.637 2.177 42.937 1.00 47.88 781 GLY A O 1
ATOM 6054 N N . PRO A 1 782 ? 12.311 2.967 44.186 1.00 48.03 782 PRO A N 1
ATOM 6055 C CA . PRO A 1 782 ? 11.546 2.970 45.445 1.00 48.03 782 PRO A CA 1
ATOM 6056 C C . PRO A 1 782 ? 10.348 3.950 45.505 1.00 48.03 782 PRO A C 1
ATOM 6058 O O . PRO A 1 782 ? 9.626 3.952 46.498 1.00 48.03 782 PRO A O 1
ATOM 6061 N N . GLY A 1 783 ? 10.124 4.786 44.480 1.00 53.72 783 GLY A N 1
ATOM 6062 C CA . GLY A 1 783 ? 9.059 5.806 44.465 1.00 53.72 783 GLY A CA 1
ATOM 6063 C C . GLY A 1 783 ? 7.844 5.494 43.578 1.00 53.72 783 GLY A C 1
ATOM 6064 O O . GLY A 1 783 ? 6.722 5.831 43.944 1.00 53.72 783 GLY A O 1
ATOM 6065 N N . THR A 1 784 ? 8.040 4.840 42.430 1.00 58.16 784 THR A N 1
ATOM 6066 C CA . THR A 1 784 ? 6.986 4.554 41.435 1.00 58.16 784 THR A CA 1
ATOM 6067 C C . THR A 1 784 ? 6.122 3.347 41.814 1.00 58.16 784 THR A C 1
ATOM 6069 O O . THR A 1 784 ? 4.917 3.359 41.570 1.00 58.16 784 THR A O 1
ATOM 6072 N N . ASP A 1 785 ? 6.703 2.345 42.484 1.00 67.50 785 ASP A N 1
ATOM 6073 C CA . ASP A 1 785 ? 5.999 1.133 42.940 1.00 67.50 785 ASP A CA 1
ATOM 6074 C C . ASP A 1 785 ? 4.946 1.465 44.020 1.00 67.50 785 ASP A C 1
ATOM 6076 O O . ASP A 1 785 ? 3.822 0.972 43.989 1.00 67.50 785 ASP A O 1
ATOM 6080 N N . THR A 1 786 ? 5.250 2.395 44.933 1.00 74.75 786 THR A N 1
ATOM 6081 C CA . THR A 1 786 ? 4.323 2.810 46.003 1.00 74.75 786 THR A CA 1
ATOM 6082 C C . THR A 1 786 ? 3.076 3.507 45.454 1.00 74.75 786 THR A C 1
ATOM 6084 O O . THR A 1 786 ? 1.974 3.248 45.932 1.00 74.75 786 THR A O 1
ATOM 6087 N N . ALA A 1 787 ? 3.222 4.354 44.429 1.00 81.19 787 ALA A N 1
ATOM 6088 C CA . ALA A 1 787 ? 2.092 5.050 43.812 1.00 81.19 787 ALA A CA 1
ATOM 6089 C C . ALA A 1 787 ? 1.148 4.077 43.084 1.00 81.19 787 ALA A C 1
ATOM 6091 O O . ALA A 1 787 ? -0.062 4.119 43.307 1.00 81.19 787 ALA A O 1
ATOM 6092 N N . ARG A 1 788 ? 1.697 3.154 42.279 1.00 84.94 788 ARG A N 1
ATOM 6093 C CA . ARG A 1 788 ? 0.909 2.131 41.569 1.00 84.94 788 ARG A CA 1
ATOM 6094 C C . ARG A 1 788 ? 0.218 1.157 42.525 1.00 84.94 788 ARG A C 1
ATOM 6096 O O . ARG A 1 788 ? -0.952 0.837 42.327 1.00 84.94 788 ARG A O 1
ATOM 6103 N N . ARG A 1 789 ? 0.899 0.735 43.598 1.00 87.00 789 ARG A N 1
ATOM 6104 C CA . ARG A 1 789 ? 0.305 -0.105 44.653 1.00 87.00 789 ARG A CA 1
ATOM 6105 C C . ARG A 1 789 ? -0.867 0.581 45.337 1.00 87.00 789 ARG A C 1
ATOM 6107 O O . ARG A 1 789 ? -1.917 -0.042 45.476 1.00 87.00 789 ARG A O 1
ATOM 6114 N N . SER A 1 790 ? -0.707 1.842 45.741 1.00 86.94 790 SER A N 1
ATOM 6115 C CA . SER A 1 790 ? -1.790 2.610 46.362 1.00 86.94 790 SER A CA 1
ATOM 6116 C C . SER A 1 790 ? -2.976 2.765 45.414 1.00 86.94 790 SER A C 1
ATOM 6118 O O . SER A 1 790 ? -4.099 2.474 45.812 1.00 86.94 790 SER A O 1
ATOM 6120 N N . HIS A 1 791 ? -2.719 3.121 44.153 1.00 89.19 791 HIS A N 1
ATOM 6121 C CA . HIS A 1 791 ? -3.743 3.279 43.121 1.00 89.19 791 HIS A CA 1
ATOM 6122 C C . HIS A 1 791 ? -4.568 2.000 42.899 1.00 89.19 791 HIS A C 1
ATOM 6124 O O . HIS A 1 791 ? -5.791 2.016 43.016 1.00 89.19 791 HIS A O 1
ATOM 6130 N N . TRP A 1 792 ? -3.914 0.861 42.657 1.00 90.25 792 TRP A N 1
ATOM 6131 C CA . TRP A 1 792 ? -4.620 -0.398 42.400 1.00 90.25 792 TRP A CA 1
ATOM 6132 C C . TRP A 1 792 ? -5.252 -1.012 43.658 1.00 90.25 792 TRP A C 1
ATOM 6134 O O . TRP A 1 792 ? -6.265 -1.707 43.564 1.00 90.25 792 TRP A O 1
ATOM 6144 N N . THR A 1 793 ? -4.716 -0.726 44.848 1.00 90.94 793 THR A N 1
ATOM 6145 C CA . THR A 1 793 ? -5.375 -1.094 46.113 1.00 90.94 793 THR A CA 1
ATOM 6146 C C . THR A 1 793 ? -6.626 -0.245 46.342 1.00 90.94 793 THR A C 1
ATOM 6148 O O . THR A 1 793 ? -7.653 -0.786 46.740 1.00 90.94 793 THR A O 1
ATOM 6151 N N . GLU A 1 794 ? -6.586 1.059 46.044 1.00 91.62 794 GLU A N 1
ATOM 6152 C CA . GLU A 1 794 ? -7.767 1.932 46.073 1.00 91.62 794 GLU A CA 1
ATOM 6153 C C . GLU A 1 794 ? -8.841 1.440 45.096 1.00 91.62 794 GLU A C 1
ATOM 6155 O O . GLU A 1 794 ? -10.012 1.332 45.471 1.00 91.62 794 GLU A O 1
ATOM 6160 N N . TRP A 1 795 ? -8.447 1.086 43.869 1.00 93.00 795 TRP A N 1
ATOM 6161 C CA . TRP A 1 795 ? -9.362 0.509 42.887 1.00 93.00 795 TRP A CA 1
ATOM 6162 C C . TRP A 1 795 ? -10.034 -0.762 43.427 1.00 93.00 795 TRP A C 1
ATOM 6164 O O . TRP A 1 795 ? -11.258 -0.864 43.376 1.00 93.00 795 TRP A O 1
ATOM 6174 N N . LEU A 1 796 ? -9.275 -1.684 44.038 1.00 92.31 796 LEU A N 1
ATOM 6175 C CA . LEU A 1 796 ? -9.836 -2.897 44.650 1.00 92.31 796 LEU A CA 1
ATOM 6176 C C . LEU A 1 796 ? -10.781 -2.593 45.823 1.00 92.31 796 LEU A C 1
ATOM 6178 O O . LEU A 1 796 ? -11.802 -3.262 45.964 1.00 92.31 796 LEU A O 1
ATOM 6182 N N . VAL A 1 797 ? -10.479 -1.591 46.659 1.00 93.00 797 VAL A N 1
ATOM 6183 C CA . VAL A 1 797 ? -11.394 -1.147 47.727 1.00 93.00 797 VAL A CA 1
ATOM 6184 C C . VAL A 1 797 ? -12.715 -0.679 47.121 1.00 93.00 797 VAL A C 1
ATOM 6186 O O . VAL A 1 797 ? -13.777 -1.108 47.570 1.00 93.00 797 VAL A O 1
ATOM 6189 N N . ARG A 1 798 ? -12.656 0.163 46.083 1.00 91.69 798 ARG A N 1
ATOM 6190 C CA . ARG A 1 798 ? -13.834 0.697 45.389 1.00 91.69 798 ARG A CA 1
ATOM 6191 C C . ARG A 1 798 ? -14.655 -0.417 44.739 1.00 91.69 798 ARG A C 1
ATOM 6193 O O . ARG A 1 798 ? -15.868 -0.447 44.912 1.00 91.69 798 ARG A O 1
ATOM 6200 N N . ASP A 1 799 ? -13.991 -1.336 44.049 1.00 92.31 799 ASP A N 1
ATOM 6201 C CA . ASP A 1 799 ? -14.571 -2.517 43.406 1.00 92.31 799 ASP A CA 1
ATOM 6202 C C . ASP A 1 799 ? -15.309 -3.417 44.414 1.00 92.31 799 ASP A C 1
ATOM 6204 O O . ASP A 1 799 ? -16.504 -3.669 44.267 1.00 92.31 799 ASP A O 1
ATOM 6208 N N . ARG A 1 800 ? -14.641 -3.820 45.507 1.00 92.81 800 ARG A N 1
ATOM 6209 C CA . ARG A 1 800 ? -15.269 -4.604 46.589 1.00 92.81 800 ARG A CA 1
ATOM 6210 C C . ARG A 1 800 ? -16.442 -3.880 47.237 1.00 92.81 800 ARG A C 1
ATOM 6212 O O . ARG A 1 800 ? -17.430 -4.507 47.602 1.00 92.81 800 ARG A O 1
ATOM 6219 N N . TRP A 1 801 ? -16.336 -2.564 47.399 1.00 94.00 801 TRP A N 1
ATOM 6220 C CA . TRP A 1 801 ? -17.400 -1.761 47.992 1.00 94.00 801 TRP A CA 1
ATOM 6221 C C . TRP A 1 801 ? -18.641 -1.684 47.099 1.00 94.00 801 TRP A C 1
ATOM 6223 O O . TRP A 1 801 ? -19.762 -1.690 47.605 1.00 94.00 801 TRP A O 1
ATOM 6233 N N . GLN A 1 802 ? -18.455 -1.618 45.778 1.00 90.00 802 GLN A N 1
ATOM 6234 C CA . GLN A 1 802 ? -19.557 -1.620 44.812 1.00 90.00 802 GLN A CA 1
ATOM 6235 C C . GLN A 1 802 ? -20.317 -2.951 44.801 1.00 90.00 802 GLN A C 1
ATOM 6237 O O . GLN A 1 802 ? -21.538 -2.927 44.683 1.00 90.00 802 GLN A O 1
ATOM 6242 N N . ASP A 1 803 ? -19.619 -4.069 45.007 1.00 89.19 803 ASP A N 1
ATOM 6243 C CA . ASP A 1 803 ? -20.202 -5.417 45.082 1.00 89.19 803 ASP A CA 1
ATOM 6244 C C . ASP A 1 803 ? -20.799 -5.766 46.463 1.00 89.19 803 ASP A C 1
ATOM 6246 O O . ASP A 1 803 ? -21.243 -6.891 46.678 1.00 89.19 803 ASP A O 1
ATOM 6250 N N . HIS A 1 804 ? -20.819 -4.824 47.417 1.00 91.69 804 HIS A N 1
ATOM 6251 C CA . HIS A 1 804 ? -21.205 -5.048 48.820 1.00 91.69 804 HIS A CA 1
ATOM 6252 C C . HIS A 1 804 ? -20.335 -6.082 49.576 1.00 91.69 804 HIS A C 1
ATOM 6254 O O . HIS A 1 804 ? -20.707 -6.541 50.659 1.00 91.69 804 HIS A O 1
ATOM 6260 N N . ASP A 1 805 ? -19.133 -6.386 49.074 1.00 93.75 805 ASP A N 1
ATOM 6261 C CA . ASP A 1 805 ? -18.117 -7.241 49.709 1.00 93.75 805 ASP A CA 1
ATOM 6262 C C . ASP A 1 805 ? -17.355 -6.468 50.813 1.00 93.75 805 ASP A C 1
ATOM 6264 O O . ASP A 1 805 ? -16.124 -6.338 50.817 1.00 93.75 805 ASP A O 1
ATOM 6268 N N . PHE A 1 806 ? -18.093 -5.922 51.784 1.00 95.00 806 PHE A N 1
ATOM 6269 C CA . PHE A 1 806 ? -17.574 -4.952 52.755 1.00 95.00 806 PHE A CA 1
ATOM 6270 C C . PHE A 1 806 ? -16.418 -5.470 53.616 1.00 95.00 806 PHE A C 1
ATOM 6272 O O . PHE A 1 806 ? -15.510 -4.708 53.943 1.00 95.00 806 PHE A O 1
ATOM 6279 N N . VAL A 1 807 ? -16.397 -6.765 53.944 1.00 94.69 807 VAL A N 1
ATOM 6280 C CA . VAL A 1 807 ? -15.294 -7.376 54.706 1.00 94.69 807 VAL A CA 1
ATOM 6281 C C . VAL A 1 807 ? -13.980 -7.292 53.927 1.00 94.69 807 VAL A C 1
ATOM 6283 O O . VAL A 1 807 ? -12.959 -6.879 54.474 1.00 94.69 807 VAL A O 1
ATOM 6286 N N . GLN A 1 808 ? -13.999 -7.644 52.639 1.00 93.12 808 GLN A N 1
ATOM 6287 C CA . GLN A 1 808 ? -12.803 -7.599 51.796 1.00 93.12 808 GLN A CA 1
ATOM 6288 C C . GLN A 1 808 ? -12.365 -6.150 51.557 1.00 93.12 808 GLN A C 1
ATOM 6290 O O . GLN A 1 808 ? -11.176 -5.845 51.667 1.00 93.12 808 GLN A O 1
ATOM 6295 N N . ALA A 1 809 ? -13.321 -5.246 51.312 1.00 93.50 809 ALA A N 1
ATOM 6296 C CA . ALA A 1 809 ? -13.047 -3.818 51.176 1.00 93.50 809 ALA A CA 1
ATOM 6297 C C . ALA A 1 809 ? -12.391 -3.235 52.439 1.00 93.50 809 ALA A C 1
ATOM 6299 O O . ALA A 1 809 ? -11.425 -2.484 52.336 1.00 93.50 809 ALA A O 1
ATOM 6300 N N . ALA A 1 810 ? -12.864 -3.613 53.632 1.00 93.25 810 ALA A N 1
ATOM 6301 C CA . ALA A 1 810 ? -12.308 -3.148 54.899 1.00 93.25 810 ALA A CA 1
ATOM 6302 C C . ALA A 1 810 ? -10.879 -3.647 55.135 1.00 93.25 810 ALA A C 1
ATOM 6304 O O . ALA A 1 810 ? -10.030 -2.861 55.558 1.00 93.25 810 ALA A O 1
ATOM 6305 N N . ILE A 1 811 ? -10.591 -4.916 54.819 1.00 92.81 811 ILE A N 1
ATOM 6306 C CA . ILE A 1 811 ? -9.234 -5.478 54.911 1.00 92.81 811 ILE A CA 1
ATOM 6307 C C . ILE A 1 811 ? -8.273 -4.696 54.006 1.00 92.81 811 ILE A C 1
ATOM 6309 O O . ILE A 1 811 ? -7.224 -4.253 54.468 1.00 92.81 811 ILE A O 1
ATOM 6313 N N . LEU A 1 812 ? -8.647 -4.475 52.743 1.00 91.88 812 LEU A N 1
ATOM 6314 C CA . LEU A 1 812 ? -7.834 -3.725 51.779 1.00 91.88 812 LEU A CA 1
ATOM 6315 C C . LEU A 1 812 ? -7.687 -2.247 52.169 1.00 91.88 812 LEU A C 1
ATOM 6317 O O . LEU A 1 812 ? -6.616 -1.659 52.043 1.00 91.88 812 LEU A O 1
ATOM 6321 N N . ARG A 1 813 ? -8.743 -1.634 52.709 1.00 92.62 813 ARG A N 1
ATOM 6322 C CA . ARG A 1 813 ? -8.703 -0.239 53.151 1.00 92.62 813 ARG A CA 1
ATOM 6323 C C . ARG A 1 813 ? -7.706 -0.018 54.291 1.00 92.62 813 ARG A C 1
ATOM 6325 O O . ARG A 1 813 ? -7.073 1.037 54.328 1.00 92.62 813 ARG A O 1
ATOM 6332 N N . HIS A 1 814 ? -7.533 -1.001 55.179 1.00 90.00 814 HIS A N 1
ATOM 6333 C CA . HIS A 1 814 ? -6.566 -0.944 56.285 1.00 90.00 814 HIS A CA 1
ATOM 6334 C C . HIS A 1 814 ? -5.106 -1.036 55.831 1.00 90.00 814 HIS A C 1
ATOM 6336 O O . HIS A 1 814 ? -4.216 -0.690 56.604 1.00 90.00 814 HIS A O 1
ATOM 6342 N N . THR A 1 815 ? -4.838 -1.477 54.598 1.00 88.38 815 THR A N 1
ATOM 6343 C CA . THR A 1 815 ? -3.470 -1.501 54.060 1.00 88.38 815 THR A CA 1
ATOM 6344 C C . THR A 1 815 ? -3.051 -0.172 53.429 1.00 88.38 815 THR A C 1
ATOM 6346 O O . THR A 1 815 ? -1.883 -0.011 53.084 1.00 88.38 815 THR A O 1
ATOM 6349 N N . LEU A 1 816 ? -3.979 0.780 53.268 1.00 88.31 816 LEU A N 1
ATOM 6350 C CA . LEU A 1 816 ? -3.717 2.086 52.665 1.00 88.31 816 LEU A CA 1
ATOM 6351 C C . LEU A 1 816 ? -3.345 3.131 53.732 1.00 88.31 816 LEU A C 1
ATOM 6353 O O . LEU A 1 816 ? -4.074 3.272 54.715 1.00 88.31 816 LEU A O 1
ATOM 6357 N N . PRO A 1 817 ? -2.243 3.886 53.542 1.00 83.00 817 PRO A N 1
ATOM 6358 C CA . PRO A 1 817 ? -1.724 4.807 54.554 1.00 83.00 817 PRO A CA 1
ATOM 6359 C C . PRO A 1 817 ? -2.513 6.117 54.663 1.00 83.00 817 PRO A C 1
ATOM 6361 O O . PRO A 1 817 ? -2.426 6.782 55.690 1.00 83.00 817 PRO A O 1
ATOM 6364 N N . ASP A 1 818 ? -3.253 6.499 53.620 1.00 85.56 818 ASP A N 1
ATOM 6365 C CA . ASP A 1 818 ? -4.057 7.721 53.599 1.00 85.56 818 ASP A CA 1
ATOM 6366 C C . ASP A 1 818 ? -5.283 7.554 54.523 1.00 85.56 818 ASP A C 1
ATOM 6368 O O . ASP A 1 818 ? -6.104 6.666 54.270 1.00 85.56 818 ASP A O 1
ATOM 6372 N N . PRO A 1 819 ? -5.427 8.342 55.606 1.00 80.62 819 PRO A N 1
ATOM 6373 C CA . PRO A 1 819 ? -6.572 8.258 56.512 1.00 80.62 819 PRO A CA 1
ATOM 6374 C C . PRO A 1 819 ? -7.852 8.895 55.945 1.00 80.62 819 PRO A C 1
ATOM 6376 O O . PRO A 1 819 ? -8.944 8.523 56.380 1.00 80.62 819 PRO A O 1
ATOM 6379 N N . ASP A 1 820 ? -7.736 9.790 54.962 1.00 83.12 820 ASP A N 1
ATOM 6380 C CA . ASP A 1 820 ? -8.844 10.571 54.398 1.00 83.12 820 ASP A CA 1
ATOM 6381 C C . ASP A 1 820 ? -9.448 9.919 53.148 1.00 83.12 820 ASP A C 1
ATOM 6383 O O . ASP A 1 820 ? -10.558 10.264 52.731 1.00 83.12 820 ASP A O 1
ATOM 6387 N N . LEU A 1 821 ? -8.767 8.919 52.577 1.00 88.88 821 LEU A N 1
ATOM 6388 C CA . LEU A 1 821 ? -9.316 8.108 51.496 1.00 88.88 821 LEU A CA 1
ATOM 6389 C C . LEU A 1 821 ? -10.648 7.467 51.920 1.00 88.88 821 LEU A C 1
ATOM 6391 O O . LEU A 1 821 ? -10.719 6.742 52.920 1.00 88.88 821 LEU A O 1
ATOM 6395 N N . ARG A 1 822 ? -11.701 7.704 51.134 1.00 90.31 822 ARG A N 1
ATOM 6396 C CA . ARG A 1 822 ? -13.049 7.174 51.378 1.00 90.31 822 ARG A CA 1
ATOM 6397 C C . ARG A 1 822 ? -13.203 5.766 50.774 1.00 90.31 822 ARG A C 1
ATOM 6399 O O . ARG A 1 822 ? -12.770 5.558 49.642 1.00 90.31 822 ARG A O 1
ATOM 6406 N N . PRO A 1 823 ? -13.855 4.811 51.464 1.00 93.06 823 PRO A N 1
ATOM 6407 C CA . PRO A 1 823 ? -14.409 4.919 52.817 1.00 93.06 823 PRO A CA 1
ATOM 6408 C C . PRO A 1 823 ? -13.299 5.016 53.867 1.00 93.06 823 PRO A C 1
ATOM 6410 O O . PRO A 1 823 ? -12.283 4.333 53.746 1.00 93.06 823 PRO A O 1
ATOM 6413 N N . ARG A 1 824 ? -13.483 5.832 54.910 1.00 92.19 824 ARG A N 1
ATOM 6414 C CA . ARG A 1 824 ? -12.515 5.907 56.018 1.00 92.19 824 ARG A CA 1
ATOM 6415 C C . ARG A 1 824 ? -12.489 4.576 56.790 1.00 92.19 824 ARG A C 1
ATOM 6417 O O . ARG A 1 824 ? -13.471 3.828 56.746 1.00 92.19 824 ARG A O 1
ATOM 6424 N N . PRO A 1 825 ? -11.403 4.254 57.521 1.00 91.31 825 PRO A N 1
ATOM 6425 C CA . PRO A 1 825 ? -11.260 2.953 58.179 1.00 91.31 825 PRO A CA 1
ATOM 6426 C C . PRO A 1 825 ? -12.410 2.614 59.137 1.00 91.31 825 PRO A C 1
ATOM 6428 O O . PRO A 1 825 ? -12.880 1.479 59.137 1.00 91.31 825 PRO A O 1
ATOM 6431 N N . GLY A 1 826 ? -12.911 3.599 59.893 1.00 91.69 826 GLY A N 1
ATOM 6432 C CA . GLY A 1 826 ? -14.040 3.416 60.810 1.00 91.69 826 GLY A CA 1
ATOM 6433 C C . GLY A 1 826 ? -15.338 3.028 60.093 1.00 91.69 826 GLY A C 1
ATOM 6434 O O . GLY A 1 826 ? -15.970 2.037 60.457 1.00 91.69 826 GLY A O 1
ATOM 6435 N N . LEU A 1 827 ? -15.688 3.734 59.012 1.00 93.62 827 LEU A N 1
ATOM 6436 C CA . LEU A 1 827 ? -16.846 3.398 58.179 1.00 93.62 827 LEU A CA 1
ATOM 6437 C C . LEU A 1 827 ? -16.697 2.025 57.505 1.00 93.62 827 LEU A C 1
ATOM 6439 O O . LEU A 1 827 ? -17.662 1.269 57.403 1.00 93.62 827 LEU A O 1
ATOM 6443 N N . ALA A 1 828 ? -15.487 1.677 57.061 1.00 94.38 828 ALA A N 1
ATOM 6444 C CA . ALA A 1 828 ? -15.225 0.373 56.465 1.00 94.38 828 ALA A CA 1
ATOM 6445 C C . ALA A 1 828 ? -15.387 -0.775 57.480 1.00 94.38 828 ALA A C 1
ATOM 6447 O O . ALA A 1 828 ? -15.947 -1.816 57.137 1.00 94.38 828 ALA A O 1
ATOM 6448 N N . LEU A 1 829 ? -14.965 -0.581 58.737 1.00 93.69 829 LEU A N 1
ATOM 6449 C CA . LEU A 1 829 ? -15.204 -1.544 59.821 1.00 93.69 829 LEU A CA 1
ATOM 6450 C C . LEU A 1 829 ? -16.689 -1.683 60.149 1.00 93.69 829 LEU A C 1
ATOM 6452 O O . LEU A 1 829 ? -17.160 -2.808 60.311 1.00 93.69 829 LEU A O 1
ATOM 6456 N N . LEU A 1 830 ? -17.428 -0.571 60.200 1.00 95.44 830 LEU A N 1
ATOM 6457 C CA . LEU A 1 830 ? -18.879 -0.597 60.379 1.00 95.44 830 LEU A CA 1
ATOM 6458 C C . LEU A 1 830 ? -19.550 -1.440 59.287 1.00 95.44 830 LEU A C 1
ATOM 6460 O O . LEU A 1 830 ? -20.355 -2.322 59.586 1.00 95.44 830 LEU A O 1
ATOM 6464 N N . ALA A 1 831 ? -19.173 -1.212 58.027 1.00 95.50 831 ALA A N 1
ATOM 6465 C CA . ALA A 1 831 ? -19.689 -1.965 56.892 1.00 95.50 831 ALA A CA 1
ATOM 6466 C C . ALA A 1 831 ? -19.360 -3.463 56.983 1.00 95.50 831 ALA A C 1
ATOM 6468 O O . ALA A 1 831 ? -20.233 -4.303 56.771 1.00 95.50 831 ALA A O 1
ATOM 6469 N N . ALA A 1 832 ? -18.121 -3.809 57.345 1.00 95.31 832 ALA A N 1
ATOM 6470 C CA . ALA A 1 832 ? -17.688 -5.195 57.527 1.00 95.31 832 ALA A CA 1
ATOM 6471 C C . ALA A 1 832 ? -18.390 -5.901 58.700 1.00 95.31 832 ALA A C 1
ATOM 6473 O O . ALA A 1 832 ? -18.521 -7.124 58.691 1.00 95.31 832 ALA A O 1
ATOM 6474 N N . ALA A 1 833 ? -18.845 -5.146 59.702 1.00 95.12 833 ALA A N 1
ATOM 6475 C CA . ALA A 1 833 ? -19.563 -5.679 60.851 1.00 95.12 833 ALA A CA 1
ATOM 6476 C C . ALA A 1 833 ? -21.059 -5.932 60.577 1.00 95.12 833 ALA A C 1
ATOM 6478 O O . ALA A 1 833 ? -21.718 -6.576 61.403 1.00 95.12 833 ALA A O 1
ATOM 6479 N N . ARG A 1 834 ? -21.601 -5.479 59.435 1.00 93.75 834 ARG A N 1
ATOM 6480 C CA . ARG A 1 834 ? -23.001 -5.699 59.034 1.00 93.75 834 ARG A CA 1
ATOM 6481 C C . ARG A 1 834 ? -23.349 -7.190 59.050 1.00 93.75 834 ARG A C 1
ATOM 6483 O O . ARG A 1 834 ? -22.640 -8.018 58.488 1.00 93.75 834 ARG A O 1
ATOM 6490 N N . GLY A 1 835 ? -24.453 -7.533 59.715 1.00 87.12 835 GLY A N 1
ATOM 6491 C CA . GLY A 1 835 ? -24.912 -8.920 59.859 1.00 87.12 835 GLY A CA 1
ATOM 6492 C C . GLY A 1 835 ? -24.089 -9.776 60.831 1.00 87.12 835 GLY A C 1
ATOM 6493 O O . GLY A 1 835 ? -24.339 -10.974 60.945 1.00 87.12 835 GLY A O 1
ATOM 6494 N N . THR A 1 836 ? -23.127 -9.190 61.548 1.00 90.19 836 THR A N 1
ATOM 6495 C CA . THR A 1 836 ? -22.314 -9.889 62.552 1.00 90.19 836 THR A CA 1
ATOM 6496 C C . THR A 1 836 ? -22.646 -9.407 63.970 1.00 90.19 836 THR A C 1
ATOM 6498 O O . THR A 1 836 ? -23.109 -8.277 64.140 1.00 90.19 836 THR A O 1
ATOM 6501 N N . PRO A 1 837 ? -22.323 -10.189 65.020 1.00 88.25 837 PRO A N 1
ATOM 6502 C CA . PRO A 1 837 ? -22.457 -9.742 66.412 1.00 88.25 837 PRO A CA 1
ATOM 6503 C C . PRO A 1 837 ? -21.589 -8.527 66.783 1.00 88.25 837 PRO A C 1
ATOM 6505 O O . PRO A 1 837 ? -21.751 -7.974 67.864 1.00 88.25 837 PRO A O 1
ATOM 6508 N N . ARG A 1 838 ? -20.646 -8.123 65.918 1.00 91.94 838 ARG A N 1
ATOM 6509 C CA . ARG A 1 838 ? -19.724 -6.999 66.145 1.00 91.94 838 ARG A CA 1
ATOM 6510 C C . ARG A 1 838 ? -20.272 -5.652 65.680 1.00 91.94 838 ARG A C 1
ATOM 6512 O O . ARG A 1 838 ? -19.586 -4.649 65.842 1.00 91.94 838 ARG A O 1
ATOM 6519 N N . LEU A 1 839 ? -21.474 -5.617 65.097 1.00 94.00 839 LEU A N 1
ATOM 6520 C CA . LEU A 1 839 ? -22.065 -4.385 64.573 1.00 94.00 839 LEU A CA 1
ATOM 6521 C C . LEU A 1 839 ? -22.172 -3.300 65.652 1.00 94.00 839 LEU A C 1
ATOM 6523 O O . LEU A 1 839 ? -21.770 -2.168 65.416 1.00 94.00 839 LEU A O 1
ATOM 6527 N N . THR A 1 840 ? -22.644 -3.667 66.845 1.00 92.19 840 THR A N 1
ATOM 6528 C CA . THR A 1 840 ? -22.769 -2.752 67.987 1.00 92.19 840 THR A CA 1
ATOM 6529 C C . THR A 1 840 ? -21.421 -2.160 68.400 1.00 92.19 840 THR A C 1
ATOM 6531 O O . THR A 1 840 ? -21.302 -0.940 68.469 1.00 92.19 840 THR A O 1
ATOM 6534 N N . ASP A 1 841 ? -20.393 -2.999 68.583 1.00 92.19 841 ASP A N 1
ATOM 6535 C CA . ASP A 1 841 ? -19.032 -2.543 68.907 1.00 92.19 841 ASP A CA 1
ATOM 6536 C C . ASP A 1 841 ? -18.517 -1.560 67.835 1.00 92.19 841 ASP A C 1
ATOM 6538 O O . ASP A 1 841 ? -17.863 -0.566 68.142 1.00 92.19 841 ASP A O 1
ATOM 6542 N N . ALA A 1 842 ? -18.793 -1.826 66.553 1.00 93.38 842 ALA A N 1
ATOM 6543 C CA . ALA A 1 842 ? -18.357 -0.971 65.450 1.00 93.38 842 ALA A CA 1
ATOM 6544 C C . ALA A 1 842 ? -19.090 0.383 65.423 1.00 93.38 842 ALA A C 1
ATOM 6546 O O . ALA A 1 842 ? -18.457 1.401 65.146 1.00 93.38 842 ALA A O 1
ATOM 6547 N N . ILE A 1 843 ? -20.389 0.406 65.748 1.00 93.88 843 ILE A N 1
ATOM 6548 C CA . ILE A 1 843 ? -21.175 1.641 65.898 1.00 93.88 843 ILE A CA 1
ATOM 6549 C C . ILE A 1 843 ? -20.601 2.487 67.035 1.00 93.88 843 ILE A C 1
ATOM 6551 O O . ILE A 1 843 ? -20.296 3.656 66.818 1.00 93.88 843 ILE A O 1
ATOM 6555 N N . GLU A 1 844 ? -20.407 1.902 68.220 1.00 90.56 844 GLU A N 1
ATOM 6556 C CA . GLU A 1 844 ? -19.856 2.617 69.378 1.00 90.56 844 GLU A CA 1
ATOM 6557 C C . GLU A 1 844 ? -18.478 3.205 69.068 1.00 90.56 844 GLU A C 1
ATOM 6559 O O . GLU A 1 844 ? -18.242 4.390 69.294 1.00 90.56 844 GLU A O 1
ATOM 6564 N N . ASN A 1 845 ? -17.578 2.404 68.493 1.00 90.50 845 ASN A N 1
ATOM 6565 C CA . ASN A 1 845 ? -16.233 2.860 68.149 1.00 90.50 845 ASN A CA 1
ATOM 6566 C C . ASN A 1 845 ? -16.247 4.007 67.130 1.00 90.50 845 ASN A C 1
ATOM 6568 O O . ASN A 1 845 ? -15.447 4.933 67.254 1.00 90.50 845 ASN A O 1
ATOM 6572 N N . LEU A 1 846 ? -17.144 3.966 66.138 1.00 91.06 846 LEU A N 1
ATOM 6573 C CA . LEU A 1 846 ? -17.259 5.032 65.146 1.00 91.06 846 LEU A CA 1
ATOM 6574 C C . LEU A 1 846 ? -17.859 6.307 65.755 1.00 91.06 846 LEU A C 1
ATOM 6576 O O . LEU A 1 846 ? -17.350 7.392 65.488 1.00 91.06 846 LEU A O 1
ATOM 6580 N N . VAL A 1 847 ? -18.876 6.186 66.613 1.00 89.25 847 VAL A N 1
ATOM 6581 C CA . VAL A 1 847 ? -19.503 7.314 67.331 1.00 89.25 847 VAL A CA 1
ATOM 6582 C C . VAL A 1 847 ? -18.538 7.983 68.311 1.00 89.25 847 VAL A C 1
ATOM 6584 O O . VAL A 1 847 ? -18.560 9.201 68.457 1.00 89.25 847 VAL A O 1
ATOM 6587 N N . LEU A 1 848 ? -17.669 7.207 68.962 1.00 87.19 848 LEU A N 1
ATOM 6588 C CA . LEU A 1 848 ? -16.621 7.726 69.847 1.00 87.19 848 LEU A CA 1
ATOM 6589 C C . LEU A 1 848 ? -15.434 8.342 69.085 1.00 87.19 848 LEU A C 1
ATOM 6591 O O . LEU A 1 848 ? -14.579 8.982 69.701 1.00 87.19 848 LEU A O 1
ATOM 6595 N N . SER A 1 849 ? -15.360 8.142 67.768 1.00 83.94 849 SER A N 1
ATOM 6596 C CA . SER A 1 849 ? -14.333 8.713 66.892 1.00 83.94 849 SER A CA 1
ATOM 6597 C C . SER A 1 849 ? -14.814 9.995 66.193 1.00 83.94 849 SER A C 1
ATOM 6599 O O . SER A 1 849 ? -15.994 10.329 66.229 1.00 83.94 849 SER A O 1
ATOM 6601 N N . ASP A 1 850 ? -13.903 10.729 65.544 1.00 81.62 850 ASP A N 1
ATOM 6602 C CA . ASP A 1 850 ? -14.239 11.953 64.798 1.00 81.62 850 ASP A CA 1
ATOM 6603 C C . ASP A 1 850 ? -14.936 11.611 63.466 1.00 81.62 850 ASP A C 1
ATOM 6605 O O . ASP A 1 850 ? -14.288 11.365 62.438 1.00 81.62 850 ASP A O 1
ATOM 6609 N N . MET A 1 851 ? -16.265 11.508 63.519 1.00 87.94 851 MET A N 1
ATOM 6610 C CA . MET A 1 851 ? -17.137 11.144 62.404 1.00 87.94 851 MET A CA 1
ATOM 6611 C C . MET A 1 851 ? -17.377 12.340 61.477 1.00 87.94 851 MET A C 1
ATOM 6613 O O . MET A 1 851 ? -17.719 13.435 61.920 1.00 87.94 851 MET A O 1
ATOM 6617 N N . THR A 1 852 ? -17.244 12.139 60.166 1.00 89.00 852 THR A N 1
ATOM 6618 C CA . THR A 1 852 ? -17.584 13.187 59.193 1.00 89.00 852 THR A CA 1
ATOM 6619 C C . THR A 1 852 ? -19.101 13.314 59.008 1.00 89.00 852 THR A C 1
ATOM 6621 O O . THR A 1 852 ? -19.822 12.329 59.178 1.00 89.00 852 THR A O 1
ATOM 6624 N N . PRO A 1 853 ? -19.614 14.474 58.547 1.00 87.94 853 PRO A N 1
ATOM 6625 C CA . PRO A 1 853 ? -21.045 14.648 58.278 1.00 87.94 853 PRO A CA 1
ATOM 6626 C C . PRO A 1 853 ? -21.645 13.624 57.303 1.00 87.94 853 PRO A C 1
ATOM 6628 O O . PRO A 1 853 ? -22.835 13.342 57.383 1.00 87.94 853 PRO A O 1
ATOM 6631 N N . ALA A 1 854 ? -20.840 13.063 56.391 1.00 88.31 854 ALA A N 1
ATOM 6632 C CA . ALA A 1 854 ? -21.286 12.055 55.429 1.00 88.31 854 ALA A CA 1
ATOM 6633 C C . ALA A 1 854 ? -21.423 10.647 56.045 1.00 88.31 854 ALA A C 1
ATOM 6635 O O . ALA A 1 854 ? -22.161 9.815 55.523 1.00 88.31 854 ALA A O 1
ATOM 6636 N N . GLU A 1 855 ? -20.720 10.369 57.146 1.00 91.94 855 GLU A N 1
ATOM 6637 C CA . GLU A 1 855 ? -20.737 9.074 57.838 1.00 91.94 855 GLU A CA 1
ATOM 6638 C C . GLU A 1 855 ? -21.913 8.955 58.822 1.00 91.94 855 GLU A C 1
ATOM 6640 O O . GLU A 1 855 ? -22.256 7.850 59.245 1.00 91.94 855 GLU A O 1
ATOM 6645 N N . VAL A 1 856 ? -22.577 10.069 59.147 1.00 91.56 856 VAL A N 1
ATOM 6646 C CA . VAL A 1 856 ? -23.677 10.122 60.122 1.00 91.56 856 VAL A CA 1
ATOM 6647 C C . VAL A 1 856 ? -24.869 9.276 59.675 1.00 91.56 856 VAL A C 1
ATOM 6649 O O . VAL A 1 856 ? -25.342 8.437 60.437 1.00 91.56 856 VAL A O 1
ATOM 6652 N N . GLN A 1 857 ? -25.349 9.438 58.439 1.00 92.81 857 GLN A N 1
ATOM 6653 C CA . GLN A 1 857 ? -26.536 8.730 57.939 1.00 92.81 857 GLN A CA 1
ATOM 6654 C C . GLN A 1 857 ? -26.359 7.200 57.852 1.00 92.81 857 GLN A C 1
ATOM 6656 O O . GLN A 1 857 ? -27.225 6.491 58.373 1.00 92.81 857 GLN A O 1
ATOM 6661 N N . PRO A 1 858 ? -25.279 6.641 57.259 1.00 94.31 858 PRO A N 1
ATOM 6662 C CA . PRO A 1 858 ? -25.075 5.191 57.270 1.00 94.31 858 PRO A CA 1
ATOM 6663 C C . PRO A 1 858 ? -24.883 4.632 58.687 1.00 94.31 858 PRO A C 1
ATOM 6665 O O . PRO A 1 858 ? -25.350 3.528 58.965 1.00 94.31 858 PRO A O 1
ATOM 6668 N N . THR A 1 859 ? -24.260 5.386 59.601 1.00 94.44 859 THR A N 1
ATOM 6669 C CA . THR A 1 859 ? -24.093 4.962 61.004 1.00 94.44 859 THR A CA 1
ATOM 6670 C C . THR A 1 859 ? -25.416 4.974 61.766 1.00 94.44 859 THR A C 1
ATOM 6672 O O . THR A 1 859 ? -25.706 4.033 62.505 1.00 94.44 859 THR A O 1
ATOM 6675 N N . LEU A 1 860 ? -26.261 5.983 61.537 1.00 94.44 860 LEU A N 1
ATOM 6676 C CA . LEU A 1 860 ? -27.617 6.041 62.078 1.00 94.44 860 LEU A CA 1
ATOM 6677 C C . LEU A 1 860 ? -28.441 4.844 61.603 1.00 94.44 860 LEU A C 1
ATOM 6679 O O . LEU A 1 860 ? -29.067 4.181 62.423 1.00 94.44 860 LEU A O 1
ATOM 6683 N N . LEU A 1 861 ? -28.415 4.523 60.306 1.00 95.12 861 LEU A N 1
ATOM 6684 C CA . LEU A 1 861 ? -29.127 3.360 59.767 1.00 95.12 861 LEU A CA 1
ATOM 6685 C C . LEU A 1 861 ? -28.621 2.037 60.353 1.00 95.12 861 LEU A C 1
ATOM 6687 O O . LEU A 1 861 ? -29.431 1.175 60.695 1.00 95.12 861 LEU A O 1
ATOM 6691 N N . ALA A 1 862 ? -27.306 1.891 60.529 1.00 95.81 862 ALA A N 1
ATOM 6692 C CA . ALA A 1 862 ? -26.726 0.736 61.208 1.00 95.81 862 ALA A CA 1
ATOM 6693 C C . ALA A 1 862 ? -27.237 0.613 62.654 1.00 95.81 862 ALA A C 1
ATOM 6695 O O . ALA A 1 862 ? -27.606 -0.480 63.088 1.00 95.81 862 ALA A O 1
ATOM 6696 N N . ALA A 1 863 ? -27.310 1.731 63.382 1.00 95.12 863 ALA A N 1
ATOM 6697 C CA . ALA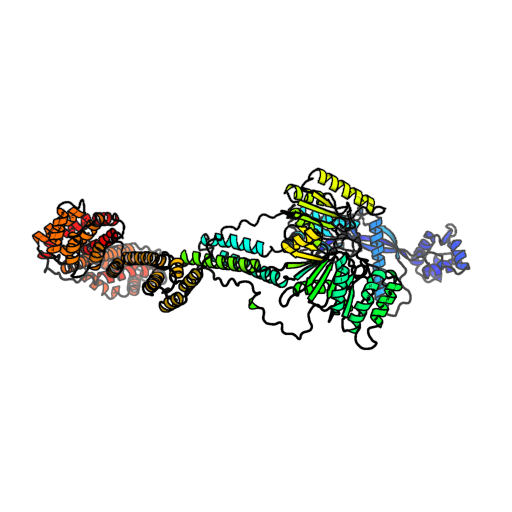 A 1 863 ? -27.832 1.772 64.743 1.00 95.12 863 ALA A CA 1
ATOM 6698 C C . ALA A 1 863 ? -29.336 1.462 64.798 1.00 95.12 863 ALA A C 1
ATOM 6700 O O . ALA A 1 863 ? -29.761 0.673 65.640 1.00 95.12 863 ALA A O 1
ATOM 6701 N N . VAL A 1 864 ? -30.131 1.980 63.855 1.00 95.38 864 VAL A N 1
ATOM 6702 C CA . VAL A 1 864 ? -31.553 1.629 63.706 1.00 95.38 864 VAL A CA 1
ATOM 6703 C C . VAL A 1 864 ? -31.721 0.127 63.483 1.00 95.38 864 VAL A C 1
ATOM 6705 O O . VAL A 1 864 ? -32.497 -0.512 64.191 1.00 95.38 864 VAL A O 1
ATOM 6708 N N . GLY A 1 865 ? -30.968 -0.461 62.550 1.00 94.19 865 GLY A N 1
ATOM 6709 C CA . GLY A 1 865 ? -30.992 -1.902 62.303 1.00 94.19 865 GLY A CA 1
ATOM 6710 C C . GLY A 1 865 ? -30.581 -2.717 63.532 1.00 94.19 865 GLY A C 1
ATOM 6711 O O . GLY A 1 865 ? -31.246 -3.692 63.875 1.00 94.19 865 GLY A O 1
ATOM 6712 N N . ALA A 1 866 ? -29.536 -2.300 64.249 1.00 94.50 866 ALA A N 1
ATOM 6713 C CA . ALA A 1 866 ? -29.089 -2.967 65.471 1.00 94.50 866 ALA A CA 1
ATOM 6714 C C . ALA A 1 866 ? -30.135 -2.898 66.602 1.00 94.50 866 ALA A C 1
ATOM 6716 O O . ALA A 1 866 ? -30.327 -3.878 67.322 1.00 94.50 866 ALA A O 1
ATOM 6717 N N . VAL A 1 867 ? -30.865 -1.789 66.744 1.00 94.81 867 VAL A N 1
ATOM 6718 C CA . VAL A 1 867 ? -31.963 -1.684 67.718 1.00 94.81 867 VAL A CA 1
ATOM 6719 C C . VAL A 1 867 ? -33.153 -2.541 67.294 1.00 94.81 867 VAL A C 1
ATOM 6721 O O . VAL A 1 867 ? -33.591 -3.406 68.051 1.00 94.81 867 VAL A O 1
ATOM 6724 N N . LEU A 1 868 ? -33.654 -2.347 66.074 1.00 94.06 868 LEU A N 1
ATOM 6725 C CA . LEU A 1 868 ? -34.891 -2.981 65.621 1.00 94.06 868 LEU A CA 1
ATOM 6726 C C . LEU A 1 868 ? -34.743 -4.481 65.381 1.00 94.06 868 LEU A C 1
ATOM 6728 O O . LEU A 1 868 ? -35.677 -5.223 65.659 1.00 94.06 868 LEU A O 1
ATOM 6732 N N . LEU A 1 869 ? -33.601 -4.940 64.869 1.00 92.38 869 LEU A N 1
ATOM 6733 C CA . LEU A 1 869 ? -33.419 -6.334 64.456 1.00 92.38 869 LEU A CA 1
ATOM 6734 C C . LEU A 1 869 ? -32.623 -7.160 65.472 1.00 92.38 869 LEU A C 1
ATOM 6736 O O . LEU A 1 869 ? -32.799 -8.374 65.524 1.00 92.38 869 LEU A O 1
ATOM 6740 N N . GLN A 1 870 ? -31.749 -6.533 66.270 1.00 91.00 870 GLN A N 1
ATOM 6741 C CA . GLN A 1 870 ? -30.871 -7.240 67.218 1.00 91.00 870 GLN A CA 1
ATOM 6742 C C . GLN A 1 870 ? -31.178 -6.923 68.688 1.00 91.00 870 GLN A C 1
ATOM 6744 O O . GLN A 1 870 ? -30.752 -7.674 69.563 1.00 91.00 870 GLN A O 1
ATOM 6749 N N . GLY A 1 871 ? -31.922 -5.849 68.977 1.00 91.31 871 GLY A N 1
ATOM 6750 C CA . GLY A 1 871 ? -32.266 -5.449 70.341 1.00 91.31 871 GLY A CA 1
ATOM 6751 C C . GLY A 1 871 ? -31.077 -4.897 71.131 1.00 91.31 871 GLY A C 1
ATOM 6752 O O . GLY A 1 871 ? -30.912 -5.207 72.309 1.00 91.31 871 GLY A O 1
ATOM 6753 N N . SER A 1 872 ? -30.202 -4.131 70.476 1.00 93.31 872 SER A N 1
ATOM 6754 C CA . SER A 1 872 ? -28.983 -3.598 71.091 1.00 93.31 872 SER A CA 1
ATOM 6755 C C . SER A 1 872 ? -29.240 -2.313 71.892 1.00 93.31 872 SER A C 1
ATOM 6757 O O . SER A 1 872 ? -29.498 -1.260 71.311 1.00 93.31 872 SER A O 1
ATOM 6759 N N . GLN A 1 873 ? -29.100 -2.372 73.224 1.00 91.56 873 GLN A N 1
ATOM 6760 C CA . GLN A 1 873 ? -29.191 -1.185 74.095 1.00 91.56 873 GLN A CA 1
ATOM 6761 C C . GLN A 1 873 ? -28.103 -0.150 73.771 1.00 91.56 873 GLN A C 1
ATOM 6763 O O . GLN A 1 873 ? -28.396 1.031 73.636 1.00 91.56 873 GLN A O 1
ATOM 6768 N N . SER A 1 874 ? -26.867 -0.597 73.572 1.00 90.00 874 SER A N 1
ATOM 6769 C CA . SER A 1 874 ? -25.745 0.243 73.148 1.00 90.00 874 SER A CA 1
ATOM 6770 C C . SER A 1 874 ? -26.021 1.020 71.855 1.00 90.00 874 SER A C 1
ATOM 6772 O O . SER A 1 874 ? -25.695 2.201 71.745 1.00 90.00 874 SER A O 1
ATOM 6774 N N . ALA A 1 875 ? -26.667 0.387 70.868 1.00 92.06 875 ALA A N 1
ATOM 6775 C CA . ALA A 1 875 ? -27.064 1.076 69.642 1.00 92.06 875 ALA A CA 1
ATOM 6776 C C . ALA A 1 875 ? -28.190 2.099 69.888 1.00 92.06 875 ALA A C 1
ATOM 6778 O O . ALA A 1 875 ? -28.232 3.128 69.216 1.00 92.06 875 ALA A O 1
ATOM 6779 N N . ALA A 1 876 ? -29.075 1.861 70.863 1.00 90.69 876 ALA A N 1
ATOM 6780 C CA . ALA A 1 876 ? -30.094 2.829 71.276 1.00 90.69 876 ALA A CA 1
ATOM 6781 C C . ALA A 1 876 ? -29.482 4.048 71.991 1.00 90.69 876 ALA A C 1
ATOM 6783 O O . ALA A 1 876 ? -29.918 5.182 71.771 1.00 90.69 876 ALA A O 1
ATOM 6784 N N . ASP A 1 877 ? -28.431 3.837 72.785 1.00 90.12 877 ASP A N 1
ATOM 6785 C CA . ASP A 1 877 ? -27.661 4.919 73.403 1.00 90.12 877 ASP A CA 1
ATOM 6786 C C . ASP A 1 877 ? -26.938 5.749 72.321 1.00 90.12 877 ASP A C 1
ATOM 6788 O O . ASP A 1 877 ? -26.982 6.981 72.346 1.00 90.12 877 ASP A O 1
ATOM 6792 N N . ALA A 1 878 ? -26.373 5.090 71.300 1.00 87.94 878 ALA A N 1
ATOM 6793 C CA . ALA A 1 878 ? -25.797 5.756 70.129 1.00 87.94 878 ALA A CA 1
ATOM 6794 C C . ALA A 1 878 ? -26.843 6.550 69.316 1.00 87.94 878 ALA A C 1
ATOM 6796 O O . ALA A 1 878 ? -26.582 7.687 68.927 1.00 87.94 878 ALA A O 1
ATOM 6797 N N . LEU A 1 879 ? -28.052 6.006 69.106 1.00 88.69 879 LEU A N 1
ATOM 6798 C CA . LEU A 1 879 ? -29.169 6.742 68.490 1.00 88.69 879 LEU A CA 1
ATOM 6799 C C . LEU A 1 879 ? -29.542 7.992 69.283 1.00 88.69 879 LEU A C 1
ATOM 6801 O O . LEU A 1 879 ? -29.773 9.046 68.695 1.00 88.69 879 LEU A O 1
ATOM 6805 N N . SER A 1 880 ? -29.550 7.892 70.611 1.00 86.44 880 SER A N 1
ATOM 6806 C CA . SER A 1 880 ? -29.833 9.025 71.494 1.00 86.44 880 SER A CA 1
ATOM 6807 C C . SER A 1 880 ? -28.770 10.121 71.380 1.00 86.44 880 SER A C 1
ATOM 6809 O O . SER A 1 880 ? -29.107 11.302 71.433 1.00 86.44 880 SER A O 1
ATOM 6811 N N . ALA A 1 881 ? -27.504 9.752 71.156 1.00 83.38 881 ALA A N 1
ATOM 6812 C CA . ALA A 1 881 ? -26.433 10.708 70.884 1.00 83.38 881 ALA A CA 1
ATOM 6813 C C . ALA A 1 881 ? -26.625 11.441 69.539 1.00 83.38 881 ALA A C 1
ATOM 6815 O O . ALA A 1 881 ? -26.393 12.646 69.474 1.00 83.38 881 ALA A O 1
ATOM 6816 N N . PHE A 1 882 ? -27.112 10.764 68.489 1.00 78.94 882 PHE A N 1
ATOM 6817 C CA . PHE A 1 882 ? -27.406 11.405 67.194 1.00 78.94 882 PHE A CA 1
ATOM 6818 C C . PHE A 1 882 ? -28.562 12.415 67.262 1.00 78.94 882 PHE A C 1
ATOM 6820 O O . PHE A 1 882 ? -28.524 13.438 66.574 1.00 78.94 882 PHE A O 1
ATOM 6827 N N . LEU A 1 883 ? -29.571 12.153 68.104 1.00 75.62 883 LEU A N 1
ATOM 6828 C CA . LEU A 1 883 ? -30.723 13.042 68.319 1.00 75.62 883 LEU A CA 1
ATOM 6829 C C . LEU A 1 883 ? -30.343 14.388 68.957 1.00 75.62 883 LEU A C 1
ATOM 6831 O O . LEU A 1 883 ? -31.157 15.309 68.947 1.00 75.62 883 LEU A O 1
ATOM 6835 N N . ALA A 1 884 ? -29.136 14.506 69.518 1.00 64.62 884 ALA A N 1
ATOM 6836 C CA . ALA A 1 884 ? -28.744 15.675 70.286 1.00 64.62 884 ALA A CA 1
ATOM 6837 C C . ALA A 1 884 ? -28.354 16.895 69.437 1.00 64.62 884 ALA A C 1
ATOM 6839 O O . ALA A 1 884 ? -28.498 17.976 69.984 1.00 64.62 884 ALA A O 1
ATOM 6840 N N . ASP A 1 885 ? -27.899 16.762 68.172 1.00 60.66 885 ASP A N 1
ATOM 6841 C CA . ASP A 1 885 ? -27.585 17.928 67.298 1.00 60.66 885 ASP A CA 1
ATOM 6842 C C . ASP A 1 885 ? -27.196 17.607 65.818 1.00 60.66 885 ASP A C 1
ATOM 6844 O O . ASP A 1 885 ? -26.742 18.499 65.101 1.00 60.66 885 ASP A O 1
ATOM 6848 N N . THR A 1 886 ? -27.300 16.362 65.311 1.00 67.56 886 THR A N 1
ATOM 6849 C CA . THR A 1 886 ? -26.566 15.962 64.072 1.00 67.56 886 THR A CA 1
ATOM 6850 C C . THR A 1 886 ? -27.424 15.541 62.867 1.00 67.56 886 THR A C 1
ATOM 6852 O O . THR A 1 886 ? -26.891 15.392 61.767 1.00 67.56 886 THR A O 1
ATOM 6855 N N . VAL A 1 887 ? -28.738 15.336 63.020 1.00 80.19 887 VAL A N 1
ATOM 6856 C CA . VAL A 1 887 ? -29.598 14.792 61.947 1.00 80.19 887 VAL A CA 1
ATOM 6857 C C . VAL A 1 887 ? -30.902 15.568 61.777 1.00 80.19 887 VAL A C 1
ATOM 6859 O O . VAL A 1 887 ? -31.533 15.967 62.749 1.00 80.19 887 VAL A O 1
ATOM 6862 N N . GLU A 1 888 ? -31.327 15.756 60.525 1.00 86.12 888 GLU A N 1
ATOM 6863 C CA . GLU A 1 888 ? -32.529 16.515 60.155 1.00 86.12 888 GLU A CA 1
ATOM 6864 C C . GLU A 1 888 ? -33.468 15.700 59.248 1.00 86.12 888 GLU A C 1
ATOM 6866 O O . GLU A 1 888 ? -33.088 14.689 58.644 1.00 86.12 888 GLU A O 1
ATOM 6871 N N . GLY A 1 889 ? -34.715 16.163 59.124 1.00 91.25 889 GLY A N 1
ATOM 6872 C CA . GLY A 1 889 ? -35.696 15.621 58.184 1.00 91.25 889 GLY A CA 1
ATOM 6873 C C . GLY A 1 889 ? -36.059 14.160 58.456 1.00 91.25 889 GLY A C 1
ATOM 6874 O O . GLY A 1 889 ? -36.310 13.765 59.592 1.00 91.25 889 GLY A O 1
ATOM 6875 N N . VAL A 1 890 ? -36.094 13.344 57.399 1.00 92.56 890 VAL A N 1
ATOM 6876 C CA . VAL A 1 890 ? -36.548 11.944 57.475 1.00 92.56 890 VAL A CA 1
ATOM 6877 C C . VAL A 1 890 ? -35.640 11.058 58.344 1.00 92.56 890 VAL A C 1
ATOM 6879 O O . VAL A 1 890 ? -36.113 10.085 58.927 1.00 92.56 890 VAL A O 1
ATOM 6882 N N . TRP A 1 891 ? -34.359 11.416 58.483 1.00 92.62 891 TRP A N 1
ATOM 6883 C CA . TRP A 1 891 ? -33.397 10.706 59.333 1.00 92.62 891 TRP A CA 1
ATOM 6884 C C . TRP A 1 891 ? -33.681 10.913 60.819 1.00 92.62 891 TRP A C 1
ATOM 6886 O O . TRP A 1 891 ? -33.637 9.958 61.594 1.00 92.62 891 TRP A O 1
ATOM 6896 N N . LEU A 1 892 ? -34.026 12.150 61.193 1.00 92.12 892 LEU A N 1
ATOM 6897 C CA . LEU A 1 892 ? -34.453 12.489 62.547 1.00 92.12 892 LEU A CA 1
ATOM 6898 C C . LEU A 1 892 ? -35.759 11.767 62.893 1.00 92.12 892 LEU A C 1
ATOM 6900 O O . LEU A 1 892 ? -35.842 11.111 63.928 1.00 92.12 892 LEU A O 1
ATOM 6904 N N . GLU A 1 893 ? -36.747 11.812 61.988 1.00 93.25 893 GLU A N 1
ATOM 6905 C CA . GLU A 1 893 ? -38.011 11.093 62.181 1.00 93.25 893 GLU A CA 1
ATOM 6906 C C . GLU A 1 893 ? -37.778 9.579 62.379 1.00 93.25 893 GLU A C 1
ATOM 6908 O O . GLU A 1 893 ? -38.379 8.979 63.272 1.00 93.25 893 GLU A O 1
ATOM 6913 N N . LEU A 1 894 ? -36.881 8.958 61.598 1.00 94.38 894 LEU A N 1
ATOM 6914 C CA . LEU A 1 894 ? -36.549 7.532 61.723 1.00 94.38 894 LEU A CA 1
ATOM 6915 C C . LEU A 1 894 ? -35.918 7.200 63.084 1.00 94.38 894 LEU A C 1
ATOM 6917 O O . LEU A 1 894 ? -36.310 6.216 63.721 1.00 94.38 894 LEU A O 1
ATOM 6921 N N . ALA A 1 895 ? -34.961 8.012 63.538 1.00 92.31 895 ALA A N 1
ATOM 6922 C CA . ALA A 1 895 ? -34.304 7.823 64.828 1.00 92.31 895 ALA A CA 1
ATOM 6923 C C . ALA A 1 895 ? -35.289 7.981 65.997 1.00 92.31 895 ALA A C 1
ATOM 6925 O O . ALA A 1 895 ? -35.327 7.124 66.880 1.00 92.31 895 ALA A O 1
ATOM 6926 N N . GLU A 1 896 ? -36.151 9.005 65.974 1.00 92.50 896 GLU A N 1
ATOM 6927 C CA . GLU A 1 896 ? -37.178 9.207 67.004 1.00 92.50 896 GLU A CA 1
ATOM 6928 C C . GLU A 1 896 ? -38.169 8.041 67.072 1.00 92.50 896 GLU A C 1
ATOM 6930 O O . GLU A 1 896 ? -38.517 7.576 68.159 1.00 92.50 896 GLU A O 1
ATOM 6935 N N . ARG A 1 897 ? -38.637 7.554 65.917 1.00 93.81 897 ARG A N 1
ATOM 6936 C CA . ARG A 1 897 ? -39.592 6.438 65.850 1.00 93.81 897 ARG A CA 1
ATOM 6937 C C . ARG A 1 897 ? -38.982 5.138 66.353 1.00 93.81 897 ARG A C 1
ATOM 6939 O O . ARG A 1 897 ? -39.635 4.413 67.102 1.00 93.81 897 ARG A O 1
ATOM 6946 N N . THR A 1 898 ? -37.724 4.892 66.005 1.00 94.38 898 THR A N 1
ATOM 6947 C CA . THR A 1 898 ? -36.956 3.748 66.506 1.00 94.38 898 THR A CA 1
ATOM 6948 C C . THR A 1 898 ? -36.750 3.837 68.019 1.00 94.38 898 THR A C 1
ATOM 6950 O O . THR A 1 898 ? -36.993 2.862 68.727 1.00 94.38 898 THR A O 1
ATOM 6953 N N . GLY A 1 899 ? -36.376 5.015 68.532 1.00 91.38 899 GLY A N 1
ATOM 6954 C CA . GLY A 1 899 ? -36.190 5.249 69.965 1.00 91.38 899 GLY A CA 1
ATOM 6955 C C . GLY A 1 899 ? -37.477 5.073 70.774 1.00 91.38 899 GLY A C 1
ATOM 6956 O O . GLY A 1 899 ? -37.451 4.443 71.832 1.00 91.38 899 GLY A O 1
ATOM 6957 N N . ARG A 1 900 ? -38.620 5.557 70.261 1.00 91.62 900 ARG A N 1
ATOM 6958 C CA . ARG A 1 900 ? -39.938 5.340 70.889 1.00 91.62 900 ARG A CA 1
ATOM 6959 C C . ARG A 1 900 ? -40.291 3.859 70.944 1.00 91.62 900 ARG A C 1
ATOM 6961 O O . ARG A 1 900 ? -40.558 3.353 72.026 1.00 91.62 900 ARG A O 1
ATOM 6968 N N . TYR A 1 901 ? -40.191 3.151 69.814 1.00 92.44 901 TYR A N 1
ATOM 6969 C CA . TYR A 1 901 ? -40.440 1.708 69.778 1.00 92.44 901 TYR A CA 1
ATOM 6970 C C . TYR A 1 901 ? -39.568 0.955 70.794 1.00 92.44 901 TYR A C 1
ATOM 6972 O O . TYR A 1 901 ? -40.074 0.114 71.538 1.00 92.44 901 TYR A O 1
ATOM 6980 N N . TRP A 1 902 ? -38.270 1.270 70.860 1.00 94.06 902 TRP A N 1
ATOM 6981 C CA . TRP A 1 902 ? -37.352 0.633 71.805 1.00 94.06 902 TRP A CA 1
ATOM 6982 C C . TRP A 1 902 ? -37.724 0.915 73.263 1.00 94.06 902 TRP A C 1
ATOM 6984 O O . TRP A 1 902 ? -37.752 -0.008 74.071 1.00 94.06 902 TRP A O 1
ATOM 6994 N N . THR A 1 903 ? -38.067 2.163 73.588 1.00 90.56 903 THR A N 1
ATOM 6995 C CA . THR A 1 903 ? -38.464 2.572 74.947 1.00 90.56 903 THR A CA 1
ATOM 6996 C C . THR A 1 903 ? -39.773 1.913 75.388 1.00 90.56 903 THR A C 1
ATOM 6998 O O . THR A 1 903 ? -39.930 1.585 76.560 1.00 90.56 903 THR A O 1
ATOM 7001 N N . ASP A 1 904 ? -40.702 1.690 74.459 1.00 87.75 904 ASP A N 1
ATOM 7002 C CA . ASP A 1 904 ? -42.008 1.107 74.773 1.00 87.75 904 ASP A CA 1
ATOM 7003 C C . ASP A 1 904 ? -41.963 -0.426 74.875 1.00 87.75 904 ASP A C 1
ATOM 7005 O O . ASP A 1 904 ? -42.730 -1.022 75.634 1.00 87.75 904 ASP A O 1
ATOM 7009 N N . SER A 1 905 ? -41.077 -1.078 74.116 1.00 86.38 905 SER A N 1
ATOM 7010 C CA . SER A 1 905 ? -41.067 -2.540 73.968 1.00 86.38 905 SER A CA 1
ATOM 7011 C C . SER A 1 905 ? -39.885 -3.241 74.645 1.00 86.38 905 SER A C 1
ATOM 7013 O O . SER A 1 905 ? -40.050 -4.364 75.122 1.00 86.38 905 SER A O 1
ATOM 7015 N N . TYR A 1 906 ? -38.703 -2.613 74.688 1.00 88.88 906 TYR A N 1
ATOM 7016 C CA . TYR A 1 906 ? -37.420 -3.210 75.094 1.00 88.88 906 TYR A CA 1
ATOM 7017 C C . TYR A 1 906 ? -37.091 -4.552 74.415 1.00 88.88 906 TYR A C 1
ATOM 7019 O O . TYR A 1 906 ? -36.311 -5.354 74.936 1.00 88.88 906 TYR A O 1
ATOM 7027 N N . VAL A 1 907 ? -37.688 -4.824 73.253 1.00 89.25 907 VAL A N 1
ATOM 7028 C CA . VAL A 1 907 ? -37.475 -6.056 72.489 1.00 89.25 907 VAL A CA 1
ATOM 7029 C C . VAL A 1 907 ? -37.309 -5.736 71.004 1.00 89.25 907 VAL A C 1
ATOM 7031 O O . VAL A 1 907 ? -37.965 -4.823 70.494 1.00 89.25 907 VAL A O 1
ATOM 7034 N N . PRO A 1 908 ? -36.453 -6.474 70.272 1.00 92.12 908 PRO A N 1
ATOM 7035 C CA . PRO A 1 908 ? -36.375 -6.326 68.824 1.00 92.12 908 PRO A CA 1
ATOM 7036 C C . PRO A 1 908 ? -37.719 -6.662 68.174 1.00 92.12 908 PRO A C 1
ATOM 7038 O O . PRO A 1 908 ? -38.546 -7.386 68.735 1.00 92.12 908 PRO A O 1
ATOM 7041 N N . VAL A 1 909 ? -37.932 -6.148 66.968 1.00 92.44 909 VAL A N 1
ATOM 7042 C CA . VAL A 1 909 ? -39.109 -6.469 66.166 1.00 92.44 909 VAL A CA 1
ATOM 7043 C C . VAL A 1 909 ? -39.107 -7.974 65.870 1.00 92.44 909 VAL A C 1
ATOM 7045 O O . VAL A 1 909 ? -38.102 -8.495 65.376 1.00 92.44 909 VAL A O 1
ATOM 7048 N N . PRO A 1 910 ? -40.206 -8.704 66.143 1.00 89.62 910 PRO A N 1
ATOM 7049 C CA . PRO A 1 910 ? -40.266 -10.145 65.920 1.00 89.62 910 PRO A CA 1
ATOM 7050 C C . PRO A 1 910 ? -40.367 -10.460 64.418 1.00 89.62 910 PRO A C 1
ATOM 7052 O O . PRO A 1 910 ? -41.447 -10.734 63.891 1.00 89.62 910 PRO A O 1
ATOM 7055 N N . MET A 1 911 ? -39.230 -10.428 63.714 1.00 87.94 911 MET A N 1
ATOM 7056 C CA . MET A 1 911 ? -39.154 -10.581 62.254 1.00 87.94 911 MET A CA 1
ATOM 7057 C C . MET A 1 911 ? -39.774 -11.882 61.735 1.00 87.94 911 MET A C 1
ATOM 7059 O O . MET A 1 911 ? -40.314 -11.903 60.631 1.00 87.94 911 MET A O 1
ATOM 7063 N N . ASP A 1 912 ? -39.757 -12.959 62.520 1.00 84.19 912 ASP A N 1
ATOM 7064 C CA . ASP A 1 912 ? -40.395 -14.224 62.139 1.00 84.19 912 ASP A CA 1
ATOM 7065 C C . ASP A 1 912 ? -41.928 -14.117 62.104 1.00 84.19 912 ASP A C 1
ATOM 7067 O O . ASP A 1 912 ? -42.565 -14.663 61.198 1.00 84.19 912 ASP A O 1
ATOM 7071 N N . LEU A 1 913 ? -42.522 -13.353 63.027 1.00 85.62 913 LEU A N 1
ATOM 7072 C CA . LEU A 1 913 ? -43.957 -13.060 63.021 1.00 85.62 913 LEU A CA 1
ATOM 7073 C C . LEU A 1 913 ? -44.314 -12.100 61.880 1.00 85.62 913 LEU A C 1
ATOM 7075 O O . LEU A 1 913 ? -45.296 -12.338 61.181 1.00 85.62 913 LEU A O 1
ATOM 7079 N N . VAL A 1 914 ? -43.483 -11.082 61.628 1.00 85.69 914 VAL A N 1
ATOM 7080 C CA . VAL A 1 914 ? -43.631 -10.161 60.483 1.00 85.69 914 VAL A CA 1
ATOM 7081 C C . VAL A 1 914 ? -43.601 -10.926 59.154 1.00 85.69 914 VAL A C 1
ATOM 7083 O O . VAL A 1 914 ? -44.477 -10.751 58.310 1.00 85.69 914 VAL A O 1
ATOM 7086 N N . ARG A 1 915 ? -42.641 -11.841 58.977 1.00 85.38 915 ARG A N 1
ATOM 7087 C CA . ARG A 1 915 ? -42.541 -12.732 57.807 1.00 85.38 915 ARG A CA 1
ATOM 7088 C C . ARG A 1 915 ? -43.761 -13.620 57.643 1.00 85.38 915 ARG A C 1
ATOM 7090 O O . ARG A 1 915 ? -44.211 -13.842 56.518 1.00 85.38 915 ARG A O 1
ATOM 7097 N N . SER A 1 916 ? -44.263 -14.167 58.747 1.00 80.50 916 SER A N 1
ATOM 7098 C CA . SER A 1 916 ? -45.465 -14.999 58.751 1.00 80.50 916 SER A CA 1
ATOM 7099 C C . SER A 1 916 ? -46.690 -14.199 58.292 1.00 80.50 916 SER A C 1
ATOM 7101 O O . SER A 1 916 ? -47.397 -14.631 57.378 1.00 80.50 916 SER A O 1
ATOM 7103 N N . ASP A 1 917 ? -46.875 -12.991 58.831 1.00 80.69 917 ASP A N 1
ATOM 7104 C CA . ASP A 1 917 ? -47.984 -12.088 58.505 1.00 80.69 917 ASP A CA 1
ATOM 7105 C C . ASP A 1 917 ? -47.917 -11.581 57.051 1.00 80.69 917 ASP A C 1
ATOM 7107 O O . ASP A 1 917 ? -48.908 -11.622 56.314 1.00 80.69 917 ASP A O 1
ATOM 7111 N N . LEU A 1 918 ? -46.718 -11.221 56.572 1.00 81.31 918 LEU A N 1
ATOM 7112 C CA . LEU A 1 918 ? -46.465 -10.855 55.173 1.00 81.31 918 LEU A CA 1
ATOM 7113 C C . LEU A 1 918 ? -46.814 -12.010 54.216 1.00 81.31 918 LEU A C 1
ATOM 7115 O O . LEU A 1 918 ? -47.467 -11.804 53.190 1.00 81.31 918 LEU A O 1
ATOM 7119 N N . ARG A 1 919 ? -46.408 -13.247 54.544 1.00 76.62 919 ARG A N 1
ATOM 7120 C CA . ARG A 1 919 ? -46.737 -14.442 53.744 1.00 76.62 919 ARG A CA 1
ATOM 7121 C C . ARG A 1 919 ? -48.236 -14.732 53.748 1.00 76.62 919 ARG A C 1
ATOM 7123 O O . ARG A 1 919 ? -48.756 -15.134 52.709 1.00 76.62 919 ARG A O 1
ATOM 7130 N N . SER A 1 920 ? -48.915 -14.544 54.880 1.00 72.50 920 SER A N 1
ATOM 7131 C CA . SER A 1 920 ? -50.369 -14.712 54.986 1.00 72.50 920 SER A CA 1
ATOM 7132 C C . SER A 1 920 ? -51.100 -13.714 54.086 1.00 72.50 920 SER A C 1
ATOM 7134 O O . SER A 1 920 ? -51.843 -14.108 53.188 1.00 72.50 920 SER A O 1
ATOM 7136 N N . THR A 1 921 ? -50.770 -12.429 54.217 1.00 69.50 921 THR A N 1
ATOM 7137 C CA . THR A 1 921 ? -51.347 -11.341 53.413 1.00 69.50 921 THR A CA 1
ATOM 7138 C C . THR A 1 921 ? -51.061 -11.519 51.913 1.00 69.50 921 THR A C 1
ATOM 7140 O O . THR A 1 921 ? -51.929 -11.303 51.064 1.00 69.50 921 THR A O 1
ATOM 7143 N N . GLY A 1 922 ? -49.856 -11.984 51.560 1.00 70.50 922 GLY A N 1
ATOM 7144 C CA . GLY A 1 922 ? -49.481 -12.305 50.181 1.00 70.50 922 GLY A CA 1
ATOM 7145 C C . GLY A 1 922 ? -50.284 -13.466 49.584 1.00 70.50 922 GLY A C 1
ATOM 7146 O O . GLY A 1 922 ? -50.702 -13.390 48.426 1.00 70.50 922 GLY A O 1
ATOM 7147 N N . LYS A 1 923 ? -50.557 -14.517 50.371 1.00 70.94 923 LYS A N 1
ATOM 7148 C CA . LYS A 1 923 ? -51.419 -15.638 49.956 1.00 70.94 923 LYS A CA 1
ATOM 7149 C C . LYS A 1 923 ? -52.859 -15.185 49.715 1.00 70.94 923 LYS A C 1
ATOM 7151 O O . LYS A 1 923 ? -53.445 -15.584 48.709 1.00 70.94 923 LYS A O 1
ATOM 7156 N N . ASP A 1 924 ? -53.403 -14.321 50.569 1.00 69.50 924 ASP A N 1
ATOM 7157 C CA . ASP A 1 924 ? -54.766 -13.801 50.414 1.00 69.50 924 ASP A CA 1
ATOM 7158 C C . ASP A 1 924 ? -54.912 -12.902 49.178 1.00 69.50 924 ASP A C 1
ATOM 7160 O O . ASP A 1 924 ? -55.886 -13.027 48.429 1.00 69.50 924 ASP A O 1
ATOM 7164 N N . ARG A 1 925 ? -53.909 -12.064 48.882 1.00 73.50 925 ARG A N 1
ATOM 7165 C CA . ARG A 1 925 ? -53.890 -11.257 47.651 1.00 73.50 925 ARG A CA 1
ATOM 7166 C C . ARG A 1 925 ? -53.764 -12.121 46.396 1.00 73.50 925 ARG A C 1
ATOM 7168 O O . ARG A 1 925 ? -54.506 -11.910 45.438 1.00 73.50 925 ARG A O 1
ATOM 7175 N N . ALA A 1 926 ? -52.869 -13.112 46.404 1.00 74.00 926 ALA A N 1
ATOM 7176 C CA . ALA A 1 926 ? -52.717 -14.053 45.295 1.00 74.00 926 ALA A CA 1
ATOM 7177 C C . ALA A 1 926 ? -54.016 -14.836 45.043 1.00 74.00 926 ALA A C 1
ATOM 7179 O O . ALA A 1 926 ? -54.418 -15.014 43.893 1.00 74.00 926 ALA A O 1
ATOM 7180 N N . ARG A 1 927 ? -54.718 -15.234 46.113 1.00 78.75 927 ARG A N 1
ATOM 7181 C CA . ARG A 1 927 ? -56.042 -15.861 46.042 1.00 78.75 927 ARG A CA 1
ATOM 7182 C C . ARG A 1 927 ? -57.066 -14.923 45.398 1.00 78.75 927 ARG A C 1
ATOM 7184 O O . ARG A 1 927 ? -57.735 -15.331 44.452 1.00 78.75 927 ARG A O 1
ATOM 7191 N N . ALA A 1 928 ? -57.177 -13.677 45.862 1.00 79.50 928 ALA A N 1
ATOM 7192 C CA . ALA A 1 928 ? -58.111 -12.695 45.304 1.00 79.50 928 ALA A CA 1
ATOM 7193 C C . ALA A 1 928 ? -57.853 -12.427 43.809 1.00 79.50 928 ALA A C 1
ATOM 7195 O O . ALA A 1 928 ? -58.781 -12.481 43.003 1.00 79.50 928 ALA A O 1
ATOM 7196 N N . GLN A 1 929 ? -56.588 -12.236 43.426 1.00 81.56 929 GLN A N 1
ATOM 7197 C CA . GLN A 1 929 ? -56.193 -12.021 42.035 1.00 81.56 929 GLN A CA 1
ATOM 7198 C C . GLN A 1 929 ? -56.482 -13.248 41.159 1.00 81.56 929 GLN A C 1
ATOM 7200 O O . GLN A 1 929 ? -56.941 -13.106 40.026 1.00 81.56 929 GLN A O 1
ATOM 7205 N N . ALA A 1 930 ? -56.244 -14.459 41.669 1.00 82.94 930 ALA A N 1
ATOM 7206 C CA . ALA A 1 930 ? -56.516 -15.685 40.928 1.00 82.94 930 ALA A CA 1
ATOM 7207 C C . ALA A 1 930 ? -58.018 -15.858 40.628 1.00 82.94 930 ALA A C 1
ATOM 7209 O O . ALA A 1 930 ? -58.360 -16.275 39.518 1.00 82.94 930 ALA A O 1
ATOM 7210 N N . TRP A 1 931 ? -58.898 -15.479 41.566 1.00 87.50 931 TRP A N 1
ATOM 7211 C CA . TRP A 1 931 ? -60.351 -15.424 41.350 1.00 87.50 931 TRP A CA 1
ATOM 7212 C C . TRP A 1 931 ? -60.749 -14.379 40.297 1.00 87.50 931 TRP A C 1
ATOM 7214 O O . TRP A 1 931 ? -61.526 -14.695 39.402 1.00 87.50 931 TRP A O 1
ATOM 7224 N N . GLU A 1 932 ? -60.180 -13.172 40.335 1.00 88.44 932 GLU A N 1
ATOM 7225 C CA . GLU A 1 932 ? -60.458 -12.120 39.338 1.00 88.44 932 GLU A CA 1
ATOM 7226 C C . GLU A 1 932 ? -59.977 -12.481 37.923 1.00 88.44 932 GLU A C 1
ATOM 7228 O O . GLU A 1 932 ? -60.574 -12.087 36.919 1.00 88.44 932 GLU A O 1
ATOM 7233 N N . VAL A 1 933 ? -58.863 -13.211 37.803 1.00 89.06 933 VAL A N 1
ATOM 7234 C CA . VAL A 1 933 ? -58.402 -13.731 36.505 1.00 89.06 933 VAL A CA 1
ATOM 7235 C C . VAL A 1 933 ? -59.375 -14.789 35.987 1.00 89.06 933 VAL A C 1
ATOM 7237 O O . VAL A 1 933 ? -59.719 -14.755 34.806 1.00 89.06 933 VAL A O 1
ATOM 7240 N N . LEU A 1 934 ? -59.852 -15.688 36.854 1.00 91.25 934 LEU A N 1
ATOM 7241 C CA . LEU A 1 934 ? -60.829 -16.711 36.480 1.00 91.25 934 LEU A CA 1
ATOM 7242 C C . LEU A 1 934 ? -62.143 -16.088 35.989 1.00 91.25 934 LEU A C 1
ATOM 7244 O O . LEU A 1 934 ? -62.652 -16.490 34.946 1.00 91.25 934 LEU A O 1
ATOM 7248 N N . GLU A 1 935 ? -62.639 -15.067 36.689 1.00 92.25 935 GLU A N 1
ATOM 7249 C CA . GLU A 1 935 ? -63.829 -14.298 36.309 1.00 92.25 935 GLU A CA 1
ATOM 7250 C C . GLU A 1 935 ? -63.680 -13.657 34.922 1.00 92.25 935 GLU A C 1
ATOM 7252 O O . GLU A 1 935 ? -64.499 -13.890 34.033 1.00 92.25 935 GLU A O 1
ATOM 7257 N N . ARG A 1 936 ? -62.568 -12.953 34.674 1.00 89.31 936 ARG A N 1
ATOM 7258 C CA . ARG A 1 936 ? -62.307 -12.320 33.369 1.00 89.31 936 ARG A CA 1
ATOM 7259 C C . ARG A 1 936 ? -62.183 -13.320 32.222 1.00 89.31 936 ARG A C 1
ATOM 7261 O O . ARG A 1 936 ? -62.670 -13.053 31.122 1.00 89.31 936 ARG A O 1
ATOM 7268 N N . LEU A 1 937 ? -61.508 -14.450 32.444 1.00 91.25 937 LEU A N 1
ATOM 7269 C CA . LEU A 1 937 ? -61.373 -15.497 31.428 1.00 91.25 937 LEU A CA 1
ATOM 7270 C C . LEU A 1 937 ? -62.730 -16.127 31.105 1.00 91.25 937 LEU A C 1
ATOM 7272 O O . LEU A 1 937 ? -63.021 -16.391 29.936 1.00 91.25 937 LEU A O 1
ATOM 7276 N N . LEU A 1 938 ? -63.573 -16.320 32.120 1.00 91.44 938 LEU A N 1
ATOM 7277 C CA . LEU A 1 938 ? -64.917 -16.855 31.954 1.00 91.44 938 LEU A CA 1
ATOM 7278 C C . LEU A 1 938 ? -65.827 -15.895 31.174 1.00 91.44 938 LEU A C 1
ATOM 7280 O O . LEU A 1 938 ? -66.517 -16.326 30.247 1.00 91.44 938 LEU A O 1
ATOM 7284 N N . ASP A 1 939 ? -65.774 -14.596 31.472 1.00 88.75 939 ASP A N 1
ATOM 7285 C CA . ASP A 1 939 ? -66.501 -13.567 30.721 1.00 88.75 939 ASP A CA 1
ATOM 7286 C C . ASP A 1 939 ? -66.034 -13.477 29.264 1.00 88.75 939 ASP A C 1
ATOM 7288 O O . ASP A 1 939 ? -66.848 -13.395 28.339 1.00 88.75 939 ASP A O 1
ATOM 7292 N N . HIS A 1 940 ? -64.721 -13.553 29.032 1.00 88.12 940 HIS A N 1
ATOM 7293 C CA . HIS A 1 940 ? -64.165 -13.576 27.682 1.00 88.12 940 HIS A CA 1
ATOM 7294 C C . HIS A 1 940 ? -64.636 -14.806 26.894 1.00 88.12 940 HIS A C 1
ATOM 7296 O O . HIS A 1 940 ? -65.036 -14.693 25.731 1.00 88.12 940 HIS A O 1
ATOM 7302 N N . ALA A 1 941 ? -64.636 -15.980 27.529 1.00 88.69 941 ALA A N 1
ATOM 7303 C CA . ALA A 1 941 ? -65.147 -17.201 26.928 1.00 88.69 941 ALA A CA 1
ATOM 7304 C C . ALA A 1 941 ? -66.637 -17.073 26.569 1.00 88.69 941 ALA A C 1
ATOM 7306 O O . ALA A 1 941 ? -67.021 -17.431 25.452 1.00 88.69 941 ALA A O 1
ATOM 7307 N N . ARG A 1 942 ? -67.446 -16.485 27.462 1.00 88.81 942 ARG A N 1
ATOM 7308 C CA . ARG A 1 942 ? -68.883 -16.229 27.277 1.00 88.81 942 ARG A CA 1
ATOM 7309 C C . ARG A 1 942 ? -69.200 -15.258 26.135 1.00 88.81 942 ARG A C 1
ATOM 7311 O O . ARG A 1 942 ? -70.255 -15.363 25.521 1.00 88.81 942 ARG A O 1
ATOM 7318 N N . ALA A 1 943 ? -68.307 -14.320 25.829 1.00 85.62 943 ALA A N 1
ATOM 7319 C CA . ALA A 1 943 ? -68.483 -13.360 24.737 1.00 85.62 943 ALA A CA 1
ATOM 7320 C C . ALA A 1 943 ? -68.173 -13.941 23.336 1.00 85.62 943 ALA A C 1
ATOM 7322 O O . ALA A 1 943 ? -68.197 -13.213 22.340 1.00 85.62 943 ALA A O 1
ATOM 7323 N N . SER A 1 944 ? -67.858 -15.236 23.227 1.00 85.00 944 SER A N 1
ATOM 7324 C CA . SER A 1 944 ? -67.478 -15.859 21.956 1.00 85.00 944 SER A CA 1
ATOM 7325 C C . SER A 1 944 ? -68.634 -15.925 20.949 1.00 85.00 944 SER A C 1
ATOM 7327 O O . SER A 1 944 ? -69.668 -16.537 21.191 1.00 85.00 944 SER A O 1
ATOM 7329 N N . ALA A 1 945 ? -68.412 -15.380 19.750 1.00 79.50 945 ALA A N 1
ATOM 7330 C CA . ALA A 1 945 ? -69.321 -15.519 18.612 1.00 79.50 945 ALA A CA 1
ATOM 7331 C C . ALA A 1 945 ? -68.820 -16.561 17.594 1.00 79.50 945 ALA A C 1
ATOM 7333 O O . ALA A 1 945 ? -67.612 -16.749 17.418 1.00 79.50 945 ALA A O 1
ATOM 7334 N N . PHE A 1 946 ? -69.764 -17.214 16.907 1.00 83.75 946 PHE A N 1
ATOM 7335 C CA . PHE A 1 946 ? -69.506 -18.189 15.845 1.00 83.75 946 PHE A CA 1
ATOM 7336 C C . PHE A 1 946 ? -70.346 -17.881 14.607 1.00 83.75 946 PHE A C 1
ATOM 7338 O O . PHE A 1 946 ? -71.542 -17.610 14.727 1.00 83.75 946 PHE A O 1
ATOM 7345 N N . ASP A 1 947 ? -69.731 -18.029 13.433 1.00 80.12 947 ASP A N 1
ATOM 7346 C CA . ASP A 1 947 ? -70.354 -17.742 12.132 1.00 80.12 947 ASP A CA 1
ATOM 7347 C C . ASP A 1 947 ? -71.301 -18.855 11.649 1.00 80.12 947 ASP A C 1
ATOM 7349 O O . ASP A 1 947 ? -72.050 -18.668 10.694 1.00 80.12 947 ASP A O 1
ATOM 7353 N N . ASN A 1 948 ? -71.283 -20.027 12.298 1.00 83.44 948 ASN A N 1
ATOM 7354 C CA . ASN A 1 948 ? -72.172 -21.140 11.970 1.00 83.44 948 ASN A CA 1
ATOM 7355 C C . ASN A 1 948 ? -73.200 -21.404 13.082 1.00 83.44 948 ASN A C 1
ATOM 7357 O O . ASN A 1 948 ? -72.922 -21.301 14.280 1.00 83.44 948 ASN A O 1
ATOM 7361 N N . THR A 1 949 ? -74.409 -21.779 12.665 1.00 81.75 949 THR A N 1
ATOM 7362 C CA . THR A 1 949 ? -75.580 -21.912 13.542 1.00 81.75 949 THR A CA 1
ATOM 7363 C C . THR A 1 949 ? -75.483 -23.057 14.544 1.00 81.75 949 THR A C 1
ATOM 7365 O O . THR A 1 949 ? -76.137 -22.993 15.582 1.00 81.75 949 THR A O 1
ATOM 7368 N N . VAL A 1 950 ? -74.712 -24.108 14.241 1.00 83.62 950 VAL A N 1
ATOM 7369 C CA . VAL A 1 950 ? -74.532 -25.266 15.134 1.00 83.62 950 VAL A CA 1
ATOM 7370 C C . VAL A 1 950 ? -73.620 -24.878 16.297 1.00 83.62 950 VAL A C 1
ATOM 7372 O O . VAL A 1 950 ? -74.018 -24.989 17.448 1.00 83.62 950 VAL A O 1
ATOM 7375 N N . SER A 1 951 ? -72.457 -24.293 16.004 1.00 86.94 951 SER A N 1
ATOM 7376 C CA . SER A 1 951 ? -71.487 -23.824 17.003 1.00 86.94 951 SER A CA 1
ATOM 7377 C C . SER A 1 951 ? -72.064 -22.745 17.916 1.00 86.94 951 SER A C 1
ATOM 7379 O O . SER A 1 951 ? -71.818 -22.761 19.117 1.00 86.94 951 SER A O 1
ATOM 7381 N N . ASN A 1 952 ? -72.865 -21.828 17.363 1.00 86.12 952 ASN A N 1
ATOM 7382 C CA . ASN A 1 952 ? -73.525 -20.783 18.143 1.00 86.12 952 ASN A CA 1
ATOM 7383 C C . ASN A 1 952 ? -74.568 -21.373 19.116 1.00 86.12 952 ASN A C 1
ATOM 7385 O O . ASN A 1 952 ? -74.609 -20.992 20.284 1.00 86.12 952 ASN A O 1
ATOM 7389 N N . ARG A 1 953 ? -75.354 -22.369 18.673 1.00 86.06 953 ARG A N 1
ATOM 7390 C CA . ARG A 1 953 ? -76.293 -23.097 19.545 1.00 86.06 953 ARG A CA 1
ATOM 7391 C C . ARG A 1 953 ? -75.574 -23.891 20.638 1.00 86.06 953 ARG A C 1
ATOM 7393 O O . ARG A 1 953 ? -75.980 -23.802 21.792 1.00 86.06 953 ARG A O 1
ATOM 7400 N N . THR A 1 954 ? -74.488 -24.592 20.305 1.00 88.31 954 THR A N 1
ATOM 7401 C CA . THR A 1 954 ? -73.658 -25.310 21.288 1.00 88.31 954 THR A CA 1
ATOM 7402 C C . THR A 1 954 ? -73.057 -24.361 22.325 1.00 88.31 954 THR A C 1
ATOM 7404 O O . THR A 1 954 ? -73.120 -24.639 23.518 1.00 88.31 954 THR A O 1
ATOM 7407 N N . HIS A 1 955 ? -72.512 -23.219 21.895 1.00 89.88 955 HIS A N 1
ATOM 7408 C CA . HIS A 1 955 ? -71.964 -22.208 22.799 1.00 89.88 955 HIS A CA 1
ATOM 7409 C C . HIS A 1 955 ? -73.028 -21.645 23.745 1.00 89.88 955 HIS A C 1
ATOM 7411 O O . HIS A 1 955 ? -72.812 -21.603 24.953 1.00 89.88 955 HIS A O 1
ATOM 7417 N N . ARG A 1 956 ? -74.205 -21.285 23.218 1.00 86.94 956 ARG A N 1
ATOM 7418 C CA . ARG A 1 956 ? -75.320 -20.802 24.040 1.00 86.94 956 ARG A CA 1
ATOM 7419 C C . ARG A 1 956 ? -75.745 -21.809 25.100 1.00 86.94 956 ARG A C 1
ATOM 7421 O O . ARG A 1 956 ? -75.937 -21.394 26.229 1.00 86.94 956 ARG A O 1
ATOM 7428 N N . ALA A 1 957 ? -75.838 -23.094 24.763 1.00 87.88 957 ALA A N 1
ATOM 7429 C CA . ALA A 1 957 ? -76.225 -24.130 25.721 1.00 87.88 957 ALA A CA 1
ATOM 7430 C C . ALA A 1 957 ? -75.168 -24.382 26.810 1.00 87.88 957 ALA A C 1
ATOM 7432 O O . ALA A 1 957 ? -75.519 -24.613 27.961 1.00 87.88 957 ALA A O 1
ATOM 7433 N N . LEU A 1 958 ? -73.874 -24.279 26.489 1.00 89.12 958 LEU A N 1
ATOM 7434 C CA . LEU A 1 958 ? -72.797 -24.418 27.482 1.00 89.12 958 LEU A CA 1
ATOM 7435 C C . LEU A 1 958 ? -72.788 -23.289 28.527 1.00 89.12 958 LEU A C 1
ATOM 7437 O O . LEU A 1 958 ? -72.393 -23.523 29.668 1.00 89.12 958 LEU A O 1
ATOM 7441 N N . PHE A 1 959 ? -73.224 -22.090 28.136 1.00 90.12 959 PHE A N 1
ATOM 7442 C CA . PHE A 1 959 ? -73.299 -20.893 28.983 1.00 90.12 959 PHE A CA 1
ATOM 7443 C C . PHE A 1 959 ? -74.739 -20.533 29.388 1.00 90.12 959 PHE A C 1
ATOM 7445 O O . PHE A 1 959 ? -74.984 -19.425 29.879 1.00 90.12 959 PHE A O 1
ATOM 7452 N N . ASP A 1 960 ? -75.693 -21.438 29.162 1.00 84.00 960 ASP A N 1
ATOM 7453 C CA . ASP A 1 960 ? -77.095 -21.215 29.496 1.00 84.00 960 ASP A CA 1
ATOM 7454 C C . ASP A 1 960 ? -77.316 -21.293 31.006 1.00 84.00 960 ASP A C 1
ATOM 7456 O O . ASP A 1 960 ? -76.800 -22.188 31.676 1.00 84.00 960 ASP A O 1
ATOM 7460 N N . ARG A 1 961 ? -78.094 -20.351 31.543 1.00 65.81 961 ARG A N 1
ATOM 7461 C CA . ARG A 1 961 ? -78.192 -20.106 32.989 1.00 65.81 961 ARG A CA 1
ATOM 7462 C C . ARG A 1 961 ? -78.872 -21.226 33.774 1.00 65.81 961 ARG A C 1
ATOM 7464 O O . ARG A 1 961 ? -78.663 -21.294 34.976 1.00 65.81 961 ARG A O 1
ATOM 7471 N N . GLU A 1 962 ? -79.672 -22.074 33.133 1.00 68.69 962 GLU A N 1
ATOM 7472 C CA . GLU A 1 962 ? -80.450 -23.103 33.838 1.00 68.69 962 GLU A CA 1
ATOM 7473 C C . GLU A 1 962 ? -79.768 -24.481 33.870 1.00 68.69 962 GLU A C 1
ATOM 7475 O O . GLU A 1 962 ? -80.032 -25.259 34.785 1.00 68.69 962 GLU A O 1
ATOM 7480 N N . ALA A 1 963 ? -78.886 -24.798 32.910 1.00 73.75 963 ALA A N 1
ATOM 7481 C CA . ALA A 1 963 ? -78.306 -26.144 32.784 1.00 73.75 963 ALA A CA 1
ATOM 7482 C C . ALA A 1 963 ? -76.875 -26.209 32.204 1.00 73.75 963 ALA A C 1
ATOM 7484 O O . ALA A 1 963 ? -76.327 -27.302 32.056 1.00 73.75 963 ALA A O 1
ATOM 7485 N N . GLY A 1 964 ? -76.256 -25.077 31.849 1.00 84.88 964 GLY A N 1
ATOM 7486 C CA . GLY A 1 964 ? -74.934 -25.052 31.220 1.00 84.88 964 GLY A CA 1
ATOM 7487 C C . GLY A 1 964 ? -73.783 -25.253 32.212 1.00 84.88 964 GLY A C 1
ATOM 7488 O O . GLY A 1 964 ? -73.691 -24.555 33.220 1.00 84.88 964 GLY A O 1
ATOM 7489 N N . GLU A 1 965 ? -72.838 -26.144 31.899 1.00 88.19 965 GLU A N 1
ATOM 7490 C CA . GLU A 1 965 ? -71.676 -26.433 32.763 1.00 88.19 965 GLU A CA 1
ATOM 7491 C C . GLU A 1 965 ? -70.817 -25.189 33.065 1.00 88.19 965 GLU A C 1
ATOM 7493 O O . GLU A 1 965 ? -70.282 -25.056 34.165 1.00 88.19 965 GLU A O 1
ATOM 7498 N N . PHE A 1 966 ? -70.708 -24.239 32.125 1.00 90.62 966 PHE A N 1
ATOM 7499 C CA . PHE A 1 966 ? -69.979 -22.983 32.345 1.00 90.62 966 PHE A CA 1
ATOM 7500 C C . PHE A 1 966 ? -70.828 -21.905 33.035 1.00 90.62 966 PHE A C 1
ATOM 7502 O O . PHE A 1 966 ? -70.267 -20.962 33.592 1.00 90.62 966 PHE A O 1
ATOM 7509 N N . ALA A 1 967 ? -72.158 -22.041 33.056 1.00 86.38 967 ALA A N 1
ATOM 7510 C CA . ALA A 1 967 ? -73.013 -21.206 33.899 1.00 86.38 967 ALA A CA 1
ATOM 7511 C C . ALA A 1 967 ? -72.886 -21.601 35.377 1.00 86.38 967 ALA A C 1
ATOM 7513 O O . ALA A 1 967 ? -72.752 -20.725 36.226 1.00 86.38 967 ALA A O 1
ATOM 7514 N N . VAL A 1 968 ? -72.791 -22.904 35.672 1.00 88.31 968 VAL A N 1
ATOM 7515 C CA . VAL A 1 968 ? -72.476 -23.399 37.025 1.00 88.31 968 VAL A CA 1
ATOM 7516 C C . VAL A 1 968 ? -71.122 -22.867 37.500 1.00 88.31 968 VAL A C 1
ATOM 7518 O O . VAL A 1 968 ? -70.998 -22.430 38.643 1.00 88.31 968 VAL A O 1
ATOM 7521 N N . LEU A 1 969 ? -70.110 -22.850 36.623 1.00 90.62 969 LEU A N 1
ATOM 7522 C CA . LEU A 1 969 ? -68.820 -22.234 36.940 1.00 90.62 969 LEU A CA 1
ATOM 7523 C C . LEU A 1 969 ? -68.956 -20.732 37.236 1.00 90.62 969 LEU A C 1
ATOM 7525 O O . LEU A 1 969 ? -68.310 -20.244 38.159 1.00 90.62 969 LEU A O 1
ATOM 7529 N N . ALA A 1 970 ? -69.795 -20.002 36.497 1.00 88.31 970 ALA A N 1
ATOM 7530 C CA . ALA A 1 970 ? -70.002 -18.571 36.725 1.00 88.31 970 ALA A CA 1
ATOM 7531 C C . ALA A 1 970 ? -70.574 -18.280 38.118 1.00 88.31 970 ALA A C 1
ATOM 7533 O O . ALA A 1 970 ? -70.092 -17.370 38.790 1.00 88.31 970 ALA A O 1
ATOM 7534 N N . ASP A 1 971 ? -71.522 -19.092 38.587 1.00 88.12 971 ASP A N 1
ATOM 7535 C CA . ASP A 1 971 ? -72.076 -18.958 39.938 1.00 88.12 971 ASP A CA 1
ATOM 7536 C C . ASP A 1 971 ? -71.023 -19.266 41.014 1.00 88.12 971 ASP A C 1
ATOM 7538 O O . ASP A 1 971 ? -70.899 -18.548 42.004 1.00 88.12 971 ASP A O 1
ATOM 7542 N N . ILE A 1 972 ? -70.198 -20.296 40.793 1.00 90.69 972 ILE A N 1
ATOM 7543 C CA . ILE A 1 972 ? -69.088 -20.648 41.692 1.00 90.69 972 ILE A CA 1
ATOM 7544 C C . ILE A 1 972 ? -68.068 -19.508 41.798 1.00 90.69 972 ILE A C 1
ATOM 7546 O O . ILE A 1 972 ? -67.553 -19.243 42.887 1.00 90.69 972 ILE A O 1
ATOM 7550 N N . VAL A 1 973 ? -67.765 -18.852 40.675 1.00 90.00 973 VAL A N 1
ATOM 7551 C CA . VAL A 1 973 ? -66.846 -17.710 40.615 1.00 90.00 973 VAL A CA 1
ATOM 7552 C C . VAL A 1 973 ? -67.437 -16.486 41.310 1.00 90.00 973 VAL A C 1
ATOM 7554 O O . VAL A 1 973 ? -66.734 -15.857 42.099 1.00 90.00 973 VAL A O 1
ATOM 7557 N N . ALA A 1 974 ? -68.724 -16.197 41.103 1.00 86.31 974 ALA A N 1
ATOM 7558 C CA . ALA A 1 974 ? -69.415 -15.086 41.757 1.00 86.31 974 ALA A CA 1
ATOM 7559 C C . ALA A 1 974 ? -69.476 -15.249 43.286 1.00 86.31 974 ALA A C 1
ATOM 7561 O O . ALA A 1 974 ? -69.255 -14.294 44.028 1.00 86.31 974 ALA A O 1
ATOM 7562 N N . GLU A 1 975 ? -69.722 -16.468 43.770 1.00 87.94 975 GLU A N 1
ATOM 7563 C CA . GLU A 1 975 ? -69.717 -16.791 45.202 1.00 87.94 975 GLU A CA 1
ATOM 7564 C C . GLU A 1 975 ? -68.303 -16.969 45.783 1.00 87.94 975 GLU A C 1
ATOM 7566 O O . GLU A 1 975 ? -68.155 -17.122 46.996 1.00 87.94 975 GLU A O 1
ATOM 7571 N N . ARG A 1 976 ? -67.266 -16.993 44.929 1.00 88.75 976 ARG A N 1
ATOM 7572 C CA . ARG A 1 976 ? -65.877 -17.341 45.275 1.00 88.75 976 ARG A CA 1
ATOM 7573 C C . ARG A 1 976 ? -65.803 -18.582 46.171 1.00 88.75 976 ARG A C 1
ATOM 7575 O O . ARG A 1 976 ? -65.110 -18.585 47.185 1.00 88.75 976 ARG A O 1
ATOM 7582 N N . ALA A 1 977 ? -66.543 -19.634 45.810 1.00 86.31 977 ALA A N 1
ATOM 7583 C CA . ALA A 1 977 ? -66.735 -20.828 46.632 1.00 86.31 977 ALA A CA 1
ATOM 7584 C C . ALA A 1 977 ? -65.731 -21.945 46.260 1.00 86.31 977 ALA A C 1
ATOM 7586 O O . ALA A 1 977 ? -66.022 -22.768 45.383 1.00 86.31 977 ALA A O 1
ATOM 7587 N N . PRO A 1 978 ? -64.557 -22.049 46.915 1.00 81.75 978 PRO A N 1
ATOM 7588 C CA . PRO A 1 978 ? -63.489 -22.955 46.484 1.00 81.75 978 PRO A CA 1
ATOM 7589 C C . PRO A 1 978 ? -63.866 -24.435 46.566 1.00 81.75 978 PRO A C 1
ATOM 7591 O O . PRO A 1 978 ? -63.528 -25.208 45.673 1.00 81.75 978 PRO A O 1
ATOM 7594 N N . GLY A 1 979 ? -64.623 -24.835 47.593 1.00 80.19 979 GLY A N 1
ATOM 7595 C CA . GLY A 1 979 ? -65.112 -26.211 47.719 1.00 80.19 979 GLY A CA 1
ATOM 7596 C C . GLY A 1 979 ? -66.027 -26.614 46.558 1.00 80.19 979 GLY A C 1
ATOM 7597 O O . GLY A 1 979 ? -65.931 -27.733 46.051 1.00 80.19 979 GLY A O 1
ATOM 7598 N N . ARG A 1 980 ? -66.859 -25.680 46.071 1.00 87.06 980 ARG A N 1
ATOM 7599 C CA . ARG A 1 980 ? -67.712 -25.898 44.893 1.00 87.06 980 ARG A CA 1
ATOM 7600 C C . ARG A 1 980 ? -66.892 -25.916 43.601 1.00 87.06 980 ARG A C 1
ATOM 7602 O O . ARG A 1 980 ? -67.182 -26.736 42.735 1.00 87.06 980 ARG A O 1
ATOM 7609 N N . LEU A 1 981 ? -65.848 -25.089 43.489 1.00 87.69 981 LEU A N 1
ATOM 7610 C CA . LEU A 1 981 ? -64.936 -25.082 42.337 1.00 87.69 981 LEU A CA 1
ATOM 7611 C C . LEU A 1 981 ? -64.180 -26.407 42.190 1.00 87.69 981 LEU A C 1
ATOM 7613 O O . LEU A 1 981 ? -64.123 -26.972 41.097 1.00 87.69 981 LEU A O 1
ATOM 7617 N N . THR A 1 982 ? -63.658 -26.942 43.295 1.00 84.44 982 THR A N 1
ATOM 7618 C CA . THR A 1 982 ? -62.980 -28.245 43.313 1.00 84.44 982 THR A CA 1
ATOM 7619 C C . THR A 1 982 ? -63.933 -29.378 42.924 1.00 84.44 982 THR A C 1
ATOM 7621 O O . THR A 1 982 ? -63.562 -30.257 42.139 1.00 84.44 982 THR A O 1
ATOM 7624 N N . ALA A 1 983 ? -65.178 -29.338 43.413 1.00 84.56 983 ALA A N 1
ATOM 7625 C CA . ALA A 1 983 ? -66.208 -30.313 43.057 1.00 84.56 983 ALA A CA 1
ATOM 7626 C C . ALA A 1 983 ? -66.599 -30.231 41.569 1.00 84.56 983 ALA A C 1
ATOM 7628 O O . ALA A 1 983 ? -66.652 -31.261 40.900 1.00 84.56 983 ALA A O 1
ATOM 7629 N N . TRP A 1 984 ? -66.797 -29.021 41.033 1.00 89.75 984 TRP A N 1
ATOM 7630 C CA . TRP A 1 984 ? -67.104 -28.787 39.617 1.00 89.75 984 TRP A CA 1
ATOM 7631 C C . TRP A 1 984 ? -65.994 -29.300 38.694 1.00 89.75 984 TRP A C 1
ATOM 7633 O O . TRP A 1 984 ? -66.265 -30.038 37.750 1.00 89.75 984 TRP A O 1
ATOM 7643 N N . ARG A 1 985 ? -64.725 -29.014 39.012 1.00 87.56 985 ARG A N 1
ATOM 7644 C CA . ARG A 1 985 ? -63.579 -29.496 38.223 1.00 87.56 985 ARG A CA 1
ATOM 7645 C C . ARG A 1 985 ? -63.464 -31.025 38.222 1.00 87.56 985 ARG A C 1
ATOM 7647 O O . ARG A 1 985 ? -63.009 -31.629 37.252 1.00 87.56 985 ARG A O 1
ATOM 7654 N N . SER A 1 986 ? -63.856 -31.653 39.326 1.00 82.38 986 SER A N 1
ATOM 7655 C CA . SER A 1 986 ? -63.805 -33.107 39.485 1.00 82.38 986 SER A CA 1
ATOM 7656 C C . SER A 1 986 ? -64.970 -33.826 38.794 1.00 82.38 986 SER A C 1
ATOM 7658 O O . SER A 1 986 ? -64.959 -35.054 38.720 1.00 82.38 986 SER A O 1
ATOM 7660 N N . ALA A 1 987 ? -65.963 -33.097 38.268 1.00 84.44 987 ALA A N 1
ATOM 7661 C CA . ALA A 1 987 ? -67.086 -33.686 37.556 1.00 84.44 987 ALA A CA 1
ATOM 7662 C C . ALA A 1 987 ? -66.616 -34.337 36.235 1.00 84.44 987 ALA A C 1
ATOM 7664 O O . ALA A 1 987 ? -65.986 -33.666 35.412 1.00 84.44 987 ALA A O 1
ATOM 7665 N N . PRO A 1 988 ? -66.966 -35.613 35.960 1.00 77.19 988 PRO A N 1
ATOM 7666 C CA . PRO A 1 988 ? -66.551 -36.309 34.735 1.00 77.19 988 PRO A CA 1
ATOM 7667 C C . PRO A 1 988 ? -66.943 -35.584 33.441 1.00 77.19 988 PRO A C 1
ATOM 7669 O O . PRO A 1 988 ? -66.269 -35.720 32.425 1.00 77.19 988 PRO A O 1
ATOM 7672 N N . ALA A 1 989 ? -68.028 -34.804 33.481 1.00 73.25 989 ALA A N 1
ATOM 7673 C CA . ALA A 1 989 ? -68.513 -34.020 32.351 1.00 73.25 989 ALA A CA 1
ATOM 7674 C C . ALA A 1 989 ? -67.557 -32.887 31.937 1.00 73.25 989 ALA A C 1
ATOM 7676 O O . ALA A 1 989 ? -67.558 -32.513 30.772 1.00 73.25 989 ALA A O 1
ATOM 7677 N N . VAL A 1 990 ? -66.735 -32.368 32.853 1.00 80.62 990 VAL A N 1
ATOM 7678 C CA . VAL A 1 990 ? -65.842 -31.217 32.625 1.00 80.62 990 VAL A CA 1
ATOM 7679 C C . VAL A 1 990 ? -64.399 -31.663 32.334 1.00 80.62 990 VAL A C 1
ATOM 7681 O O . VAL A 1 990 ? -63.619 -30.908 31.760 1.00 80.62 990 VAL A O 1
ATOM 7684 N N . GLN A 1 991 ? -64.044 -32.911 32.665 1.00 80.00 991 GLN A N 1
ATOM 7685 C CA . GLN A 1 991 ? -62.695 -33.457 32.453 1.00 80.00 991 GLN A CA 1
ATOM 7686 C C . GLN A 1 991 ? -62.345 -33.711 30.980 1.00 80.00 991 GLN A C 1
ATOM 7688 O O . GLN A 1 991 ? -61.173 -33.667 30.617 1.00 80.00 991 GLN A O 1
ATOM 7693 N N . ASP A 1 992 ? -63.343 -33.963 30.130 1.00 86.25 992 ASP A N 1
ATOM 7694 C CA . ASP A 1 992 ? -63.161 -34.114 28.685 1.00 86.25 992 ASP A CA 1
ATOM 7695 C C . ASP A 1 992 ? -64.001 -33.066 27.953 1.00 86.25 992 ASP A C 1
ATOM 7697 O O . ASP A 1 992 ? -65.151 -33.292 27.565 1.00 86.25 992 ASP A O 1
ATOM 7701 N N . LEU A 1 993 ? -63.402 -31.886 27.786 1.00 86.00 993 LEU A N 1
ATOM 7702 C CA . LEU A 1 993 ? -64.051 -30.738 27.163 1.00 86.00 993 LEU A CA 1
ATOM 7703 C C . LEU A 1 993 ? -64.486 -31.031 25.717 1.00 86.00 993 LEU A C 1
ATOM 7705 O O . LEU A 1 993 ? -65.509 -30.521 25.261 1.00 86.00 993 LEU A O 1
ATOM 7709 N N . THR A 1 994 ? -63.746 -31.887 25.010 1.00 87.69 994 THR A N 1
ATOM 7710 C CA . THR A 1 994 ? -64.080 -32.305 23.643 1.00 87.69 994 THR A CA 1
ATOM 7711 C C . THR A 1 994 ? -65.385 -33.092 23.642 1.00 87.69 994 THR A C 1
ATOM 7713 O O . THR A 1 994 ? -66.328 -32.714 22.945 1.00 87.69 994 THR A O 1
ATOM 7716 N N . ARG A 1 995 ? -65.490 -34.119 24.496 1.00 86.19 995 ARG A N 1
ATOM 7717 C CA . ARG A 1 995 ? -66.723 -34.908 24.642 1.00 86.19 995 ARG A CA 1
ATOM 7718 C C . ARG A 1 995 ? -67.894 -34.077 25.149 1.00 86.19 995 ARG A C 1
ATOM 7720 O O . ARG A 1 995 ? -69.021 -34.308 24.716 1.00 86.19 995 ARG A O 1
ATOM 7727 N N . LEU A 1 996 ? -67.651 -33.114 26.038 1.00 88.19 996 LEU A N 1
ATOM 7728 C CA . LEU A 1 996 ? -68.683 -32.196 26.518 1.00 88.19 996 LEU A CA 1
ATOM 7729 C C . LEU A 1 996 ? -69.272 -31.367 25.369 1.00 88.19 996 LEU A C 1
ATOM 7731 O O . LEU A 1 996 ? -70.491 -31.317 25.208 1.00 88.19 996 LEU A O 1
ATOM 7735 N N . ILE A 1 997 ? -68.416 -30.753 24.546 1.00 89.06 997 ILE A N 1
ATOM 7736 C CA . ILE A 1 997 ? -68.834 -29.935 23.398 1.00 89.06 997 ILE A CA 1
ATOM 7737 C C . ILE A 1 997 ? -69.558 -30.792 22.352 1.00 89.06 997 ILE A C 1
ATOM 7739 O O . ILE A 1 997 ? -70.584 -30.365 21.819 1.00 89.06 997 ILE A O 1
ATOM 7743 N N . GLU A 1 998 ? -69.061 -31.997 22.067 1.00 86.88 998 GLU A N 1
ATOM 7744 C CA . GLU A 1 998 ? -69.689 -32.930 21.125 1.00 86.88 998 GLU A CA 1
ATOM 7745 C C . GLU A 1 998 ? -71.071 -33.389 21.605 1.00 86.88 998 GLU A C 1
ATOM 7747 O O . GLU A 1 998 ? -72.026 -33.341 20.828 1.00 86.88 998 GLU A O 1
ATOM 7752 N N . ARG A 1 999 ? -71.200 -33.768 22.886 1.00 88.50 999 ARG A N 1
ATOM 7753 C CA . ARG A 1 999 ? -72.471 -34.174 23.508 1.00 88.50 999 ARG A CA 1
ATOM 7754 C C . ARG A 1 999 ? -73.501 -33.049 23.442 1.00 88.50 999 ARG A C 1
ATOM 7756 O O . ARG A 1 999 ? -74.580 -33.247 22.891 1.00 88.50 999 ARG A O 1
ATOM 7763 N N . VAL A 1 1000 ? -73.146 -31.858 23.928 1.00 87.88 1000 VAL A N 1
ATOM 7764 C CA . VAL A 1 1000 ? -74.048 -30.693 23.918 1.00 87.88 1000 VAL A CA 1
ATOM 7765 C C . VAL A 1 1000 ? -74.394 -30.287 22.481 1.00 87.88 1000 VAL A C 1
ATOM 7767 O O . VAL A 1 1000 ? -75.533 -29.937 22.185 1.00 87.88 1000 VAL A O 1
ATOM 7770 N N . GLY A 1 1001 ? -73.441 -30.378 21.547 1.00 86.06 1001 GLY A N 1
ATOM 7771 C CA . GLY A 1 1001 ? -73.683 -30.128 20.126 1.00 86.06 1001 GLY A CA 1
ATOM 7772 C C . GLY A 1 1001 ? -74.664 -31.110 19.481 1.00 86.06 1001 GLY A C 1
ATOM 7773 O O . GLY A 1 1001 ? -75.527 -30.681 18.713 1.00 86.06 1001 GLY A O 1
ATOM 7774 N N . ALA A 1 1002 ? -74.572 -32.397 19.821 1.00 84.50 1002 ALA A N 1
ATOM 7775 C CA . ALA A 1 1002 ? -75.498 -33.424 19.349 1.00 84.50 1002 ALA A CA 1
ATOM 7776 C C . ALA A 1 1002 ? -76.921 -33.227 19.904 1.00 84.50 1002 ALA A C 1
ATOM 7778 O O . ALA A 1 1002 ? -77.892 -33.447 19.181 1.00 84.50 1002 ALA A O 1
ATOM 7779 N N . GLU A 1 1003 ? -77.048 -32.762 21.150 1.00 85.38 1003 GLU A N 1
ATOM 7780 C CA . GLU A 1 1003 ? -78.335 -32.481 21.802 1.00 85.38 1003 GLU A CA 1
ATOM 7781 C C . GLU A 1 1003 ? -79.051 -31.261 21.196 1.00 85.38 1003 GLU A C 1
ATOM 7783 O O . GLU A 1 1003 ? -80.248 -31.313 20.917 1.00 85.38 1003 GLU A O 1
ATOM 7788 N N . VAL A 1 1004 ? -78.330 -30.163 20.939 1.00 86.69 1004 VAL A N 1
ATOM 7789 C CA . VAL A 1 1004 ? -78.927 -28.889 20.475 1.00 86.69 1004 VAL A CA 1
ATOM 7790 C C . VAL A 1 1004 ? -79.102 -28.780 18.957 1.00 86.69 1004 VAL A C 1
ATOM 7792 O O . VAL A 1 1004 ? -79.757 -27.858 18.454 1.00 86.69 1004 VAL A O 1
ATOM 7795 N N . SER A 1 1005 ? -78.475 -29.676 18.193 1.00 83.62 1005 SER A N 1
ATOM 7796 C CA . SER A 1 1005 ? -78.561 -29.726 16.727 1.00 83.62 1005 SER A CA 1
ATOM 7797 C C . SER A 1 1005 ? -78.604 -31.172 16.207 1.00 83.62 1005 SER A C 1
ATOM 7799 O O . SER A 1 1005 ? -77.708 -31.582 15.464 1.00 83.62 1005 SER A O 1
ATOM 7801 N N . PRO A 1 1006 ? -79.645 -31.953 16.554 1.00 79.31 1006 PRO A N 1
ATOM 7802 C CA . PRO A 1 1006 ? -79.761 -33.345 16.134 1.00 79.31 1006 PRO A CA 1
ATOM 7803 C C . PRO A 1 1006 ? -79.822 -33.455 14.604 1.00 79.31 1006 PRO A C 1
ATOM 7805 O O . PRO A 1 1006 ? -80.583 -32.749 13.943 1.00 79.31 1006 PRO A O 1
ATOM 7808 N N . GLY A 1 1007 ? -78.999 -34.338 14.034 1.00 74.94 1007 GLY A N 1
ATOM 7809 C CA . GLY A 1 1007 ? -78.898 -34.547 12.583 1.00 74.94 1007 GLY A CA 1
ATOM 7810 C C . GLY A 1 1007 ? -77.879 -33.656 11.860 1.00 74.94 1007 GLY A C 1
ATOM 7811 O O . GLY A 1 1007 ? -77.677 -33.828 10.659 1.00 74.94 1007 GLY A O 1
ATOM 7812 N N . HIS A 1 1008 ? -77.197 -32.748 12.565 1.00 77.69 1008 HIS A N 1
ATOM 7813 C CA . HIS A 1 1008 ? -76.033 -32.033 12.041 1.00 77.69 1008 HIS A CA 1
ATOM 7814 C C . HIS A 1 1008 ? -74.739 -32.562 12.671 1.00 77.69 1008 HIS A C 1
ATOM 7816 O O . HIS A 1 1008 ? -74.744 -32.927 13.847 1.00 77.69 1008 HIS A O 1
ATOM 7822 N N . PRO A 1 1009 ? -73.625 -32.622 11.916 1.00 76.75 1009 PRO A N 1
ATOM 7823 C CA . PRO A 1 1009 ? -72.351 -33.032 12.485 1.00 76.75 1009 PRO A CA 1
ATOM 7824 C C . PRO A 1 1009 ? -71.938 -32.053 13.600 1.00 76.75 1009 PRO A C 1
ATOM 7826 O O . PRO A 1 1009 ? -72.109 -30.838 13.434 1.00 76.75 1009 PRO A O 1
ATOM 7829 N N . PRO A 1 1010 ? -71.411 -32.557 14.732 1.00 77.56 1010 PRO A N 1
ATOM 7830 C CA . PRO A 1 1010 ? -70.943 -31.713 15.824 1.00 77.56 1010 PRO A CA 1
ATOM 7831 C C . PRO A 1 1010 ? -69.785 -30.819 15.363 1.00 77.56 1010 PRO A C 1
ATOM 7833 O O . PRO A 1 1010 ? -69.176 -31.044 14.314 1.00 77.56 1010 PRO A O 1
ATOM 7836 N N . MET A 1 1011 ? -69.474 -29.788 16.154 1.00 83.38 1011 MET A N 1
ATOM 7837 C CA . MET A 1 1011 ? -68.334 -28.909 15.890 1.00 83.38 1011 MET A CA 1
ATOM 7838 C C . MET A 1 1011 ? -67.065 -29.757 15.721 1.00 83.38 1011 MET A C 1
ATOM 7840 O O . MET A 1 1011 ? -66.667 -30.448 16.647 1.00 83.38 1011 MET A O 1
ATOM 7844 N N . HIS A 1 1012 ? -66.429 -29.705 14.548 1.00 81.44 1012 HIS A N 1
ATOM 7845 C CA . HIS A 1 1012 ? -65.262 -30.529 14.222 1.00 81.44 1012 HIS A CA 1
ATOM 7846 C C . HIS A 1 1012 ? -64.124 -29.696 13.608 1.00 81.44 1012 HIS A C 1
ATOM 7848 O O . HIS A 1 1012 ? -64.303 -28.539 13.213 1.00 81.44 1012 HIS A O 1
ATOM 7854 N N . GLY A 1 1013 ? -62.931 -30.290 13.509 1.00 83.38 1013 GLY A N 1
ATOM 7855 C CA . GLY A 1 1013 ? -61.767 -29.684 12.852 1.00 83.38 1013 GLY A CA 1
ATOM 7856 C C . GLY A 1 1013 ? -61.307 -28.373 13.502 1.00 83.38 1013 GLY A C 1
ATOM 7857 O O . GLY A 1 1013 ? -61.200 -28.268 14.724 1.00 83.38 1013 GLY A O 1
ATOM 7858 N N . ASP A 1 1014 ? -61.030 -27.358 12.683 1.00 78.44 1014 ASP A N 1
ATOM 7859 C CA . ASP A 1 1014 ? -60.432 -26.095 13.139 1.00 78.44 1014 ASP A CA 1
ATOM 7860 C C . ASP A 1 1014 ? -61.373 -25.215 13.969 1.00 78.44 1014 ASP A C 1
ATOM 7862 O O . ASP A 1 1014 ? -60.912 -24.340 14.704 1.00 78.44 1014 ASP A O 1
ATOM 7866 N N . HIS A 1 1015 ? -62.690 -25.416 13.873 1.00 79.25 1015 HIS A N 1
ATOM 7867 C CA . HIS A 1 1015 ? -63.651 -24.721 14.733 1.00 79.25 1015 HIS A CA 1
ATOM 7868 C C . HIS A 1 1015 ? -63.613 -25.270 16.161 1.00 79.25 1015 HIS A C 1
ATOM 7870 O O . HIS A 1 1015 ? -63.544 -24.483 17.103 1.00 79.25 1015 HIS A O 1
ATOM 7876 N N . LEU A 1 1016 ? -63.553 -26.599 16.309 1.00 85.88 1016 LEU A N 1
ATOM 7877 C CA . LEU A 1 1016 ? -63.415 -27.259 17.607 1.00 85.88 1016 LEU A CA 1
ATOM 7878 C C . LEU A 1 1016 ? -62.078 -26.914 18.262 1.00 85.88 1016 LEU A C 1
ATOM 7880 O O . LEU A 1 1016 ? -62.058 -26.465 19.402 1.00 85.88 1016 LEU A O 1
ATOM 7884 N N . LYS A 1 1017 ? -60.970 -27.001 17.514 1.00 85.31 1017 LYS A N 1
ATOM 7885 C CA . LYS A 1 1017 ? -59.639 -26.613 18.016 1.00 85.31 1017 LYS A CA 1
ATOM 7886 C C . LYS A 1 1017 ? -59.595 -25.162 18.502 1.00 85.31 1017 LYS A C 1
ATOM 7888 O O . LYS A 1 1017 ? -59.051 -24.888 19.568 1.00 85.31 1017 LYS A O 1
ATOM 7893 N N . ARG A 1 1018 ? -60.175 -24.222 17.741 1.00 83.56 1018 ARG A N 1
ATOM 7894 C CA . ARG A 1 1018 ? -60.238 -22.805 18.141 1.00 83.56 1018 ARG A CA 1
ATOM 7895 C C . ARG A 1 1018 ? -61.105 -22.588 19.375 1.00 83.56 1018 ARG A C 1
ATOM 7897 O O . ARG A 1 1018 ? -60.778 -21.712 20.168 1.00 83.56 1018 ARG A O 1
ATOM 7904 N N . TYR A 1 1019 ? -62.187 -23.347 19.533 1.00 89.38 1019 TYR A N 1
ATOM 7905 C CA . TYR A 1 1019 ? -63.057 -23.212 20.695 1.00 89.38 1019 TYR A CA 1
ATOM 7906 C C . TYR A 1 1019 ? -62.439 -23.820 21.956 1.00 89.38 1019 TYR A C 1
ATOM 7908 O O . TYR A 1 1019 ? -62.431 -23.165 22.995 1.00 89.38 1019 TYR A O 1
ATOM 7916 N N . LEU A 1 1020 ? -61.816 -24.998 21.844 1.00 89.25 1020 LEU A N 1
ATOM 7917 C CA . LEU A 1 1020 ? -61.045 -25.615 22.925 1.00 89.25 1020 LEU A CA 1
ATOM 7918 C C . LEU A 1 1020 ? -59.953 -24.666 23.433 1.00 89.25 1020 LEU A C 1
ATOM 7920 O O . LEU A 1 1020 ? -59.920 -24.371 24.621 1.00 89.25 1020 LEU A O 1
ATOM 7924 N N . LYS A 1 1021 ? -59.173 -24.058 22.527 1.00 87.31 1021 LYS A N 1
ATOM 7925 C CA . LYS A 1 1021 ? -58.129 -23.077 22.879 1.00 87.31 1021 LYS A CA 1
ATOM 7926 C C . LYS A 1 1021 ? -58.655 -21.846 23.641 1.00 87.31 1021 LYS A C 1
ATOM 7928 O O . LYS A 1 1021 ? -57.881 -21.162 24.301 1.00 87.31 1021 LYS A O 1
ATOM 7933 N N . ARG A 1 1022 ? -59.950 -21.522 23.535 1.00 85.81 1022 ARG A N 1
ATOM 7934 C CA . ARG A 1 1022 ? -60.576 -20.408 24.276 1.00 85.81 1022 ARG A CA 1
ATOM 7935 C C . ARG A 1 1022 ? -61.066 -20.809 25.667 1.00 85.81 1022 ARG A C 1
ATOM 7937 O O . ARG A 1 1022 ? -61.122 -19.953 26.539 1.00 85.81 1022 ARG A O 1
ATOM 7944 N N . LEU A 1 1023 ? -61.435 -22.072 25.863 1.00 90.00 1023 LEU A N 1
ATOM 7945 C CA . LEU A 1 1023 ? -61.973 -22.589 27.125 1.00 90.00 1023 LEU A CA 1
ATOM 7946 C C . LEU A 1 1023 ? -60.895 -23.225 28.014 1.00 90.00 1023 LEU A C 1
ATOM 7948 O O . LEU A 1 1023 ? -61.026 -23.212 29.232 1.00 90.00 1023 LEU A O 1
ATOM 7952 N N . GLU A 1 1024 ? -59.815 -23.729 27.420 1.00 89.44 1024 GLU A N 1
ATOM 7953 C CA . GLU A 1 1024 ? -58.663 -24.303 28.122 1.00 89.44 1024 GLU A CA 1
ATOM 7954 C C . GLU A 1 1024 ? -58.048 -23.334 29.158 1.00 89.44 1024 GLU A C 1
ATOM 7956 O O . GLU A 1 1024 ? -57.922 -23.742 30.312 1.00 89.44 1024 GLU A O 1
ATOM 7961 N N . PRO A 1 1025 ? -57.845 -22.026 28.872 1.00 91.31 1025 PRO A N 1
ATOM 7962 C CA . PRO A 1 1025 ? -57.371 -21.077 29.884 1.00 91.31 1025 PRO A CA 1
ATOM 7963 C C . PRO A 1 1025 ? -58.304 -20.928 31.095 1.00 91.31 1025 PRO A C 1
ATOM 7965 O O . PRO A 1 1025 ? -57.841 -20.669 32.202 1.00 91.31 1025 PRO A O 1
ATOM 7968 N N . VAL A 1 1026 ? -59.621 -21.089 30.910 1.00 90.88 1026 VAL A N 1
ATOM 7969 C CA . VAL A 1 1026 ? -60.599 -21.030 32.010 1.00 90.88 1026 VAL A CA 1
ATOM 7970 C C . VAL A 1 1026 ? -60.420 -22.237 32.934 1.00 90.88 1026 VAL A C 1
ATOM 7972 O O . VAL A 1 1026 ? -60.442 -22.090 34.155 1.00 90.88 1026 VAL A O 1
ATOM 7975 N N . LEU A 1 1027 ? -60.206 -23.424 32.360 1.00 88.81 1027 LEU A N 1
ATOM 7976 C CA . LEU A 1 1027 ? -59.977 -24.660 33.112 1.00 88.81 1027 LEU A CA 1
ATOM 7977 C C . LEU A 1 1027 ? -58.626 -24.651 33.830 1.00 88.81 1027 LEU A C 1
ATOM 7979 O O . LEU A 1 1027 ? -58.559 -25.039 34.997 1.00 88.81 1027 LEU A O 1
ATOM 7983 N N . ASP A 1 1028 ? -57.581 -24.163 33.167 1.00 88.94 1028 ASP A N 1
ATOM 7984 C CA . ASP A 1 1028 ? -56.252 -24.007 33.758 1.00 88.94 1028 ASP A CA 1
ATOM 7985 C C . ASP A 1 1028 ? -56.282 -23.011 34.918 1.00 88.94 1028 ASP A C 1
ATOM 7987 O O . ASP A 1 1028 ? -55.750 -23.277 35.993 1.00 88.94 1028 ASP A O 1
ATOM 7991 N N . GLN A 1 1029 ? -56.986 -21.889 34.767 1.00 92.06 1029 GLN A N 1
ATOM 7992 C CA . GLN A 1 1029 ? -57.097 -20.932 35.859 1.00 92.06 1029 GLN A CA 1
ATOM 7993 C C . GLN A 1 1029 ? -57.960 -21.470 37.011 1.00 92.06 1029 GLN A C 1
ATOM 7995 O O . GLN A 1 1029 ? -57.607 -21.294 38.178 1.00 92.06 1029 GLN A O 1
ATOM 8000 N N . ALA A 1 1030 ? -59.053 -22.185 36.724 1.00 86.88 1030 ALA A N 1
ATOM 8001 C CA . ALA A 1 1030 ? -59.829 -22.883 37.752 1.00 86.88 1030 ALA A CA 1
ATOM 8002 C C . ALA A 1 1030 ? -58.968 -23.916 38.503 1.00 86.88 1030 ALA A C 1
ATOM 8004 O O . ALA A 1 1030 ? -59.116 -24.095 39.716 1.00 86.88 1030 ALA A O 1
ATOM 8005 N N . ALA A 1 1031 ? -58.024 -24.552 37.802 1.00 83.44 1031 ALA A N 1
ATOM 8006 C CA . ALA A 1 1031 ? -57.050 -25.465 38.378 1.00 83.44 1031 ALA A CA 1
ATOM 8007 C C . ALA A 1 1031 ? -56.072 -24.787 39.340 1.00 83.44 1031 ALA A C 1
ATOM 8009 O O . ALA A 1 1031 ? -55.704 -25.395 40.344 1.00 83.44 1031 ALA A O 1
ATOM 8010 N N . THR A 1 1032 ? -55.676 -23.552 39.040 1.00 84.00 1032 THR A N 1
ATOM 8011 C CA . THR A 1 1032 ? -54.816 -22.723 39.890 1.00 84.00 1032 THR A CA 1
ATOM 8012 C C . THR A 1 1032 ? -55.550 -22.206 41.127 1.00 84.00 1032 THR A C 1
ATOM 8014 O O . THR A 1 1032 ? -54.958 -22.146 42.201 1.00 84.00 1032 THR A O 1
ATOM 8017 N N . VAL A 1 1033 ? -56.836 -21.861 41.008 1.00 83.44 1033 VAL A N 1
ATOM 8018 C CA . VAL A 1 1033 ? -57.636 -21.301 42.112 1.00 83.44 1033 VAL A CA 1
ATOM 8019 C C . VAL A 1 1033 ? -58.017 -22.362 43.153 1.00 83.44 1033 VAL A C 1
ATOM 8021 O O . VAL A 1 1033 ? -57.960 -22.090 44.350 1.00 83.44 1033 VAL A O 1
ATOM 8024 N N . ALA A 1 1034 ? -58.360 -23.580 42.723 1.00 74.31 1034 ALA A N 1
ATOM 8025 C CA . ALA A 1 1034 ? -58.830 -24.654 43.606 1.00 74.31 1034 ALA A CA 1
ATOM 8026 C C . ALA A 1 1034 ? -57.911 -24.967 44.822 1.00 74.31 1034 ALA A C 1
ATOM 8028 O O . ALA A 1 1034 ? -58.421 -24.994 45.947 1.00 74.31 1034 ALA A O 1
ATOM 8029 N N . PRO A 1 1035 ? -56.580 -25.156 44.670 1.00 70.75 1035 PRO A N 1
ATOM 8030 C CA . PRO A 1 1035 ? -55.687 -25.510 45.781 1.00 70.75 1035 PRO A CA 1
ATOM 8031 C C . PRO A 1 1035 ? -55.316 -24.343 46.708 1.00 70.75 1035 PRO A C 1
ATOM 8033 O O . PRO A 1 1035 ? -54.748 -24.580 47.770 1.00 70.75 1035 PRO A O 1
ATOM 8036 N N . LEU A 1 1036 ? -55.632 -23.089 46.365 1.00 70.38 1036 LEU A N 1
ATOM 8037 C CA . LEU A 1 1036 ? -55.264 -21.916 47.174 1.00 70.38 1036 LEU A CA 1
ATOM 8038 C C . LEU A 1 1036 ? -56.107 -21.763 48.455 1.00 70.38 1036 LEU A C 1
ATOM 8040 O O . LEU A 1 1036 ? -56.059 -20.707 49.079 1.00 70.38 1036 LEU A O 1
ATOM 8044 N N . SER A 1 1037 ? -56.884 -22.769 48.859 1.00 59.84 1037 SER A N 1
ATOM 8045 C CA . SER A 1 1037 ? -58.037 -22.603 49.759 1.00 59.84 1037 SER A CA 1
ATOM 8046 C C . SER A 1 1037 ? -57.847 -23.119 51.188 1.00 59.84 1037 SER A C 1
ATOM 8048 O O . SER A 1 1037 ? -58.725 -22.892 52.012 1.00 59.84 1037 SER A O 1
ATOM 8050 N N . ASP A 1 1038 ? -56.698 -23.721 51.507 1.00 55.41 1038 ASP A N 1
ATOM 8051 C CA . ASP A 1 1038 ? -56.390 -24.190 52.863 1.00 55.41 1038 ASP A CA 1
ATOM 8052 C C . ASP A 1 1038 ? -55.309 -23.328 53.523 1.00 55.41 1038 ASP A C 1
ATOM 8054 O O . ASP A 1 1038 ? -54.123 -23.415 53.200 1.00 55.41 1038 ASP A O 1
ATOM 8058 N N . SER A 1 1039 ? -55.713 -22.520 54.502 1.00 52.09 1039 SER A N 1
ATOM 8059 C CA . SER A 1 1039 ? -54.819 -22.094 55.582 1.00 52.09 1039 SER A CA 1
ATOM 8060 C C . SER A 1 1039 ? -55.634 -21.643 56.792 1.00 52.09 1039 SER A C 1
ATOM 8062 O O . SER A 1 1039 ? -56.197 -20.551 56.800 1.00 52.09 1039 SER A O 1
ATOM 8064 N N . ALA A 1 1040 ? -55.695 -22.521 57.795 1.00 44.47 1040 ALA A N 1
ATOM 8065 C CA . ALA A 1 1040 ? -56.190 -22.235 59.135 1.00 44.47 1040 ALA A CA 1
ATOM 8066 C C . ALA A 1 1040 ? -55.294 -21.194 59.830 1.00 44.47 1040 ALA A C 1
ATOM 8068 O O . ALA A 1 1040 ? -54.069 -21.227 59.690 1.00 44.47 1040 ALA A O 1
ATOM 8069 N N . GLY A 1 1041 ? -55.938 -20.270 60.546 1.00 46.53 1041 GLY A N 1
ATOM 8070 C CA . GLY A 1 1041 ? -55.330 -19.098 61.169 1.00 46.53 1041 GLY A CA 1
ATOM 8071 C C . GLY A 1 1041 ? -54.250 -19.414 62.203 1.00 46.53 1041 GLY A C 1
ATOM 8072 O O . GLY A 1 1041 ? -54.245 -20.466 62.841 1.00 46.53 1041 GLY A O 1
ATOM 8073 N N . HIS A 1 1042 ? -53.317 -18.477 62.351 1.00 47.53 1042 HIS A N 1
ATOM 8074 C CA . HIS A 1 1042 ? -52.384 -18.405 63.471 1.00 47.53 1042 HIS A CA 1
ATOM 8075 C C . HIS A 1 1042 ? -52.769 -17.179 64.305 1.00 47.53 1042 HIS A C 1
ATOM 8077 O O . HIS A 1 1042 ? -52.449 -16.057 63.930 1.00 47.53 1042 HIS A O 1
ATOM 8083 N N . GLU A 1 1043 ? -53.491 -17.399 65.407 1.00 51.53 1043 GLU A N 1
ATOM 8084 C CA . GLU A 1 1043 ? -53.861 -16.359 66.387 1.00 51.53 1043 GLU A CA 1
ATOM 8085 C C . GLU A 1 1043 ? -52.768 -16.133 67.462 1.00 51.53 1043 GLU A C 1
ATOM 8087 O O . GLU A 1 1043 ? -52.886 -15.241 68.299 1.00 51.53 1043 GLU A O 1
ATOM 8092 N N . GLU A 1 1044 ? -51.659 -16.884 67.448 1.00 51.41 1044 GLU A N 1
ATOM 8093 C CA . GLU A 1 1044 ? -50.544 -16.685 68.388 1.00 51.41 1044 GLU A CA 1
ATOM 8094 C C . GLU A 1 1044 ? -49.516 -15.680 67.834 1.00 51.41 1044 GLU A C 1
ATOM 8096 O O . GLU A 1 1044 ? -48.689 -16.016 66.989 1.00 51.41 1044 GLU A O 1
ATOM 8101 N N . GLY A 1 1045 ? -49.559 -14.431 68.317 1.00 59.91 1045 GLY A N 1
ATOM 8102 C CA . GLY A 1 1045 ? -48.539 -13.406 68.021 1.00 59.91 1045 GLY A CA 1
ATOM 8103 C C . GLY A 1 1045 ? -49.045 -11.962 67.918 1.00 59.91 1045 GLY A C 1
ATOM 8104 O O . GLY A 1 1045 ? -48.245 -11.029 67.836 1.00 59.91 1045 GLY A O 1
ATOM 8105 N N . GLU A 1 1046 ? -50.362 -11.746 67.961 1.00 66.25 1046 GLU A N 1
ATOM 8106 C CA . GLU A 1 1046 ? -50.981 -10.446 67.660 1.00 66.25 1046 GLU A CA 1
ATOM 8107 C C . GLU A 1 1046 ? -50.568 -9.311 68.620 1.00 66.25 1046 GLU A C 1
ATOM 8109 O O . GLU A 1 1046 ? -50.384 -8.171 68.192 1.00 66.25 1046 GLU A O 1
ATOM 8114 N N . GLY A 1 1047 ? -50.325 -9.624 69.898 1.00 66.88 1047 GLY A N 1
ATOM 8115 C CA . GLY A 1 1047 ? -49.883 -8.642 70.897 1.00 66.88 1047 GLY A CA 1
ATOM 8116 C C . GLY A 1 1047 ? -48.460 -8.110 70.678 1.00 66.88 1047 GLY A C 1
ATOM 8117 O O . GLY A 1 1047 ? -48.206 -6.938 70.938 1.00 66.88 1047 GLY A O 1
ATOM 8118 N N . GLN A 1 1048 ? -47.542 -8.936 70.161 1.00 67.12 1048 GLN A N 1
ATOM 8119 C CA . GLN A 1 1048 ? -46.161 -8.518 69.870 1.00 67.12 1048 GLN A CA 1
ATOM 8120 C C . GLN A 1 1048 ? -46.065 -7.746 68.546 1.00 67.12 1048 GLN A C 1
ATOM 8122 O O . GLN A 1 1048 ? -45.276 -6.812 68.428 1.00 67.12 1048 GLN A O 1
ATOM 8127 N N . LEU A 1 1049 ? -46.908 -8.084 67.563 1.00 80.25 1049 LEU A N 1
ATOM 8128 C CA . LEU A 1 1049 ? -46.997 -7.343 66.302 1.00 80.25 1049 LEU A CA 1
ATOM 8129 C C . LEU A 1 1049 ? -47.623 -5.953 66.483 1.00 80.25 1049 LEU A C 1
ATOM 8131 O O . LEU A 1 1049 ? -47.257 -5.034 65.756 1.00 80.25 1049 LEU A O 1
ATOM 8135 N N . ALA A 1 1050 ? -48.530 -5.771 67.450 1.00 80.19 1050 ALA A N 1
ATOM 8136 C CA . ALA A 1 1050 ? -49.222 -4.500 67.675 1.00 80.19 1050 ALA A CA 1
ATOM 8137 C C . ALA A 1 1050 ? -48.267 -3.314 67.915 1.00 80.19 1050 ALA A C 1
ATOM 8139 O O . ALA A 1 1050 ? -48.472 -2.256 67.325 1.00 80.19 1050 ALA A O 1
ATOM 8140 N N . ALA A 1 1051 ? -47.202 -3.502 68.702 1.00 77.88 1051 ALA A N 1
ATOM 8141 C CA . ALA A 1 1051 ? -46.203 -2.460 68.963 1.00 77.88 1051 ALA A CA 1
ATOM 8142 C C . ALA A 1 1051 ? -45.336 -2.137 67.728 1.00 77.88 1051 ALA A C 1
ATOM 8144 O O . ALA A 1 1051 ? -44.958 -0.990 67.509 1.00 77.88 1051 ALA A O 1
ATOM 8145 N N . ALA A 1 1052 ? -45.053 -3.135 66.883 1.00 87.31 1052 ALA A N 1
ATOM 8146 C CA . ALA A 1 1052 ? -44.260 -2.962 65.666 1.00 87.31 1052 ALA A CA 1
ATOM 8147 C C . ALA A 1 1052 ? -45.067 -2.383 64.484 1.00 87.31 1052 ALA A C 1
ATOM 8149 O O . ALA A 1 1052 ? -44.473 -1.837 63.554 1.00 87.31 1052 ALA A O 1
ATOM 8150 N N . ARG A 1 1053 ? -46.408 -2.479 64.504 1.00 87.50 1053 ARG A N 1
ATOM 8151 C CA . ARG A 1 1053 ? -47.289 -1.995 63.422 1.00 87.50 1053 ARG A CA 1
ATOM 8152 C C . ARG A 1 1053 ? -47.184 -0.487 63.205 1.00 87.50 1053 ARG A C 1
ATOM 8154 O O . ARG A 1 1053 ? -47.062 -0.081 62.058 1.00 87.50 1053 ARG A O 1
ATOM 8161 N N . GLU A 1 1054 ? -47.170 0.326 64.267 1.00 87.94 1054 GLU A N 1
ATOM 8162 C CA . GLU A 1 1054 ? -47.046 1.791 64.129 1.00 87.94 1054 GLU A CA 1
ATOM 8163 C C . GLU A 1 1054 ? -45.721 2.177 63.455 1.00 87.94 1054 GLU A C 1
ATOM 8165 O O . GLU A 1 1054 ? -45.692 3.015 62.551 1.00 87.94 1054 GLU A O 1
ATOM 8170 N N . LEU A 1 1055 ? -44.625 1.530 63.865 1.00 90.56 1055 LEU A N 1
ATOM 8171 C CA . LEU A 1 1055 ? -43.315 1.733 63.257 1.00 90.56 1055 LEU A CA 1
ATOM 8172 C C . LEU A 1 1055 ? -43.312 1.287 61.790 1.00 90.56 1055 LEU A C 1
ATOM 8174 O O . LEU A 1 1055 ? -42.849 2.040 60.939 1.00 90.56 1055 LEU A O 1
ATOM 8178 N N . GLY A 1 1056 ? -43.852 0.103 61.489 1.00 90.31 1056 GLY A N 1
ATOM 8179 C CA . GLY A 1 1056 ? -43.949 -0.423 60.126 1.00 90.31 1056 GLY A CA 1
ATOM 8180 C C . GLY A 1 1056 ? -44.807 0.451 59.205 1.00 90.31 1056 GLY A C 1
ATOM 8181 O O . GLY A 1 1056 ? -44.387 0.736 58.087 1.00 90.31 1056 GLY A O 1
ATOM 8182 N N . ASP A 1 1057 ? -45.964 0.933 59.675 1.00 90.62 1057 ASP A N 1
ATOM 8183 C CA . ASP A 1 1057 ? -46.852 1.851 58.941 1.00 90.62 1057 ASP A CA 1
ATOM 8184 C C . ASP A 1 1057 ? -46.134 3.157 58.592 1.00 90.62 1057 ASP A C 1
ATOM 8186 O O . ASP A 1 1057 ? -46.194 3.642 57.458 1.00 90.62 1057 ASP A O 1
ATOM 8190 N N . TRP A 1 1058 ? -45.410 3.720 59.562 1.00 94.12 1058 TRP A N 1
ATOM 8191 C CA . TRP A 1 1058 ? -44.603 4.911 59.334 1.00 94.12 1058 TRP A CA 1
ATOM 8192 C C . TRP A 1 1058 ? -43.466 4.640 58.338 1.00 94.12 1058 TRP A C 1
ATOM 8194 O O . TRP A 1 1058 ? -43.277 5.418 57.399 1.00 94.12 1058 TRP A O 1
ATOM 8204 N N . LEU A 1 1059 ? -42.750 3.519 58.499 1.00 93.81 1059 LEU A N 1
ATOM 8205 C CA . LEU A 1 1059 ? -41.645 3.121 57.626 1.00 93.81 1059 LEU A CA 1
ATOM 8206 C C . LEU A 1 1059 ? -42.125 2.949 56.180 1.00 93.81 1059 LEU A C 1
ATOM 8208 O O . LEU A 1 1059 ? -41.481 3.441 55.260 1.00 93.81 1059 LEU A O 1
ATOM 8212 N N . ALA A 1 1060 ? -43.287 2.327 55.984 1.00 92.00 1060 ALA A N 1
ATOM 8213 C CA . ALA A 1 1060 ? -43.930 2.165 54.687 1.00 92.00 1060 ALA A CA 1
ATOM 8214 C C . ALA A 1 1060 ? -44.299 3.511 54.042 1.00 92.00 1060 ALA A C 1
ATOM 8216 O O . ALA A 1 1060 ? -43.971 3.758 52.880 1.00 92.00 1060 ALA A O 1
ATOM 8217 N N . ALA A 1 1061 ? -44.927 4.416 54.801 1.00 93.75 1061 ALA A N 1
ATOM 8218 C CA . ALA A 1 1061 ? -45.328 5.735 54.311 1.00 93.75 1061 ALA A CA 1
ATOM 8219 C C . ALA A 1 1061 ? -44.130 6.636 53.958 1.00 93.75 1061 ALA A C 1
ATOM 8221 O O . ALA A 1 1061 ? -44.220 7.479 53.060 1.00 93.75 1061 ALA A O 1
ATOM 8222 N N . ARG A 1 1062 ? -43.003 6.471 54.660 1.00 95.44 1062 ARG A N 1
ATOM 8223 C CA . ARG A 1 1062 ? -41.772 7.249 54.455 1.00 95.44 1062 ARG A CA 1
ATOM 8224 C C . ARG A 1 1062 ? -40.712 6.534 53.628 1.00 95.44 1062 ARG A C 1
ATOM 8226 O O . ARG A 1 1062 ? -39.696 7.154 53.330 1.00 95.44 1062 ARG A O 1
ATOM 8233 N N . TRP A 1 1063 ? -40.959 5.298 53.193 1.00 95.12 1063 TRP A N 1
ATOM 8234 C CA . TRP A 1 1063 ? -39.980 4.476 52.480 1.00 95.12 1063 TRP A CA 1
ATOM 8235 C C . TRP A 1 1063 ? -39.389 5.199 51.274 1.00 95.12 1063 TRP A C 1
ATOM 8237 O O . TRP A 1 1063 ? -38.177 5.305 51.137 1.00 95.12 1063 TRP A O 1
ATOM 8247 N N . ARG A 1 1064 ? -40.251 5.806 50.449 1.00 93.94 1064 ARG A N 1
ATOM 8248 C CA . ARG A 1 1064 ? -39.820 6.585 49.285 1.00 93.94 1064 ARG A CA 1
ATOM 8249 C C . ARG A 1 1064 ? -38.919 7.763 49.668 1.00 93.94 1064 ARG A C 1
ATOM 8251 O O . ARG A 1 1064 ? -37.913 7.981 49.007 1.00 93.94 1064 ARG A O 1
ATOM 8258 N N . ALA A 1 1065 ? -39.265 8.501 50.722 1.00 93.69 1065 ALA A N 1
ATOM 8259 C CA . ALA A 1 1065 ? -38.467 9.633 51.185 1.00 93.69 1065 ALA A CA 1
ATOM 8260 C C . ALA A 1 1065 ? -37.113 9.179 51.759 1.00 93.69 1065 ALA A C 1
ATOM 8262 O O . ALA A 1 1065 ? -36.110 9.846 51.529 1.00 93.69 1065 ALA A O 1
ATOM 8263 N N . LEU A 1 1066 ? -37.071 8.033 52.451 1.00 94.25 1066 LEU A N 1
ATOM 8264 C CA . LEU A 1 1066 ? -35.831 7.405 52.919 1.00 94.25 1066 LEU A CA 1
ATOM 8265 C C . LEU A 1 1066 ? -34.959 6.954 51.741 1.00 94.25 1066 LEU A C 1
ATOM 8267 O O . LEU A 1 1066 ? -33.782 7.287 51.709 1.00 94.25 1066 LEU A O 1
ATOM 8271 N N . SER A 1 1067 ? -35.526 6.278 50.737 1.00 93.81 1067 SER A N 1
ATOM 8272 C CA . SER A 1 1067 ? -34.788 5.878 49.532 1.00 93.81 1067 SER A CA 1
ATOM 8273 C C . SER A 1 1067 ? -34.268 7.081 48.738 1.00 93.81 1067 SER A C 1
ATOM 8275 O O . SER A 1 1067 ? -33.129 7.057 48.283 1.00 93.81 1067 SER A O 1
ATOM 8277 N N . GLU A 1 1068 ? -35.064 8.147 48.589 1.00 93.94 1068 GLU A N 1
ATOM 8278 C CA . GLU A 1 1068 ? -34.637 9.395 47.937 1.00 93.94 1068 GLU A CA 1
ATOM 8279 C C . GLU A 1 1068 ? -33.515 10.086 48.733 1.00 93.94 1068 GLU A C 1
ATOM 8281 O O . GLU A 1 1068 ? -32.530 10.532 48.143 1.00 93.94 1068 GLU A O 1
ATOM 8286 N N . ALA A 1 1069 ? -33.614 10.122 50.066 1.00 92.50 1069 ALA A N 1
ATOM 8287 C CA . ALA A 1 1069 ? -32.576 10.674 50.933 1.00 92.50 1069 ALA A CA 1
ATOM 8288 C C . ALA A 1 1069 ? -31.278 9.849 50.890 1.00 92.50 1069 ALA A C 1
ATOM 8290 O O . ALA A 1 1069 ? -30.196 10.431 50.851 1.00 92.50 1069 ALA A O 1
ATOM 8291 N N . THR A 1 1070 ? -31.366 8.516 50.842 1.00 92.75 1070 THR A N 1
ATOM 8292 C CA . THR A 1 1070 ? -30.211 7.626 50.651 1.00 92.75 1070 THR A CA 1
ATOM 8293 C C . THR A 1 1070 ? -29.574 7.818 49.278 1.00 92.75 1070 THR A C 1
ATOM 8295 O O . THR A 1 1070 ? -28.356 7.931 49.181 1.00 92.75 1070 THR A O 1
ATOM 8298 N N . ALA A 1 1071 ? -30.377 7.912 48.214 1.00 90.81 1071 ALA A N 1
ATOM 8299 C CA . ALA A 1 1071 ? -29.889 8.116 46.850 1.00 90.81 1071 ALA A CA 1
ATOM 8300 C C . ALA A 1 1071 ? -29.207 9.483 46.649 1.00 90.81 1071 ALA A C 1
ATOM 8302 O O . ALA A 1 1071 ? -28.383 9.631 45.747 1.00 90.81 1071 ALA A O 1
ATOM 8303 N N . ALA A 1 1072 ? -29.532 10.478 47.482 1.00 91.94 1072 ALA A N 1
ATOM 8304 C CA . ALA A 1 1072 ? -28.863 11.778 47.490 1.00 91.94 1072 ALA A CA 1
ATOM 8305 C C . ALA A 1 1072 ? -27.456 11.736 48.119 1.00 91.94 1072 ALA A C 1
ATOM 8307 O O . ALA A 1 1072 ? -26.656 12.649 47.893 1.00 91.94 1072 ALA A O 1
ATOM 8308 N N . LEU A 1 1073 ? -27.128 10.695 48.893 1.00 90.81 1073 LEU A N 1
ATOM 8309 C CA . LEU A 1 1073 ? -25.785 10.497 49.434 1.00 90.81 1073 LEU A CA 1
ATOM 8310 C C . LEU A 1 1073 ? -24.837 10.042 48.316 1.00 90.81 1073 LEU A C 1
ATOM 8312 O O . LEU A 1 1073 ? -25.151 9.159 47.521 1.00 90.81 1073 LEU A O 1
ATOM 8316 N N . THR A 1 1074 ? -23.640 10.628 48.263 1.00 88.31 1074 THR A N 1
ATOM 8317 C CA . THR A 1 1074 ? -22.637 10.321 47.231 1.00 88.31 1074 THR A CA 1
ATOM 8318 C C . THR A 1 1074 ? -21.460 9.536 47.802 1.00 88.31 1074 THR A C 1
ATOM 8320 O O . THR A 1 1074 ? -21.086 9.695 48.965 1.00 88.31 1074 THR A O 1
ATOM 8323 N N . GLY A 1 1075 ? -20.831 8.714 46.961 1.00 90.62 1075 GLY A N 1
ATOM 8324 C CA . GLY A 1 1075 ? -19.649 7.944 47.341 1.00 90.62 1075 GLY A CA 1
ATOM 8325 C C . GLY A 1 1075 ? -19.969 6.683 48.162 1.00 90.62 1075 GLY A C 1
ATOM 8326 O O . GLY A 1 1075 ? -21.078 6.147 48.070 1.00 90.62 1075 GLY A O 1
ATOM 8327 N N . PRO A 1 1076 ? -18.990 6.154 48.917 1.00 92.81 1076 PRO A N 1
ATOM 8328 C CA . PRO A 1 1076 ? -19.142 4.884 49.626 1.00 92.81 1076 PRO A CA 1
ATOM 8329 C C . PRO A 1 1076 ? -20.190 4.914 50.754 1.00 92.81 1076 PRO A C 1
ATOM 8331 O O . PRO A 1 1076 ? -20.847 3.907 51.008 1.00 92.81 1076 PRO A O 1
ATOM 8334 N N . GLU A 1 1077 ? -20.403 6.066 51.376 1.00 94.06 1077 GLU A N 1
ATOM 8335 C CA . GLU A 1 1077 ? -21.363 6.329 52.449 1.00 94.06 1077 GLU A CA 1
ATOM 8336 C C . GLU A 1 1077 ? -22.795 6.093 51.963 1.00 94.06 1077 GLU A C 1
ATOM 8338 O O . GLU A 1 1077 ? -23.562 5.413 52.639 1.00 94.06 1077 GLU A O 1
ATOM 8343 N N . GLY A 1 1078 ? -23.134 6.572 50.760 1.00 93.06 1078 GLY A N 1
ATOM 8344 C CA . GLY A 1 1078 ? -24.456 6.356 50.166 1.00 93.06 1078 GLY A CA 1
ATOM 8345 C C . GLY A 1 1078 ? -24.735 4.888 49.852 1.00 93.06 1078 GLY A C 1
ATOM 8346 O O . GLY A 1 1078 ? -25.806 4.383 50.168 1.00 93.06 1078 GLY A O 1
ATOM 8347 N N . ARG A 1 1079 ? -23.740 4.163 49.322 1.00 93.00 1079 ARG A N 1
ATOM 8348 C CA . ARG A 1 1079 ? -23.834 2.706 49.092 1.00 93.00 1079 ARG A CA 1
ATOM 8349 C C . ARG A 1 1079 ? -24.029 1.921 50.390 1.00 93.00 1079 ARG A C 1
ATOM 8351 O O . ARG A 1 1079 ? -24.766 0.940 50.410 1.00 93.00 1079 ARG A O 1
ATOM 8358 N N . LEU A 1 1080 ? -23.350 2.327 51.463 1.00 95.56 1080 LEU A N 1
ATOM 8359 C CA . LEU A 1 1080 ? -23.491 1.680 52.764 1.00 95.56 1080 LEU A CA 1
ATOM 8360 C C . LEU A 1 1080 ? -24.842 1.996 53.411 1.00 95.56 1080 LEU A C 1
ATOM 8362 O O . LEU A 1 1080 ? -25.471 1.104 53.975 1.00 95.56 1080 LEU A O 1
ATOM 8366 N N . ALA A 1 1081 ? -25.303 3.241 53.294 1.00 94.81 1081 ALA A N 1
ATOM 8367 C CA . ALA A 1 1081 ? -26.635 3.639 53.724 1.00 94.81 1081 ALA A CA 1
ATOM 8368 C C . ALA A 1 1081 ? -27.715 2.848 52.969 1.00 94.81 1081 ALA A C 1
ATOM 8370 O O . ALA A 1 1081 ? -28.643 2.353 53.593 1.00 94.81 1081 ALA A O 1
ATOM 8371 N N . ASP A 1 1082 ? -27.561 2.639 51.660 1.00 94.38 1082 ASP A N 1
ATOM 8372 C CA . ASP A 1 1082 ? -28.462 1.796 50.865 1.00 94.38 1082 ASP A CA 1
ATOM 8373 C C . ASP A 1 1082 ? -28.481 0.347 51.361 1.00 94.38 1082 ASP A C 1
ATOM 8375 O O . ASP A 1 1082 ? -29.545 -0.210 51.623 1.00 94.38 1082 ASP A O 1
ATOM 8379 N N . ALA A 1 1083 ? -27.304 -0.228 51.619 1.00 94.38 1083 ALA A N 1
ATOM 8380 C CA . ALA A 1 1083 ? -27.178 -1.556 52.207 1.00 94.38 1083 ALA A CA 1
ATOM 8381 C C . ALA A 1 1083 ? -27.905 -1.689 53.561 1.00 94.38 1083 ALA A C 1
ATOM 8383 O O . ALA A 1 1083 ? -28.663 -2.641 53.744 1.00 94.38 1083 ALA A O 1
ATOM 8384 N N . PHE A 1 1084 ? -27.707 -0.760 54.501 1.00 95.75 1084 PHE A N 1
ATOM 8385 C CA . PHE A 1 1084 ? -28.393 -0.810 55.799 1.00 95.75 1084 PHE A CA 1
ATOM 8386 C C . PHE A 1 1084 ? -29.882 -0.464 55.710 1.00 95.75 1084 PHE A C 1
ATOM 8388 O O . PHE A 1 1084 ? -30.680 -1.021 56.460 1.00 95.75 1084 PHE A O 1
ATOM 8395 N N . LEU A 1 1085 ? -30.290 0.412 54.787 1.00 95.38 1085 LEU A N 1
ATOM 8396 C CA . LEU A 1 1085 ? -31.706 0.664 54.534 1.00 95.38 1085 LEU A CA 1
ATOM 8397 C C . LEU A 1 1085 ? -32.384 -0.607 54.010 1.00 95.38 1085 LEU A C 1
ATOM 8399 O O . LEU A 1 1085 ? -33.479 -0.929 54.463 1.00 95.38 1085 LEU A O 1
ATOM 8403 N N . ALA A 1 1086 ? -31.721 -1.372 53.136 1.00 93.69 1086 ALA A N 1
ATOM 8404 C CA . ALA A 1 1086 ? -32.240 -2.638 52.618 1.00 93.69 1086 ALA A CA 1
ATOM 8405 C C . ALA A 1 1086 ? -32.537 -3.661 53.732 1.00 93.69 1086 ALA A C 1
ATOM 8407 O O . ALA A 1 1086 ? -33.498 -4.422 53.620 1.00 93.69 1086 ALA A O 1
ATOM 8408 N N . ASP A 1 1087 ? -31.784 -3.638 54.840 1.00 92.62 1087 ASP A N 1
ATOM 8409 C CA . ASP A 1 1087 ? -32.040 -4.504 56.004 1.00 92.62 1087 ASP A CA 1
ATOM 8410 C C . ASP A 1 1087 ? -33.408 -4.223 56.657 1.00 92.62 1087 ASP A C 1
ATOM 8412 O O . ASP A 1 1087 ? -33.987 -5.098 57.301 1.00 92.62 1087 ASP A O 1
ATOM 8416 N N . LEU A 1 1088 ? -33.958 -3.020 56.458 1.00 93.94 1088 LEU A N 1
ATOM 8417 C CA . LEU A 1 1088 ? -35.266 -2.596 56.965 1.00 93.94 1088 LEU A CA 1
ATOM 8418 C C . LEU A 1 1088 ? -36.393 -2.748 55.931 1.00 93.94 1088 LEU A C 1
ATOM 8420 O O . LEU A 1 1088 ? -37.560 -2.515 56.250 1.00 93.94 1088 LEU A O 1
ATOM 8424 N N . GLU A 1 1089 ? -36.082 -3.143 54.694 1.00 93.44 1089 GLU A N 1
ATOM 8425 C CA . GLU A 1 1089 ? -37.061 -3.192 53.603 1.00 93.44 1089 GLU A CA 1
ATOM 8426 C C . GLU A 1 1089 ? -38.208 -4.159 53.893 1.00 93.44 1089 GLU A C 1
ATOM 8428 O O . GLU A 1 1089 ? -39.365 -3.883 53.575 1.00 93.44 1089 GLU A O 1
ATOM 8433 N N . GLU A 1 1090 ? -37.909 -5.282 54.538 1.00 88.94 1090 GLU A N 1
ATOM 8434 C CA . GLU A 1 1090 ? -38.917 -6.269 54.910 1.00 88.94 1090 GLU A CA 1
ATOM 8435 C C . GLU A 1 1090 ? -39.963 -5.685 55.879 1.00 88.94 1090 GLU A C 1
ATOM 8437 O O . GLU A 1 1090 ? -41.157 -5.949 55.722 1.00 88.94 1090 GLU A O 1
ATOM 8442 N N . LEU A 1 1091 ? -39.539 -4.817 56.807 1.00 89.56 1091 LEU A N 1
ATOM 8443 C CA . LEU A 1 1091 ? -40.428 -4.107 57.733 1.00 89.56 1091 LEU A CA 1
ATOM 8444 C C . LEU A 1 1091 ? -41.295 -3.064 57.027 1.00 89.56 1091 LEU A C 1
ATOM 8446 O O . LEU A 1 1091 ? -42.471 -2.922 57.356 1.00 89.56 1091 LEU A O 1
ATOM 8450 N N . ALA A 1 1092 ? -40.744 -2.356 56.039 1.00 90.56 1092 ALA A N 1
ATOM 8451 C CA . ALA A 1 1092 ? -41.509 -1.391 55.255 1.00 90.56 1092 ALA A CA 1
ATOM 8452 C C . ALA A 1 1092 ? -42.525 -2.093 54.344 1.00 90.56 1092 ALA A C 1
ATOM 8454 O O . ALA A 1 1092 ? -43.699 -1.725 54.313 1.00 90.56 1092 ALA A O 1
ATOM 8455 N N . ARG A 1 1093 ? -42.108 -3.151 53.633 1.00 87.44 1093 ARG A N 1
ATOM 8456 C CA . ARG A 1 1093 ? -42.980 -3.939 52.743 1.00 87.44 1093 ARG A CA 1
ATOM 8457 C C . ARG A 1 1093 ? -44.143 -4.578 53.489 1.00 87.44 1093 ARG A C 1
ATOM 8459 O O . ARG A 1 1093 ? -45.230 -4.669 52.923 1.00 87.44 1093 ARG A O 1
ATOM 8466 N N . TRP A 1 1094 ? -43.930 -4.981 54.741 1.00 87.31 1094 TRP A N 1
ATOM 8467 C CA . TRP A 1 1094 ? -44.973 -5.541 55.600 1.00 87.31 1094 TRP A CA 1
ATOM 8468 C C . TRP A 1 1094 ? -46.217 -4.656 55.710 1.00 87.31 1094 TRP A C 1
ATOM 8470 O O . TRP A 1 1094 ? -47.326 -5.178 55.804 1.00 87.31 1094 TRP A O 1
ATOM 8480 N N . ARG A 1 1095 ? -46.055 -3.333 55.626 1.00 88.19 1095 ARG A N 1
ATOM 8481 C CA . ARG A 1 1095 ? -47.140 -2.365 55.831 1.00 88.19 1095 ARG A CA 1
ATOM 8482 C C . ARG A 1 1095 ? -47.386 -1.441 54.633 1.00 88.19 1095 ARG A C 1
ATOM 8484 O O . ARG A 1 1095 ? -48.169 -0.505 54.730 1.00 88.19 1095 ARG A O 1
ATOM 8491 N N . ALA A 1 1096 ? -46.756 -1.707 53.488 1.00 77.19 1096 ALA A N 1
ATOM 8492 C CA . ALA A 1 1096 ? -46.825 -0.865 52.286 1.00 77.19 1096 ALA A CA 1
ATOM 8493 C C . ALA A 1 1096 ? -48.089 -1.039 51.425 1.00 77.19 1096 ALA A C 1
ATOM 8495 O O . ALA A 1 1096 ? -48.171 -0.456 50.343 1.00 77.19 1096 ALA A O 1
ATOM 8496 N N . THR A 1 1097 ? -49.043 -1.867 51.850 1.00 58.09 1097 THR A N 1
ATOM 8497 C CA . THR A 1 1097 ? -50.136 -2.357 50.996 1.00 58.09 1097 THR A CA 1
ATOM 8498 C C . THR A 1 1097 ? -51.506 -1.861 51.370 1.00 58.09 1097 THR A C 1
ATOM 8500 O O . THR A 1 1097 ? -51.834 -1.933 52.573 1.00 58.09 1097 THR A O 1
#

pLDDT: mean 82.54, std 12.73, range [33.94, 98.06]

Radius of gyration: 53.96 Å; chains: 1; bounding box: 125×72×174 Å

Foldseek 3Di:
DQDKDKFKFKKFKFKWKFKKFFAFAEDPVLVVLLVCQQVPQFALVSCCVVVVDDSVVSVVSLVLCVVLVQWDADPVVRTIHGHPVSNVCVVVVNRRNHGYSDMDIDMFMWIAGQLLRAIAGPDAALDDPDQLRYAPRPPPDDDPVPDDPVRVQVRVLVNQVVVLVVQVVVCVVDPDDPDRGTRMHTPDMDGDDPVPTDRPGMHIDIWIWTWAQDPVVRFIQIFTPDLVDDPVSRVSSRVSVSVSCVVCVPRSNSVVNVVSNVVVPDPLDALVVLLVVLLVLLVCLLVDALVCQQVSVVVSQVSVVSSLVNLLLQFQQFWAKDKDKLVCLLVVLLCLLQPFQEEKEWEFQAAACVQQVVCLVSNLVSLQRHYQYEYAYHQDQPDFQVNRYDPNRVVSLVCSQVSNDDDDDRSYHDDRGHLNALWGKMDRDLFKIKFWQDRNRPDPSPFTIIIMIIGADQSHNSVASLVVLVVVLVSRPDVVSSVVRDSDDDPDDDRPPPPPLRRQDDLPADGQNSPDDFSLSSVLSSQSSLVSSVSNVVSVVPRPGWGKHKDKQCSVVVVLLCQLQVFQAEKEFFFAAAFCLLLDPVVVVSNLVSVVSVYAYEYHYEAADDDDPSNVRRVVSVVSLVVVCVVRVPRYHYHYYGSGSWGKMAGAQKIKGHHDGNRHDPSDDPSDDRRMTMIMMIGGRVVSVVVCVSSVHDDDDDPDPPPPPSDPRLDPLSVLLNVQCVQADPVRAGPLVSLLVSLVPDPHLLSVLVSCPLSHDPRSNVSSLVSLLPDDDDDDDPPPSVVSNLVSLLSVLQVCLVVLVLLSSLVSQVVHPDQPRPPGNLLSVCSNCPPHPCNLVSLLVQLVDDHDLLQLLLSLLSLLCCCQPVLDPSSLVSLVVCLPPRDDDPSNVSSVLSNVLCVVPSDHQPVVVLVVLLVVVVLVVVLVVLLVQLLVLLVQLLPDDDPDPLLRQLSCQLCPCPHHLSNQVNVCSVVVPLVSLVVSLPDPLNVCVLVVQQVSSCVRDPPDHGDDDPRSVVSCVSCVVSSVSSVVNNVSPDDDDDPPPPVSVVSLQVVLQVCLVCVVVQLVVLVPRDDSSSSSSVVSSVSCVSSNSSNND

Sequence (1097 aa):
MNTVTTVYVPCDVVRVHVRMDYGDTLSPIEELVLRAIHAGLDDVPQLVEHLHLGSRLIRDLVYDLWRQGHLTANTVERTVAVSRLVAECLRDEDLKRLRGAESAQETRDLMIEKLAMRVLPASGWSKPPNSRFTMPLEGIRVSLAEAPEAHILQALRESLRRDEQRHQALADGTRTSAVGPRAKQVHSYRIPPPGLRTSTGQRWIDLIVTSHWDDDHERLTVTVVDERMPAELREGASQRLTQLAVEYPRASVFVELRRQAQTILAEPPSAPKALDRLARRVAQAPGIPAGQRRAWHHELADDARQLDGLLRARVEREIEVRIVDGADQARTLNALITDAQQQLVVVSPWIRYRALGSHLDALTAAVQRGVTLVLVWGPGSDSEYEDTFDEQTRNALEDLARGSGGRILRRVVLPRTSSRTHAKLVVADHRTAFVTSRNPLSSDGSRGELGVELTARDGTGETVVRELLDWVRTAVPSYEHSQTVRTRPVSGTPSPTTAEVNEPPSPAIGPPEEDSASDTAVRLWAGDWQDHVSRCRDFLGKRVLPSVRPVTDSAHRTLLRTALTQSRHQLVIASGGLSDEAVDQAFLTDLRACLERGVRVTLVHPGPPDAGQAKNRWQIARATLAALREEFPDLLTLNGDGANHAKAIVWDDEAVVGSFNYLSFEGRYGRRRLSSELSVRLTGQEVADAVAEALGATLVARPEPEAEPLLVLPGPGFRSARLLLEQRRDDGSPDAEGVRRVLADAADPWEVLDGLGEDGPTDLLRIAAARCLTTPGTATGPGTDTARRSHWTEWLVRDRWQDHDFVQAAILRHTLPDPDLRPRPGLALLAAARGTPRLTDAIENLVLSDMTPAEVQPTLLAAVGAVLLQGSQSAADALSAFLADTVEGVWLELAERTGRYWTDSYVPVPMDLVRSDLRSTGKDRARAQAWEVLERLLDHARASAFDNTVSNRTHRALFDREAGEFAVLADIVAERAPGRLTAWRSAPAVQDLTRLIERVGAEVSPGHPPMHGDHLKRYLKRLEPVLDQAATVAPLSDSAGHEEGEGQLAAARELGDWLAARWRALSEATAALTGPEGRLADAFLADLEELARWRAT

Organism: NCBI:txid2282738

Secondary structure (DSSP, 8-state):
---EEEEEEEEEEEEEEEEEEE-SS--HHHHHHHHHHHTT--SHHHHHHHHT--HHHHHHHHHHHHHTTSEEEETTTTEEEE-HHHHHHHHTT-GGGSPP--EEEEEEEEEEETTTTEEEES-SBSS-S-GGGB-S-TT----GGGS-HHHHHHHHHHHHHHHHHHHHHHHTTS---SSPPPPEEEEEEEPPPGGG-----EEEEEEEEEEEEETTTTEEEEEE--TTS-HHHHHHHHHHHHHHHHH-TTSHHHHHHHHHHHHT--PPPPHHHHHHHHHHHHHTGGG--GGGHHHHHHHHHHHHHHHHHHHHHHHTTB-EEEEEETTHHHHHHHHHHHH-SSEEEEEES---HHHHHTTHHHHHHHHHHT-EEEEEE-S-SS-BHHHHS-HHHHHHHHHHHHTT-SSS---EE--SB---B---EEEETTTEEEEESS-TTT--S-SB-EEEEEE-BTTBSHHHHHHHHHHHHHH-SSHHHHHHS--SPPS--PPPS-GGGTPPPP---PPPPTTT--HHHHHHHHHHHHHHHHHHHHHHHT--SPEEEEEETTHHHHHHHHHHHH-SSEEEEE-S---TTTS-HHHHHHHHHHHHTT-EEEEE-PPPPSSSHHHHHHHHHHHHHHHHHHHSTTTEEEE-SS-B---EEEETTEEEEES--TTT--S---SS-PPB-EEEEEE-HHHHHHHHHHTTPPPPPPPPP----------HHHHHHHHHHHTB-TTS-B-HHHHHHHHHHSS-HHHHHHHH-TTS-HHHHHHHHHHHHHSPP-SS-TTHHHHHHHHHHHHHHHHHHHTT-HHHHHHHHTT---SSSSSPHHHHHHHHHTTSTTHHHHHHHHHTS---TTTHHHHHHHHHHIIIII--HHHHHHHHHHTTTT--THHHHHHHHHHHHHHHH-S---HHHHHHHHHHHHHHHHHHHHHHHHHHHHHHHHT---SSHHHHHHHHHHT-TTT-HHHHHHHHHHTT-HHHHHHHHTSHHHH-HHHHHHHHHHHHSTTSPPS-HHHHHHHHHHHHHHHHHHHHHGGGG------TTHHHHHHHHHHHHHHHHHHHHHHHHHHT--SHHHHHHHHHHHTTHHHHHHH--

InterPro domains:
  IPR001736 Phospholipase D/Transphosphatidylase [PS50035] (417-439)
  IPR001736 Phospholipase D/Transphosphatidylase [PS50035] (640-662)
  IPR001736 Phospholipase D/Transphosphatidylase [SM00155] (417-444)
  IPR001736 Phospholipase D/Transphosphatidylase [SM00155] (640-669)
  IPR025202 Cardiolipin synthase-like, phospholipase D-like domain [PF13091] (561-662)